Protein AF-A0A2E5XKM9-F1 (afdb_monomer_lite)

pLDDT: mean 78.21, std 16.38, range [24.0, 98.25]

Sequence (917 aa):
MASPNDFTLRRAIRTSLSDHKDFSDSQKKIYRDTFFAYIFGNPYEMTYRTTQLDEQLFEDVGYNKFFKTNFATSWQSQGSAPAPNNTTLYSVSWLNLKEQEQVLSVPEIDYPNYYIMQFMDSATNAVASIGPRTSPSYGKSQEFLIVGPDSSYYDQDIWSADIETVDGTTTLPIIRSGTNITWVVMRQFVNGLDVGSIEEVYNLNSGNEQDGGGFQLASLSTYQEEGKVPWEAPNSDLDTEGLRILLFGSAPNQSAYRYFKQMGRGLRKNPIPIYQNLGESETGVSVPSYTLWQGSRNPDQTLKQTADDWYEATAMDELNKKRIFRRLSSIGLSEKGFNPAFDVSKKSQLSSAYAFRAAYRDALKWLQGYAQDAITGRKKYNYWGPNNDGLGSYNNSDKGFVTRAIAVIEGGSANAPVDATYPTANYDSDKNKLISTYNYSLTIPVNNRITKPSEDNPSAQVLGPASGVTSMSIYQVNDGYAYSPNIIANSINNKTYTPVETIGTFVQEVIGGQSHLAIEVDKPFNFLGDSSAGMAMIFSEEDAGDYDLQSDEIYYLKEYIYQDSEDKISFIFSDNYDFNFNRLGINGTAGIPKPGTGSVGDVVVPDAKVGDTIELGFINPVATLGNYQLSVNEPKTGSLIESDNNIVIDLNATDASVENPENWLPSPQALTKAAAGFQLMARYYYPNQSGDLIQHPRWHEGSVLPKDPSYLPPAVERGSLARLNTWGSLDQDLLDAKNDLVWPEDSYAPFPEKEKYSENVIGTIFDFSYLDSSIGDLNVTFEIVSESSRASRNVEFRFAEIDSFLGVIDDGLIQRLPGDAGYKQALKQNYIDSSFKVSTDTVKHQVTLEAGKIYTPVVKAGERLYLPFDDFNPSHRTDRRFAFESSDATSFLFESSRVASLNPDDGLFRLISVEIS

Foldseek 3Di:
DPDLVPDFLVVLLVVLCVVVPVADPLLNLLLSLLLVCCLQLLLLLLLLLVLLVCCAQQDPQRAFGKAWALAFFALQDQADFFPGDLFWTKIKHKHQQVVFKKKKKAAQDDPPFWKKKFKAASLQFTFFIDTQAFPPDHRHIAMAIEHEPVDPPAPALDQWDFAAAPVGTDIHGYGYHDWRIMMIIMTTGFQSLDSVRSNVSSCQQQPDQPVDHHIAMDGSVVCRHVVHGHHDGHGNATDPDDPSCVLRVAQCLPDLPSNQQSSQVSCLRTPQAAWDWSFCVVSVDDDGRGGDAAQPDQLLRPPPDDNRGGTHLRHDHPVLLVVSQVSNVSQQRDSNGRDGPFDLPDPDCNGSNVSSSSSSNSSVVSLLVSLVVQQFADLLQLRWRQNQPCASRFHPGSVRSSNSSSCCQQGNHDHHVQFKTKTKHQAFSVRHGQFQLFKWKFKAFQDDDADDTDSVRSQRADDDAQPHKKKKFKFFDKSQRNTDPSPFPLLLQLQLSWDQAWKWFFAFDQWPNRTARWTKTQARSNDNPPSQFFQKKFFDPVCQVVFVGDRQQIKGWATWDQDVVRNMIITWIASDWAFDFQCPQPSIFHGATNRSDTHGDDTDHTNDDGGDMTTMTGGSGAGMDIVSNQDDDDPRSDHFDDDPSIGMAMEHAQHQQPVGSVRYHYQHFDLDSRRRRMMMIMMHGHRRDDDPDPVDPDDDPPDRDPSDSRDRGGGTGTWGGQEQPQVVQADPVQVVQFDCVQANPPHSDRTPDHDLADPLPGYHKDDQLRGPQVLWKKKWKKKKAFLDPVLQQAKKKWKFFPCVQCHDDDPNDRRDAQVDDCPVVNRVVRTQPDIDHHYNDIDMDIDMDTHSTMMFMWIDDPPDIDGCNHDDPPVQRGAHAKGHDSNHSQKIAGADDPRHDSHRRRMMMGTNHMYRD

Secondary structure (DSSP, 8-state):
---GGG--HHHHHHHHHTT-TT--HHHHHHHHHHHHHHHHHHHHHHHHHHHHHHHHHSTTT-SSS-EE-SS---TT-SSPPSS--TTEEEEEEEEETTT--EEEEE----TT--EEEEEE-TT--EEEEESTTT-TTTTS-EEEEEE-TTSTTTTSS-SEEEEEETTEEEEEEEEE-SSSEEEEEEEEE--TT-HHHHHHHHHHHH-BTTTB-SSEEEEHHHHHHHSSPPP---B------STTHHHHSS--TT-HHHHHHHHHHHHHHSPPPBP----HHHHSSPPPTTB--TT-S-TTTTTSS-TT----TT-B-HHHHHHHHHHHGGGTEETTEE--SS-TT---TTSHHHHHHHHHHHHHHHHHHHHHHHS---GGGTT-B---SS-SS--SSHHHHHHHHHHHHHHS----TTTEE--EESB-TTSPBPBTTEEEEEEEETTPPP----SS-TT-------SSEEEEEEEEEETTEEEE-S--GGGGG--TT----EEEEEEEEEETTEEEEEEEEEPPTT--GGGGTT-EEEE-HHHHGGGT--TTS-EEEEEEEEETTTTEEEEEEES-EEEEE-TT-TTS-TTPEEEEEEEE-SPP--S--TT-EEEEEE-----EEEHHHHSSS-TTT-PPPEETTEEEEEEESS---SS-GGGEEEPP--SSTTTTBEEEEEEEE---SS------S--STT----SS-S-PPPP-EEEEE-----GGGB-HHHHHTB-TTTS-TT-SSS--SPP-S-TTS-S--EE-TTB-GGG-EEEEEEEEE-S-TTTTSSEEEEEEE-HHHH---SSS-----TTSTTHHHHHHHTB-S--EE--SS-EEEEEEEETT-EEEEEEEETTEEE-TT----TTSS----EEEETTEEEEEEE--SSS--SS--SEEEEEEEEEE-

Structure (mmCIF, N/CA/C/O backbone):
data_AF-A0A2E5XKM9-F1
#
_entry.id   AF-A0A2E5XKM9-F1
#
loop_
_atom_site.group_PDB
_atom_site.id
_atom_site.type_symbol
_atom_site.label_atom_id
_atom_site.label_alt_id
_atom_site.label_comp_id
_atom_site.label_asym_id
_atom_site.label_entity_id
_atom_site.label_seq_id
_atom_site.pdbx_PDB_ins_code
_atom_site.Cartn_x
_atom_site.Cartn_y
_atom_site.Cartn_z
_atom_site.occupancy
_atom_site.B_iso_or_equiv
_atom_site.auth_seq_id
_atom_site.auth_comp_id
_atom_site.auth_asym_id
_atom_site.auth_atom_id
_atom_site.pdbx_PDB_model_num
ATOM 1 N N . MET A 1 1 ? 15.824 22.488 12.772 1.00 28.38 1 MET A N 1
ATOM 2 C CA . MET A 1 1 ? 14.356 22.469 12.967 1.00 28.38 1 MET A CA 1
ATOM 3 C C . MET A 1 1 ? 14.076 21.928 14.361 1.00 28.38 1 MET A C 1
ATOM 5 O O . MET A 1 1 ? 14.883 21.141 14.839 1.00 28.38 1 MET A O 1
ATOM 9 N N . ALA A 1 2 ? 13.032 22.395 15.055 1.00 24.72 2 ALA A N 1
ATOM 10 C CA . ALA A 1 2 ? 12.688 21.828 16.363 1.00 24.72 2 ALA A CA 1
ATOM 11 C C . ALA A 1 2 ? 12.332 20.341 16.194 1.00 24.72 2 ALA A C 1
ATOM 13 O O . ALA A 1 2 ? 11.717 19.983 15.193 1.00 24.72 2 ALA A O 1
ATOM 14 N N . SER A 1 3 ? 12.749 19.501 17.143 1.00 35.22 3 SER A N 1
ATOM 15 C CA . SER A 1 3 ? 12.435 18.068 17.161 1.00 35.22 3 SER A CA 1
ATOM 16 C C . SER A 1 3 ? 10.923 17.851 16.970 1.00 35.22 3 SER A C 1
ATOM 18 O O . SER A 1 3 ? 10.148 18.603 17.571 1.00 35.22 3 SER A O 1
ATOM 20 N N . PRO A 1 4 ? 10.473 16.829 16.213 1.00 45.91 4 PRO A N 1
ATOM 21 C CA . PRO A 1 4 ? 9.056 16.458 16.115 1.00 45.91 4 PRO A CA 1
ATOM 22 C C . PRO A 1 4 ? 8.366 16.321 17.485 1.00 45.91 4 PRO A C 1
ATOM 24 O O . PRO A 1 4 ? 7.166 16.567 17.597 1.00 45.91 4 PRO A O 1
ATOM 27 N N . ASN A 1 5 ? 9.145 16.044 18.542 1.00 44.72 5 ASN A N 1
ATOM 28 C CA . ASN A 1 5 ? 8.693 15.934 19.932 1.00 44.72 5 ASN A CA 1
ATOM 29 C C . ASN A 1 5 ? 8.287 17.272 20.600 1.00 44.72 5 ASN A C 1
ATOM 31 O O . ASN A 1 5 ? 7.658 17.231 21.653 1.00 44.72 5 ASN A O 1
ATOM 35 N N . ASP A 1 6 ? 8.599 18.438 20.013 1.00 48.69 6 ASP A N 1
ATOM 36 C CA . ASP A 1 6 ? 8.293 19.779 20.565 1.00 48.69 6 ASP A CA 1
ATOM 37 C C . ASP A 1 6 ? 7.109 20.493 19.874 1.00 48.69 6 ASP A C 1
ATOM 39 O O . ASP A 1 6 ? 6.770 21.646 20.193 1.00 48.69 6 ASP A O 1
ATOM 43 N N . PHE A 1 7 ? 6.467 19.848 18.896 1.00 60.25 7 PHE A N 1
ATOM 44 C CA . PHE A 1 7 ? 5.342 20.425 18.161 1.00 60.25 7 PHE A CA 1
ATOM 45 C C . PHE A 1 7 ? 3.994 19.974 18.735 1.00 60.25 7 PHE A C 1
ATOM 47 O O . PHE A 1 7 ? 3.698 18.794 18.858 1.00 60.25 7 PHE A O 1
ATOM 54 N N . THR A 1 8 ? 3.139 20.946 19.070 1.00 76.81 8 THR A N 1
ATOM 55 C CA . THR A 1 8 ? 1.739 20.707 19.460 1.00 76.81 8 THR A CA 1
ATOM 56 C C . THR A 1 8 ? 0.809 21.212 18.363 1.00 76.81 8 THR A C 1
ATOM 58 O O . THR A 1 8 ? 1.094 22.242 17.745 1.00 76.81 8 THR A O 1
ATOM 61 N N . LEU A 1 9 ? -0.347 20.568 18.170 1.00 88.75 9 LEU A N 1
ATOM 62 C CA . LEU A 1 9 ? -1.395 21.031 17.245 1.00 88.75 9 LEU A CA 1
ATOM 63 C C . LEU A 1 9 ? -1.747 22.515 17.467 1.00 88.75 9 LEU A C 1
ATOM 65 O O . LEU A 1 9 ? -1.945 23.284 16.530 1.00 88.75 9 LEU A O 1
ATOM 69 N N . ARG A 1 10 ? -1.730 22.974 18.725 1.00 89.31 10 ARG A N 1
ATOM 70 C CA . ARG A 1 10 ? -1.917 24.394 19.073 1.00 89.31 10 ARG A CA 1
ATOM 71 C C . ARG A 1 10 ? -0.851 25.311 18.476 1.00 89.31 10 ARG A C 1
ATOM 73 O O . ARG A 1 10 ? -1.177 26.436 18.095 1.00 89.31 10 ARG A O 1
ATOM 80 N N . ARG A 1 11 ? 0.413 24.878 18.448 1.00 89.94 11 ARG A N 1
ATOM 81 C CA . ARG A 1 11 ? 1.518 25.628 17.838 1.00 89.94 11 ARG A CA 1
ATOM 82 C C . ARG A 1 11 ? 1.353 25.671 16.324 1.00 89.94 11 ARG A C 1
ATOM 84 O O . ARG A 1 11 ? 1.450 26.761 15.778 1.00 89.94 11 ARG A O 1
ATOM 91 N N . ALA A 1 12 ? 1.023 24.543 15.693 1.00 91.88 12 ALA A N 1
ATOM 92 C CA . ALA A 1 12 ? 0.741 24.474 14.258 1.00 91.88 12 ALA A CA 1
ATOM 93 C C . ALA A 1 12 ? -0.355 25.470 13.851 1.00 91.88 12 ALA A C 1
ATOM 95 O O . ALA A 1 12 ? -0.106 26.373 13.059 1.00 91.88 12 ALA A O 1
ATOM 96 N N . ILE A 1 13 ? -1.513 25.412 14.521 1.00 95.75 13 ILE A N 1
ATOM 97 C CA . ILE A 1 13 ? -2.631 26.339 14.293 1.00 95.75 13 ILE A CA 1
ATOM 98 C C . ILE A 1 13 ? -2.192 27.799 14.457 1.00 95.75 13 ILE A C 1
ATOM 100 O O . ILE A 1 13 ? -2.589 28.660 13.676 1.00 95.75 13 ILE A O 1
ATOM 104 N N . ARG A 1 14 ? -1.395 28.109 15.488 1.00 94.62 14 ARG A N 1
ATOM 105 C CA . ARG A 1 14 ? -0.925 29.478 15.748 1.00 94.62 14 ARG A CA 1
ATOM 106 C C . ARG A 1 14 ? 0.022 29.974 14.658 1.00 94.62 14 ARG A C 1
ATOM 108 O O . ARG A 1 14 ? -0.105 31.127 14.257 1.00 94.62 14 ARG A O 1
ATOM 115 N N . THR A 1 15 ? 0.952 29.130 14.220 1.00 94.44 15 THR A N 1
ATOM 116 C CA . THR A 1 15 ? 1.918 29.457 13.170 1.00 94.44 15 THR A CA 1
ATOM 117 C C . THR A 1 15 ? 1.203 29.677 11.842 1.00 94.44 15 THR A C 1
ATOM 119 O O . THR A 1 15 ? 1.348 30.752 11.274 1.00 94.44 15 THR A O 1
ATOM 122 N N . SER A 1 16 ? 0.348 28.751 11.402 1.00 95.38 16 SER A N 1
ATOM 123 C CA . SER A 1 16 ? -0.397 28.910 10.144 1.00 95.38 16 SER A CA 1
ATOM 124 C C . SER A 1 16 ? -1.359 30.104 10.185 1.00 95.38 16 SER A C 1
ATOM 126 O O . SER A 1 16 ? -1.463 30.862 9.227 1.00 95.38 16 SER A O 1
ATOM 128 N N . LEU A 1 17 ? -2.005 30.366 11.329 1.00 96.50 17 LEU A N 1
ATOM 129 C CA . LEU A 1 17 ? -2.863 31.546 11.483 1.00 96.50 17 LEU A CA 1
ATOM 130 C C . LEU A 1 17 ? -2.081 32.871 11.419 1.00 96.50 17 LEU A C 1
ATOM 132 O O . LEU A 1 17 ? -2.677 33.914 11.149 1.00 96.50 17 LEU A O 1
ATOM 136 N N . SER A 1 18 ? -0.770 32.864 11.678 1.00 95.69 18 SER A N 1
ATOM 137 C CA . SER A 1 18 ? 0.048 34.082 11.643 1.00 95.69 18 SER A CA 1
ATOM 138 C C . SER A 1 18 ? 0.196 34.677 10.238 1.00 95.69 18 SER A C 1
ATOM 140 O O . SER A 1 18 ? 0.472 35.872 10.130 1.00 95.69 18 SER A O 1
ATOM 142 N N . ASP A 1 19 ? -0.102 33.893 9.198 1.00 94.88 19 ASP A N 1
ATOM 143 C CA . ASP A 1 19 ? -0.179 34.341 7.803 1.00 94.88 19 ASP A CA 1
ATOM 144 C C . ASP A 1 19 ? -1.498 35.079 7.492 1.00 94.88 19 ASP A C 1
ATOM 146 O O . ASP A 1 19 ? -1.624 35.737 6.464 1.00 94.88 19 ASP A O 1
ATOM 150 N N . HIS A 1 20 ? -2.476 35.037 8.408 1.00 95.56 20 HIS A N 1
ATOM 151 C CA . HIS A 1 20 ? -3.813 35.628 8.254 1.00 95.56 20 HIS A CA 1
ATOM 152 C C . HIS A 1 20 ? -4.097 36.699 9.322 1.00 95.56 20 HIS A C 1
ATOM 154 O O . HIS A 1 20 ? -5.128 36.680 10.005 1.00 95.56 20 HIS A O 1
ATOM 160 N N . LYS A 1 21 ? -3.165 37.643 9.510 1.00 93.19 21 LYS A N 1
ATOM 161 C CA . LYS A 1 21 ? -3.233 38.671 10.576 1.00 93.19 21 LYS A CA 1
ATOM 162 C C . LYS A 1 21 ? -4.498 39.532 10.506 1.00 93.19 21 LYS A C 1
ATOM 164 O O . LYS A 1 21 ? -5.056 39.867 11.558 1.00 93.19 21 LYS A O 1
ATOM 169 N N . ASP A 1 22 ? -4.966 39.790 9.288 1.00 94.94 22 ASP A N 1
ATOM 170 C CA . ASP A 1 22 ? -6.105 40.659 8.967 1.00 94.94 22 ASP A CA 1
ATOM 171 C C . ASP A 1 22 ? -7.471 40.024 9.257 1.00 94.94 22 ASP A C 1
ATOM 173 O O . ASP A 1 22 ? -8.503 40.688 9.170 1.00 94.94 22 ASP A O 1
ATOM 177 N N . PHE A 1 23 ? -7.514 38.742 9.630 1.00 97.75 23 PHE A N 1
ATOM 178 C CA . PHE A 1 23 ? -8.767 38.103 10.016 1.00 97.75 23 PHE A CA 1
ATOM 179 C C . PHE A 1 23 ? -9.369 38.765 11.258 1.00 97.75 23 PHE A C 1
ATOM 181 O O . PHE A 1 23 ? -8.696 38.976 12.273 1.00 97.75 23 PHE A O 1
ATOM 188 N N . SER A 1 24 ? -10.677 39.017 11.204 1.00 97.00 24 SER A N 1
ATOM 189 C CA . SER A 1 24 ? -11.475 39.381 12.379 1.00 97.00 24 SER A CA 1
ATOM 190 C C . SER A 1 24 ? -11.438 38.279 13.445 1.00 97.00 24 SER A C 1
ATOM 192 O O . SER A 1 24 ? -11.098 37.128 13.161 1.00 97.00 24 SER A O 1
ATOM 194 N N . ASP A 1 25 ? -11.850 38.582 14.676 1.00 96.44 25 ASP A N 1
ATOM 195 C CA . ASP A 1 25 ? -11.882 37.580 15.753 1.00 96.44 25 ASP A CA 1
ATOM 196 C C . ASP A 1 25 ? -12.794 36.389 15.434 1.00 96.44 25 ASP A C 1
ATOM 198 O O . ASP A 1 25 ? -12.450 35.242 15.730 1.00 96.44 25 ASP A O 1
ATOM 202 N N . SER A 1 26 ? -13.918 36.641 14.755 1.00 94.81 26 SER A N 1
ATOM 203 C CA . SER A 1 26 ? -14.824 35.588 14.286 1.00 94.81 26 SER A CA 1
ATOM 204 C C . SER A 1 26 ? -14.144 34.689 13.246 1.00 94.81 26 SER A C 1
ATOM 206 O O . SER A 1 26 ? -14.152 33.466 13.381 1.00 94.81 26 SER A O 1
ATOM 208 N N . GLN A 1 27 ? -13.448 35.273 12.263 1.00 97.31 27 GLN A N 1
ATOM 209 C CA . GLN A 1 27 ? -12.676 34.512 11.273 1.00 97.31 27 GLN A CA 1
ATOM 210 C C . GLN A 1 27 ? -11.522 33.733 11.910 1.00 97.31 27 GLN A C 1
ATOM 212 O O . GLN A 1 27 ? -11.332 32.562 11.593 1.00 97.31 27 GLN A O 1
ATOM 217 N N . LYS A 1 28 ? -10.792 34.333 12.858 1.00 97.81 28 LYS A N 1
ATOM 218 C CA . LYS A 1 28 ? -9.735 33.658 13.627 1.00 97.81 28 LYS A CA 1
ATOM 219 C C . LYS A 1 28 ? -10.290 32.478 14.424 1.00 97.81 28 LYS A C 1
ATOM 221 O O . LYS A 1 28 ? -9.620 31.453 14.527 1.00 97.81 28 LYS A O 1
ATOM 226 N N . LYS A 1 29 ? -11.499 32.589 14.987 1.00 96.44 29 LYS A N 1
ATOM 227 C CA . LYS A 1 29 ? -12.169 31.475 15.673 1.00 96.44 29 LYS A CA 1
ATOM 228 C C . LYS A 1 29 ? -12.513 30.347 14.699 1.00 96.44 29 LYS A C 1
ATOM 230 O O . LYS A 1 29 ? -12.112 29.214 14.945 1.00 96.44 29 LYS A O 1
ATOM 235 N N . ILE A 1 30 ? -13.175 30.669 13.585 1.00 97.44 30 ILE A N 1
ATOM 236 C CA . ILE A 1 30 ? -13.510 29.698 12.532 1.00 97.44 30 ILE A CA 1
ATOM 237 C C . ILE A 1 30 ? -12.252 29.006 12.018 1.00 97.44 30 ILE A C 1
ATOM 239 O O . ILE A 1 30 ? -12.243 27.787 11.903 1.00 97.44 30 ILE A O 1
ATOM 243 N N . TYR A 1 31 ? -11.172 29.749 11.778 1.00 98.12 31 TYR A N 1
ATOM 244 C CA . TYR A 1 31 ? -9.915 29.184 11.301 1.00 98.12 31 TYR A CA 1
ATOM 245 C C . TYR A 1 31 ? -9.348 28.142 12.273 1.00 98.12 31 TYR A C 1
ATOM 247 O O . TYR A 1 31 ? -9.090 27.006 11.884 1.00 98.12 31 TYR A O 1
ATOM 255 N N . ARG A 1 32 ? -9.195 28.507 13.556 1.00 97.88 32 ARG A N 1
ATOM 256 C CA . ARG A 1 32 ? -8.637 27.611 14.586 1.00 97.88 32 ARG A CA 1
ATOM 257 C C . ARG A 1 32 ? -9.468 26.342 14.745 1.00 97.88 32 ARG A C 1
ATOM 259 O O . ARG A 1 32 ? -8.907 25.253 14.826 1.00 97.88 32 ARG A O 1
ATOM 266 N N . ASP A 1 33 ? -10.788 26.498 14.789 1.00 97.38 33 ASP A N 1
ATOM 267 C CA . ASP A 1 33 ? -11.708 25.384 14.994 1.00 97.38 33 ASP A CA 1
ATOM 268 C C . ASP A 1 33 ? -11.802 24.496 13.739 1.00 97.38 33 ASP A C 1
ATOM 270 O O . ASP A 1 33 ? -11.879 23.281 13.876 1.00 97.38 33 ASP A O 1
ATOM 274 N N . THR A 1 34 ? -11.698 25.065 12.529 1.00 97.88 34 THR A N 1
ATOM 275 C CA . THR A 1 34 ? -11.641 24.300 11.267 1.00 97.88 34 THR A CA 1
ATOM 276 C C . THR A 1 34 ? -10.354 23.493 11.152 1.00 97.88 34 THR A C 1
ATOM 278 O O . THR A 1 34 ? -10.408 22.316 10.814 1.00 97.88 34 THR A O 1
ATOM 281 N N . PHE A 1 35 ? -9.202 24.096 11.461 1.00 97.88 35 PHE A N 1
ATOM 282 C CA . PHE A 1 35 ? -7.916 23.394 11.443 1.00 97.88 35 PHE A CA 1
ATOM 283 C C . PHE A 1 35 ? -7.943 22.223 12.433 1.00 97.88 35 PHE A C 1
ATOM 285 O O . PHE A 1 35 ? -7.601 21.097 12.081 1.00 97.88 35 PHE A O 1
ATOM 292 N N . PHE A 1 36 ? -8.411 22.464 13.663 1.00 97.06 36 PHE A N 1
ATOM 293 C CA . PHE A 1 36 ? -8.587 21.402 14.653 1.00 97.06 36 PHE A CA 1
ATOM 294 C C . PHE A 1 36 ? -9.543 20.307 14.156 1.00 97.06 36 PHE A C 1
ATOM 296 O O . PHE A 1 36 ? -9.226 19.129 14.279 1.00 97.06 36 PHE A O 1
ATOM 303 N N . ALA A 1 37 ? -10.689 20.688 13.584 1.00 96.75 37 ALA A N 1
ATOM 304 C CA . ALA A 1 37 ? -11.682 19.747 13.078 1.00 96.75 37 ALA A CA 1
ATOM 305 C C . ALA A 1 37 ? -11.149 18.888 11.927 1.00 96.75 37 ALA A C 1
ATOM 307 O O . ALA A 1 37 ? -11.497 17.715 11.858 1.00 96.75 37 ALA A O 1
ATOM 308 N N . TYR A 1 38 ? -10.298 19.447 11.060 1.00 95.69 38 TYR A N 1
ATOM 309 C CA . TYR A 1 38 ? -9.641 18.695 9.994 1.00 95.69 38 TYR A CA 1
ATOM 310 C C . TYR A 1 38 ? -8.786 17.560 10.566 1.00 95.69 38 TYR A C 1
ATOM 312 O O . TYR A 1 38 ? -9.005 16.411 10.200 1.00 95.69 38 TYR A O 1
ATOM 320 N N . ILE A 1 39 ? -7.894 17.872 11.515 1.00 94.62 39 ILE A N 1
ATOM 321 C CA . ILE A 1 39 ? -6.997 16.889 12.145 1.00 94.62 39 ILE A CA 1
ATOM 322 C C . ILE A 1 39 ? -7.780 15.855 12.964 1.00 94.62 39 ILE A C 1
ATOM 324 O O . ILE A 1 39 ? -7.570 14.660 12.814 1.00 94.62 39 ILE A O 1
ATOM 328 N N . PHE A 1 40 ? -8.720 16.300 13.801 1.00 94.12 40 PHE A N 1
ATOM 329 C CA . PHE A 1 40 ? -9.540 15.407 14.627 1.00 94.12 40 PHE A CA 1
ATOM 330 C C . PHE A 1 40 ? -10.442 14.483 13.792 1.00 94.12 40 PHE A C 1
ATOM 332 O O . PHE A 1 40 ? -10.644 13.322 14.135 1.00 94.12 40 PHE A O 1
ATOM 339 N N . GLY A 1 41 ? -11.031 15.022 12.726 1.00 92.81 41 GLY A N 1
ATOM 340 C CA . GLY A 1 41 ? -12.079 14.371 11.949 1.00 92.81 41 GLY A CA 1
ATOM 341 C C . GLY A 1 41 ? -11.620 13.485 10.809 1.00 92.81 41 GLY A C 1
ATOM 342 O O . GLY A 1 41 ? -12.453 12.795 10.227 1.00 92.81 41 GLY A O 1
ATOM 343 N N . ASN A 1 42 ? -10.332 13.529 10.481 1.00 91.25 42 ASN A N 1
ATOM 344 C CA . ASN A 1 42 ? -9.744 12.819 9.352 1.00 91.25 42 ASN A CA 1
ATOM 345 C C . ASN A 1 42 ? -10.071 11.310 9.309 1.00 91.25 42 ASN A C 1
ATOM 347 O O . ASN A 1 42 ? -10.524 10.852 8.265 1.00 91.25 42 ASN A O 1
ATOM 351 N N . PRO A 1 43 ? -10.022 10.568 10.428 1.00 90.94 43 PRO A N 1
ATOM 352 C CA . PRO A 1 43 ? -10.378 9.145 10.455 1.00 90.94 43 PRO A CA 1
ATOM 353 C C . PRO A 1 43 ? -11.864 8.874 10.190 1.00 90.94 43 PRO A C 1
ATOM 355 O O . PRO A 1 43 ? -12.215 7.951 9.466 1.00 90.94 43 PRO A O 1
ATOM 358 N N . TYR A 1 44 ? -12.758 9.711 10.726 1.00 93.56 44 TYR A N 1
ATOM 359 C CA . TYR A 1 44 ? -14.202 9.561 10.517 1.00 93.56 44 TYR A CA 1
ATOM 360 C C . TYR A 1 44 ? -14.614 9.893 9.082 1.00 93.56 44 TYR A C 1
ATOM 362 O O . TYR A 1 44 ? -15.574 9.323 8.561 1.00 93.56 44 TYR A O 1
ATOM 370 N N . GLU A 1 45 ? -13.925 10.855 8.463 1.00 92.94 45 GLU A N 1
ATOM 371 C CA . GLU A 1 45 ? -14.081 11.137 7.040 1.00 92.94 45 GLU A CA 1
ATOM 372 C C . GLU A 1 45 ? -13.587 9.965 6.201 1.00 92.94 45 GLU A C 1
ATOM 374 O O . GLU A 1 45 ? -14.351 9.513 5.353 1.00 92.94 45 GLU A O 1
ATOM 379 N N . MET A 1 46 ? -12.391 9.438 6.495 1.00 89.38 46 MET A N 1
ATOM 380 C CA . MET A 1 46 ? -11.831 8.285 5.798 1.00 89.38 46 MET A CA 1
ATOM 381 C C . MET A 1 46 ? -12.784 7.099 5.882 1.00 89.38 46 MET A C 1
ATOM 383 O O . MET A 1 46 ? -13.245 6.662 4.839 1.00 89.38 46 MET A O 1
ATOM 387 N N . THR A 1 47 ? -13.156 6.655 7.085 1.00 90.69 47 THR A N 1
ATOM 388 C CA . THR A 1 47 ? -14.072 5.524 7.285 1.00 90.69 47 THR A CA 1
ATOM 389 C C . THR A 1 47 ? -15.383 5.714 6.527 1.00 90.69 47 THR A C 1
ATOM 391 O O . THR A 1 47 ? -15.853 4.814 5.834 1.00 90.69 47 THR A O 1
ATOM 394 N N . TYR A 1 48 ? -16.002 6.899 6.611 1.00 92.62 48 TYR A N 1
ATOM 395 C CA . TYR A 1 48 ? -17.227 7.157 5.851 1.00 92.62 48 TYR A CA 1
ATOM 396 C C . TYR A 1 48 ? -16.983 7.125 4.342 1.00 92.62 48 TYR A C 1
ATOM 398 O O . TYR A 1 48 ? -17.844 6.689 3.599 1.00 92.62 48 TYR A O 1
ATOM 406 N N . ARG A 1 49 ? -15.853 7.629 3.864 1.00 89.31 49 ARG A N 1
ATOM 407 C CA . ARG A 1 49 ? -15.555 7.685 2.439 1.00 89.31 49 ARG A CA 1
ATOM 408 C C . ARG A 1 49 ? -15.225 6.300 1.879 1.00 89.31 49 ARG A C 1
ATOM 410 O O . ARG A 1 49 ? -15.788 5.945 0.853 1.00 89.31 49 ARG A O 1
ATOM 417 N N . THR A 1 50 ? -14.368 5.534 2.549 1.00 85.62 50 THR A N 1
ATOM 418 C CA . THR A 1 50 ? -13.934 4.195 2.124 1.00 85.62 50 THR A CA 1
ATOM 419 C C . THR A 1 50 ? -15.069 3.189 2.212 1.00 85.62 50 THR A C 1
ATOM 421 O O . THR A 1 50 ? -15.287 2.478 1.250 1.00 85.62 50 THR A O 1
ATOM 424 N N . THR A 1 51 ? -15.909 3.228 3.255 1.00 88.19 51 THR A N 1
ATOM 425 C CA . THR A 1 51 ? -17.127 2.388 3.286 1.00 88.19 51 THR A CA 1
ATOM 426 C C . THR A 1 51 ? -18.037 2.611 2.079 1.00 88.19 51 THR A C 1
ATOM 428 O O . THR A 1 51 ? -18.661 1.678 1.610 1.00 88.19 51 THR A O 1
ATOM 431 N N . GLN A 1 52 ? -18.145 3.844 1.572 1.00 86.69 52 GLN A N 1
ATOM 432 C CA . GLN A 1 52 ? -18.989 4.164 0.410 1.00 86.69 52 GLN A CA 1
ATOM 433 C C . GLN A 1 52 ? -18.308 3.859 -0.927 1.00 86.69 52 GLN A C 1
ATOM 435 O O . GLN A 1 52 ? -18.990 3.812 -1.948 1.00 86.69 52 GLN A O 1
ATOM 440 N N . LEU A 1 53 ? -16.979 3.742 -0.925 1.00 82.62 53 LEU A N 1
ATOM 441 C CA . LEU A 1 53 ? -16.196 3.301 -2.071 1.00 82.62 53 LEU A CA 1
ATOM 442 C C . LEU A 1 53 ? -16.280 1.777 -2.187 1.00 82.62 53 LEU A C 1
ATOM 444 O O . LEU A 1 53 ? -16.708 1.278 -3.217 1.00 82.62 53 LEU A O 1
ATOM 448 N N . ASP A 1 54 ? -15.955 1.073 -1.107 1.00 81.19 54 ASP A N 1
ATOM 449 C CA . ASP A 1 54 ? -15.875 -0.387 -1.044 1.00 81.19 54 ASP A CA 1
ATOM 450 C C . ASP A 1 54 ? -17.251 -1.048 -1.229 1.00 81.19 54 ASP A C 1
ATOM 452 O O . ASP A 1 54 ? -17.349 -2.048 -1.922 1.00 81.19 54 ASP A O 1
ATOM 456 N N . GLU A 1 55 ? -18.340 -0.440 -0.729 1.00 79.19 55 GLU A N 1
ATOM 457 C CA . GLU A 1 55 ? -19.733 -0.862 -1.011 1.00 79.19 55 GLU A CA 1
ATOM 458 C C . GLU A 1 55 ? -20.075 -0.863 -2.518 1.00 79.19 55 GLU A C 1
ATOM 460 O O . GLU A 1 55 ? -21.130 -1.346 -2.917 1.00 79.19 55 GLU A O 1
ATOM 465 N N . GLN A 1 56 ? -19.251 -0.245 -3.364 1.00 74.81 56 GLN A N 1
ATOM 466 C CA . GLN A 1 56 ? -19.449 -0.206 -4.814 1.00 74.81 56 GLN A CA 1
ATOM 467 C C . GLN A 1 56 ? -18.376 -0.993 -5.557 1.00 74.81 56 GLN A C 1
ATOM 469 O O . GLN A 1 56 ? -18.716 -1.665 -6.513 1.00 74.81 56 GLN A O 1
ATOM 474 N N . LEU A 1 57 ? -17.113 -0.910 -5.118 1.00 73.56 57 LEU A N 1
ATOM 475 C CA . LEU A 1 57 ? -16.028 -1.690 -5.718 1.00 73.56 57 LEU A CA 1
ATOM 476 C C . LEU A 1 57 ? -16.239 -3.193 -5.525 1.00 73.56 57 LEU A C 1
ATOM 478 O O . LEU A 1 57 ? -15.875 -3.969 -6.396 1.00 73.56 57 LEU A O 1
ATOM 482 N N . PHE A 1 58 ? -16.800 -3.589 -4.382 1.00 75.12 58 PHE A N 1
ATOM 483 C CA . PHE A 1 58 ? -17.093 -4.978 -4.051 1.00 75.12 58 PHE A CA 1
ATOM 484 C C . PHE A 1 58 ? -18.585 -5.222 -4.292 1.00 75.12 58 PHE A C 1
ATOM 486 O O . PHE A 1 58 ? -19.378 -5.260 -3.341 1.00 75.12 58 PHE A O 1
ATOM 493 N N . GLU A 1 59 ? -18.979 -5.280 -5.569 1.00 68.56 59 GLU A N 1
ATOM 494 C CA . GLU A 1 59 ? -20.367 -5.541 -5.965 1.00 68.56 59 GLU A CA 1
ATOM 495 C C . GLU A 1 59 ? -20.898 -6.766 -5.204 1.00 68.56 59 GLU A C 1
ATOM 497 O O . GLU A 1 59 ? -20.176 -7.730 -4.974 1.00 68.56 59 GLU A O 1
ATOM 502 N N . ASP A 1 60 ? -22.134 -6.693 -4.709 1.00 72.44 60 ASP A N 1
ATOM 503 C CA . ASP A 1 60 ? -22.790 -7.741 -3.913 1.00 72.44 60 ASP A CA 1
ATOM 504 C C . ASP A 1 60 ? -22.144 -8.140 -2.563 1.00 72.44 60 ASP A C 1
ATOM 506 O O . ASP A 1 60 ? -22.727 -8.946 -1.830 1.00 72.44 60 ASP A O 1
ATOM 510 N N . VAL A 1 61 ? -21.022 -7.535 -2.143 1.00 80.19 61 VAL A N 1
ATOM 511 C CA . VAL A 1 61 ? -20.436 -7.776 -0.805 1.00 80.19 61 VAL A CA 1
ATOM 512 C C . VAL A 1 61 ? -21.149 -6.954 0.273 1.00 80.19 61 VAL A C 1
ATOM 514 O O . VAL A 1 61 ? -21.642 -7.500 1.259 1.00 80.19 61 VAL A O 1
ATOM 517 N N . GLY A 1 62 ? -21.240 -5.629 0.103 1.00 83.69 62 GLY A N 1
ATOM 518 C CA . GLY A 1 62 ? -21.903 -4.738 1.066 1.00 83.69 62 GLY A CA 1
ATOM 519 C C . GLY A 1 62 ? -21.290 -4.748 2.483 1.00 83.69 62 GLY A C 1
ATOM 520 O O . GLY A 1 62 ? -20.074 -4.813 2.656 1.00 83.69 62 GLY A O 1
ATOM 521 N N . TYR A 1 63 ? -22.134 -4.615 3.515 1.00 91.19 63 TYR A N 1
ATOM 522 C CA . TYR A 1 63 ? -21.725 -4.737 4.925 1.00 91.19 63 TYR A CA 1
ATOM 523 C C . TYR A 1 63 ? -21.830 -6.191 5.407 1.00 91.19 63 TYR A C 1
ATOM 525 O O . TYR A 1 63 ? -22.688 -6.935 4.944 1.00 91.19 63 TYR A O 1
ATOM 533 N N . ASN A 1 64 ? -21.036 -6.544 6.424 1.00 93.62 64 ASN A N 1
ATOM 534 C CA . ASN A 1 64 ? -21.058 -7.836 7.123 1.00 93.62 64 ASN A CA 1
ATOM 535 C C . ASN A 1 64 ? -20.661 -9.051 6.263 1.00 93.62 64 ASN A C 1
ATOM 537 O O . ASN A 1 64 ? -20.959 -10.181 6.633 1.00 93.62 64 ASN A O 1
ATOM 541 N N . LYS A 1 65 ? -19.952 -8.830 5.152 1.00 91.31 65 LYS A N 1
ATOM 542 C CA . LYS A 1 65 ? -19.375 -9.885 4.308 1.00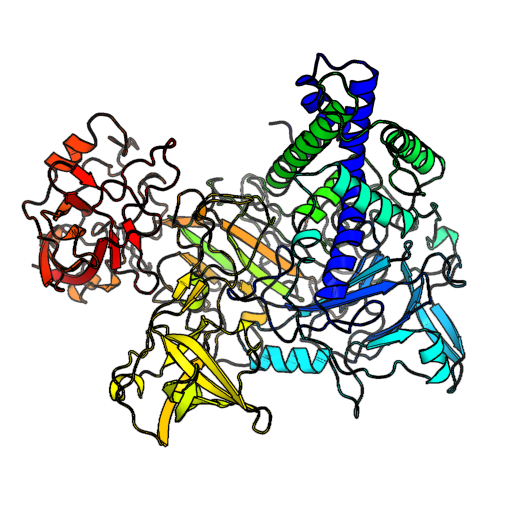 91.31 65 LYS A CA 1
ATOM 543 C C . LYS A 1 65 ? -17.909 -9.607 4.016 1.00 91.31 65 LYS A C 1
ATOM 545 O O . LYS A 1 65 ? -17.471 -8.457 4.102 1.00 91.31 65 LYS A O 1
ATOM 550 N N . PHE A 1 66 ? -17.148 -10.649 3.704 1.00 90.56 66 PHE A N 1
ATOM 551 C CA . PHE A 1 66 ? -15.766 -10.503 3.262 1.00 90.56 66 PHE A CA 1
ATOM 552 C C . PHE A 1 66 ? -15.696 -10.317 1.748 1.00 90.56 66 PHE A C 1
ATOM 554 O O . PHE A 1 66 ? -16.212 -11.137 0.997 1.00 90.56 66 PHE A O 1
ATOM 561 N N . PHE A 1 67 ? -14.970 -9.290 1.321 1.00 89.38 67 PHE A N 1
ATOM 562 C CA . PHE A 1 67 ? -14.308 -9.284 0.023 1.00 89.38 67 PHE A CA 1
ATOM 563 C C . PHE A 1 67 ? -12.952 -9.979 0.181 1.00 89.38 67 PHE A C 1
ATOM 565 O O . PHE A 1 67 ? -12.192 -9.625 1.092 1.00 89.38 67 PHE A O 1
ATOM 572 N N . LYS A 1 68 ? -12.653 -10.975 -0.657 1.00 89.19 68 LYS A N 1
ATOM 573 C CA . LYS A 1 68 ? -11.429 -11.787 -0.569 1.00 89.19 68 LYS A CA 1
ATOM 574 C C . LYS A 1 68 ? -10.664 -11.682 -1.882 1.00 89.19 68 LYS A C 1
ATOM 576 O O . LYS A 1 68 ? -11.079 -12.265 -2.874 1.00 89.19 68 LYS A O 1
ATOM 581 N N . THR A 1 69 ? -9.543 -10.964 -1.900 1.00 82.75 69 THR A N 1
ATOM 582 C CA . THR A 1 69 ? -8.728 -10.853 -3.118 1.00 82.75 69 THR A CA 1
ATOM 583 C C . THR A 1 69 ? -8.081 -12.195 -3.453 1.00 82.75 69 THR A C 1
ATOM 585 O O . THR A 1 69 ? -7.403 -12.764 -2.594 1.00 82.75 69 THR A O 1
ATOM 588 N N . ASN A 1 70 ? -8.216 -12.650 -4.698 1.00 83.88 70 ASN A N 1
ATOM 589 C CA . ASN A 1 70 ? -7.478 -13.790 -5.260 1.00 83.88 70 ASN A CA 1
ATOM 590 C C . ASN A 1 70 ? -6.171 -13.375 -5.960 1.00 83.88 70 ASN A C 1
ATOM 592 O O . ASN A 1 70 ? -5.513 -14.202 -6.574 1.00 83.88 70 ASN A O 1
ATOM 596 N N . PHE A 1 71 ? -5.770 -12.106 -5.862 1.00 78.69 71 PHE A N 1
ATOM 597 C CA . PHE A 1 71 ? -4.554 -11.588 -6.481 1.00 78.69 71 PHE A CA 1
ATOM 598 C C . PHE A 1 71 ? -3.702 -10.800 -5.482 1.00 78.69 71 PHE A C 1
ATOM 600 O O . PHE A 1 71 ? -4.217 -10.106 -4.599 1.00 78.69 71 PHE A O 1
ATOM 607 N N . ALA A 1 72 ? -2.382 -10.886 -5.647 1.00 75.94 72 ALA A N 1
ATOM 608 C CA . ALA A 1 72 ? -1.433 -10.004 -4.981 1.00 75.94 72 ALA A CA 1
ATOM 609 C C . ALA A 1 72 ? -1.310 -8.672 -5.750 1.00 75.94 72 ALA A C 1
ATOM 611 O O . ALA A 1 72 ? -1.673 -8.568 -6.921 1.00 75.94 72 ALA A O 1
ATOM 612 N N . THR A 1 73 ? -0.838 -7.614 -5.088 1.00 72.81 73 THR A N 1
ATOM 613 C CA . THR A 1 73 ? -0.728 -6.292 -5.732 1.00 72.81 73 THR A CA 1
ATOM 614 C C . THR A 1 73 ? 0.325 -6.312 -6.838 1.00 72.81 73 THR A C 1
ATOM 616 O O . THR A 1 73 ? 1.478 -6.595 -6.552 1.00 72.81 73 THR A O 1
ATOM 619 N N . SER A 1 74 ? -0.027 -5.908 -8.062 1.00 72.81 74 SER A N 1
ATOM 620 C CA . SER A 1 74 ? 0.900 -5.840 -9.206 1.00 72.81 74 SER A CA 1
ATOM 621 C C . SER A 1 74 ? 0.965 -4.437 -9.842 1.00 72.81 74 SER A C 1
ATOM 623 O O . SER A 1 74 ? 0.213 -3.533 -9.464 1.00 72.81 74 SER A O 1
ATOM 625 N N . TRP A 1 75 ? 1.842 -4.218 -10.835 1.00 71.75 75 TRP A N 1
ATOM 626 C CA . TRP A 1 75 ? 1.927 -2.935 -11.566 1.00 71.75 75 TRP A CA 1
ATOM 627 C C . TRP A 1 75 ? 0.649 -2.591 -12.356 1.00 71.75 75 TRP A C 1
ATOM 629 O O . TRP A 1 75 ? 0.369 -1.413 -12.607 1.00 71.75 75 TRP A O 1
ATOM 639 N N . GLN A 1 76 ? -0.164 -3.599 -12.688 1.00 72.00 76 GLN A N 1
ATOM 640 C CA . GLN A 1 76 ? -1.434 -3.436 -13.402 1.00 72.00 76 GLN A CA 1
ATOM 641 C C . GLN A 1 76 ? -2.600 -3.020 -12.488 1.00 72.00 76 GLN A C 1
ATOM 643 O O . GLN A 1 76 ? -3.678 -2.667 -12.960 1.00 72.00 76 GLN A O 1
ATOM 648 N N . SER A 1 77 ? -2.408 -3.012 -11.167 1.00 69.00 77 SER A N 1
ATOM 649 C CA . SER A 1 77 ? -3.476 -2.704 -10.211 1.00 69.00 77 SER A CA 1
ATOM 650 C C . SER A 1 77 ? -3.832 -1.204 -10.214 1.00 69.00 77 SER A C 1
ATOM 652 O O . SER A 1 77 ? -3.099 -0.376 -9.675 1.00 69.00 77 SER A O 1
ATOM 654 N N . GLN A 1 78 ? -4.987 -0.825 -10.778 1.00 58.22 78 GLN A N 1
ATOM 655 C CA . GLN A 1 78 ? -5.445 0.581 -10.835 1.00 58.22 78 GLN A CA 1
ATOM 656 C C . GLN A 1 78 ? -5.991 1.131 -9.497 1.00 58.22 78 GLN A C 1
ATOM 658 O O . GLN A 1 78 ? -6.182 2.343 -9.361 1.00 58.22 78 GLN A O 1
ATOM 663 N N . GLY A 1 79 ? -6.251 0.272 -8.503 1.00 52.97 79 GLY A N 1
ATOM 664 C CA . GLY A 1 79 ? -7.126 0.600 -7.367 1.00 52.97 79 GLY A CA 1
ATOM 665 C C . GLY A 1 79 ? -6.730 0.012 -6.015 1.00 52.97 79 GLY A C 1
ATOM 666 O O . GLY A 1 79 ? -7.605 -0.329 -5.226 1.00 52.97 79 GLY A O 1
ATOM 667 N N . SER A 1 80 ? -5.439 -0.119 -5.716 1.00 46.47 80 SER A N 1
ATOM 668 C CA . SER A 1 80 ? -5.026 -0.658 -4.421 1.00 46.47 80 SER A CA 1
ATOM 669 C C . SER A 1 80 ? -5.213 0.337 -3.264 1.00 46.47 80 SER A C 1
ATOM 671 O O . SER A 1 80 ? -5.227 1.558 -3.455 1.00 46.47 80 SER A O 1
ATOM 673 N N . ALA A 1 81 ? -5.262 -0.173 -2.029 1.00 53.19 81 ALA A N 1
ATOM 674 C CA . ALA A 1 81 ? -5.094 0.644 -0.825 1.00 53.19 81 ALA A CA 1
ATOM 675 C C . ALA A 1 81 ? -3.801 1.503 -0.901 1.00 53.19 81 ALA A C 1
ATOM 677 O O . ALA A 1 81 ? -2.932 1.247 -1.737 1.00 53.19 81 ALA A O 1
ATOM 678 N N . PRO A 1 82 ? -3.620 2.536 -0.061 1.00 52.44 82 PRO A N 1
ATOM 679 C CA . PRO A 1 82 ? -2.309 3.156 0.118 1.00 52.44 82 PRO A CA 1
ATOM 680 C C . PRO A 1 82 ? -1.323 2.141 0.716 1.00 52.44 82 PRO A C 1
ATOM 682 O O . PRO A 1 82 ? -1.648 1.468 1.691 1.00 52.44 82 PRO A O 1
ATOM 685 N N . ALA A 1 83 ? -0.122 2.043 0.149 1.00 55.78 83 ALA A N 1
ATOM 686 C CA . ALA A 1 83 ? 0.960 1.176 0.615 1.00 55.78 83 ALA A CA 1
ATOM 687 C C . ALA A 1 83 ? 0.653 -0.342 0.774 1.00 55.78 83 ALA A C 1
ATOM 689 O O . ALA A 1 83 ? 1.150 -0.927 1.747 1.00 55.78 83 ALA A O 1
ATOM 690 N N . PRO A 1 84 ? -0.111 -1.036 -0.106 1.00 66.38 84 PRO A N 1
ATOM 691 C CA . PRO A 1 84 ? -0.285 -2.477 -0.013 1.00 66.38 84 PRO A CA 1
ATOM 692 C C . PRO A 1 84 ? 1.043 -3.217 -0.121 1.00 66.38 84 PRO A C 1
ATOM 694 O O . PRO A 1 84 ? 2.087 -2.709 -0.552 1.00 66.38 84 PRO A O 1
ATOM 697 N N . ASN A 1 85 ? 0.956 -4.445 0.348 1.00 71.94 85 ASN A N 1
ATOM 698 C CA . ASN A 1 85 ? 2.048 -5.369 0.465 1.00 71.94 85 ASN A CA 1
ATOM 699 C C . ASN A 1 85 ? 1.879 -6.471 -0.587 1.00 71.94 85 ASN A C 1
ATOM 701 O O . ASN A 1 85 ? 0.859 -7.157 -0.583 1.00 71.94 85 ASN A O 1
ATOM 705 N N . ASN A 1 86 ? 2.883 -6.661 -1.449 1.00 75.88 86 ASN A N 1
ATOM 706 C CA . ASN A 1 86 ? 2.877 -7.727 -2.457 1.00 75.88 86 ASN A CA 1
ATOM 707 C C . ASN A 1 86 ? 3.168 -9.124 -1.859 1.00 75.88 86 ASN A C 1
ATOM 709 O O . ASN A 1 86 ? 3.342 -10.095 -2.577 1.00 75.88 86 ASN A O 1
ATOM 713 N N . THR A 1 87 ? 3.232 -9.244 -0.529 1.00 77.88 87 THR A N 1
ATOM 714 C CA . THR A 1 87 ? 3.382 -10.531 0.175 1.00 77.88 87 THR A CA 1
ATOM 715 C C . THR A 1 87 ? 2.135 -10.930 0.951 1.00 77.88 87 THR A C 1
ATOM 717 O O . THR A 1 87 ? 2.202 -11.785 1.832 1.00 77.88 87 THR A O 1
ATOM 720 N N . THR A 1 88 ? 0.995 -10.284 0.681 1.00 82.94 88 THR A N 1
ATOM 721 C CA . THR A 1 88 ? -0.264 -10.576 1.373 1.00 82.94 88 THR A CA 1
ATOM 722 C C . THR A 1 88 ? -1.461 -10.577 0.442 1.00 82.94 88 THR A C 1
ATOM 724 O O . THR A 1 88 ? -1.650 -9.618 -0.306 1.00 82.94 88 THR A O 1
ATOM 727 N N . LEU A 1 89 ? -2.333 -11.569 0.610 1.00 87.56 89 LEU A N 1
ATOM 728 C CA . LEU A 1 89 ? -3.722 -11.488 0.176 1.00 87.56 89 LEU A CA 1
ATOM 729 C C . LEU A 1 89 ? -4.540 -10.768 1.243 1.00 87.56 89 LEU A C 1
ATOM 731 O O . LEU A 1 89 ? -4.452 -11.070 2.441 1.00 87.56 89 LEU A O 1
ATOM 735 N N . TYR A 1 90 ? -5.319 -9.784 0.804 1.00 86.75 90 TYR A N 1
ATOM 736 C CA . TYR A 1 90 ? -6.168 -9.004 1.685 1.00 86.75 90 TYR A CA 1
ATOM 737 C C . TYR A 1 90 ? -7.580 -9.585 1.687 1.00 86.75 90 TYR A C 1
ATOM 739 O O . TYR A 1 90 ? -8.190 -9.817 0.646 1.00 86.75 90 TYR A O 1
ATOM 747 N N . SER A 1 91 ? -8.142 -9.769 2.878 1.00 89.56 91 SER A N 1
ATOM 748 C CA . SER A 1 91 ? -9.590 -9.913 3.024 1.00 89.56 91 SER A CA 1
ATOM 749 C C . SER A 1 91 ? -10.124 -8.767 3.858 1.00 89.56 91 SER A C 1
ATOM 751 O O . SER A 1 91 ? -9.608 -8.462 4.937 1.00 89.56 91 SER A O 1
ATOM 753 N N . VAL A 1 92 ? -11.136 -8.093 3.330 1.00 89.56 92 VAL A N 1
ATOM 754 C CA . VAL A 1 92 ? -11.671 -6.862 3.903 1.00 89.56 92 VAL A CA 1
ATOM 755 C C . VAL A 1 92 ? -13.150 -7.046 4.192 1.00 89.56 92 VAL A C 1
ATOM 757 O O . VAL A 1 92 ? -13.884 -7.595 3.378 1.00 89.56 92 VAL A O 1
ATOM 760 N N . SER A 1 93 ? -13.597 -6.564 5.348 1.00 92.25 93 SER A N 1
ATOM 761 C CA . SER A 1 93 ? -15.020 -6.424 5.644 1.00 92.25 93 SER A CA 1
ATOM 762 C C . SER A 1 93 ? -15.296 -5.105 6.350 1.00 92.25 93 SER A C 1
ATOM 764 O O . SER A 1 93 ? -14.526 -4.659 7.206 1.00 92.25 93 SER A O 1
ATOM 766 N N . TRP A 1 94 ? -16.428 -4.493 6.022 1.00 93.62 94 TRP A N 1
ATOM 767 C CA . TRP A 1 94 ? -17.032 -3.453 6.840 1.00 93.62 94 TRP A CA 1
ATOM 768 C C . TRP A 1 94 ? -18.183 -4.071 7.619 1.00 93.62 94 TRP A C 1
ATOM 770 O O . TRP A 1 94 ? -19.163 -4.513 7.026 1.00 93.62 94 TRP A O 1
ATOM 780 N N . LEU A 1 95 ? -18.102 -4.068 8.945 1.00 95.88 95 LEU A N 1
ATOM 781 C CA . LEU A 1 95 ? -19.199 -4.519 9.794 1.00 95.88 95 LEU A CA 1
ATOM 782 C C . LEU A 1 95 ? -20.126 -3.348 10.113 1.00 95.88 95 LEU A C 1
ATOM 784 O O . LEU A 1 95 ? -19.657 -2.245 10.404 1.00 95.88 95 LEU A O 1
ATOM 788 N N . ASN A 1 96 ? -21.434 -3.594 10.093 1.00 95.25 96 ASN A N 1
ATOM 789 C CA . ASN A 1 96 ? -22.464 -2.687 10.588 1.00 95.25 96 ASN A CA 1
ATOM 790 C C . ASN A 1 96 ? -23.112 -3.284 11.843 1.00 95.25 96 ASN A C 1
ATOM 792 O O . ASN A 1 96 ? -24.173 -3.903 11.795 1.00 95.25 96 ASN A O 1
ATOM 796 N N . LEU A 1 97 ? -22.474 -3.041 12.983 1.00 96.31 97 LEU A N 1
ATOM 797 C CA . LEU A 1 97 ? -22.862 -3.560 14.296 1.00 96.31 97 LEU A CA 1
ATOM 798 C C . LEU A 1 97 ? -24.029 -2.795 14.935 1.00 96.31 97 LEU A C 1
ATOM 800 O O . LEU A 1 97 ? -24.407 -3.080 16.067 1.00 96.31 97 LEU A O 1
ATOM 804 N N . LYS A 1 98 ? -24.586 -1.797 14.235 1.00 94.25 98 LYS A N 1
ATOM 805 C CA . LYS A 1 98 ? -25.817 -1.124 14.666 1.00 94.25 98 LYS A CA 1
ATOM 806 C C . LYS A 1 98 ? -27.054 -1.973 14.404 1.00 94.25 98 LYS A C 1
ATOM 808 O O . LYS A 1 98 ? -28.050 -1.842 15.108 1.00 94.25 98 LYS A O 1
ATOM 813 N N . GLU A 1 99 ? -27.027 -2.741 13.321 1.00 88.00 99 GLU A N 1
ATOM 814 C CA . GLU A 1 99 ? -28.170 -3.553 12.917 1.00 88.00 99 GLU A CA 1
ATOM 815 C C . GLU A 1 99 ? -28.219 -4.838 13.729 1.00 88.00 99 GLU A C 1
ATOM 817 O O . GLU A 1 99 ? -29.273 -5.161 14.273 1.00 88.00 99 GLU A O 1
ATOM 822 N N . GLN A 1 100 ? -27.080 -5.528 13.842 1.00 93.50 100 GLN A N 1
ATOM 823 C CA . GLN A 1 100 ? -26.974 -6.770 14.593 1.00 93.50 100 GLN A CA 1
ATOM 824 C C . GLN A 1 100 ? -25.515 -7.141 14.894 1.00 93.50 100 GLN A C 1
ATOM 826 O O . GLN A 1 100 ? -24.612 -6.818 14.115 1.00 93.50 100 GLN A O 1
ATOM 831 N N . GLU A 1 101 ? -25.295 -7.873 15.986 1.00 97.56 101 GLU A N 1
ATOM 832 C CA . GLU A 1 101 ? -24.041 -8.570 16.275 1.00 97.56 101 GLU A CA 1
ATOM 833 C C . GLU A 1 101 ? -23.675 -9.561 15.162 1.00 97.56 101 GLU A C 1
ATOM 835 O O . GLU A 1 101 ? -24.549 -10.151 14.518 1.00 97.56 101 GLU A O 1
ATOM 840 N N . GLN A 1 102 ? -22.374 -9.760 14.959 1.00 98.19 102 GLN A N 1
ATOM 841 C CA . GLN A 1 102 ? -21.838 -10.688 13.960 1.00 98.19 102 GLN A CA 1
ATOM 842 C C . GLN A 1 102 ? -21.044 -11.796 14.646 1.00 98.19 102 GLN A C 1
ATOM 844 O O . GLN A 1 102 ? -20.392 -11.550 15.658 1.00 98.19 102 GLN A O 1
ATOM 849 N N . VAL A 1 103 ? -21.066 -12.999 14.085 1.00 98.25 103 VAL A N 1
ATOM 850 C CA . VAL A 1 103 ? -20.206 -14.113 14.477 1.00 98.25 103 VAL A CA 1
ATOM 851 C C . VAL A 1 103 ? -19.185 -14.334 13.370 1.00 98.25 103 VAL A C 1
ATOM 853 O O . VAL A 1 103 ? -19.540 -14.543 12.212 1.00 98.25 103 VAL A O 1
ATOM 856 N N . LEU A 1 104 ? -17.910 -14.242 13.734 1.00 97.69 104 LEU A N 1
ATOM 857 C CA . LEU A 1 104 ? -16.780 -14.556 12.870 1.00 97.69 104 LEU A CA 1
ATOM 858 C C . LEU A 1 104 ? -16.378 -16.005 13.087 1.00 97.69 104 LEU A C 1
ATOM 860 O O . LEU A 1 104 ? -16.104 -16.372 14.225 1.00 97.69 104 LEU A O 1
ATOM 864 N N . SER A 1 105 ? -16.234 -16.762 12.005 1.00 95.94 105 SER A N 1
ATOM 865 C CA . SER A 1 105 ? -15.557 -18.056 12.006 1.00 95.94 105 SER A CA 1
ATOM 866 C C . SER A 1 105 ? -14.151 -17.910 11.426 1.00 95.94 105 SER A C 1
ATOM 868 O O . SER A 1 105 ? -13.960 -17.379 10.329 1.00 95.94 105 SER A O 1
ATOM 870 N N . VAL A 1 106 ? -13.161 -18.332 12.207 1.00 94.62 106 VAL A N 1
ATOM 871 C CA . VAL A 1 106 ? -11.747 -18.432 11.841 1.00 94.62 106 VAL A CA 1
ATOM 872 C C . VAL A 1 106 ? -11.448 -19.914 11.620 1.00 94.62 106 VAL A C 1
ATOM 874 O O . VAL A 1 106 ? -11.656 -20.690 12.557 1.00 94.62 106 VAL A O 1
ATOM 877 N N . PRO A 1 107 ? -10.959 -20.324 10.438 1.00 92.81 107 PRO A N 1
ATOM 878 C CA . PRO A 1 107 ? -10.747 -21.732 10.142 1.00 92.81 107 PRO A CA 1
ATOM 879 C C . PRO A 1 107 ? -9.502 -22.276 10.854 1.00 92.81 107 PRO A C 1
ATOM 881 O O . PRO A 1 107 ? -8.710 -21.544 11.456 1.00 92.81 107 PRO A O 1
ATOM 884 N N . GLU A 1 108 ? -9.323 -23.591 10.774 1.00 89.88 108 GLU A N 1
ATOM 885 C CA . GLU A 1 108 ? -8.065 -24.240 11.129 1.00 89.88 108 GLU A CA 1
ATOM 886 C C . GLU A 1 108 ? -6.963 -23.810 10.148 1.00 89.88 108 GLU A C 1
ATOM 888 O O . GLU A 1 108 ? -7.118 -23.938 8.936 1.00 89.88 108 GLU A O 1
ATOM 893 N N . ILE A 1 109 ? -5.878 -23.233 10.677 1.00 82.62 109 ILE A N 1
ATOM 894 C CA . ILE A 1 109 ? -4.756 -22.701 9.892 1.00 82.62 109 ILE A CA 1
ATOM 895 C C . ILE A 1 109 ? -3.445 -23.085 10.571 1.00 82.62 109 ILE A C 1
ATOM 897 O O . ILE A 1 109 ? -3.112 -22.560 11.639 1.00 82.62 109 ILE A O 1
ATOM 901 N N . ASP A 1 110 ? -2.685 -23.956 9.915 1.00 72.19 110 ASP A N 1
ATOM 902 C CA . ASP A 1 110 ? -1.370 -24.392 10.374 1.00 72.19 110 ASP A CA 1
ATOM 903 C C . ASP A 1 110 ? -0.251 -23.425 9.969 1.00 72.19 110 ASP A C 1
ATOM 905 O O . ASP A 1 110 ? -0.322 -22.711 8.970 1.00 72.19 110 ASP A O 1
ATOM 909 N N . TYR A 1 111 ? 0.835 -23.414 10.742 1.00 60.44 111 TYR A N 1
ATOM 910 C CA . TYR A 1 111 ? 2.084 -22.776 10.317 1.00 60.44 111 TYR A CA 1
ATOM 911 C C . TYR A 1 111 ? 2.656 -23.531 9.096 1.00 60.44 111 TYR A C 1
ATOM 913 O O . TYR A 1 111 ? 2.664 -24.761 9.135 1.00 60.44 111 TYR A O 1
ATOM 921 N N . PRO A 1 112 ? 3.147 -22.857 8.033 1.00 62.75 112 PRO A N 1
ATOM 922 C CA . PRO A 1 112 ? 3.588 -21.459 7.957 1.00 62.75 112 PRO A CA 1
ATOM 923 C C . PRO A 1 112 ? 2.541 -20.446 7.458 1.00 62.75 112 PRO A C 1
ATOM 925 O O . PRO A 1 112 ? 2.913 -19.320 7.136 1.00 62.75 112 PRO A O 1
ATOM 928 N N . ASN A 1 113 ? 1.246 -20.774 7.411 1.00 74.50 113 ASN A N 1
ATOM 929 C CA . ASN A 1 113 ? 0.198 -19.857 6.939 1.00 74.50 113 ASN A CA 1
ATOM 930 C C . ASN A 1 113 ? -0.092 -18.747 7.967 1.00 74.50 113 ASN A C 1
ATOM 932 O O . ASN A 1 113 ? -1.081 -18.764 8.698 1.00 74.50 113 ASN A O 1
ATOM 936 N N . TYR A 1 114 ? 0.803 -17.763 8.049 1.00 79.69 114 TYR A N 1
ATOM 937 C CA . TYR A 1 114 ? 0.690 -16.636 8.966 1.00 79.69 114 TYR A CA 1
ATOM 938 C C . TYR A 1 114 ? -0.402 -15.676 8.500 1.00 79.69 114 TYR A C 1
ATOM 940 O O . TYR A 1 114 ? -0.453 -15.272 7.336 1.00 79.69 114 TYR A O 1
ATOM 948 N N . TYR A 1 115 ? -1.219 -15.225 9.449 1.00 87.56 115 TYR A N 1
ATOM 949 C CA . TYR A 1 115 ? -2.199 -14.179 9.211 1.00 87.56 115 TYR A CA 1
ATOM 950 C C . TYR A 1 115 ? -2.285 -13.200 10.364 1.00 87.56 115 TYR A C 1
ATOM 952 O O . TYR A 1 115 ? -1.955 -13.495 11.514 1.00 87.56 115 TYR A O 1
ATOM 960 N N . ILE A 1 116 ? -2.795 -12.020 10.043 1.00 88.62 116 ILE A N 1
ATOM 961 C CA . ILE A 1 116 ? -3.241 -11.067 11.042 1.00 88.62 116 ILE A CA 1
ATOM 962 C C . ILE A 1 116 ? -4.557 -10.439 10.612 1.00 88.62 116 ILE A C 1
ATOM 964 O O . ILE A 1 116 ? -4.650 -9.818 9.555 1.00 88.62 116 ILE A O 1
ATOM 968 N N . MET A 1 117 ? -5.566 -10.572 11.463 1.00 93.00 117 MET A N 1
ATOM 969 C CA . MET A 1 117 ? -6.878 -9.972 11.290 1.00 93.00 117 MET A CA 1
ATOM 970 C C . MET A 1 117 ? -7.060 -8.839 12.292 1.00 93.00 117 MET A C 1
ATOM 972 O O . MET A 1 117 ? -7.252 -9.056 13.487 1.00 93.00 117 MET A O 1
ATOM 976 N N . GLN A 1 118 ? -6.978 -7.613 11.789 1.00 92.50 118 GLN A N 1
ATOM 977 C CA . GLN A 1 118 ? -7.115 -6.396 12.573 1.00 92.50 118 GLN A CA 1
ATOM 978 C C . GLN A 1 118 ? -8.557 -5.884 12.524 1.00 92.50 118 GLN A C 1
ATOM 980 O O . GLN A 1 118 ? -9.117 -5.716 11.443 1.00 92.50 118 GLN A O 1
ATOM 985 N N . PHE A 1 119 ? -9.109 -5.546 13.688 1.00 94.38 119 PHE A N 1
ATOM 986 C CA . PHE A 1 119 ? -10.405 -4.888 13.843 1.00 94.38 119 PHE A CA 1
ATOM 987 C C . PHE A 1 119 ? -10.177 -3.438 14.229 1.00 94.38 119 PHE A C 1
ATOM 989 O O . PHE A 1 119 ? -9.477 -3.168 15.208 1.00 94.38 119 PHE A O 1
ATOM 996 N N . MET A 1 120 ? -10.777 -2.506 13.497 1.00 93.06 120 MET A N 1
ATOM 997 C CA . MET A 1 120 ? -10.653 -1.078 13.760 1.00 93.06 120 MET A CA 1
ATOM 998 C C . MET A 1 120 ? -12.007 -0.412 13.940 1.00 93.06 120 MET A C 1
ATOM 1000 O O . MET A 1 120 ? -12.936 -0.639 13.169 1.00 93.06 120 MET A O 1
ATOM 1004 N N . ASP A 1 121 ? -12.100 0.459 14.939 1.00 93.06 121 ASP A N 1
ATOM 1005 C CA . ASP A 1 121 ? -13.238 1.360 15.066 1.00 93.06 121 ASP A CA 1
ATOM 1006 C C . ASP A 1 121 ? -13.240 2.426 13.954 1.00 93.06 121 ASP A C 1
ATOM 1008 O O . ASP A 1 121 ? -12.276 2.611 13.209 1.00 93.06 121 ASP A O 1
ATOM 1012 N N . SER A 1 122 ? -14.334 3.174 13.837 1.00 92.00 122 SER A N 1
ATOM 1013 C CA . SER A 1 122 ? -14.483 4.202 12.798 1.00 92.00 122 SER A CA 1
ATOM 1014 C C . SER A 1 122 ? -13.547 5.407 12.942 1.00 92.00 122 SER A C 1
ATOM 1016 O O . SER A 1 122 ? -13.472 6.238 12.031 1.00 92.00 122 SER A O 1
ATOM 1018 N N . ALA A 1 123 ? -12.833 5.513 14.067 1.00 90.75 123 ALA A N 1
ATOM 1019 C CA . ALA A 1 123 ? -11.743 6.459 14.235 1.00 90.75 123 ALA A CA 1
ATOM 1020 C C . ALA A 1 123 ? -10.375 5.811 13.961 1.00 90.75 123 ALA A C 1
ATOM 1022 O O . ALA A 1 123 ? -9.358 6.352 14.395 1.00 90.75 123 ALA A O 1
ATOM 1023 N N . THR A 1 124 ? -10.364 4.678 13.252 1.00 89.81 124 THR A N 1
ATOM 1024 C CA . THR A 1 124 ? -9.197 3.909 12.811 1.00 89.81 124 THR A CA 1
ATOM 1025 C C . THR A 1 124 ? -8.275 3.468 13.949 1.00 89.81 124 THR A C 1
ATOM 1027 O O . THR A 1 124 ? -7.077 3.297 13.727 1.00 89.81 124 THR A O 1
ATOM 1030 N N . ASN A 1 125 ? -8.785 3.312 15.178 1.00 88.94 125 ASN A N 1
ATOM 1031 C CA . ASN A 1 125 ? -8.023 2.645 16.234 1.00 88.94 125 ASN A CA 1
ATOM 1032 C C . ASN A 1 125 ? -8.256 1.143 16.148 1.00 88.94 125 ASN A C 1
ATOM 1034 O O . ASN A 1 125 ? -9.397 0.703 16.043 1.00 88.94 125 ASN A O 1
ATOM 1038 N N . ALA A 1 126 ? -7.186 0.370 16.276 1.00 87.56 126 ALA A N 1
ATOM 1039 C CA . ALA A 1 126 ? -7.248 -1.063 16.466 1.00 87.56 126 ALA A CA 1
ATOM 1040 C C . ALA A 1 126 ? -7.910 -1.375 17.819 1.00 87.56 126 ALA A C 1
ATOM 1042 O O . ALA A 1 126 ? -7.443 -0.902 18.855 1.00 87.56 126 ALA A O 1
ATOM 1043 N N . VAL A 1 127 ? -8.987 -2.158 17.794 1.00 88.69 127 VAL A N 1
ATOM 1044 C CA . VAL A 1 127 ? -9.720 -2.618 18.988 1.00 88.69 127 VAL A CA 1
ATOM 1045 C C . VAL A 1 127 ? -9.458 -4.093 19.284 1.00 88.69 127 VAL A C 1
ATOM 1047 O O . VAL A 1 127 ? -9.477 -4.517 20.438 1.00 88.69 127 VAL A O 1
ATOM 1050 N N . ALA A 1 128 ? -9.143 -4.870 18.249 1.00 90.00 128 ALA A N 1
ATOM 1051 C CA . ALA A 1 128 ? -8.701 -6.247 18.377 1.00 90.00 128 ALA A CA 1
ATOM 1052 C C . ALA A 1 128 ? -7.755 -6.626 17.235 1.00 90.00 128 ALA A C 1
ATOM 1054 O O . ALA A 1 128 ? -7.732 -5.992 16.177 1.00 90.00 128 ALA A O 1
ATOM 1055 N N . SER A 1 129 ? -6.970 -7.666 17.473 1.00 88.50 129 SER A N 1
ATOM 1056 C CA . SER A 1 129 ? -6.073 -8.267 16.497 1.00 88.50 129 SER A CA 1
ATOM 1057 C C . SER A 1 129 ? -6.022 -9.764 16.751 1.00 88.50 129 SER A C 1
ATOM 1059 O O . SER A 1 129 ? -5.641 -10.177 17.849 1.00 88.50 129 SER A O 1
ATOM 1061 N N . ILE A 1 130 ? -6.442 -10.567 15.775 1.00 89.38 130 ILE A N 1
ATOM 1062 C CA . ILE A 1 130 ? -6.437 -12.033 15.825 1.00 89.38 130 ILE A CA 1
ATOM 1063 C C . ILE A 1 130 ? -5.320 -12.541 14.916 1.00 89.38 130 ILE A C 1
ATOM 1065 O O . ILE A 1 130 ? -5.154 -12.064 13.797 1.00 89.38 130 ILE A O 1
ATOM 1069 N N . GLY A 1 131 ? -4.561 -13.515 15.397 1.00 84.81 131 GLY A N 1
ATOM 1070 C CA . GLY A 1 131 ? -3.495 -14.168 14.648 1.00 84.81 131 GLY A CA 1
ATOM 1071 C C . GLY A 1 131 ? -2.663 -15.064 15.563 1.00 84.81 131 GLY A C 1
ATOM 1072 O O . GLY A 1 131 ? -3.032 -15.258 16.726 1.00 84.81 131 GLY A O 1
ATOM 1073 N N . PRO A 1 132 ? -1.510 -15.569 15.102 1.00 75.62 132 PRO A N 1
ATOM 1074 C CA . PRO A 1 132 ? -0.653 -16.472 15.876 1.00 75.62 132 PRO A CA 1
ATOM 1075 C C . PRO A 1 132 ? -0.250 -15.957 17.267 1.00 75.62 132 PRO A C 1
ATOM 1077 O O . PRO A 1 132 ? -0.012 -16.742 18.184 1.00 75.62 132 PRO A O 1
ATOM 1080 N N . ARG A 1 133 ? -0.181 -14.633 17.450 1.00 76.81 133 ARG A N 1
ATOM 1081 C CA . ARG A 1 133 ? 0.157 -13.987 18.729 1.00 76.81 133 ARG A CA 1
ATOM 1082 C C . ARG A 1 133 ? -0.989 -14.026 19.751 1.00 76.81 133 ARG A C 1
ATOM 1084 O O . ARG A 1 133 ? -0.747 -14.068 20.958 1.00 76.81 133 ARG A O 1
ATOM 1091 N N . THR A 1 134 ? -2.232 -13.944 19.290 1.00 79.75 134 THR A N 1
ATOM 1092 C CA . THR A 1 134 ? -3.389 -13.545 20.112 1.00 79.75 134 THR A CA 1
ATOM 1093 C C . THR A 1 134 ? -4.579 -14.480 20.048 1.00 79.75 134 THR A C 1
ATOM 1095 O O . THR A 1 134 ? -5.471 -14.380 20.889 1.00 79.75 134 THR A O 1
ATOM 1098 N N . SER A 1 135 ? -4.615 -15.361 19.056 1.00 79.25 135 SER A N 1
ATOM 1099 C CA . SER A 1 135 ? -5.685 -16.331 18.906 1.00 79.25 135 SER A CA 1
ATOM 1100 C C . SER A 1 135 ? -5.671 -17.288 20.111 1.00 79.25 135 SER A C 1
ATOM 1102 O O . SER A 1 135 ? -4.619 -17.871 20.389 1.00 79.25 135 SER A O 1
ATOM 1104 N N . PRO A 1 136 ? -6.787 -17.441 20.854 1.00 77.88 136 PRO A N 1
ATOM 1105 C CA . PRO A 1 136 ? -6.850 -18.291 22.047 1.00 77.88 136 PRO A CA 1
ATOM 1106 C C . PRO A 1 136 ? -6.433 -19.746 21.805 1.00 77.88 136 PRO A C 1
ATOM 1108 O O . PRO A 1 136 ? -5.913 -20.405 22.702 1.00 77.88 136 PRO A O 1
ATOM 1111 N N . SER A 1 137 ? -6.672 -20.264 20.603 1.00 79.12 137 SER A N 1
ATOM 1112 C CA . SER A 1 137 ? -6.294 -21.609 20.170 1.00 79.12 137 SER A CA 1
ATOM 1113 C C . SER A 1 137 ? -5.783 -21.588 18.730 1.00 79.12 137 SER A C 1
ATOM 1115 O O . SER A 1 137 ? -6.371 -22.209 17.850 1.00 79.12 137 SER A O 1
ATOM 1117 N N . TYR A 1 138 ? -4.700 -20.843 18.477 1.00 78.75 138 TYR A N 1
ATOM 1118 C CA . TYR A 1 138 ? -4.064 -20.820 17.154 1.00 78.75 138 TYR A CA 1
ATOM 1119 C C . TYR A 1 138 ? -3.816 -22.239 16.610 1.00 78.75 138 TYR A C 1
ATOM 1121 O O . TYR A 1 138 ? -3.442 -23.134 17.370 1.00 78.75 138 TYR A O 1
ATOM 1129 N N . GLY A 1 139 ? -4.024 -22.431 15.304 1.00 80.50 139 GLY A N 1
ATOM 1130 C CA . GLY A 1 139 ? -3.994 -23.753 14.673 1.00 80.50 139 GLY A CA 1
ATOM 1131 C C . GLY A 1 139 ? -5.285 -24.553 14.836 1.00 80.50 139 GLY A C 1
ATOM 1132 O O . GLY A 1 139 ? -5.310 -25.721 14.496 1.00 80.50 139 GLY A O 1
ATOM 1133 N N . LYS A 1 140 ? -6.356 -23.969 15.386 1.00 86.69 140 LYS A N 1
ATOM 1134 C CA . LYS A 1 140 ? -7.680 -24.600 15.461 1.00 86.69 140 LYS A CA 1
ATOM 1135 C C . LYS A 1 140 ? -8.765 -23.635 15.021 1.00 86.69 140 LYS A C 1
ATOM 1137 O O . LYS A 1 140 ? -8.665 -22.430 15.281 1.00 86.69 140 LYS A O 1
ATOM 1142 N N . SER A 1 141 ? -9.825 -24.204 14.451 1.00 91.06 141 SER A N 1
ATOM 1143 C CA . SER A 1 141 ? -11.059 -23.480 14.156 1.00 91.06 141 SER A CA 1
ATOM 1144 C C . SER A 1 141 ? -11.625 -22.831 15.420 1.00 91.06 141 SER A C 1
ATOM 1146 O O . SER A 1 141 ? -11.691 -23.470 16.475 1.00 91.06 141 SER A O 1
ATOM 1148 N N . GLN A 1 142 ? -12.019 -21.563 15.321 1.00 92.50 142 GLN A N 1
ATOM 1149 C CA . GLN A 1 142 ? -12.533 -20.760 16.431 1.00 92.50 142 GLN A CA 1
ATOM 1150 C C . GLN A 1 142 ? -13.571 -19.756 15.945 1.00 92.50 142 GLN A C 1
ATOM 1152 O O . GLN A 1 142 ? -13.439 -19.191 14.864 1.00 92.50 142 GLN A O 1
ATOM 1157 N N . GLU A 1 143 ? -14.552 -19.468 16.792 1.00 96.00 143 GLU A N 1
ATOM 1158 C CA . GLU A 1 143 ? -15.600 -18.496 16.500 1.00 96.00 143 GLU A CA 1
ATOM 1159 C C . GLU A 1 143 ? -15.581 -17.353 17.516 1.00 96.00 143 GLU A C 1
ATOM 1161 O O . GLU A 1 143 ? -15.247 -17.561 18.681 1.00 96.00 143 GLU A O 1
ATOM 1166 N N . PHE A 1 144 ? -15.916 -16.139 17.079 1.00 97.56 144 PHE A N 1
ATOM 1167 C CA . PHE A 1 144 ? -15.911 -14.934 17.911 1.00 97.56 144 PHE A CA 1
ATOM 1168 C C . PHE A 1 144 ? -17.204 -14.149 17.724 1.00 97.56 144 PHE A C 1
ATOM 1170 O O . PHE A 1 144 ? -17.606 -13.871 16.595 1.00 97.56 144 PHE A O 1
ATOM 1177 N N . LEU A 1 145 ? -17.811 -13.715 18.828 1.00 98.19 145 LEU A N 1
ATOM 1178 C CA . LEU A 1 145 ? -18.936 -12.788 18.813 1.00 98.19 145 LEU A CA 1
ATOM 1179 C C . LEU A 1 145 ? -18.425 -11.345 18.742 1.00 98.19 145 LEU A C 1
ATOM 1181 O O . LEU A 1 145 ? -17.727 -10.876 19.641 1.00 98.19 145 LEU A O 1
ATOM 1185 N N . ILE A 1 146 ? -18.809 -10.613 17.704 1.00 97.94 146 ILE A N 1
ATOM 1186 C CA . ILE A 1 146 ? -18.442 -9.215 17.488 1.00 97.94 146 ILE A CA 1
ATOM 1187 C C . ILE A 1 146 ? -19.632 -8.323 17.830 1.00 97.94 146 ILE A C 1
ATOM 1189 O O . ILE A 1 146 ? -20.709 -8.442 17.240 1.00 97.94 146 ILE A O 1
ATOM 1193 N N . VAL A 1 147 ? -19.423 -7.399 18.768 1.00 96.56 147 VAL A N 1
ATOM 1194 C CA . VAL A 1 147 ? -20.495 -6.587 19.356 1.00 96.56 147 VAL A CA 1
ATOM 1195 C C . VAL A 1 147 ? -20.229 -5.091 19.205 1.00 96.56 147 VAL A C 1
ATOM 1197 O O . VAL A 1 147 ? -19.108 -4.610 19.403 1.00 96.56 147 VAL A O 1
ATOM 1200 N N . GLY A 1 148 ? -21.282 -4.359 18.837 1.00 94.44 148 GLY A N 1
ATOM 1201 C CA . GLY A 1 148 ? -21.301 -2.898 18.758 1.00 94.44 148 GLY A CA 1
ATOM 1202 C C . GLY A 1 148 ? -21.878 -2.249 20.020 1.00 94.44 148 GLY A C 1
ATOM 1203 O O . GLY A 1 148 ? -22.367 -2.956 20.900 1.00 94.44 148 GLY A O 1
ATOM 1204 N N . PRO A 1 149 ? -21.886 -0.907 20.099 1.00 91.88 149 PRO A N 1
ATOM 1205 C CA . PRO A 1 149 ? -22.248 -0.166 21.312 1.00 91.88 149 PRO A CA 1
ATOM 1206 C C . PRO A 1 149 ? -23.715 -0.323 21.744 1.00 91.88 149 PRO A C 1
ATOM 1208 O O . PRO A 1 149 ? -24.031 -0.094 22.905 1.00 91.88 149 PRO A O 1
ATOM 1211 N N . ASP A 1 150 ? -24.611 -0.700 20.827 1.00 92.19 150 ASP A N 1
ATOM 1212 C CA . ASP A 1 150 ? -26.034 -0.910 21.126 1.00 92.19 150 ASP A CA 1
ATOM 1213 C C . ASP A 1 150 ? -26.341 -2.371 21.549 1.00 92.19 150 ASP A C 1
ATOM 1215 O O . ASP A 1 150 ? -27.482 -2.687 21.890 1.00 92.19 150 ASP A O 1
ATOM 1219 N N . SER A 1 151 ? -25.343 -3.269 21.531 1.00 94.56 151 SER A N 1
ATOM 1220 C CA . SER A 1 151 ? -25.507 -4.686 21.886 1.00 94.56 151 SER A CA 1
ATOM 1221 C C . SER A 1 151 ? -25.732 -4.880 23.384 1.00 94.56 151 SER A C 1
ATOM 1223 O O . SER A 1 151 ? -25.072 -4.254 24.216 1.00 94.56 151 SER A O 1
ATOM 1225 N N . SER A 1 152 ? -26.578 -5.848 23.753 1.00 92.94 152 SER A N 1
ATOM 1226 C CA . SER A 1 152 ? -26.752 -6.227 25.159 1.00 92.94 152 SER A CA 1
ATOM 1227 C C . SER A 1 152 ? -25.478 -6.775 25.798 1.00 92.94 152 SER A C 1
ATOM 1229 O O . SER A 1 152 ? -25.363 -6.718 27.016 1.00 92.94 152 SER A O 1
ATOM 1231 N N . TYR A 1 153 ? -24.530 -7.295 25.013 1.00 93.25 153 TYR A N 1
ATOM 1232 C CA . TYR A 1 153 ? -23.268 -7.868 25.497 1.00 93.25 153 TYR A CA 1
ATOM 1233 C C . TYR A 1 153 ? -22.132 -6.833 25.622 1.00 93.25 153 TYR A C 1
ATOM 1235 O O . TYR A 1 153 ? -21.038 -7.163 26.092 1.00 93.25 153 TYR A O 1
ATOM 1243 N N . TYR A 1 154 ? -22.368 -5.588 25.190 1.00 89.62 154 TYR A N 1
ATOM 1244 C CA . TYR A 1 154 ? -21.339 -4.552 25.112 1.00 89.62 154 TYR A CA 1
ATOM 1245 C C . TYR A 1 154 ? -20.919 -4.046 26.501 1.00 89.62 154 TYR A C 1
ATOM 1247 O O . TYR A 1 154 ? -19.780 -4.280 26.904 1.00 89.62 154 TYR A O 1
ATOM 1255 N N . ASP A 1 155 ? -21.848 -3.456 27.261 1.00 83.25 155 ASP A N 1
ATOM 1256 C CA . ASP A 1 155 ? -21.610 -2.846 28.584 1.00 83.25 155 ASP A CA 1
ATOM 1257 C C . ASP A 1 155 ? -21.683 -3.869 29.739 1.00 83.25 155 ASP A C 1
ATOM 1259 O O . ASP A 1 155 ? -22.344 -3.648 30.756 1.00 83.25 155 ASP A O 1
ATOM 1263 N N . GLN A 1 156 ? -21.045 -5.029 29.573 1.00 85.19 156 GLN A N 1
ATOM 1264 C CA . GLN A 1 156 ? -21.017 -6.093 30.580 1.00 85.19 156 GLN A CA 1
ATOM 1265 C C . GLN A 1 156 ? -19.584 -6.463 30.975 1.00 85.19 156 GLN A C 1
ATOM 1267 O O . GLN A 1 156 ? -18.689 -6.504 30.129 1.00 85.19 156 GLN A O 1
ATOM 1272 N N . ASP A 1 157 ? -19.401 -6.848 32.240 1.00 89.19 157 ASP A N 1
ATOM 1273 C CA . ASP A 1 157 ? -18.145 -7.372 32.793 1.00 89.19 157 ASP A CA 1
ATOM 1274 C C . ASP A 1 157 ? -17.919 -8.835 32.356 1.00 89.19 157 ASP A C 1
ATOM 1276 O O . ASP A 1 157 ? -17.816 -9.744 33.173 1.00 89.19 157 ASP A O 1
ATOM 1280 N N . ILE A 1 158 ? -17.918 -9.094 31.045 1.00 90.94 158 ILE A N 1
ATOM 1281 C CA . ILE A 1 158 ? -17.729 -10.425 30.443 1.00 90.94 158 ILE A CA 1
ATOM 1282 C C . ILE A 1 158 ? -16.808 -10.337 29.226 1.00 90.94 158 ILE A C 1
ATOM 1284 O O . ILE A 1 158 ? -16.750 -9.313 28.554 1.00 90.94 158 ILE A O 1
ATOM 1288 N N . TRP A 1 159 ? -16.129 -11.425 28.878 1.00 89.62 159 TRP A N 1
ATOM 1289 C CA . TRP A 1 159 ? -15.340 -11.527 27.637 1.00 89.62 159 TRP A CA 1
ATOM 1290 C C . TRP A 1 159 ? -15.679 -12.763 26.806 1.00 89.62 159 TRP A C 1
ATOM 1292 O O . TRP A 1 159 ? -15.034 -13.049 25.802 1.00 89.62 159 TRP A O 1
ATOM 1302 N N . SER A 1 160 ? -16.729 -13.466 27.211 1.00 93.75 160 SER A N 1
ATOM 1303 C CA . SER A 1 160 ? -17.389 -14.510 26.444 1.00 93.75 160 SER A CA 1
ATOM 1304 C C . SER A 1 160 ? -18.884 -14.475 26.749 1.00 93.75 160 SER A C 1
ATOM 1306 O O . SER A 1 160 ? -19.280 -13.975 27.805 1.00 93.75 160 SER A O 1
ATOM 1308 N N . ALA A 1 161 ? -19.704 -14.955 25.822 1.00 95.69 161 ALA A N 1
ATOM 1309 C CA . ALA A 1 161 ? -21.147 -15.061 25.984 1.00 95.69 161 ALA A CA 1
ATOM 1310 C C . ALA A 1 161 ? -21.616 -16.471 25.637 1.00 95.69 161 ALA A C 1
ATOM 1312 O O . ALA A 1 161 ? -21.179 -17.043 24.640 1.00 95.69 161 ALA A O 1
ATOM 1313 N N . ASP A 1 162 ? -22.539 -16.993 26.440 1.00 96.75 162 ASP A N 1
ATOM 1314 C CA . ASP A 1 162 ? -23.275 -18.213 26.128 1.00 96.75 162 ASP A CA 1
ATOM 1315 C C . ASP A 1 162 ? -24.381 -17.886 25.120 1.00 96.75 162 ASP A C 1
ATOM 1317 O O . ASP A 1 162 ? -25.275 -17.077 25.386 1.00 96.75 162 ASP A O 1
ATOM 1321 N N . ILE A 1 163 ? -24.287 -18.498 23.943 1.00 97.50 163 ILE A N 1
ATOM 1322 C CA . ILE A 1 163 ? -25.196 -18.319 22.817 1.00 97.50 163 ILE A CA 1
ATOM 1323 C C . ILE A 1 163 ? -26.006 -19.595 22.637 1.00 97.50 163 ILE A C 1
ATOM 1325 O O . ILE A 1 163 ? -25.466 -20.660 22.352 1.00 97.50 163 ILE A O 1
ATOM 1329 N N . GLU A 1 164 ? -27.319 -19.479 22.799 1.00 97.50 164 GLU A N 1
ATOM 1330 C CA . GLU A 1 164 ? -28.258 -20.563 22.516 1.00 97.50 164 GLU A CA 1
ATOM 1331 C C . GLU A 1 164 ? -28.402 -20.754 21.006 1.00 97.50 164 GLU A C 1
ATOM 1333 O O . GLU A 1 164 ? -28.784 -19.817 20.304 1.00 97.50 164 GLU A O 1
ATOM 1338 N N . THR A 1 165 ? -28.129 -21.962 20.524 1.00 96.62 165 THR A N 1
ATOM 1339 C CA . THR A 1 165 ? -28.281 -22.349 19.117 1.00 96.62 165 THR A CA 1
ATOM 1340 C C . THR A 1 165 ? -29.219 -23.549 18.971 1.00 96.62 165 THR A C 1
ATOM 1342 O O . THR A 1 165 ? -29.589 -24.182 19.965 1.00 96.62 165 THR A O 1
ATOM 1345 N N . VAL A 1 166 ? -29.580 -23.906 17.736 1.00 95.81 166 VAL A N 1
ATOM 1346 C CA . VAL A 1 166 ? -30.333 -25.140 17.442 1.00 95.81 166 VAL A CA 1
ATOM 1347 C C . VAL A 1 166 ? -29.638 -26.421 17.917 1.00 95.81 166 VAL A C 1
ATOM 1349 O O . VAL A 1 166 ? -30.328 -27.381 18.265 1.00 95.81 166 VAL A O 1
ATOM 1352 N N . ASP A 1 167 ? -28.306 -26.412 18.013 1.00 94.19 167 ASP A N 1
ATOM 1353 C CA . ASP A 1 167 ? -27.489 -27.545 18.467 1.00 94.19 167 ASP A CA 1
ATOM 1354 C C . ASP A 1 167 ? -27.162 -27.489 19.974 1.00 94.19 167 ASP A C 1
ATOM 1356 O O . ASP A 1 167 ? -26.515 -28.386 20.520 1.00 94.19 167 ASP A O 1
ATOM 1360 N N . GLY A 1 168 ? -27.655 -26.460 20.673 1.00 96.00 168 GLY A N 1
ATOM 1361 C CA . GLY A 1 168 ? -27.446 -26.219 22.101 1.00 96.00 168 GLY A CA 1
ATOM 1362 C C . GLY A 1 168 ? -26.654 -24.944 22.393 1.00 96.00 168 GLY A C 1
ATOM 1363 O O . GLY A 1 168 ? -26.411 -24.111 21.518 1.00 96.00 168 GLY A O 1
ATOM 1364 N N . THR A 1 169 ? -26.268 -24.764 23.654 1.00 97.31 169 THR A N 1
ATOM 1365 C CA . THR A 1 169 ? -25.518 -23.587 24.106 1.00 97.31 169 THR A CA 1
ATOM 1366 C C . THR A 1 169 ? -24.046 -23.679 23.698 1.00 97.31 169 THR A C 1
ATOM 1368 O O . THR A 1 169 ? -23.366 -24.645 24.045 1.00 97.31 169 THR A O 1
ATOM 1371 N N . THR A 1 170 ? -23.538 -22.641 23.033 1.00 95.88 170 THR A N 1
ATOM 1372 C CA . THR A 1 170 ? -22.119 -22.483 22.684 1.00 95.88 170 THR A CA 1
ATOM 1373 C C . THR A 1 170 ? -21.564 -21.204 23.302 1.00 95.88 170 THR A C 1
ATOM 1375 O O . THR A 1 170 ? -22.169 -20.143 23.179 1.00 95.88 170 THR A O 1
ATOM 1378 N N . THR A 1 171 ? -20.402 -21.277 23.947 1.00 96.19 171 THR A N 1
ATOM 1379 C CA . THR A 1 171 ? -19.738 -20.105 24.533 1.00 96.19 171 THR A CA 1
ATOM 1380 C C . THR A 1 171 ? -18.792 -19.466 23.516 1.00 96.19 171 THR A C 1
ATOM 1382 O O . THR A 1 171 ? -17.804 -20.083 23.121 1.00 96.19 171 THR A O 1
ATOM 1385 N N . LEU A 1 172 ? -19.054 -18.216 23.130 1.00 96.56 172 LEU A N 1
ATOM 1386 C CA . LEU A 1 172 ? -18.235 -17.470 22.170 1.00 96.56 172 LEU A CA 1
ATOM 1387 C C . LEU A 1 172 ? -17.413 -16.372 22.864 1.00 96.56 172 LEU A C 1
ATOM 1389 O O . LEU A 1 172 ? -17.994 -15.564 23.594 1.00 96.56 172 LEU A O 1
ATOM 1393 N N . PRO A 1 173 ? -16.089 -16.274 22.635 1.00 95.38 173 PRO A N 1
ATOM 1394 C CA . PRO A 1 173 ? -15.290 -15.104 22.996 1.00 95.38 173 PRO A CA 1
ATOM 1395 C C . PRO A 1 173 ? -15.819 -13.824 22.336 1.00 95.38 173 PRO A C 1
ATOM 1397 O O . PRO A 1 173 ? -16.239 -13.839 21.181 1.00 95.38 173 PRO A O 1
ATOM 1400 N N . ILE A 1 174 ? -15.769 -12.701 23.055 1.00 95.06 174 ILE A N 1
ATOM 1401 C CA . ILE A 1 174 ? -16.310 -11.414 22.596 1.00 95.06 174 ILE A CA 1
ATOM 1402 C C . ILE A 1 174 ? -15.198 -10.507 22.061 1.00 95.06 174 ILE A C 1
ATOM 1404 O O . ILE A 1 174 ? -14.159 -10.334 22.705 1.00 95.06 174 ILE A O 1
ATOM 1408 N N . ILE A 1 175 ? -15.466 -9.852 20.931 1.00 94.44 175 ILE A N 1
ATOM 1409 C CA . ILE A 1 175 ? -14.727 -8.710 20.386 1.00 94.44 175 ILE A CA 1
ATOM 1410 C C . ILE A 1 175 ? -15.641 -7.483 20.421 1.00 94.44 175 ILE A C 1
ATOM 1412 O O . ILE A 1 175 ? -16.714 -7.475 19.822 1.00 94.44 175 ILE A O 1
ATOM 1416 N N . ARG A 1 176 ? -15.210 -6.421 21.106 1.00 91.50 176 ARG A N 1
ATOM 1417 C CA . ARG A 1 176 ? -15.976 -5.172 21.237 1.00 91.50 176 ARG A CA 1
ATOM 1418 C C . ARG A 1 176 ? -15.483 -4.110 20.267 1.00 91.50 176 ARG A C 1
ATOM 1420 O O . ARG A 1 176 ? -14.282 -3.852 20.190 1.00 91.50 176 ARG A O 1
ATOM 1427 N N . SER A 1 177 ? -16.409 -3.424 19.601 1.00 92.31 177 SER A N 1
ATOM 1428 C CA . SER A 1 177 ? -16.124 -2.175 18.895 1.00 92.31 177 SER A CA 1
ATOM 1429 C C . SER A 1 177 ? -16.994 -1.053 19.439 1.00 92.31 177 SER A C 1
ATOM 1431 O O . SER A 1 177 ? -18.217 -1.131 19.396 1.00 92.31 177 SER A O 1
ATOM 1433 N N . GLY A 1 178 ? -16.372 0.029 19.912 1.00 89.25 178 GLY A N 1
ATOM 1434 C CA . GLY A 1 178 ? -17.116 1.173 20.450 1.00 89.25 178 GLY A CA 1
ATOM 1435 C C . GLY A 1 178 ? -17.890 1.970 19.402 1.00 89.25 178 GLY A C 1
ATOM 1436 O O . GLY A 1 178 ? -18.638 2.882 19.739 1.00 89.25 178 GLY A O 1
ATOM 1437 N N . THR A 1 179 ? -17.741 1.659 18.117 1.00 93.25 179 THR A N 1
ATOM 1438 C CA . THR A 1 179 ? -18.471 2.342 17.049 1.00 93.25 179 THR A CA 1
ATOM 1439 C C . THR A 1 179 ? -19.242 1.352 16.198 1.00 93.25 179 THR A C 1
ATOM 1441 O O . THR A 1 179 ? -18.805 0.228 16.004 1.00 93.25 179 THR A O 1
ATOM 1444 N N . ASN A 1 180 ? -20.363 1.806 15.640 1.00 95.12 180 ASN A N 1
ATOM 1445 C CA . ASN A 1 180 ? -21.260 0.981 14.829 1.00 95.12 180 ASN A CA 1
ATOM 1446 C C . ASN A 1 180 ? -20.598 0.381 13.589 1.00 95.12 180 ASN A C 1
ATOM 1448 O O . ASN A 1 180 ? -20.931 -0.727 13.193 1.00 95.12 180 ASN A O 1
ATOM 1452 N N . ILE A 1 181 ? -19.711 1.141 12.949 1.00 95.31 181 ILE A N 1
ATOM 1453 C CA . ILE A 1 181 ? -18.957 0.679 11.794 1.00 95.31 181 ILE A CA 1
ATOM 1454 C C . ILE A 1 181 ? -17.573 0.239 12.251 1.00 95.31 181 ILE A C 1
ATOM 1456 O O . ILE A 1 181 ? -16.825 1.047 12.813 1.00 95.31 181 ILE A O 1
ATOM 1460 N N . THR A 1 182 ? -17.239 -1.013 11.959 1.00 94.69 182 THR A N 1
ATOM 1461 C CA . THR A 1 182 ? -15.934 -1.612 12.250 1.00 94.69 182 THR A CA 1
ATOM 1462 C C . THR A 1 182 ? -15.290 -2.055 10.949 1.00 94.69 182 THR A C 1
ATOM 1464 O O . THR A 1 182 ? -15.926 -2.715 10.133 1.00 94.69 182 THR A O 1
ATOM 1467 N N . TRP A 1 183 ? -14.030 -1.690 10.750 1.00 93.50 183 TRP A N 1
ATOM 1468 C CA . TRP A 1 183 ? -13.240 -2.169 9.625 1.00 93.50 183 TRP A CA 1
ATOM 1469 C C . TRP A 1 183 ? -12.472 -3.420 10.036 1.00 93.50 183 TRP A C 1
ATOM 1471 O O . TRP A 1 183 ? -11.723 -3.385 11.013 1.00 93.50 183 TRP A O 1
ATOM 1481 N N . VAL A 1 184 ? -12.645 -4.505 9.293 1.00 94.12 184 VAL A N 1
ATOM 1482 C CA . VAL A 1 184 ? -11.864 -5.732 9.435 1.00 94.12 184 VAL A CA 1
ATOM 1483 C C . VAL A 1 184 ? -10.895 -5.809 8.268 1.00 94.12 184 VAL A C 1
ATOM 1485 O O . VAL A 1 184 ? -11.312 -5.771 7.111 1.00 94.12 184 VAL A O 1
ATOM 1488 N N . VAL A 1 185 ? -9.604 -5.907 8.578 1.00 91.38 185 VAL A N 1
ATOM 1489 C CA . VAL A 1 185 ? -8.545 -6.119 7.588 1.00 91.38 185 VAL A CA 1
ATOM 1490 C C . VAL A 1 185 ? -7.761 -7.352 7.981 1.00 91.38 185 VAL A C 1
ATOM 1492 O O . VAL A 1 185 ? -6.994 -7.331 8.948 1.00 91.38 185 VAL A O 1
ATOM 1495 N N . MET A 1 186 ? -7.936 -8.409 7.206 1.00 91.19 186 MET A N 1
ATOM 1496 C CA . MET A 1 186 ? -7.118 -9.602 7.269 1.00 91.19 186 MET A CA 1
ATOM 1497 C C . MET A 1 186 ? -6.001 -9.515 6.241 1.00 91.19 186 MET A C 1
ATOM 1499 O O . MET A 1 186 ? -6.235 -9.199 5.077 1.00 91.19 186 MET A O 1
ATOM 1503 N N . ARG A 1 187 ? -4.783 -9.784 6.699 1.00 89.38 187 ARG A N 1
ATOM 1504 C CA . ARG A 1 187 ? -3.592 -9.937 5.870 1.00 89.38 187 ARG A CA 1
ATOM 1505 C C . ARG A 1 187 ? -3.147 -11.380 6.015 1.00 89.38 187 ARG A C 1
ATOM 1507 O O . ARG A 1 187 ? -2.680 -11.748 7.094 1.00 89.38 187 ARG A O 1
ATOM 1514 N N . GLN A 1 188 ? -3.329 -12.170 4.968 1.00 88.38 188 GLN A N 1
ATOM 1515 C CA . GLN A 1 188 ? -2.823 -13.535 4.891 1.00 88.38 188 GLN A CA 1
ATOM 1516 C C . GLN A 1 188 ? -1.542 -13.512 4.067 1.00 88.38 188 GLN A C 1
ATOM 1518 O O . GLN A 1 188 ? -1.553 -12.991 2.954 1.00 88.38 188 GLN A O 1
ATOM 1523 N N . PHE A 1 189 ? -0.439 -14.012 4.615 1.00 84.44 189 PHE A N 1
ATOM 1524 C CA . PHE A 1 189 ? 0.854 -13.928 3.940 1.00 84.44 189 PHE A CA 1
ATOM 1525 C C . PHE A 1 189 ? 1.045 -15.055 2.949 1.00 84.44 189 PHE A C 1
ATOM 1527 O O . PHE A 1 189 ? 0.610 -16.179 3.189 1.00 84.44 189 PHE A O 1
ATOM 1534 N N . VAL A 1 190 ? 1.697 -14.716 1.844 1.00 82.38 190 VAL A N 1
ATOM 1535 C CA . VAL A 1 190 ? 1.867 -15.591 0.692 1.00 82.38 190 VAL A CA 1
ATOM 1536 C C . VAL A 1 190 ? 3.194 -15.312 -0.001 1.00 82.38 190 VAL A C 1
ATOM 1538 O O . VAL A 1 190 ? 3.744 -14.205 0.115 1.00 82.38 190 VAL A O 1
ATOM 1541 N N . ASN A 1 191 ? 3.706 -16.296 -0.740 1.00 81.75 191 ASN A N 1
ATOM 1542 C CA . ASN A 1 191 ? 4.760 -16.020 -1.696 1.00 81.75 191 ASN A CA 1
ATOM 1543 C C . ASN A 1 191 ? 4.158 -15.328 -2.933 1.00 81.75 191 ASN A C 1
ATOM 1545 O O . ASN A 1 191 ? 3.640 -15.981 -3.825 1.00 81.75 191 ASN A O 1
ATOM 1549 N N . GLY A 1 192 ? 4.222 -13.994 -2.993 1.00 80.25 192 GLY A N 1
ATOM 1550 C CA . GLY A 1 192 ? 3.694 -13.222 -4.128 1.00 80.25 192 GLY A CA 1
ATOM 1551 C C . GLY A 1 192 ? 4.462 -13.390 -5.447 1.00 80.25 192 GLY A C 1
ATOM 1552 O O . GLY A 1 192 ? 4.060 -12.803 -6.446 1.00 80.25 192 GLY A O 1
ATOM 1553 N N . LEU A 1 193 ? 5.562 -14.150 -5.444 1.00 80.69 193 LEU A N 1
ATOM 1554 C CA . LEU A 1 193 ? 6.350 -14.507 -6.628 1.00 80.69 193 LEU A CA 1
ATOM 1555 C C . LEU A 1 193 ? 6.022 -15.921 -7.143 1.00 80.69 193 LEU A C 1
ATOM 1557 O O . LEU A 1 193 ? 6.661 -16.392 -8.076 1.00 80.69 193 LEU A O 1
ATOM 1561 N N . ASP A 1 194 ? 5.041 -16.594 -6.535 1.00 80.38 194 ASP A N 1
ATOM 1562 C CA . ASP A 1 194 ? 4.583 -17.933 -6.899 1.00 80.38 194 ASP A CA 1
ATOM 1563 C C . ASP A 1 194 ? 3.050 -17.943 -6.998 1.00 80.38 194 ASP A C 1
ATOM 1565 O O . ASP A 1 194 ? 2.333 -17.820 -6.002 1.00 80.38 194 ASP A O 1
ATOM 1569 N N . VAL A 1 195 ? 2.541 -18.089 -8.222 1.00 80.69 195 VAL A N 1
ATOM 1570 C CA . VAL A 1 195 ? 1.100 -18.103 -8.504 1.00 80.69 195 VAL A CA 1
ATOM 1571 C C . VAL A 1 195 ? 0.404 -19.295 -7.837 1.00 80.69 195 VAL A C 1
ATOM 1573 O O . VAL A 1 195 ? -0.710 -19.130 -7.341 1.00 80.69 195 VAL A O 1
ATOM 1576 N N . GLY A 1 196 ? 1.066 -20.452 -7.740 1.00 83.19 196 GLY A N 1
ATOM 1577 C CA . GLY A 1 196 ? 0.532 -21.620 -7.036 1.00 83.19 196 GLY A CA 1
ATOM 1578 C C . GLY A 1 196 ? 0.387 -21.362 -5.535 1.00 83.19 196 GLY A C 1
ATOM 1579 O O . GLY A 1 196 ? -0.637 -21.700 -4.941 1.00 83.19 196 GLY A O 1
ATOM 1580 N N . SER A 1 197 ? 1.354 -20.664 -4.928 1.00 84.31 197 SER A N 1
ATOM 1581 C CA . SER A 1 197 ? 1.249 -20.209 -3.533 1.00 84.31 197 SER A CA 1
ATOM 1582 C C . SER A 1 197 ? 0.074 -19.243 -3.330 1.00 84.31 197 SER A C 1
ATOM 1584 O O . SER A 1 197 ? -0.650 -19.344 -2.337 1.00 84.31 197 SER A O 1
ATOM 1586 N N . ILE A 1 198 ? -0.152 -18.321 -4.275 1.00 85.38 198 ILE A N 1
ATOM 1587 C CA . ILE A 1 198 ? -1.303 -17.405 -4.259 1.00 85.38 198 ILE A CA 1
ATOM 1588 C C . ILE A 1 198 ? -2.624 -18.179 -4.288 1.00 85.38 198 ILE A C 1
ATOM 1590 O O . ILE A 1 198 ? -3.504 -17.904 -3.466 1.00 85.38 198 ILE A O 1
ATOM 1594 N N . GLU A 1 199 ? -2.748 -19.158 -5.182 1.00 88.38 199 GLU A N 1
ATOM 1595 C CA . GLU A 1 199 ? -3.928 -20.014 -5.290 1.00 88.38 199 GLU A CA 1
ATOM 1596 C C . GLU A 1 199 ? -4.181 -20.823 -4.010 1.00 88.38 199 GLU A C 1
ATOM 1598 O O . GLU A 1 199 ? -5.292 -20.796 -3.472 1.00 88.38 199 GLU A O 1
ATOM 1603 N N . GLU A 1 200 ? -3.157 -21.488 -3.469 1.00 88.31 200 GLU A N 1
ATOM 1604 C CA . GLU A 1 200 ? -3.262 -22.283 -2.239 1.00 88.31 200 GLU A CA 1
ATOM 1605 C C . GLU A 1 200 ? -3.769 -21.434 -1.065 1.00 88.31 200 GLU A C 1
ATOM 1607 O O . GLU A 1 200 ? -4.730 -21.794 -0.375 1.00 88.31 200 GLU A O 1
ATOM 1612 N N . VAL A 1 201 ? -3.162 -20.261 -0.866 1.00 88.88 201 VAL A N 1
ATOM 1613 C CA . VAL A 1 201 ? -3.523 -19.352 0.224 1.00 88.88 201 VAL A CA 1
ATOM 1614 C C . VAL A 1 201 ? -4.919 -18.754 0.020 1.00 88.88 201 VAL A C 1
ATOM 1616 O O . VAL A 1 201 ? -5.665 -18.585 0.990 1.00 88.88 201 VAL A O 1
ATOM 1619 N N . TYR A 1 202 ? -5.313 -18.446 -1.219 1.00 91.50 202 TYR A N 1
ATOM 1620 C CA . TYR A 1 202 ? -6.673 -17.997 -1.514 1.00 91.50 202 TYR A CA 1
ATOM 1621 C C . TYR A 1 202 ? -7.710 -19.080 -1.193 1.00 91.50 202 TYR A C 1
ATOM 1623 O O . TYR A 1 202 ? -8.708 -18.793 -0.526 1.00 91.50 202 TYR A O 1
ATOM 1631 N N . ASN A 1 203 ? -7.454 -20.324 -1.595 1.00 91.31 203 ASN A N 1
ATOM 1632 C CA . ASN A 1 203 ? -8.335 -21.457 -1.321 1.00 91.31 203 ASN A CA 1
ATOM 1633 C C . ASN A 1 203 ? -8.472 -21.709 0.188 1.00 91.31 203 ASN A C 1
ATOM 1635 O O . ASN A 1 203 ? -9.588 -21.900 0.678 1.00 91.31 203 ASN A O 1
ATOM 1639 N N . LEU A 1 204 ? -7.379 -21.594 0.952 1.00 90.81 204 LEU A N 1
ATOM 1640 C CA . LEU A 1 204 ? -7.408 -21.650 2.418 1.00 90.81 204 LEU A CA 1
ATOM 1641 C C . LEU A 1 204 ? -8.271 -20.532 3.029 1.00 90.81 204 LEU A C 1
ATOM 1643 O O . LEU A 1 204 ? -9.065 -20.783 3.935 1.00 90.81 204 LEU A O 1
ATOM 1647 N N . ASN A 1 205 ? -8.146 -19.298 2.531 1.00 92.06 205 ASN A N 1
ATOM 1648 C CA . ASN A 1 205 ? -8.935 -18.156 3.007 1.00 92.06 205 ASN A CA 1
ATOM 1649 C C . ASN A 1 205 ? -10.430 -18.299 2.695 1.00 92.06 205 ASN A C 1
ATOM 1651 O O . ASN A 1 205 ? -11.284 -17.809 3.448 1.00 92.06 205 ASN A O 1
ATOM 1655 N N . SER A 1 206 ? -10.749 -18.919 1.564 1.00 92.75 206 SER A N 1
ATOM 1656 C CA . SER A 1 206 ? -12.102 -19.011 1.023 1.00 92.75 206 SER A CA 1
ATOM 1657 C C . SER A 1 206 ? -12.878 -20.220 1.542 1.00 92.75 206 SER A C 1
ATOM 1659 O O . SER A 1 206 ? -14.073 -20.083 1.812 1.00 92.75 206 SER A O 1
ATOM 1661 N N . GLY A 1 207 ? -12.210 -21.356 1.761 1.00 92.38 207 GLY A N 1
ATOM 1662 C CA . GLY A 1 207 ? -12.871 -22.625 2.075 1.00 92.38 207 GLY A CA 1
ATOM 1663 C C . GLY A 1 207 ? -13.778 -23.101 0.936 1.00 92.38 207 GLY A C 1
ATOM 1664 O O . GLY A 1 207 ? -13.764 -22.534 -0.157 1.00 92.38 207 GLY A O 1
ATOM 1665 N N . ASN A 1 208 ? -14.604 -24.117 1.190 1.00 91.62 208 ASN A N 1
ATOM 1666 C CA . ASN A 1 208 ? -15.586 -24.600 0.214 1.00 91.62 208 ASN A CA 1
ATOM 1667 C C . ASN A 1 208 ? -16.914 -25.024 0.875 1.00 91.62 208 ASN A C 1
ATOM 1669 O O . ASN A 1 208 ? -16.987 -25.204 2.088 1.00 91.62 208 ASN A O 1
ATOM 1673 N N . GLU A 1 209 ? -17.972 -25.196 0.077 1.00 89.75 209 GLU A N 1
ATOM 1674 C CA . GLU A 1 209 ? -19.317 -25.535 0.576 1.00 89.75 209 GLU A CA 1
ATOM 1675 C C . GLU A 1 209 ? -19.398 -26.914 1.258 1.00 89.75 209 GLU A C 1
ATOM 1677 O O . GLU A 1 209 ? -20.155 -27.088 2.214 1.00 89.75 209 GLU A O 1
ATOM 1682 N N . GLN A 1 210 ? -18.642 -27.903 0.767 1.00 85.88 210 GLN A N 1
ATOM 1683 C CA . GLN A 1 210 ? -18.726 -29.297 1.222 1.00 85.88 210 GLN A CA 1
ATOM 1684 C C . GLN A 1 210 ? -18.028 -29.505 2.566 1.00 85.88 210 GLN A C 1
ATOM 1686 O O . GLN A 1 210 ? -18.603 -30.100 3.478 1.00 85.88 210 GLN A O 1
ATOM 1691 N N . ASP A 1 211 ? -16.801 -29.005 2.676 1.00 77.25 211 ASP A N 1
ATOM 1692 C CA . ASP A 1 211 ? -15.934 -29.189 3.837 1.00 77.25 211 ASP A CA 1
ATOM 1693 C C . ASP A 1 211 ? -16.063 -28.032 4.842 1.00 77.25 211 ASP A C 1
ATOM 1695 O O . ASP A 1 211 ? -15.635 -28.145 5.992 1.00 77.25 211 ASP A O 1
ATOM 1699 N N . GLY A 1 212 ? -16.672 -26.917 4.427 1.00 78.19 212 GLY A N 1
ATOM 1700 C CA . GLY A 1 212 ? -16.630 -25.660 5.159 1.00 78.19 212 GLY A CA 1
ATOM 1701 C C . GLY A 1 212 ? -15.233 -25.035 5.118 1.00 78.19 212 GLY A C 1
ATOM 1702 O O . GLY A 1 212 ? -14.493 -25.144 4.138 1.00 78.19 212 GLY A O 1
ATOM 1703 N N . GLY A 1 213 ? -14.872 -24.343 6.197 1.00 81.50 213 GLY A N 1
ATOM 1704 C CA . GLY A 1 213 ? -13.583 -23.665 6.315 1.00 81.50 213 GLY A CA 1
ATOM 1705 C C . GLY A 1 213 ? -13.554 -22.277 5.673 1.00 81.50 213 GLY A C 1
ATOM 1706 O O . GLY A 1 213 ? -14.586 -21.691 5.333 1.00 81.50 213 GLY A O 1
ATOM 1707 N N . GLY A 1 214 ? -12.344 -21.728 5.554 1.00 92.00 214 GLY A N 1
ATOM 1708 C CA . GLY A 1 214 ? -12.142 -20.320 5.235 1.00 92.00 214 GLY A CA 1
ATOM 1709 C C . GLY A 1 214 ? -12.631 -19.376 6.336 1.00 92.00 214 GLY A C 1
ATOM 1710 O O . GLY A 1 214 ? -13.267 -19.768 7.312 1.00 92.00 214 GLY A O 1
ATOM 1711 N N . PHE A 1 215 ? -12.319 -18.094 6.185 1.00 94.69 215 PHE A N 1
ATOM 1712 C CA . PHE A 1 215 ? -12.834 -17.062 7.081 1.00 94.69 215 PHE A CA 1
ATOM 1713 C C . PHE A 1 215 ? -14.257 -16.689 6.674 1.00 94.69 215 PHE A C 1
ATOM 1715 O O . PHE A 1 215 ? -14.477 -16.256 5.542 1.00 94.69 215 PHE A O 1
ATOM 1722 N N . GLN A 1 216 ? -15.217 -16.842 7.582 1.00 95.44 216 GLN A N 1
ATOM 1723 C CA . GLN A 1 216 ? -16.640 -16.627 7.298 1.00 95.44 216 GLN A CA 1
ATOM 1724 C C . GLN A 1 216 ? -17.280 -15.701 8.337 1.00 95.44 216 GLN A C 1
ATOM 1726 O O . GLN A 1 216 ? -16.795 -15.576 9.464 1.00 95.44 216 GLN A O 1
ATOM 1731 N N . LEU A 1 217 ? -18.363 -15.029 7.951 1.00 95.81 217 LEU A N 1
ATOM 1732 C CA . LEU A 1 217 ? -19.133 -14.121 8.804 1.00 95.81 217 LEU A CA 1
ATOM 1733 C C . LEU A 1 217 ? -20.622 -14.429 8.670 1.00 95.81 217 LEU A C 1
ATOM 1735 O O . LEU A 1 217 ? -21.107 -14.676 7.571 1.00 95.81 217 LEU A O 1
ATOM 1739 N N . ALA A 1 218 ? -21.350 -14.349 9.778 1.00 96.06 218 ALA A N 1
ATOM 1740 C CA . ALA A 1 218 ? -22.808 -14.375 9.776 1.00 96.06 218 ALA A CA 1
ATOM 1741 C C . ALA A 1 218 ? -23.373 -13.488 10.884 1.00 96.06 218 ALA A C 1
ATOM 1743 O O . ALA A 1 218 ? -22.690 -13.181 11.862 1.00 96.06 218 ALA A O 1
ATOM 1744 N N . SER A 1 219 ? -24.643 -13.103 10.768 1.00 97.50 219 SER A N 1
ATOM 1745 C CA . SER A 1 219 ? -25.325 -12.442 11.878 1.00 97.50 219 SER A CA 1
ATOM 1746 C C . SER A 1 219 ? -25.505 -13.411 13.049 1.00 97.50 219 SER A C 1
ATOM 1748 O O . SER A 1 219 ? -25.598 -14.628 12.864 1.00 97.50 219 SER A O 1
ATOM 1750 N N . LEU A 1 220 ? -25.613 -12.876 14.267 1.00 97.81 220 LEU A N 1
ATOM 1751 C CA . LEU A 1 220 ? -25.874 -13.702 15.446 1.00 97.81 220 LEU A CA 1
ATOM 1752 C C . LEU A 1 220 ? -27.158 -14.537 15.301 1.00 97.81 220 LEU A C 1
ATOM 1754 O O . LEU A 1 220 ? -27.173 -15.685 15.716 1.00 97.81 220 LEU A O 1
ATOM 1758 N N . SER A 1 221 ? -28.213 -14.013 14.672 1.00 97.44 221 SER A N 1
ATOM 1759 C CA . SER A 1 221 ? -29.468 -14.761 14.493 1.00 97.44 221 SER A CA 1
ATOM 1760 C C . SER A 1 221 ? -29.290 -15.932 13.542 1.00 97.44 221 SER A C 1
ATOM 1762 O O . SER A 1 221 ? -29.772 -17.015 13.842 1.00 97.44 221 SER A O 1
ATOM 1764 N N . THR A 1 222 ? -28.565 -15.741 12.435 1.00 97.62 222 THR A N 1
ATOM 1765 C CA . THR A 1 222 ? -28.240 -16.841 11.521 1.00 97.62 222 THR A CA 1
ATOM 1766 C C . THR A 1 222 ? -27.427 -17.906 12.246 1.00 97.62 222 THR A C 1
ATOM 1768 O O . THR A 1 222 ? -27.758 -19.080 12.165 1.00 97.62 222 THR A O 1
ATOM 1771 N N . TYR A 1 223 ? -26.426 -17.510 13.036 1.00 97.56 223 TYR A N 1
ATOM 1772 C CA . TYR A 1 223 ? -25.649 -18.451 13.843 1.00 97.56 223 TYR A CA 1
ATOM 1773 C C . TYR A 1 223 ? -26.515 -19.225 14.858 1.00 97.56 223 TYR A C 1
ATOM 1775 O O . TYR A 1 223 ? -26.358 -20.432 15.024 1.00 97.56 223 TYR A O 1
ATOM 1783 N N . GLN A 1 224 ? -27.466 -18.559 15.520 1.00 97.75 224 GLN A N 1
ATOM 1784 C CA . GLN A 1 224 ? -28.397 -19.207 16.453 1.00 97.75 224 GLN A CA 1
ATOM 1785 C C . GLN A 1 224 ? -29.337 -20.199 15.751 1.00 97.75 224 GLN A C 1
ATOM 1787 O O . GLN A 1 224 ? -29.624 -21.262 16.302 1.00 97.75 224 GLN A O 1
ATOM 1792 N N . GLU A 1 225 ? -29.810 -19.858 14.550 1.00 97.94 225 GLU A N 1
ATOM 1793 C CA . GLU A 1 225 ? -30.710 -20.685 13.737 1.00 97.94 225 GLU A CA 1
ATOM 1794 C C . GLU A 1 225 ? -30.002 -21.882 13.088 1.00 97.94 225 GLU A C 1
ATOM 1796 O O . GLU A 1 225 ? -30.606 -22.944 12.972 1.00 97.94 225 GLU A O 1
ATOM 1801 N N . GLU A 1 226 ? -28.738 -21.730 12.695 1.00 95.56 226 GLU A N 1
ATOM 1802 C CA . GLU A 1 226 ? -27.980 -22.743 11.945 1.00 95.56 226 GLU A CA 1
ATOM 1803 C C . GLU A 1 226 ? -27.008 -23.555 12.818 1.00 95.56 226 GLU A C 1
ATOM 1805 O O . GLU A 1 226 ? -26.491 -24.576 12.370 1.00 95.56 226 GLU A O 1
ATOM 1810 N N . GLY A 1 227 ? -26.713 -23.109 14.045 1.00 95.25 227 GLY A N 1
ATOM 1811 C CA . GLY A 1 227 ? -25.754 -23.768 14.948 1.00 95.25 227 GLY A CA 1
ATOM 1812 C C . GLY A 1 227 ? -24.282 -23.524 14.607 1.00 95.25 227 GLY A C 1
ATOM 1813 O O . GLY A 1 227 ? -23.400 -23.952 15.346 1.00 95.25 227 GLY A O 1
ATOM 1814 N N . LYS A 1 228 ? -24.013 -22.830 13.498 1.00 94.00 228 LYS A N 1
ATOM 1815 C CA . LYS A 1 228 ? -22.681 -22.535 12.962 1.00 94.00 228 LYS A CA 1
ATOM 1816 C C . LYS A 1 228 ? -22.728 -21.315 12.050 1.00 94.00 228 LYS A C 1
ATOM 1818 O O . LYS A 1 228 ? -23.800 -20.896 11.611 1.00 94.00 228 LYS A O 1
ATOM 1823 N N . VAL A 1 229 ? -21.564 -20.775 11.699 1.00 95.31 229 VAL A N 1
ATOM 1824 C CA . VAL A 1 229 ? -21.461 -19.805 10.599 1.00 95.31 229 VAL A CA 1
ATOM 1825 C C . VAL A 1 229 ? -21.583 -20.553 9.256 1.00 95.31 229 VAL A C 1
ATOM 1827 O O . VAL A 1 229 ? -20.753 -21.425 8.985 1.00 95.31 229 VAL A O 1
ATOM 1830 N N . PRO A 1 230 ? -22.598 -20.276 8.414 1.00 93.62 230 PRO A N 1
ATOM 1831 C CA . PRO A 1 230 ? -22.705 -20.886 7.092 1.00 93.62 230 PRO A CA 1
ATOM 1832 C C . PRO A 1 230 ? -21.561 -20.438 6.178 1.00 93.62 230 PRO A C 1
ATOM 1834 O O . PRO A 1 230 ? -21.065 -19.317 6.277 1.00 93.62 230 PRO A O 1
ATOM 1837 N N . TRP A 1 231 ? -21.157 -21.323 5.268 1.00 94.62 231 TRP A N 1
ATOM 1838 C CA . TRP A 1 231 ? -20.218 -20.967 4.212 1.00 94.62 231 TRP A CA 1
ATOM 1839 C C . TRP A 1 231 ? -20.938 -20.143 3.145 1.00 94.62 231 TRP A C 1
ATOM 1841 O O . TRP A 1 231 ? -21.992 -20.546 2.651 1.00 94.62 231 TRP A O 1
ATOM 1851 N N . GLU A 1 232 ? -20.353 -19.009 2.775 1.00 90.88 232 GLU A N 1
ATOM 1852 C CA . GLU A 1 232 ? -20.719 -18.268 1.574 1.00 90.88 232 GLU A CA 1
ATOM 1853 C C . GLU A 1 232 ? -19.561 -18.316 0.571 1.00 90.88 232 GLU A C 1
ATOM 1855 O O . GLU A 1 232 ? -18.384 -18.258 0.955 1.00 90.88 232 GLU A O 1
ATOM 1860 N N . ALA A 1 233 ? -19.907 -18.400 -0.718 1.00 89.31 233 ALA A N 1
ATOM 1861 C CA . ALA A 1 233 ? -18.937 -18.323 -1.802 1.00 89.31 233 ALA A CA 1
ATOM 1862 C C . ALA A 1 233 ? -18.157 -16.999 -1.724 1.00 89.31 233 ALA A C 1
ATOM 1864 O O . ALA A 1 233 ? -18.763 -15.948 -1.484 1.00 89.31 233 ALA A O 1
ATOM 1865 N N . PRO A 1 234 ? -16.823 -17.027 -1.899 1.00 87.81 234 PRO A N 1
ATOM 1866 C CA . PRO A 1 234 ? -16.026 -15.815 -1.853 1.00 87.81 234 PRO A CA 1
ATOM 1867 C C . PRO A 1 234 ? -16.396 -14.897 -3.018 1.00 87.81 234 PRO A C 1
ATOM 1869 O O . PRO A 1 234 ? -16.643 -15.352 -4.131 1.00 87.81 234 PRO A O 1
ATOM 1872 N N . ASN A 1 235 ? -16.374 -13.594 -2.760 1.00 84.44 235 ASN A N 1
ATOM 1873 C CA . ASN A 1 235 ? -16.414 -12.587 -3.806 1.00 84.44 235 ASN A CA 1
ATOM 1874 C C . ASN A 1 235 ? -15.037 -11.915 -3.887 1.00 84.44 235 ASN A C 1
ATOM 1876 O O . ASN A 1 235 ? -14.532 -11.384 -2.888 1.00 84.44 235 ASN A O 1
ATOM 1880 N N . SER A 1 236 ? -14.439 -11.993 -5.071 1.00 79.06 236 SER A N 1
ATOM 1881 C CA . SER A 1 236 ? -13.146 -11.407 -5.435 1.00 79.06 236 SER A CA 1
ATOM 1882 C C . SER A 1 236 ? -13.259 -10.393 -6.575 1.00 79.06 236 SER A C 1
ATOM 1884 O O . SER A 1 236 ? -12.245 -9.822 -6.979 1.00 79.06 236 SER A O 1
ATOM 1886 N N . ASP A 1 237 ? -14.470 -10.156 -7.076 1.00 75.12 237 ASP A N 1
ATOM 1887 C CA . ASP A 1 237 ? -14.703 -9.360 -8.272 1.00 75.12 237 ASP A CA 1
ATOM 1888 C C . ASP A 1 237 ? -14.673 -7.867 -7.934 1.00 75.12 237 ASP A C 1
ATOM 1890 O O . ASP A 1 237 ? -15.236 -7.408 -6.936 1.00 75.12 237 ASP A O 1
ATOM 1894 N N . LEU A 1 238 ? -13.972 -7.098 -8.768 1.00 71.69 238 LEU A N 1
ATOM 1895 C CA . LEU A 1 238 ? -13.866 -5.650 -8.640 1.00 71.69 238 LEU A CA 1
ATOM 1896 C C . LEU A 1 238 ? -14.679 -4.959 -9.730 1.00 71.69 238 LEU A C 1
ATOM 1898 O O . LEU A 1 238 ? -14.297 -4.996 -10.900 1.00 71.69 238 LEU A O 1
ATOM 1902 N N . ASP A 1 239 ? -15.721 -4.228 -9.337 1.00 69.19 239 ASP A N 1
ATOM 1903 C CA . ASP A 1 239 ? -16.379 -3.279 -10.234 1.00 69.19 239 ASP A CA 1
ATOM 1904 C C . ASP A 1 239 ? -15.626 -1.942 -10.207 1.00 69.19 239 ASP A C 1
ATOM 1906 O O . ASP A 1 239 ? -15.687 -1.158 -9.252 1.00 69.19 239 ASP A O 1
ATOM 1910 N N . THR A 1 240 ? -14.869 -1.682 -11.271 1.00 62.84 240 THR A N 1
ATOM 1911 C CA . THR A 1 240 ? -14.098 -0.442 -11.426 1.00 62.84 240 THR A CA 1
ATOM 1912 C C . THR A 1 240 ? -14.828 0.628 -12.244 1.00 62.84 240 THR A C 1
ATOM 1914 O O . THR A 1 240 ? -14.318 1.747 -12.384 1.00 62.84 240 THR A O 1
ATOM 1917 N N . GLU A 1 241 ? -16.042 0.367 -12.742 1.00 56.34 241 GLU A N 1
ATOM 1918 C CA . GLU A 1 241 ? -16.803 1.360 -13.494 1.00 56.34 241 GLU A CA 1
ATOM 1919 C C . GLU A 1 241 ? -17.570 2.312 -12.559 1.00 56.34 241 GLU A C 1
ATOM 1921 O O . GLU A 1 241 ? -18.535 1.962 -11.886 1.00 56.34 241 GLU A O 1
ATOM 1926 N N . GLY A 1 242 ? -17.230 3.612 -12.565 1.00 56.84 242 GLY A N 1
ATOM 1927 C CA . GLY A 1 242 ? -18.234 4.597 -12.153 1.00 56.84 242 GLY A CA 1
ATOM 1928 C C . GLY A 1 242 ? -17.801 5.987 -11.702 1.00 56.84 242 GLY A C 1
ATOM 1929 O O . GLY A 1 242 ? -16.757 6.246 -11.104 1.00 56.84 242 GLY A O 1
ATOM 1930 N N . LEU A 1 243 ? -18.764 6.903 -11.846 1.00 56.12 243 LEU A N 1
ATOM 1931 C CA . LEU A 1 243 ? -18.820 8.259 -11.275 1.00 56.12 243 LEU A CA 1
ATOM 1932 C C . LEU A 1 243 ? -18.540 8.337 -9.759 1.00 56.12 243 LEU A C 1
ATOM 1934 O O . LEU A 1 243 ? -18.351 9.435 -9.230 1.00 56.12 243 LEU A O 1
ATOM 1938 N N . ARG A 1 244 ? -18.564 7.211 -9.036 1.00 64.19 244 ARG A N 1
ATOM 1939 C CA . ARG A 1 244 ? -18.411 7.154 -7.577 1.00 64.19 244 ARG A CA 1
ATOM 1940 C C . ARG A 1 244 ? -16.960 7.002 -7.121 1.00 64.19 244 ARG A C 1
ATOM 1942 O O . ARG A 1 244 ? -16.625 7.612 -6.104 1.00 64.19 244 ARG A O 1
ATOM 1949 N N . ILE A 1 245 ? -16.083 6.371 -7.906 1.00 67.06 245 ILE A N 1
ATOM 1950 C CA . ILE A 1 245 ? -14.623 6.424 -7.691 1.00 67.06 245 ILE A CA 1
ATOM 1951 C C . ILE A 1 245 ? -14.153 7.888 -7.705 1.00 67.06 245 ILE A C 1
ATOM 1953 O O . ILE A 1 245 ? -13.438 8.333 -6.811 1.00 67.06 245 ILE A O 1
ATOM 1957 N N . LEU A 1 246 ? -14.689 8.703 -8.621 1.00 66.19 246 LEU A N 1
ATOM 1958 C CA . LEU A 1 246 ? -14.467 10.158 -8.665 1.00 66.19 246 LEU A CA 1
ATOM 1959 C C . LEU A 1 246 ? -14.917 10.911 -7.397 1.00 66.19 246 LEU A C 1
ATOM 1961 O O . LEU A 1 246 ? -14.438 12.015 -7.130 1.00 66.19 246 LEU A O 1
ATOM 1965 N N . LEU A 1 247 ? -15.872 10.370 -6.634 1.00 70.88 247 LEU A N 1
ATOM 1966 C CA . LEU A 1 247 ? -16.448 11.019 -5.452 1.00 70.88 247 LEU A CA 1
ATOM 1967 C C . LEU A 1 247 ? -15.830 10.546 -4.131 1.00 70.88 247 LEU A C 1
ATOM 1969 O O . LEU A 1 247 ? -15.784 11.343 -3.187 1.00 70.88 247 LEU A O 1
ATOM 1973 N N . PHE A 1 248 ? -15.398 9.284 -4.057 1.00 77.69 248 PHE A N 1
ATOM 1974 C CA . PHE A 1 248 ? -14.946 8.638 -2.820 1.00 77.69 248 PHE A CA 1
ATOM 1975 C C . PHE A 1 248 ? -13.530 8.040 -2.896 1.00 77.69 248 PHE A C 1
ATOM 1977 O O . PHE A 1 248 ? -12.921 7.807 -1.852 1.00 77.69 248 PHE A O 1
ATOM 1984 N N . GLY A 1 249 ? -12.948 7.890 -4.088 1.00 69.25 249 GLY A N 1
ATOM 1985 C CA . GLY A 1 249 ? -11.590 7.363 -4.281 1.00 69.25 249 GLY A CA 1
ATOM 1986 C C . GLY A 1 249 ? -10.490 8.214 -3.638 1.00 69.25 249 GLY A C 1
ATOM 1987 O O . GLY A 1 249 ? -9.404 7.725 -3.345 1.00 69.25 249 GLY A O 1
ATOM 1988 N N . SER A 1 250 ? -10.755 9.490 -3.346 1.00 73.25 250 SER A N 1
ATOM 1989 C CA . SER A 1 250 ? -9.815 10.360 -2.631 1.00 73.25 250 SER A CA 1
ATOM 1990 C C . SER A 1 250 ? -10.532 11.322 -1.691 1.00 73.25 250 SER A C 1
ATOM 1992 O O . SER A 1 250 ? -11.658 11.754 -1.957 1.00 73.25 250 SER A O 1
ATOM 1994 N N . ALA A 1 251 ? -9.864 11.697 -0.597 1.00 78.94 251 ALA A N 1
ATOM 1995 C CA . ALA A 1 251 ? -10.372 12.719 0.314 1.00 78.94 251 ALA A CA 1
ATOM 1996 C C . ALA A 1 251 ? -10.591 14.051 -0.447 1.00 78.94 251 ALA A C 1
ATOM 1998 O O . ALA A 1 251 ? -9.727 14.430 -1.244 1.00 78.94 251 ALA A O 1
ATOM 1999 N N . PRO A 1 252 ? -11.696 14.801 -0.225 1.00 79.75 252 PRO A N 1
ATOM 2000 C CA . PRO A 1 252 ? -12.004 16.036 -0.960 1.00 79.75 252 PRO A CA 1
ATOM 2001 C C . PRO A 1 252 ? -11.044 17.225 -0.730 1.00 79.75 252 PRO A C 1
ATOM 2003 O O . PRO A 1 252 ? -11.440 18.260 -0.195 1.00 79.75 252 PRO A O 1
ATOM 2006 N N . ASN A 1 253 ? -9.811 17.141 -1.224 1.00 77.06 253 ASN A N 1
ATOM 2007 C CA . ASN A 1 253 ? -8.730 18.119 -1.040 1.00 77.06 253 ASN A CA 1
ATOM 2008 C C . ASN A 1 253 ? -9.008 19.523 -1.628 1.00 77.06 253 ASN A C 1
ATOM 2010 O O . ASN A 1 253 ? -8.434 20.515 -1.180 1.00 77.06 253 ASN A O 1
ATOM 2014 N N . GLN A 1 254 ? -9.926 19.642 -2.591 1.00 78.56 254 GLN A N 1
ATOM 2015 C CA . GLN A 1 254 ? -10.320 20.921 -3.199 1.00 78.56 254 GLN A CA 1
ATOM 2016 C C . GLN A 1 254 ? -11.601 21.520 -2.594 1.00 78.56 254 GLN A C 1
ATOM 2018 O O . GLN A 1 254 ? -11.967 22.657 -2.907 1.00 78.56 254 GLN A O 1
ATOM 2023 N N . SER A 1 255 ? -12.315 20.788 -1.730 1.00 87.62 255 SER A N 1
ATOM 2024 C CA . SER A 1 255 ? -13.612 21.224 -1.207 1.00 87.62 255 SER A CA 1
ATOM 2025 C C . SER A 1 255 ? -13.785 20.920 0.276 1.00 87.62 255 SER A C 1
ATOM 2027 O O . SER A 1 255 ? -14.345 19.894 0.663 1.00 87.62 255 SER A O 1
ATOM 2029 N N . ALA A 1 256 ? -13.442 21.908 1.108 1.00 91.75 256 ALA A N 1
ATOM 2030 C CA . ALA A 1 256 ? -13.686 21.870 2.550 1.00 91.75 256 ALA A CA 1
ATOM 2031 C C . ALA A 1 256 ? -15.147 21.510 2.890 1.00 91.75 256 ALA A C 1
ATOM 2033 O O . ALA A 1 256 ? -15.402 20.717 3.788 1.00 91.75 256 ALA A O 1
ATOM 2034 N N . TYR A 1 257 ? -16.131 22.040 2.151 1.00 93.75 257 TYR A N 1
ATOM 2035 C CA . TYR A 1 257 ? -17.542 21.708 2.387 1.00 93.75 257 TYR A CA 1
ATOM 2036 C C . TYR A 1 257 ? -17.839 20.219 2.164 1.00 93.75 257 TYR A C 1
ATOM 2038 O O . TYR A 1 257 ? -18.517 19.614 2.991 1.00 93.75 257 TYR A O 1
ATOM 2046 N N . ARG A 1 258 ? -17.343 19.625 1.066 1.00 91.25 258 ARG A N 1
ATOM 2047 C CA . ARG A 1 258 ? -17.550 18.195 0.790 1.00 91.25 258 ARG A CA 1
ATOM 2048 C C . ARG A 1 258 ? -16.871 17.333 1.850 1.00 91.25 258 ARG A C 1
ATOM 2050 O O . ARG A 1 258 ? -17.537 16.457 2.390 1.00 91.25 258 ARG A O 1
ATOM 2057 N N . TYR A 1 259 ? -15.625 17.656 2.202 1.00 93.50 259 TYR A N 1
ATOM 2058 C CA . TYR A 1 259 ? -14.882 16.974 3.263 1.00 93.50 259 TYR A CA 1
ATOM 2059 C C . TYR A 1 259 ? -15.656 16.986 4.588 1.00 93.50 259 TYR A C 1
ATOM 2061 O O . TYR A 1 259 ? -15.999 15.941 5.132 1.00 93.50 259 TYR A O 1
ATOM 2069 N N . PHE A 1 260 ? -16.045 18.167 5.081 1.00 96.25 260 PHE A N 1
ATOM 2070 C CA . PHE A 1 260 ? -16.753 18.267 6.359 1.00 96.25 260 PHE A CA 1
ATOM 2071 C C . PHE A 1 260 ? -18.174 17.688 6.314 1.00 96.25 260 PHE A C 1
ATOM 2073 O O . PHE A 1 260 ? -18.682 17.231 7.337 1.00 96.25 260 PHE A O 1
ATOM 2080 N N . LYS A 1 261 ? -18.810 17.629 5.137 1.00 95.75 261 LYS A N 1
ATOM 2081 C CA . LYS A 1 261 ? -20.075 16.906 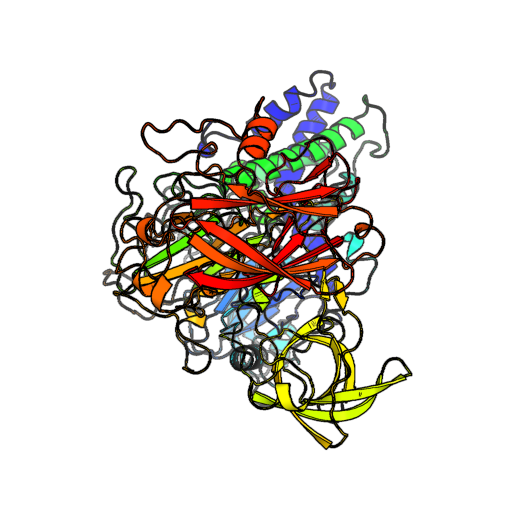4.946 1.00 95.75 261 LYS A CA 1
ATOM 2082 C C . LYS A 1 261 ? -19.889 15.391 5.072 1.00 95.75 261 LYS A C 1
ATOM 2084 O O . LYS A 1 261 ? -20.726 14.758 5.712 1.00 95.75 261 LYS A O 1
ATOM 2089 N N . GLN A 1 262 ? -18.828 14.826 4.493 1.00 94.38 262 GLN A N 1
ATOM 2090 C CA . GLN A 1 262 ? -18.470 13.409 4.636 1.00 94.38 262 GLN A CA 1
ATOM 2091 C C . GLN A 1 262 ? -18.094 13.090 6.093 1.00 94.38 262 GLN A C 1
ATOM 2093 O O . GLN A 1 262 ? -18.746 12.252 6.711 1.00 94.38 262 GLN A O 1
ATOM 2098 N N . MET A 1 263 ? -17.191 13.868 6.701 1.00 94.81 263 MET A N 1
ATOM 2099 C CA . MET A 1 263 ? -16.844 13.774 8.129 1.00 94.81 263 MET A CA 1
ATOM 2100 C C . MET A 1 263 ? -18.082 13.813 9.039 1.00 94.81 263 MET A C 1
ATOM 2102 O O . MET A 1 263 ? -18.234 12.994 9.943 1.00 94.81 263 MET A O 1
ATOM 2106 N N . GLY A 1 264 ? -18.995 14.764 8.808 1.00 96.62 264 GLY A N 1
ATOM 2107 C CA . GLY A 1 264 ? -20.217 14.894 9.598 1.00 96.62 264 GLY A CA 1
ATOM 2108 C C . GLY A 1 264 ? -21.158 13.693 9.459 1.00 96.62 264 GLY A C 1
ATOM 2109 O O . GLY A 1 264 ? -21.877 13.375 10.404 1.00 96.62 264 GLY A O 1
ATOM 2110 N N . ARG A 1 265 ? -21.165 13.007 8.308 1.00 96.38 265 ARG A N 1
ATOM 2111 C CA . ARG A 1 265 ? -21.899 11.743 8.141 1.00 96.38 265 ARG A CA 1
ATOM 2112 C C . ARG A 1 265 ? -21.220 10.606 8.903 1.00 96.38 265 ARG A C 1
ATOM 2114 O O . ARG A 1 265 ? -21.936 9.866 9.572 1.00 96.38 265 ARG A O 1
ATOM 2121 N N . GLY A 1 266 ? -19.889 10.524 8.856 1.00 94.88 266 GLY A N 1
ATOM 2122 C CA . GLY A 1 266 ? -19.096 9.559 9.623 1.00 94.88 266 GLY A CA 1
ATOM 2123 C C . GLY A 1 266 ? -19.355 9.650 11.127 1.00 94.88 266 GLY A C 1
ATOM 2124 O O . GLY A 1 266 ? -19.775 8.668 11.728 1.00 94.88 266 GLY A O 1
ATOM 2125 N N . LEU A 1 267 ? -19.240 10.850 11.709 1.00 93.50 267 LEU A N 1
ATOM 2126 C CA . LEU A 1 267 ? -19.518 11.092 13.135 1.00 93.50 267 LEU A CA 1
ATOM 2127 C C . LEU A 1 267 ? -20.963 10.781 13.544 1.00 93.50 267 LEU A C 1
ATOM 2129 O O . LEU A 1 267 ? -21.219 10.367 14.668 1.00 93.50 267 LEU A O 1
ATOM 2133 N N . ARG A 1 268 ? -21.931 11.008 12.651 1.00 94.50 268 ARG A N 1
ATOM 2134 C CA . ARG A 1 268 ? -23.338 10.704 12.938 1.00 94.50 268 ARG A CA 1
ATOM 2135 C C . ARG A 1 268 ? -23.616 9.201 12.900 1.00 94.50 268 ARG A C 1
ATOM 2137 O O . ARG A 1 268 ? -24.433 8.726 13.681 1.00 94.50 268 ARG A O 1
ATOM 2144 N N . LYS A 1 269 ? -22.991 8.471 11.967 1.00 93.75 269 LYS A N 1
ATOM 2145 C CA . LYS A 1 269 ? -23.072 7.001 11.916 1.00 93.75 269 LYS A CA 1
ATOM 2146 C C . LYS A 1 269 ? -22.371 6.374 13.128 1.00 93.75 269 LYS A C 1
ATOM 2148 O O . LYS A 1 269 ? -22.842 5.357 13.622 1.00 93.75 269 LYS A O 1
ATOM 2153 N N . ASN A 1 270 ? -21.312 7.018 13.619 1.00 93.75 270 ASN A N 1
ATOM 2154 C CA . ASN A 1 270 ? -20.444 6.514 14.676 1.00 93.75 270 ASN A CA 1
ATOM 2155 C C . ASN A 1 270 ? -20.248 7.545 15.802 1.00 93.75 270 ASN A C 1
ATOM 2157 O O . ASN A 1 270 ? -19.271 8.302 15.782 1.00 93.75 270 ASN A O 1
ATOM 2161 N N . PRO A 1 271 ? -21.179 7.617 16.770 1.00 90.06 271 PRO A N 1
ATOM 2162 C CA . PRO A 1 271 ? -21.033 8.482 17.935 1.00 90.06 271 PRO A CA 1
ATOM 2163 C C . PRO A 1 271 ? -19.755 8.174 18.730 1.00 90.06 271 PRO A C 1
ATOM 2165 O O . PRO A 1 271 ? -19.320 7.030 18.801 1.00 90.06 271 PRO A O 1
ATOM 2168 N N . ILE A 1 272 ? -19.170 9.198 19.363 1.00 90.38 272 ILE A N 1
ATOM 2169 C CA . ILE A 1 272 ? -17.993 9.020 20.230 1.00 90.38 272 ILE A CA 1
ATOM 2170 C C . ILE A 1 272 ? -18.424 8.268 21.505 1.00 90.38 272 ILE A C 1
ATOM 2172 O O . ILE A 1 272 ? -19.306 8.802 22.202 1.00 90.38 272 ILE A O 1
ATOM 2176 N N . PRO A 1 273 ? -17.798 7.122 21.840 1.00 88.25 273 PRO A N 1
ATOM 2177 C CA . PRO A 1 273 ? -18.121 6.340 23.033 1.00 88.25 273 PRO A CA 1
ATOM 2178 C C . PRO A 1 273 ? -17.848 7.115 24.320 1.00 88.25 273 PRO A C 1
ATOM 2180 O O . PRO A 1 273 ? -17.003 8.021 24.360 1.00 88.25 273 PRO A O 1
ATOM 2183 N N . ILE A 1 274 ? -18.572 6.757 25.376 1.00 82.81 274 ILE A N 1
ATOM 2184 C CA . ILE A 1 274 ? -18.312 7.260 26.726 1.00 82.81 274 ILE A CA 1
ATOM 2185 C C . ILE A 1 274 ? -17.142 6.468 27.310 1.00 82.81 274 ILE A C 1
ATOM 2187 O O . ILE A 1 274 ? -16.976 5.293 27.029 1.00 82.81 274 ILE A O 1
ATOM 2191 N N . TYR A 1 275 ? -16.315 7.135 28.104 1.00 83.12 275 TYR A N 1
ATOM 2192 C CA . TYR A 1 275 ? -15.224 6.499 28.836 1.00 83.12 275 TYR A CA 1
ATOM 2193 C C . TYR A 1 275 ? -15.739 5.525 29.904 1.00 83.12 275 TYR A C 1
ATOM 2195 O O . TYR A 1 275 ? -16.368 5.969 30.869 1.00 83.12 275 TYR A O 1
ATOM 2203 N N . GLN A 1 276 ? -15.413 4.239 29.757 1.00 80.75 276 GLN A N 1
ATOM 2204 C CA . GLN A 1 276 ? -15.683 3.182 30.733 1.00 80.75 276 GLN A CA 1
ATOM 2205 C C . GLN A 1 276 ? -14.423 2.345 30.973 1.00 80.75 276 GLN A C 1
ATOM 2207 O O . GLN A 1 276 ? -13.763 1.946 30.017 1.00 80.75 276 GLN A O 1
ATOM 2212 N N . ASN A 1 277 ? -14.078 2.106 32.245 1.00 79.50 277 ASN A N 1
ATOM 2213 C CA . ASN A 1 277 ? -12.964 1.225 32.594 1.00 79.50 277 ASN A CA 1
ATOM 2214 C C . ASN A 1 277 ? -13.441 -0.231 32.573 1.00 79.50 277 ASN A C 1
ATOM 2216 O O . ASN A 1 277 ? -14.269 -0.580 33.408 1.00 79.50 277 ASN A O 1
ATOM 2220 N N . LEU A 1 278 ? -12.929 -1.067 31.665 1.00 77.75 278 LEU A N 1
ATOM 2221 C CA . LEU A 1 278 ? -13.178 -2.524 31.687 1.00 77.75 278 LEU A CA 1
ATOM 2222 C C . LEU A 1 278 ? -11.937 -3.321 32.108 1.00 77.75 278 LEU A C 1
ATOM 2224 O O . LEU A 1 278 ? -11.765 -4.478 31.724 1.00 77.75 278 LEU A O 1
ATOM 2228 N N . GLY A 1 279 ? -11.017 -2.687 32.835 1.00 76.56 279 GLY A N 1
ATOM 2229 C CA . GLY A 1 279 ? -9.802 -3.343 33.292 1.00 76.56 279 GLY A CA 1
ATOM 2230 C C . GLY A 1 279 ? -10.081 -4.432 34.328 1.00 76.56 279 GLY A C 1
ATOM 2231 O O . GLY A 1 279 ? -11.104 -4.412 35.016 1.00 76.56 279 GLY A O 1
ATOM 2232 N N . GLU A 1 280 ? -9.157 -5.384 34.466 1.00 80.69 280 GLU A N 1
ATOM 2233 C CA . GLU A 1 280 ? -9.326 -6.535 35.367 1.00 80.69 280 GLU A CA 1
ATOM 2234 C C . GLU A 1 280 ? -9.493 -6.108 36.831 1.00 80.69 280 GLU A C 1
ATOM 2236 O O . GLU A 1 280 ? -10.248 -6.726 37.577 1.00 80.69 280 GLU A O 1
ATOM 2241 N N . SER A 1 281 ? -8.829 -5.020 37.245 1.00 81.44 281 SER A N 1
ATOM 2242 C CA . SER A 1 281 ? -8.955 -4.492 38.610 1.00 81.44 281 SER A CA 1
ATOM 2243 C C . SER A 1 281 ? -10.342 -3.923 38.922 1.00 81.44 281 SER A C 1
ATOM 2245 O O . SER A 1 281 ? -10.772 -3.982 40.073 1.00 81.44 281 SER A O 1
ATOM 2247 N N . GLU A 1 282 ? -11.033 -3.397 37.907 1.00 83.69 282 GLU A N 1
ATOM 2248 C CA . GLU A 1 282 ? -12.371 -2.814 38.034 1.00 83.69 282 GLU A CA 1
ATOM 2249 C C . GLU A 1 282 ? -13.453 -3.893 37.915 1.00 83.69 282 GLU A C 1
ATOM 2251 O O . GLU A 1 282 ? -14.384 -3.937 38.715 1.00 83.69 282 GLU A O 1
ATOM 2256 N N . THR A 1 283 ? -13.311 -4.787 36.934 1.00 84.94 283 THR A N 1
ATOM 2257 C CA . THR A 1 283 ? -14.346 -5.763 36.555 1.00 84.94 283 THR A CA 1
ATOM 2258 C C . THR A 1 283 ? -14.191 -7.116 37.252 1.00 84.94 283 THR A C 1
ATOM 2260 O O . THR A 1 283 ? -15.147 -7.879 37.362 1.00 84.94 283 THR A O 1
ATOM 2263 N N . GLY A 1 284 ? -12.985 -7.451 37.722 1.00 85.06 284 GLY A N 1
ATOM 2264 C CA . GLY A 1 284 ? -12.654 -8.779 38.241 1.00 85.06 284 GLY A CA 1
ATOM 2265 C C . GLY A 1 284 ? -12.590 -9.877 37.172 1.00 85.06 284 GLY A C 1
ATOM 2266 O O . GLY A 1 284 ? -12.533 -11.054 37.531 1.00 85.06 284 GLY A O 1
ATOM 2267 N N . VAL A 1 285 ? -12.607 -9.524 35.880 1.00 84.06 285 VAL A N 1
ATOM 2268 C CA . VAL A 1 285 ? -12.609 -10.475 34.757 1.00 84.06 285 VAL A CA 1
ATOM 2269 C C . VAL A 1 285 ? -11.374 -10.277 33.892 1.00 84.06 285 VAL A C 1
ATOM 2271 O O . VAL A 1 285 ? -11.049 -9.151 33.526 1.00 84.06 285 VAL A O 1
ATOM 2274 N N . SER A 1 286 ? -10.700 -11.379 33.548 1.00 82.38 286 SER A N 1
ATOM 2275 C CA . SER A 1 286 ? -9.479 -11.322 32.743 1.00 82.38 286 SER A CA 1
ATOM 2276 C C . SER A 1 286 ? -9.749 -10.841 31.318 1.00 82.38 286 SER A C 1
ATOM 2278 O O . SER A 1 286 ? -10.706 -11.278 30.671 1.00 82.38 286 SER A O 1
ATOM 2280 N N . VAL A 1 287 ? -8.893 -9.941 30.831 1.00 79.56 287 VAL A N 1
ATOM 2281 C CA . VAL A 1 287 ? -9.006 -9.340 29.502 1.00 79.56 287 VAL A CA 1
ATOM 2282 C C . VAL A 1 287 ? -8.287 -10.221 28.469 1.00 79.56 287 VAL A C 1
ATOM 2284 O O . VAL A 1 287 ? -7.093 -10.494 28.611 1.00 79.56 287 VAL A O 1
ATOM 2287 N N . PRO A 1 288 ? -8.950 -10.614 27.366 1.00 82.25 288 PRO A N 1
ATOM 2288 C CA . PRO A 1 288 ? -8.343 -11.457 26.346 1.00 82.25 288 PRO A CA 1
ATOM 2289 C C . PRO A 1 288 ? -7.083 -10.871 25.693 1.00 82.25 288 PRO A C 1
ATOM 2291 O O . PRO A 1 288 ? -6.914 -9.661 25.506 1.00 82.25 288 PRO A O 1
ATOM 2294 N N . SER A 1 289 ? -6.189 -11.757 25.249 1.00 78.75 289 SER A N 1
ATOM 2295 C CA . SER A 1 289 ? -4.927 -11.381 24.604 1.00 78.75 289 SER A CA 1
ATOM 2296 C C . SER A 1 289 ? -5.102 -10.781 23.198 1.00 78.75 289 SER A C 1
ATOM 2298 O O . SER A 1 289 ? -4.186 -10.114 22.719 1.00 78.75 289 SER A O 1
ATOM 2300 N N . TYR A 1 290 ? -6.250 -10.947 22.544 1.00 83.44 290 TYR A N 1
ATOM 2301 C CA . TYR A 1 290 ? -6.542 -10.334 21.241 1.00 83.44 290 TYR A CA 1
ATOM 2302 C C . TYR A 1 290 ? -7.045 -8.890 21.326 1.00 83.44 290 TYR A C 1
ATOM 2304 O O . TYR A 1 290 ? -7.057 -8.199 20.310 1.00 83.44 290 TYR A O 1
ATOM 2312 N N . THR A 1 291 ? -7.417 -8.403 22.511 1.00 82.94 291 THR A N 1
ATOM 2313 C CA . THR A 1 291 ? -7.933 -7.041 22.693 1.00 82.94 291 THR A CA 1
ATOM 2314 C C . THR A 1 291 ? -6.805 -6.002 22.686 1.00 82.94 291 THR A C 1
ATOM 2316 O O . THR A 1 291 ? -5.765 -6.182 23.328 1.00 82.94 291 THR A O 1
ATOM 2319 N N . LEU A 1 292 ? -7.032 -4.884 21.990 1.00 80.00 292 LEU A N 1
ATOM 2320 C CA . LEU A 1 292 ? -6.157 -3.710 21.942 1.00 80.00 292 LEU A CA 1
ATOM 2321 C C . LEU A 1 292 ? -6.904 -2.498 22.533 1.00 80.00 292 LEU A C 1
ATOM 2323 O O . LEU A 1 292 ? -8.020 -2.192 22.129 1.00 80.00 292 LEU A O 1
ATOM 2327 N N . TRP A 1 293 ? -6.304 -1.809 23.505 1.00 74.38 293 TRP A N 1
ATOM 2328 C CA . TRP A 1 293 ? -6.862 -0.625 24.182 1.00 74.38 293 TRP A CA 1
ATOM 2329 C C . TRP A 1 293 ? -5.998 0.631 24.030 1.00 74.38 293 TRP A C 1
ATOM 2331 O O . TRP A 1 293 ? -4.869 0.576 23.528 1.00 74.38 293 TRP A O 1
ATOM 2341 N N . GLN A 1 294 ? -6.523 1.776 24.481 1.00 65.69 294 GLN A N 1
ATOM 2342 C CA . GLN A 1 294 ? -5.807 3.052 24.435 1.00 65.69 294 GLN A CA 1
ATOM 2343 C C . GLN A 1 294 ? -4.446 2.956 25.133 1.00 65.69 294 GLN A C 1
ATOM 2345 O O . GLN A 1 294 ? -4.358 2.542 26.282 1.00 65.69 294 GLN A O 1
ATOM 2350 N N . GLY A 1 295 ? -3.372 3.342 24.441 1.00 53.00 295 GLY A N 1
ATOM 2351 C CA . GLY A 1 295 ? -2.012 3.257 24.987 1.00 53.00 295 GLY A CA 1
ATOM 2352 C C . GLY A 1 295 ? -1.514 1.828 25.250 1.00 53.00 295 GLY A C 1
ATOM 2353 O O . GLY A 1 295 ? -0.442 1.656 25.830 1.00 53.00 295 GLY A O 1
ATOM 2354 N N . SER A 1 296 ? -2.265 0.806 24.836 1.00 51.94 296 SER A N 1
ATOM 2355 C CA . SER A 1 296 ? -1.942 -0.576 25.141 1.00 51.94 296 SER A CA 1
ATOM 2356 C C . SER A 1 296 ? -0.865 -1.165 24.256 1.00 51.94 296 SER A C 1
ATOM 2358 O O . SER A 1 296 ? -0.803 -0.966 23.043 1.00 51.94 296 SER A O 1
ATOM 2360 N N . ARG A 1 297 ? -0.067 -1.981 24.933 1.00 53.53 297 ARG A N 1
ATOM 2361 C CA . ARG A 1 297 ? 0.767 -3.056 24.420 1.00 53.53 297 ARG A CA 1
ATOM 2362 C C . ARG A 1 297 ? 2.013 -2.704 23.644 1.00 53.53 297 ARG A C 1
ATOM 2364 O O . ARG A 1 297 ? 2.843 -3.588 23.610 1.00 53.53 297 ARG A O 1
ATOM 2371 N N . ASN A 1 298 ? 2.286 -1.483 23.190 1.00 49.03 298 ASN A N 1
ATOM 2372 C CA . ASN A 1 298 ? 3.690 -1.160 22.901 1.00 49.03 298 ASN A CA 1
ATOM 2373 C C . ASN A 1 298 ? 4.447 -1.027 24.250 1.00 49.03 298 ASN A C 1
ATOM 2375 O O . ASN A 1 298 ? 4.195 -0.074 24.990 1.00 49.03 298 ASN A O 1
ATOM 2379 N N . PRO A 1 299 ? 5.341 -1.959 24.621 1.00 46.34 299 PRO A N 1
ATOM 2380 C CA . PRO A 1 299 ? 6.018 -1.958 25.917 1.00 46.34 299 PRO A CA 1
ATOM 2381 C C . PRO A 1 299 ? 6.999 -0.798 26.080 1.00 46.34 299 PRO A C 1
ATOM 2383 O O . PRO A 1 299 ? 7.412 -0.502 27.201 1.00 46.34 299 PRO A O 1
ATOM 2386 N N . ASP A 1 300 ? 7.294 -0.083 24.996 1.00 43.31 300 ASP A N 1
ATOM 2387 C CA . ASP A 1 300 ? 8.077 1.151 25.014 1.00 43.31 300 ASP A CA 1
ATOM 2388 C C . ASP A 1 300 ? 7.231 2.352 25.471 1.00 43.31 300 ASP A C 1
ATOM 2390 O O . ASP A 1 300 ? 7.765 3.402 25.837 1.00 43.31 300 ASP A O 1
ATOM 2394 N N . GLN A 1 301 ? 5.898 2.211 25.479 1.00 48.47 301 GLN A N 1
ATOM 2395 C CA . GLN A 1 301 ? 4.936 3.272 25.801 1.00 48.47 301 GLN A CA 1
ATOM 2396 C C . GLN A 1 301 ? 4.306 3.136 27.201 1.00 48.47 301 GLN A C 1
ATOM 2398 O O . GLN A 1 301 ? 3.733 4.108 27.701 1.00 48.47 301 GLN A O 1
ATOM 2403 N N . THR A 1 302 ? 4.451 1.989 27.880 1.00 48.94 302 THR A N 1
ATOM 2404 C CA . THR A 1 302 ? 3.750 1.635 29.141 1.00 48.94 302 THR A CA 1
ATOM 2405 C C . THR A 1 302 ? 4.232 2.364 30.406 1.00 48.94 302 THR A C 1
ATOM 2407 O O . THR A 1 302 ? 3.935 1.957 31.524 1.00 48.94 302 THR A O 1
ATOM 2410 N N . LEU A 1 303 ? 4.919 3.504 30.296 1.00 44.34 303 LEU A N 1
ATOM 2411 C CA . LEU A 1 303 ? 5.404 4.239 31.474 1.00 44.34 303 LEU A CA 1
ATOM 2412 C C . LEU A 1 303 ? 4.346 5.129 32.162 1.00 44.34 303 LEU A C 1
ATOM 2414 O O . LEU A 1 303 ? 4.685 5.790 33.144 1.00 44.34 303 LEU A O 1
ATOM 2418 N N . LYS A 1 304 ? 3.099 5.213 31.664 1.00 46.12 304 LYS A N 1
ATOM 2419 C CA . LYS A 1 304 ? 2.095 6.174 32.182 1.00 46.12 304 LYS A CA 1
ATOM 2420 C C . LYS A 1 304 ? 0.726 5.623 32.591 1.00 46.12 304 LYS A C 1
ATOM 2422 O O . LYS A 1 304 ? 0.054 6.320 33.346 1.00 46.12 304 LYS A O 1
ATOM 2427 N N . GLN A 1 305 ? 0.308 4.453 32.120 1.00 49.69 305 GLN A N 1
ATOM 2428 C CA . GLN A 1 305 ? -0.970 3.829 32.489 1.00 49.69 305 GLN A CA 1
ATOM 2429 C C . GLN A 1 305 ? -0.690 2.422 33.020 1.00 49.69 305 GLN A C 1
ATOM 2431 O O . GLN A 1 305 ? 0.178 1.729 32.487 1.00 49.69 305 GLN A O 1
ATOM 2436 N N . THR A 1 306 ? -1.353 2.041 34.111 1.00 52.12 306 THR A N 1
ATOM 2437 C CA . THR A 1 306 ? -1.255 0.693 34.682 1.00 52.12 306 THR A CA 1
ATOM 2438 C C . THR A 1 306 ? -1.911 -0.315 33.744 1.00 52.12 306 THR A C 1
ATOM 2440 O O . THR A 1 306 ? -2.839 0.031 33.019 1.00 52.12 306 THR A O 1
ATOM 2443 N N . ALA A 1 307 ? -1.429 -1.561 33.745 1.00 55.16 307 ALA A N 1
ATOM 2444 C CA . ALA A 1 307 ? -1.978 -2.634 32.909 1.00 55.16 307 ALA A CA 1
ATOM 2445 C C . ALA A 1 307 ? -3.473 -2.913 33.179 1.00 55.16 307 ALA A C 1
ATOM 2447 O O . ALA A 1 307 ? -4.140 -3.488 32.326 1.00 55.16 307 ALA A O 1
ATOM 2448 N N . ASP A 1 308 ? -3.988 -2.440 34.317 1.00 61.50 308 ASP A N 1
ATOM 2449 C CA . ASP A 1 308 ? -5.336 -2.717 34.815 1.00 61.50 308 ASP A CA 1
ATOM 2450 C C . ASP A 1 308 ? -6.384 -1.652 34.452 1.00 61.50 308 ASP A C 1
ATOM 2452 O O . ASP A 1 308 ? -7.478 -1.673 35.009 1.00 61.50 308 ASP A O 1
ATOM 2456 N N . ASP A 1 309 ? -6.056 -0.713 33.561 1.00 66.69 309 ASP A N 1
ATOM 2457 C CA . ASP A 1 309 ? -6.955 0.339 33.080 1.00 66.69 309 ASP A CA 1
ATOM 2458 C C . ASP A 1 309 ? -7.265 0.127 31.585 1.00 66.69 309 ASP A C 1
ATOM 2460 O O . ASP A 1 309 ? -6.455 0.470 30.717 1.00 66.69 309 ASP A O 1
ATOM 2464 N N . TRP A 1 310 ? -8.434 -0.438 31.270 1.00 75.19 310 TRP A N 1
ATOM 2465 C CA . TRP A 1 310 ? -8.885 -0.647 29.889 1.00 75.19 310 TRP A CA 1
ATOM 2466 C C . TRP A 1 310 ? -9.887 0.427 29.489 1.00 75.19 310 TRP A C 1
ATOM 2468 O O . TRP A 1 310 ? -10.874 0.622 30.185 1.00 75.19 310 TRP A O 1
ATOM 2478 N N . TYR A 1 311 ? -9.681 1.055 28.332 1.00 77.56 311 TYR A N 1
ATOM 2479 C CA . TYR A 1 311 ? -10.633 1.989 27.724 1.00 77.56 311 TYR A CA 1
ATOM 2480 C C . TYR A 1 311 ? -10.651 1.785 26.214 1.00 77.56 311 TYR A C 1
ATOM 2482 O O . TYR A 1 311 ? -9.585 1.582 25.610 1.00 77.56 311 TYR A O 1
ATOM 2490 N N . GLU A 1 312 ? -11.813 1.929 25.572 1.00 79.69 312 GLU A N 1
ATOM 2491 C CA . GLU A 1 312 ? -11.839 1.967 24.114 1.00 79.69 312 GLU A CA 1
ATOM 2492 C C . GLU A 1 312 ? -10.999 3.146 23.618 1.00 79.69 312 GLU A C 1
ATOM 2494 O O . GLU A 1 312 ? -11.085 4.273 24.114 1.00 79.69 312 GLU A O 1
ATOM 2499 N N . ALA A 1 313 ? -10.193 2.917 22.583 1.00 77.25 313 ALA A N 1
ATOM 2500 C CA . ALA A 1 313 ? -9.249 3.921 22.100 1.00 77.25 313 ALA A CA 1
ATOM 2501 C C . ALA A 1 313 ? -9.923 5.232 21.639 1.00 77.25 313 ALA A C 1
ATOM 2503 O O . ALA A 1 313 ? -9.341 6.317 21.757 1.00 77.25 313 ALA A O 1
ATOM 2504 N N . THR A 1 314 ? -11.176 5.163 21.181 1.00 86.25 314 THR A N 1
ATOM 2505 C CA . THR A 1 314 ? -11.990 6.331 20.805 1.00 86.25 314 THR A CA 1
ATOM 2506 C C . THR A 1 314 ? -12.793 6.933 21.959 1.00 86.25 314 THR A C 1
ATOM 2508 O O . THR A 1 314 ? -13.242 8.077 21.837 1.00 86.25 314 THR A O 1
ATOM 2511 N N . ALA A 1 315 ? -12.939 6.236 23.087 1.00 86.75 315 ALA A N 1
ATOM 2512 C CA . ALA A 1 315 ? -13.761 6.695 24.197 1.00 86.75 315 ALA A CA 1
ATOM 2513 C C . ALA A 1 315 ? -13.239 7.993 24.823 1.00 86.75 315 ALA A C 1
ATOM 2515 O O . ALA A 1 315 ? -12.034 8.252 24.929 1.00 86.75 315 ALA A O 1
ATOM 2516 N N . MET A 1 316 ? -14.170 8.850 25.240 1.00 87.06 316 MET A N 1
ATOM 2517 C CA . MET A 1 316 ? -13.850 10.125 25.873 1.00 87.06 316 MET A CA 1
ATOM 2518 C C . MET A 1 316 ? -14.721 10.365 27.092 1.00 87.06 316 MET A C 1
ATOM 2520 O O . MET A 1 316 ? -15.926 10.118 27.071 1.00 87.06 316 MET A O 1
ATOM 2524 N N . ASP A 1 317 ? -14.125 10.942 28.135 1.00 85.50 317 ASP A N 1
ATOM 2525 C CA . ASP A 1 317 ? -14.913 11.453 29.247 1.00 85.50 317 ASP A CA 1
ATOM 2526 C C . ASP A 1 317 ? -15.843 12.588 28.782 1.00 85.50 317 ASP A C 1
ATOM 2528 O O . ASP A 1 317 ? -15.596 13.308 27.802 1.00 85.50 317 ASP A O 1
ATOM 2532 N N . GLU A 1 318 ? -16.925 12.775 29.531 1.00 88.25 318 GLU A N 1
ATOM 2533 C CA . GLU A 1 318 ? -17.973 13.748 29.234 1.00 88.25 318 GLU A CA 1
ATOM 2534 C C . GLU A 1 318 ? -17.458 15.192 29.089 1.00 88.25 318 GLU A C 1
ATOM 2536 O O . GLU A 1 318 ? -17.969 15.970 28.274 1.00 88.25 318 GLU A O 1
ATOM 2541 N N . LEU A 1 319 ? -16.444 15.588 29.863 1.00 89.00 319 LEU A N 1
ATOM 2542 C CA . LEU A 1 319 ? -15.897 16.946 29.824 1.00 89.00 319 LEU A CA 1
ATOM 2543 C C . LEU A 1 319 ? -15.082 17.173 28.548 1.00 89.00 319 LEU A C 1
ATOM 2545 O O . LEU A 1 319 ? -15.232 18.210 27.889 1.00 89.00 319 LEU A O 1
ATOM 2549 N N . ASN A 1 320 ? -14.246 16.208 28.177 1.00 87.12 320 ASN A N 1
ATOM 2550 C CA . ASN A 1 320 ? -13.445 16.220 26.964 1.00 87.12 320 ASN A CA 1
ATOM 2551 C C . ASN A 1 320 ? -14.328 16.143 25.714 1.00 87.12 320 ASN A C 1
ATOM 2553 O O . ASN A 1 320 ? -14.139 16.962 24.804 1.00 87.12 320 ASN A O 1
ATOM 2557 N N . LYS A 1 321 ? -15.352 15.279 25.707 1.00 90.69 321 LYS A N 1
ATOM 2558 C CA . LYS A 1 321 ? -16.357 15.198 24.635 1.00 90.69 321 LYS A CA 1
ATOM 2559 C C . LYS A 1 321 ? -17.074 16.540 24.445 1.00 90.69 321 LYS A C 1
ATOM 2561 O O . LYS A 1 321 ? -17.067 17.105 23.346 1.00 90.69 321 LYS A O 1
ATOM 2566 N N . LYS A 1 322 ? -17.580 17.149 25.528 1.00 91.12 322 LYS A N 1
ATOM 2567 C CA . LYS A 1 322 ? -18.202 18.493 25.495 1.00 91.12 322 LYS A CA 1
ATOM 2568 C C . LYS A 1 322 ? -17.241 19.576 25.010 1.00 91.12 322 LYS A C 1
ATOM 2570 O O . LYS A 1 322 ? -17.645 20.471 24.263 1.00 91.12 322 LYS A O 1
ATOM 2575 N N . ARG A 1 323 ? -15.969 19.528 25.417 1.00 90.81 323 ARG A N 1
ATOM 2576 C CA . ARG A 1 323 ? -14.936 20.479 24.972 1.00 90.81 323 ARG A CA 1
ATOM 2577 C C . ARG A 1 323 ? -14.704 20.388 23.464 1.00 90.81 323 ARG A C 1
ATOM 2579 O O . ARG A 1 323 ? -14.595 21.431 22.818 1.00 90.81 323 ARG A O 1
ATOM 2586 N N . ILE A 1 324 ? -14.629 19.176 22.917 1.00 91.81 324 ILE A N 1
ATOM 2587 C CA . ILE A 1 324 ? -14.440 18.941 21.481 1.00 91.81 324 ILE A CA 1
ATOM 2588 C C . ILE A 1 324 ? -15.659 19.434 20.707 1.00 91.81 324 ILE A C 1
ATOM 2590 O O . ILE A 1 324 ? -15.506 20.310 19.856 1.00 91.81 324 ILE A O 1
ATOM 2594 N N . PHE A 1 325 ? -16.873 19.005 21.059 1.00 93.12 325 PHE A N 1
ATOM 2595 C CA . PHE A 1 325 ? -18.073 19.447 20.341 1.00 93.12 325 PHE A CA 1
ATOM 2596 C C . PHE A 1 325 ? -18.331 20.954 20.448 1.00 93.12 325 PHE A C 1
ATOM 2598 O O . PHE A 1 325 ? -18.836 21.553 19.503 1.00 93.12 325 PHE A O 1
ATOM 2605 N N . ARG A 1 326 ? -17.906 21.619 21.532 1.00 93.25 326 ARG A N 1
ATOM 2606 C CA . ARG A 1 326 ? -17.941 23.090 21.625 1.00 93.25 326 ARG A CA 1
ATOM 2607 C C . ARG A 1 326 ? -17.019 23.779 20.612 1.00 93.25 326 ARG A C 1
ATOM 2609 O O . ARG A 1 326 ? -17.331 24.878 20.158 1.00 93.25 326 ARG A O 1
ATOM 2616 N N . ARG A 1 327 ? -15.869 23.179 20.286 1.00 92.38 327 ARG A N 1
ATOM 2617 C CA . ARG A 1 327 ? -14.995 23.678 19.212 1.00 92.38 327 ARG A CA 1
ATOM 2618 C C . ARG A 1 327 ? -15.626 23.422 17.849 1.00 92.38 327 ARG A C 1
ATOM 2620 O O . ARG A 1 327 ? -15.764 24.355 17.068 1.00 92.38 327 ARG A O 1
ATOM 2627 N N . LEU A 1 328 ? -16.061 22.187 17.606 1.00 95.44 328 LEU A N 1
ATOM 2628 C CA . LEU A 1 328 ? -16.647 21.750 16.335 1.00 95.44 328 LEU A CA 1
ATOM 2629 C C . LEU A 1 328 ? -17.935 22.515 15.973 1.00 95.44 328 LEU A C 1
ATOM 2631 O O . LEU A 1 328 ? -18.161 22.839 14.805 1.00 95.44 328 LEU A O 1
ATOM 2635 N N . SER A 1 329 ? -18.748 22.887 16.964 1.00 95.38 329 SER A N 1
ATOM 2636 C CA . SER A 1 329 ? -20.022 23.575 16.730 1.00 95.38 329 SER A CA 1
ATOM 2637 C C . SER A 1 329 ? -19.869 24.950 16.084 1.00 95.38 329 SER A C 1
ATOM 2639 O O . SER A 1 329 ? -20.786 25.408 15.405 1.00 95.38 329 SER A O 1
ATOM 2641 N N . SER A 1 330 ? -18.710 25.602 16.219 1.00 93.94 330 SER A N 1
ATOM 2642 C CA . SER A 1 330 ? -18.472 26.912 15.607 1.00 93.94 330 SER A CA 1
ATOM 2643 C C . SER A 1 330 ? -18.446 26.869 14.084 1.00 93.94 330 SER A C 1
ATOM 2645 O O . SER A 1 330 ? -18.798 27.853 13.436 1.00 93.94 330 SER A O 1
ATOM 2647 N N . ILE A 1 331 ? -18.073 25.718 13.526 1.00 96.00 331 ILE A N 1
ATOM 2648 C CA . ILE A 1 331 ? -18.100 25.466 12.089 1.00 96.00 331 ILE A CA 1
ATOM 2649 C C . ILE A 1 331 ? -19.367 24.720 11.662 1.00 96.00 331 ILE A C 1
ATOM 2651 O O . ILE A 1 331 ? -19.560 24.478 10.478 1.00 96.00 331 ILE A O 1
ATOM 2655 N N . GLY A 1 332 ? -20.257 24.399 12.607 1.00 95.31 332 GLY A N 1
ATOM 2656 C CA . GLY A 1 332 ? -21.497 23.667 12.364 1.00 95.31 332 GLY A CA 1
ATOM 2657 C C . GLY A 1 332 ? -21.373 22.148 12.451 1.00 95.31 332 GLY A C 1
ATOM 2658 O O . GLY A 1 332 ? -22.276 21.456 11.996 1.00 95.31 332 GLY A O 1
ATOM 2659 N N . LEU A 1 333 ? -20.287 21.606 13.008 1.00 95.38 333 LEU A N 1
ATOM 2660 C CA . LEU A 1 333 ? -20.163 20.169 13.267 1.00 95.38 333 LEU A CA 1
ATOM 2661 C C . LEU A 1 333 ? -20.720 19.806 14.646 1.00 95.38 333 LEU A C 1
ATOM 2663 O O . LEU A 1 333 ? -20.411 20.443 15.653 1.00 95.38 333 LEU A O 1
ATOM 2667 N N . SER A 1 334 ? -21.524 18.750 14.686 1.00 92.44 334 SER A N 1
ATOM 2668 C CA . SER A 1 334 ? -22.115 18.174 15.897 1.00 92.44 334 SER A CA 1
ATOM 2669 C C . SER A 1 334 ? -22.354 16.676 15.697 1.00 92.44 334 SER A C 1
ATOM 2671 O O . SER A 1 334 ? -22.145 16.163 14.599 1.00 92.44 334 SER A O 1
ATOM 2673 N N . GLU A 1 335 ? -22.882 15.989 16.709 1.00 88.00 335 GLU A N 1
ATOM 2674 C CA . GLU A 1 335 ? -23.350 14.597 16.586 1.00 88.00 335 GLU A CA 1
ATOM 2675 C C . GLU A 1 335 ? -24.437 14.426 15.507 1.00 88.00 335 GLU A C 1
ATOM 2677 O O . GLU A 1 335 ? -24.587 13.361 14.920 1.00 88.00 335 GLU A O 1
ATOM 2682 N N . LYS A 1 336 ? -25.164 15.499 15.158 1.00 90.69 336 LYS A N 1
ATOM 2683 C CA . LYS A 1 336 ? -26.158 15.494 14.067 1.00 90.69 336 LYS A CA 1
ATOM 2684 C C . LYS A 1 336 ? -25.531 15.655 12.673 1.00 90.69 336 LYS A C 1
ATOM 2686 O O . LYS A 1 336 ? -26.248 15.659 11.669 1.00 90.69 336 LYS A O 1
ATOM 2691 N N . GLY A 1 337 ? -24.211 15.806 12.600 1.00 93.75 337 GLY A N 1
ATOM 2692 C CA . GLY A 1 337 ? -23.440 16.032 11.382 1.00 93.75 337 GLY A CA 1
ATOM 2693 C C . GLY A 1 337 ? -23.086 17.501 11.140 1.00 93.75 337 GLY A C 1
ATOM 2694 O O . GLY A 1 337 ? -22.984 18.293 12.080 1.00 93.75 337 GLY A O 1
ATOM 2695 N N . PHE A 1 338 ? -22.863 17.848 9.868 1.00 96.62 338 PHE A N 1
ATOM 2696 C CA . PHE A 1 338 ? -22.339 19.147 9.434 1.00 96.62 338 PHE A CA 1
ATOM 2697 C C . PHE A 1 338 ? -23.429 20.082 8.897 1.00 96.62 338 PHE A C 1
ATOM 2699 O O . PHE A 1 338 ? -23.962 19.865 7.810 1.00 96.62 338 PHE A O 1
ATOM 2706 N N . ASN A 1 339 ? -23.719 21.144 9.648 1.00 95.44 339 ASN A N 1
ATOM 2707 C CA . ASN A 1 339 ? -24.704 22.180 9.345 1.00 95.44 339 ASN A CA 1
ATOM 2708 C C . ASN A 1 339 ? -24.123 23.571 9.686 1.00 95.44 339 ASN A C 1
ATOM 2710 O O . ASN A 1 339 ? -24.355 24.083 10.785 1.00 95.44 339 ASN A O 1
ATOM 2714 N N . PRO A 1 340 ? -23.320 24.181 8.794 1.00 94.75 340 PRO A N 1
ATOM 2715 C CA . PRO A 1 340 ? -22.673 25.464 9.061 1.00 94.75 340 PRO A CA 1
ATOM 2716 C C . PRO A 1 340 ? -23.698 26.597 9.192 1.00 94.75 340 PRO A C 1
ATOM 2718 O O . PRO A 1 340 ? -24.570 26.766 8.344 1.00 94.75 340 PRO A O 1
ATOM 2721 N N . ALA A 1 341 ? -23.548 27.432 10.225 1.00 91.88 341 ALA A N 1
ATOM 2722 C CA . ALA A 1 341 ? -24.384 28.622 10.437 1.00 91.88 341 ALA A CA 1
ATOM 2723 C C . ALA A 1 341 ? -24.011 29.810 9.522 1.00 91.88 341 ALA A C 1
ATOM 2725 O O . ALA A 1 341 ? -24.600 30.886 9.612 1.00 91.88 341 ALA A O 1
ATOM 2726 N N . PHE A 1 342 ? -23.007 29.642 8.657 1.00 91.31 342 PHE A N 1
ATOM 2727 C CA . PHE A 1 342 ? -22.580 30.625 7.669 1.00 91.31 342 PHE A CA 1
ATOM 2728 C C . PHE A 1 342 ? -22.687 30.045 6.259 1.00 91.31 342 PHE A C 1
ATOM 2730 O O . PHE A 1 342 ? -22.477 28.856 6.035 1.00 91.31 342 PHE A O 1
ATOM 2737 N N . ASP A 1 343 ? -22.966 30.914 5.290 1.00 90.25 343 ASP A N 1
ATOM 2738 C CA . ASP A 1 343 ? -23.022 30.538 3.880 1.00 90.25 343 ASP A CA 1
ATOM 2739 C C . ASP A 1 343 ? -21.616 30.213 3.349 1.00 90.25 343 ASP A C 1
ATOM 2741 O O . ASP A 1 343 ? -20.813 31.103 3.050 1.00 90.25 343 ASP A O 1
ATOM 2745 N N . VAL A 1 344 ? -21.335 28.914 3.234 1.00 89.81 344 VAL A N 1
ATOM 2746 C CA . VAL A 1 344 ? -20.070 28.344 2.749 1.00 89.81 344 VAL A CA 1
ATOM 2747 C C . VAL A 1 344 ? -19.748 28.708 1.296 1.00 89.81 344 VAL A C 1
ATOM 2749 O O . VAL A 1 344 ? -18.589 28.597 0.894 1.00 89.81 344 VAL A O 1
ATOM 2752 N N . SER A 1 345 ? -20.730 29.163 0.508 1.00 87.25 345 SER A N 1
ATOM 2753 C CA . SER A 1 345 ? -20.534 29.540 -0.897 1.00 87.25 345 SER A CA 1
ATOM 2754 C C . SER A 1 345 ? -19.943 30.946 -1.061 1.00 87.25 345 SER A C 1
ATOM 2756 O O . SER A 1 345 ? -19.362 31.258 -2.105 1.00 87.25 345 SER A O 1
ATOM 2758 N N . LYS A 1 346 ? -20.012 31.794 -0.020 1.00 91.56 346 LYS A N 1
ATOM 2759 C CA . LYS A 1 346 ? -19.504 33.173 -0.079 1.00 91.56 346 LYS A CA 1
ATOM 2760 C C . LYS A 1 346 ? -18.018 33.200 -0.416 1.00 91.56 346 LYS A C 1
ATOM 2762 O O . LYS A 1 346 ? -17.196 32.601 0.279 1.00 91.56 346 LYS A O 1
ATOM 2767 N N . LYS A 1 347 ? -17.668 33.952 -1.464 1.00 89.62 347 LYS A N 1
ATOM 2768 C CA . LYS A 1 347 ? -16.284 34.131 -1.942 1.00 89.62 347 LYS A CA 1
ATOM 2769 C C . LYS A 1 347 ? -15.543 35.305 -1.289 1.00 89.62 347 LYS A C 1
ATOM 2771 O O . LYS A 1 347 ? -14.320 35.334 -1.339 1.00 89.62 347 LYS A O 1
ATOM 2776 N N . SER A 1 348 ? -16.260 36.244 -0.663 1.00 92.88 348 SER A N 1
ATOM 2777 C CA . SER A 1 348 ? -15.668 37.437 -0.034 1.00 92.88 348 SER A CA 1
ATOM 2778 C C . SER A 1 348 ? -14.621 37.074 1.024 1.00 92.88 348 SER A C 1
ATOM 2780 O O . SER A 1 348 ? -14.891 36.246 1.898 1.00 92.88 348 SER A O 1
ATOM 2782 N N . GLN A 1 349 ? -13.467 37.746 0.989 1.00 90.00 349 GLN A N 1
ATOM 2783 C CA . GLN A 1 349 ? -12.380 37.575 1.962 1.00 90.00 349 GLN A CA 1
ATOM 2784 C C . GLN A 1 349 ? -12.788 37.953 3.393 1.00 90.00 349 GLN A C 1
ATOM 2786 O O . GLN A 1 349 ? -12.215 37.442 4.349 1.00 90.00 349 GLN A O 1
ATOM 2791 N N . LEU A 1 350 ? -13.821 38.786 3.554 1.00 90.56 350 LEU A N 1
ATOM 2792 C CA . LEU A 1 350 ? -14.362 39.180 4.861 1.00 90.56 350 LEU A CA 1
ATOM 2793 C C . LEU A 1 350 ? -15.300 38.124 5.471 1.00 90.56 350 LEU A C 1
ATOM 2795 O O . LEU A 1 350 ? -15.761 38.273 6.600 1.00 90.56 350 LEU A O 1
ATOM 2799 N N . SER A 1 351 ? -15.634 37.065 4.729 1.00 94.25 351 SER A N 1
ATOM 2800 C CA . SER A 1 351 ? -16.575 36.042 5.188 1.00 94.25 351 SER A CA 1
ATOM 2801 C C . SER A 1 351 ? -15.907 34.969 6.056 1.00 94.25 351 SER A C 1
ATOM 2803 O O . SER A 1 351 ? -14.742 34.617 5.861 1.00 94.25 351 SER A O 1
ATOM 2805 N N . SER A 1 352 ? -16.682 34.361 6.959 1.00 95.62 352 SER A N 1
ATOM 2806 C CA . SER A 1 352 ? -16.273 33.144 7.677 1.00 95.62 352 SER A CA 1
ATOM 2807 C C . SER A 1 352 ? -15.978 31.977 6.729 1.00 95.62 352 SER A C 1
ATOM 2809 O O . SER A 1 352 ? -15.092 31.175 7.005 1.00 95.62 352 SER A O 1
ATOM 2811 N N . ALA A 1 353 ? -16.656 31.916 5.577 1.00 94.75 353 ALA A N 1
ATOM 2812 C CA . ALA A 1 353 ? -16.416 30.901 4.553 1.00 94.75 353 ALA A CA 1
ATOM 2813 C C . ALA A 1 353 ? -15.002 30.984 3.954 1.00 94.75 353 ALA A C 1
ATOM 2815 O O . ALA A 1 353 ? -14.418 29.956 3.612 1.00 94.75 353 ALA A O 1
ATOM 2816 N N . TYR A 1 354 ? -14.427 32.189 3.858 1.00 94.94 354 TYR A N 1
ATOM 2817 C CA . TYR A 1 354 ? -13.037 32.361 3.438 1.00 94.94 354 TYR A CA 1
ATOM 2818 C C . TYR A 1 354 ? -12.060 31.791 4.472 1.00 94.94 354 TYR A C 1
ATOM 2820 O O . TYR A 1 354 ? -11.205 30.985 4.113 1.00 94.94 354 TYR A O 1
ATOM 2828 N N . ALA A 1 355 ? -12.237 32.130 5.754 1.00 97.12 355 ALA A N 1
ATOM 2829 C CA . ALA A 1 355 ? -11.402 31.609 6.840 1.00 97.12 355 ALA A CA 1
ATOM 2830 C C . ALA A 1 355 ? -11.504 30.080 6.982 1.00 97.12 355 ALA A C 1
ATOM 2832 O O . ALA A 1 355 ? -10.494 29.416 7.197 1.00 97.12 355 ALA A O 1
ATOM 2833 N N . PHE A 1 356 ? -12.703 29.522 6.796 1.00 97.25 356 PHE A N 1
ATOM 2834 C CA . PHE A 1 356 ? -12.960 28.081 6.761 1.00 97.25 356 PHE A CA 1
ATOM 2835 C C . PHE A 1 356 ? -12.162 27.375 5.650 1.00 97.25 356 PHE A C 1
ATOM 2837 O O . PHE A 1 356 ? -11.434 26.422 5.917 1.00 97.25 356 PHE A O 1
ATOM 2844 N N . ARG A 1 357 ? -12.222 27.870 4.404 1.00 95.75 357 ARG A N 1
ATOM 2845 C CA . ARG A 1 357 ? -11.453 27.286 3.286 1.00 95.75 357 ARG A CA 1
ATOM 2846 C C . ARG A 1 357 ? -9.942 27.462 3.452 1.00 95.75 357 ARG A C 1
ATOM 2848 O O . ARG A 1 357 ? -9.196 26.544 3.127 1.00 95.75 357 ARG A O 1
ATOM 2855 N N . ALA A 1 358 ? -9.500 28.616 3.957 1.00 95.56 358 ALA A N 1
ATOM 2856 C CA . ALA A 1 358 ? -8.087 28.873 4.228 1.00 95.56 358 ALA A CA 1
ATOM 2857 C C . ALA A 1 358 ? -7.537 27.890 5.271 1.00 95.56 358 ALA A C 1
ATOM 2859 O O . ALA A 1 358 ? -6.531 27.240 5.016 1.00 95.56 358 ALA A O 1
ATOM 2860 N N . ALA A 1 359 ? -8.244 27.710 6.390 1.00 97.44 359 ALA A N 1
ATOM 2861 C CA . ALA A 1 359 ? -7.847 26.771 7.434 1.00 97.44 359 ALA A CA 1
ATOM 2862 C C . ALA A 1 359 ? -7.780 25.326 6.946 1.00 97.44 359 ALA A C 1
ATOM 2864 O O . ALA A 1 359 ? -6.836 24.628 7.285 1.00 97.44 359 ALA A O 1
ATOM 2865 N N . TYR A 1 360 ? -8.755 24.885 6.144 1.00 95.69 360 TYR A N 1
ATOM 2866 C CA . TYR A 1 360 ? -8.748 23.541 5.567 1.00 95.69 360 TYR A CA 1
ATOM 2867 C C . TYR A 1 360 ? -7.497 23.293 4.711 1.00 95.69 360 TYR A C 1
ATOM 2869 O O . TYR A 1 360 ? -6.778 22.324 4.936 1.00 95.69 360 TYR A O 1
ATOM 2877 N N . ARG A 1 361 ? -7.193 24.208 3.779 1.00 93.31 361 ARG A N 1
ATOM 2878 C CA . ARG A 1 361 ? -6.003 24.113 2.919 1.00 93.31 361 ARG A CA 1
ATOM 2879 C C . ARG A 1 361 ? -4.709 24.134 3.733 1.00 93.31 361 ARG A C 1
ATOM 2881 O O . ARG A 1 361 ? -3.801 23.355 3.462 1.00 93.31 361 ARG A O 1
ATOM 2888 N N . ASP A 1 362 ? -4.616 25.035 4.704 1.00 95.31 362 ASP A N 1
ATOM 2889 C CA . ASP A 1 362 ? -3.406 25.187 5.508 1.00 95.31 362 ASP A CA 1
ATOM 2890 C C . ASP A 1 362 ? -3.204 23.977 6.443 1.00 95.31 362 ASP A C 1
ATOM 2892 O O . ASP A 1 362 ? -2.067 23.561 6.652 1.00 95.31 362 ASP A O 1
ATOM 2896 N N . ALA A 1 363 ? -4.287 23.377 6.956 1.00 93.94 363 ALA A N 1
ATOM 2897 C CA . ALA A 1 363 ? -4.242 22.158 7.763 1.00 93.94 363 ALA A CA 1
ATOM 2898 C C . ALA A 1 363 ? -3.833 20.928 6.944 1.00 93.94 363 ALA A C 1
ATOM 2900 O O . ALA A 1 363 ? -2.987 20.165 7.402 1.00 93.94 363 ALA A O 1
ATOM 2901 N N . LEU A 1 364 ? -4.376 20.773 5.730 1.00 89.12 364 LEU A N 1
ATOM 2902 C CA . LEU A 1 364 ? -3.961 19.740 4.775 1.00 89.12 364 LEU A CA 1
ATOM 2903 C C . LEU A 1 364 ? -2.461 19.851 4.474 1.00 89.12 364 LEU A C 1
ATOM 2905 O O . LEU A 1 364 ? -1.719 18.900 4.705 1.00 89.12 364 LEU A O 1
ATOM 2909 N N . LYS A 1 365 ? -2.003 21.039 4.053 1.00 86.25 365 LYS A N 1
ATOM 2910 C CA . LYS A 1 365 ? -0.589 21.292 3.739 1.00 86.25 365 LYS A CA 1
ATOM 2911 C C . LYS A 1 365 ? 0.321 21.034 4.940 1.00 86.25 365 LYS A C 1
ATOM 2913 O O . LYS A 1 365 ? 1.410 20.488 4.787 1.00 86.25 365 LYS A O 1
ATOM 2918 N N . TRP A 1 366 ? -0.104 21.458 6.130 1.00 90.56 366 TRP A N 1
ATOM 2919 C CA . TRP A 1 366 ? 0.662 21.240 7.352 1.00 90.56 366 TRP A CA 1
ATOM 2920 C C . TRP A 1 366 ? 0.775 19.753 7.696 1.00 90.56 366 TRP A C 1
ATOM 2922 O O . TRP A 1 366 ? 1.873 19.304 8.008 1.00 90.56 366 TRP A O 1
ATOM 2932 N N . LEU A 1 367 ? -0.329 19.001 7.624 1.00 86.75 367 LEU A N 1
ATOM 2933 C CA . LEU A 1 367 ? -0.338 17.576 7.947 1.00 86.75 367 LEU A CA 1
ATOM 2934 C C . LEU A 1 367 ? 0.556 16.781 6.986 1.00 86.75 367 LEU A C 1
ATOM 2936 O O . LEU A 1 367 ? 1.358 15.987 7.458 1.00 86.75 367 LEU A O 1
ATOM 2940 N N . GLN A 1 368 ? 0.478 17.053 5.677 1.00 80.25 368 GLN A N 1
ATOM 2941 C CA . GLN A 1 368 ? 1.335 16.416 4.666 1.00 80.25 368 GLN A CA 1
ATOM 2942 C C . GLN A 1 368 ? 2.824 16.678 4.931 1.00 80.25 368 GLN A C 1
ATOM 2944 O O . GLN A 1 368 ? 3.619 15.747 4.970 1.00 80.25 368 GLN A O 1
ATOM 2949 N N . GLY A 1 369 ? 3.206 17.937 5.182 1.00 79.44 369 GLY A N 1
ATOM 2950 C CA . GLY A 1 369 ? 4.601 18.266 5.495 1.00 79.44 369 GLY A CA 1
ATOM 2951 C C . GLY A 1 369 ? 5.082 17.636 6.805 1.00 79.44 369 GLY A C 1
ATOM 2952 O O . GLY A 1 369 ? 6.196 17.130 6.877 1.00 79.44 369 GLY A O 1
ATOM 2953 N N . TYR A 1 370 ? 4.232 17.629 7.836 1.00 83.19 370 TYR A N 1
ATOM 2954 C CA . TYR A 1 370 ? 4.580 17.045 9.130 1.00 83.19 370 TYR A CA 1
ATOM 2955 C C . TYR A 1 370 ? 4.687 15.515 9.080 1.00 83.19 370 TYR A C 1
ATOM 2957 O O . TYR A 1 370 ? 5.535 14.961 9.772 1.00 83.19 370 TYR A O 1
ATOM 2965 N N . ALA A 1 371 ? 3.869 14.833 8.273 1.00 78.75 371 ALA A N 1
ATOM 2966 C CA . ALA A 1 371 ? 3.968 13.388 8.083 1.00 78.75 371 ALA A CA 1
ATOM 2967 C C . ALA A 1 371 ? 5.318 12.988 7.473 1.00 78.75 371 ALA A C 1
ATOM 2969 O O . ALA A 1 371 ? 6.006 12.149 8.046 1.00 78.75 371 ALA A O 1
ATOM 2970 N N . GLN A 1 372 ? 5.763 13.687 6.422 1.00 75.75 372 GLN A N 1
ATOM 2971 C CA . GLN A 1 372 ? 7.074 13.459 5.799 1.00 75.75 372 GLN A CA 1
ATOM 2972 C C . GLN A 1 372 ? 8.246 13.674 6.774 1.00 75.75 372 GLN A C 1
ATOM 2974 O O . GLN A 1 372 ? 9.198 12.890 6.811 1.00 75.75 372 GLN A O 1
ATOM 2979 N N . ASP A 1 373 ? 8.163 14.701 7.625 1.00 77.00 373 ASP A N 1
ATOM 2980 C CA . ASP A 1 373 ? 9.147 14.917 8.691 1.00 77.00 373 ASP A CA 1
ATOM 2981 C C . ASP A 1 373 ? 9.098 13.804 9.759 1.00 77.00 373 ASP A C 1
ATOM 2983 O O . ASP A 1 373 ? 10.133 13.433 10.313 1.00 77.00 373 ASP A O 1
ATOM 2987 N N . ALA A 1 374 ? 7.906 13.284 10.076 1.00 73.06 374 ALA A N 1
ATOM 2988 C CA . ALA A 1 374 ? 7.695 12.285 11.125 1.00 73.06 374 ALA A CA 1
ATOM 2989 C C . ALA A 1 374 ? 8.194 10.884 10.740 1.00 73.06 374 ALA A C 1
ATOM 2991 O O . ALA A 1 374 ? 8.670 10.156 11.612 1.00 73.06 374 ALA A O 1
ATOM 2992 N N . ILE A 1 375 ? 8.116 10.522 9.458 1.00 72.25 375 ILE A N 1
ATOM 2993 C CA . ILE A 1 375 ? 8.631 9.249 8.925 1.00 72.25 375 ILE A CA 1
ATOM 2994 C C . ILE A 1 375 ? 10.126 9.304 8.577 1.00 72.25 375 ILE A C 1
ATOM 2996 O O . ILE A 1 375 ? 10.716 8.295 8.203 1.00 72.25 375 ILE A O 1
ATOM 3000 N N . THR A 1 376 ? 10.763 10.473 8.670 1.00 78.38 376 THR A N 1
ATOM 3001 C CA . THR A 1 376 ? 12.204 10.594 8.433 1.00 78.38 376 THR A CA 1
ATOM 3002 C C . THR A 1 376 ? 12.970 10.223 9.702 1.00 78.38 376 THR A C 1
ATOM 3004 O O . THR A 1 376 ? 12.823 10.852 10.755 1.00 78.38 376 THR A O 1
ATOM 3007 N N . GLY A 1 377 ? 13.823 9.205 9.603 1.00 78.25 377 GLY A N 1
ATOM 3008 C CA . GLY A 1 377 ? 14.628 8.714 10.712 1.00 78.25 377 GLY A CA 1
ATOM 3009 C C . GLY A 1 377 ? 15.723 9.653 11.209 1.00 78.25 377 GLY A C 1
ATOM 3010 O O . GLY A 1 377 ? 15.952 10.754 10.706 1.00 78.25 377 GLY A O 1
ATOM 3011 N N . ARG A 1 378 ? 16.464 9.183 12.216 1.00 80.62 378 ARG A N 1
ATOM 3012 C CA . ARG A 1 378 ? 17.678 9.843 12.732 1.00 80.62 378 ARG A CA 1
ATOM 3013 C C . ARG A 1 378 ? 18.919 9.037 12.354 1.00 80.62 378 ARG A C 1
ATOM 3015 O O . ARG A 1 378 ? 18.808 7.850 12.071 1.00 80.62 378 ARG A O 1
ATOM 3022 N N . LYS A 1 379 ? 20.100 9.659 12.450 1.00 83.12 379 LYS A N 1
ATOM 3023 C CA . LYS A 1 379 ? 21.387 9.022 12.122 1.00 83.12 379 LYS A CA 1
ATOM 3024 C C . LYS A 1 379 ? 21.617 7.701 12.869 1.00 83.12 379 LYS A C 1
ATOM 3026 O O . LYS A 1 379 ? 21.934 6.713 12.229 1.00 83.12 379 LYS A O 1
ATOM 3031 N N . LYS A 1 380 ? 21.352 7.645 14.183 1.00 76.56 380 LYS A N 1
ATOM 3032 C CA . LYS A 1 380 ? 21.421 6.402 14.987 1.00 76.56 380 LYS A CA 1
ATOM 3033 C C . LYS A 1 380 ? 20.550 5.229 14.501 1.00 76.56 380 LYS A C 1
ATOM 3035 O O . LYS A 1 380 ? 20.652 4.144 15.056 1.00 76.56 380 LYS A O 1
ATOM 3040 N N . TYR A 1 381 ? 19.648 5.473 13.552 1.00 76.25 381 TYR A N 1
ATOM 3041 C CA . TYR A 1 381 ? 18.747 4.494 12.947 1.00 76.25 381 TYR A CA 1
ATOM 3042 C C . TYR A 1 381 ? 18.955 4.403 11.426 1.00 76.25 381 TYR A C 1
ATOM 3044 O O . TYR A 1 381 ? 18.030 4.045 10.710 1.00 76.25 381 TYR A O 1
ATOM 3052 N N . ASN A 1 382 ? 20.122 4.821 10.915 1.00 83.31 382 ASN A N 1
ATOM 3053 C CA . ASN A 1 382 ? 20.426 4.909 9.480 1.00 83.31 382 ASN A CA 1
ATOM 3054 C C . ASN A 1 382 ? 19.354 5.668 8.675 1.00 83.31 382 ASN A C 1
ATOM 3056 O O . ASN A 1 382 ? 19.075 5.340 7.532 1.00 83.31 382 ASN A O 1
ATOM 3060 N N . TYR A 1 383 ? 18.718 6.665 9.301 1.00 86.19 383 TYR A N 1
ATOM 3061 C CA . TYR A 1 383 ? 17.609 7.444 8.739 1.00 86.19 383 TYR A CA 1
ATOM 3062 C C . TYR A 1 383 ? 16.337 6.663 8.367 1.00 86.19 383 TYR A C 1
ATOM 3064 O O . TYR A 1 383 ? 15.401 7.271 7.840 1.00 86.19 383 TYR A O 1
ATOM 3072 N N . TRP A 1 384 ? 16.215 5.402 8.789 1.00 84.12 384 TRP A N 1
ATOM 3073 C CA . TRP A 1 384 ? 14.923 4.725 8.874 1.00 84.12 384 TRP A CA 1
ATOM 3074 C C . TRP A 1 384 ? 14.028 5.412 9.905 1.00 84.12 384 TRP A C 1
ATOM 3076 O O . TRP A 1 384 ? 14.468 5.733 11.016 1.00 84.12 384 TRP A O 1
ATOM 3086 N N . GLY A 1 385 ? 12.767 5.643 9.546 1.00 79.81 385 GLY A N 1
ATOM 3087 C CA . GLY A 1 385 ? 11.717 6.131 10.433 1.00 79.81 385 GLY A CA 1
ATOM 3088 C C . GLY A 1 385 ? 10.875 4.986 10.985 1.00 79.81 385 GLY A C 1
ATOM 3089 O O . GLY A 1 385 ? 9.834 4.682 10.412 1.00 79.81 385 GLY A O 1
ATOM 3090 N N . PRO A 1 386 ? 11.262 4.357 12.108 1.00 63.47 386 PRO A N 1
ATOM 3091 C CA . PRO A 1 386 ? 10.529 3.245 12.707 1.00 63.47 386 PRO A CA 1
ATOM 3092 C C . PRO A 1 386 ? 9.323 3.759 13.507 1.00 63.47 386 PRO A C 1
ATOM 3094 O O . PRO A 1 386 ? 9.220 3.450 14.686 1.00 63.47 386 PRO A O 1
ATOM 3097 N N . ASN A 1 387 ? 8.500 4.667 12.968 1.00 65.81 387 ASN A N 1
ATOM 3098 C CA . ASN A 1 387 ? 7.529 5.452 13.744 1.00 65.81 387 ASN A CA 1
ATOM 3099 C C . ASN A 1 387 ? 6.477 4.577 14.462 1.00 65.81 387 ASN A C 1
ATOM 3101 O O . ASN A 1 387 ? 5.368 4.382 13.982 1.00 65.81 387 ASN A O 1
ATOM 3105 N N . ASN A 1 388 ? 6.826 4.098 15.655 1.00 67.19 388 ASN A N 1
ATOM 3106 C CA . ASN A 1 388 ? 6.061 3.118 16.420 1.00 67.19 388 ASN A CA 1
ATOM 3107 C C . ASN A 1 388 ? 5.343 3.751 17.623 1.00 67.19 388 ASN A C 1
ATOM 3109 O O . ASN A 1 388 ? 4.708 3.046 18.403 1.00 67.19 388 ASN A O 1
ATOM 3113 N N . ASP A 1 389 ? 5.457 5.068 17.829 1.00 66.88 389 ASP A N 1
ATOM 3114 C CA . ASP A 1 389 ? 4.894 5.737 19.007 1.00 66.88 389 ASP A CA 1
ATOM 3115 C C . ASP A 1 389 ? 3.415 6.118 18.802 1.00 66.88 389 ASP A C 1
ATOM 3117 O O . ASP A 1 389 ? 3.077 6.969 17.979 1.00 66.88 389 ASP A O 1
ATOM 3121 N N . GLY A 1 390 ? 2.525 5.498 19.579 1.00 67.38 390 GLY A N 1
ATOM 3122 C CA . GLY A 1 390 ? 1.072 5.650 19.520 1.00 67.38 390 GLY A CA 1
ATOM 3123 C C . GLY A 1 390 ? 0.404 5.163 18.229 1.00 67.38 390 GLY A C 1
ATOM 3124 O O . GLY A 1 390 ? -0.746 5.528 18.001 1.00 67.38 390 GLY A O 1
ATOM 3125 N N . LEU A 1 391 ? 1.103 4.409 17.370 1.00 78.44 391 LEU A N 1
ATOM 3126 C CA . LEU A 1 391 ? 0.560 3.894 16.108 1.00 78.44 391 LEU A CA 1
ATOM 3127 C C . LEU A 1 391 ? -0.423 2.733 16.359 1.00 78.44 391 LEU A C 1
ATOM 3129 O O . LEU A 1 391 ? -0.233 1.942 17.281 1.00 78.44 391 LEU A O 1
ATOM 3133 N N . GLY A 1 392 ? -1.500 2.650 15.575 1.00 79.88 392 GLY A N 1
ATOM 3134 C CA . GLY A 1 392 ? -2.535 1.613 15.693 1.00 79.88 392 GLY A CA 1
ATOM 3135 C C . GLY A 1 392 ? -3.513 1.806 16.860 1.00 79.88 392 GLY A C 1
ATOM 3136 O O . GLY A 1 392 ? -4.684 1.480 16.719 1.00 79.88 392 GLY A O 1
ATOM 3137 N N . SER A 1 393 ? -3.098 2.413 17.973 1.00 79.31 393 SER A N 1
ATOM 3138 C CA . SER A 1 393 ? -3.986 2.834 19.066 1.00 79.31 393 SER A CA 1
ATOM 3139 C C . SER A 1 393 ? -3.601 4.231 19.558 1.00 79.31 393 SER A C 1
ATOM 3141 O O . SER A 1 393 ? -2.577 4.432 20.218 1.00 79.31 393 SER A O 1
ATOM 3143 N N . TYR A 1 394 ? -4.454 5.210 19.261 1.00 82.69 394 TYR A N 1
ATOM 3144 C CA . TYR A 1 394 ? -4.106 6.620 19.372 1.00 82.69 394 TYR A CA 1
ATOM 3145 C C . TYR A 1 394 ? -4.753 7.276 20.594 1.00 82.69 394 TYR A C 1
ATOM 3147 O O . TYR A 1 394 ? -5.973 7.269 20.764 1.00 82.69 394 TYR A O 1
ATOM 3155 N N . ASN A 1 395 ? -3.940 7.951 21.407 1.00 79.62 395 ASN A N 1
ATOM 3156 C CA . ASN A 1 395 ? -4.424 8.707 22.564 1.00 79.62 395 ASN A CA 1
ATOM 3157 C C . ASN A 1 395 ? -5.365 9.857 22.161 1.00 79.62 395 ASN A C 1
ATOM 3159 O O . ASN A 1 395 ? -5.054 10.627 21.251 1.00 79.62 395 ASN A O 1
ATOM 3163 N N . ASN A 1 396 ? -6.436 10.089 22.927 1.00 83.25 396 ASN A N 1
ATOM 3164 C CA . ASN A 1 396 ? -7.369 11.212 22.730 1.00 83.25 396 ASN A CA 1
ATOM 3165 C C . ASN A 1 396 ? -6.788 12.561 23.213 1.00 83.25 396 ASN A C 1
ATOM 3167 O O . ASN A 1 396 ? -7.301 13.239 24.104 1.00 83.25 396 ASN A O 1
ATOM 3171 N N . SER A 1 397 ? -5.675 12.959 22.596 1.00 82.94 397 SER A N 1
ATOM 3172 C CA . SER A 1 397 ? -4.879 14.155 22.882 1.00 82.94 397 SER A CA 1
ATOM 3173 C C . SER A 1 397 ? -4.469 14.860 21.586 1.00 82.94 397 SER A C 1
ATOM 3175 O O . SER A 1 397 ? -4.499 14.259 20.519 1.00 82.94 397 SER A O 1
ATOM 3177 N N . ASP A 1 398 ? -4.007 16.115 21.669 1.00 85.56 398 ASP A N 1
ATOM 3178 C CA . ASP A 1 398 ? -3.511 16.853 20.492 1.00 85.56 398 ASP A CA 1
ATOM 3179 C C . ASP A 1 398 ? -2.407 16.074 19.737 1.00 85.56 398 ASP A C 1
ATOM 3181 O O . ASP A 1 398 ? -2.362 16.150 18.514 1.00 85.56 398 ASP A O 1
ATOM 3185 N N . LYS A 1 399 ? -1.541 15.318 20.439 1.00 82.12 399 LYS A N 1
ATOM 3186 C CA . LYS A 1 399 ? -0.511 14.467 19.813 1.00 82.12 399 LYS A CA 1
ATOM 3187 C C . LYS A 1 399 ? -1.142 13.260 19.119 1.00 82.12 399 LYS A C 1
ATOM 3189 O O . LYS A 1 399 ? -0.879 13.046 17.946 1.00 82.12 399 LYS A O 1
ATOM 3194 N N . GLY A 1 400 ? -2.001 12.511 19.811 1.00 83.44 400 GLY A N 1
ATOM 3195 C CA . GLY A 1 400 ? -2.607 11.310 19.232 1.00 83.44 400 GLY A CA 1
ATOM 3196 C C . GLY A 1 400 ? -3.575 11.607 18.084 1.00 83.44 400 GLY A C 1
ATOM 3197 O O . GLY A 1 400 ? -3.585 10.858 17.118 1.00 83.44 400 GLY A O 1
ATOM 3198 N N . PHE A 1 401 ? -4.293 12.739 18.097 1.00 88.88 401 PHE A N 1
ATOM 3199 C CA . PHE A 1 401 ? -5.081 13.179 16.935 1.00 88.88 401 PHE A CA 1
ATOM 3200 C C . PHE A 1 401 ? -4.202 13.452 15.710 1.00 88.88 401 PHE A C 1
ATOM 3202 O O . PHE A 1 401 ? -4.599 13.135 14.594 1.00 88.88 401 PHE A O 1
ATOM 3209 N N . VAL A 1 402 ? -3.009 14.019 15.913 1.00 88.19 402 VAL A N 1
ATOM 3210 C CA . VAL A 1 402 ? -2.039 14.227 14.832 1.00 88.19 402 VAL A CA 1
ATOM 3211 C C . VAL A 1 402 ? -1.479 12.888 14.353 1.00 88.19 402 VAL A C 1
ATOM 3213 O O . VAL A 1 402 ? -1.535 12.637 13.158 1.00 88.19 402 VAL A O 1
ATOM 3216 N N . THR A 1 403 ? -1.019 12.006 15.249 1.00 83.56 403 THR A N 1
ATOM 3217 C CA . THR A 1 403 ? -0.504 10.672 14.880 1.00 83.56 403 THR A CA 1
ATOM 3218 C C . THR A 1 403 ? -1.542 9.855 14.106 1.00 83.56 403 THR A C 1
ATOM 3220 O O . THR A 1 403 ? -1.218 9.256 13.088 1.00 83.56 403 THR A O 1
ATOM 3223 N N . ARG A 1 404 ? -2.806 9.890 14.540 1.00 86.50 404 ARG A N 1
ATOM 3224 C CA . ARG A 1 404 ? -3.927 9.223 13.870 1.00 86.50 404 ARG A CA 1
ATOM 3225 C C . ARG A 1 404 ? -4.166 9.778 12.465 1.00 86.50 404 ARG A C 1
ATOM 3227 O O . ARG A 1 404 ? -4.312 9.012 11.524 1.00 86.50 404 ARG A O 1
ATOM 3234 N N . ALA A 1 405 ? -4.169 11.104 12.315 1.00 87.94 405 ALA A N 1
ATOM 3235 C CA . ALA A 1 405 ? -4.325 11.745 11.012 1.00 87.94 405 ALA A CA 1
ATOM 3236 C C . ALA A 1 405 ? -3.136 11.465 10.076 1.00 87.94 405 ALA A C 1
ATOM 3238 O O . ALA A 1 405 ? -3.347 11.307 8.880 1.00 87.94 405 ALA A O 1
ATOM 3239 N N . ILE A 1 406 ? -1.909 11.368 10.608 1.00 82.62 406 ILE A N 1
ATOM 3240 C CA . ILE A 1 406 ? -0.730 10.925 9.847 1.00 82.62 406 ILE A CA 1
ATOM 3241 C C . ILE A 1 406 ? -0.946 9.499 9.347 1.00 82.62 406 ILE A C 1
ATOM 3243 O O . ILE A 1 406 ? -0.835 9.271 8.155 1.00 82.62 406 ILE A O 1
ATOM 3247 N N . ALA A 1 407 ? -1.323 8.560 10.217 1.00 80.81 407 ALA A N 1
ATOM 3248 C CA . ALA A 1 407 ? -1.545 7.173 9.811 1.00 80.81 407 ALA A CA 1
ATOM 3249 C C . ALA A 1 407 ? -2.607 7.040 8.703 1.00 80.81 407 ALA A C 1
ATOM 3251 O O . ALA A 1 407 ? -2.413 6.285 7.753 1.00 80.81 407 ALA A O 1
ATOM 3252 N N . VAL A 1 408 ? -3.694 7.817 8.786 1.00 81.69 408 VAL A N 1
ATOM 3253 C CA . VAL A 1 408 ? -4.728 7.862 7.741 1.00 81.69 408 VAL A CA 1
ATOM 3254 C C . VAL A 1 408 ? -4.164 8.349 6.409 1.00 81.69 408 VAL A C 1
ATOM 3256 O O . VAL A 1 408 ? -4.466 7.744 5.382 1.00 81.69 408 VAL A O 1
ATOM 3259 N N . ILE A 1 409 ? -3.361 9.421 6.402 1.00 75.19 409 ILE A N 1
ATOM 3260 C CA . ILE A 1 409 ? -2.802 9.919 5.141 1.00 75.19 409 ILE A CA 1
ATOM 3261 C C . ILE A 1 409 ? -1.688 9.020 4.607 1.00 75.19 409 ILE A C 1
ATOM 3263 O O . ILE A 1 409 ? -1.641 8.876 3.396 1.00 75.19 409 ILE A O 1
ATOM 3267 N N . GLU A 1 410 ? -0.873 8.403 5.473 1.00 70.25 410 GLU A N 1
ATOM 3268 C CA . GLU A 1 410 ? 0.320 7.614 5.119 1.00 70.25 410 GLU A CA 1
ATOM 3269 C C . GLU A 1 410 ? 0.011 6.174 4.674 1.00 70.25 410 GLU A C 1
ATOM 3271 O O . GLU A 1 410 ? 0.739 5.609 3.864 1.00 70.25 410 GLU A O 1
ATOM 3276 N N . GLY A 1 411 ? -1.061 5.565 5.187 1.00 64.44 411 GLY A N 1
ATOM 3277 C CA . GLY A 1 411 ? -1.324 4.140 4.947 1.00 64.44 411 GLY A CA 1
ATOM 3278 C C . GLY A 1 411 ? -2.744 3.667 5.242 1.00 64.44 411 GLY A C 1
ATOM 3279 O O . GLY A 1 411 ? -3.000 2.469 5.188 1.00 64.44 411 GLY A O 1
ATOM 3280 N N . GLY A 1 412 ? -3.673 4.570 5.582 1.00 67.56 412 GLY A N 1
ATOM 3281 C CA . GLY A 1 412 ? -5.087 4.282 5.859 1.00 67.56 412 GLY A CA 1
ATOM 3282 C C . GLY A 1 412 ? -5.366 3.483 7.145 1.00 67.56 412 GLY A C 1
ATOM 3283 O O . GLY A 1 412 ? -6.255 3.835 7.915 1.00 67.56 412 GLY A O 1
ATOM 3284 N N . SER A 1 413 ? -4.589 2.436 7.411 1.00 74.56 413 SER A N 1
ATOM 3285 C CA . SER A 1 413 ? -4.651 1.580 8.594 1.00 74.56 413 SER A CA 1
ATOM 3286 C C . SER A 1 413 ? -3.257 1.110 8.968 1.00 74.56 413 SER A C 1
ATOM 3288 O O . SER A 1 413 ? -2.546 0.558 8.130 1.00 74.56 413 SER A O 1
ATOM 3290 N N . ALA A 1 414 ? -2.892 1.265 10.235 1.00 79.06 414 ALA A N 1
ATOM 3291 C CA . ALA A 1 414 ? -1.660 0.707 10.768 1.00 79.06 414 ALA A CA 1
ATOM 3292 C C . ALA A 1 414 ? -1.986 -0.312 11.857 1.00 79.06 414 ALA A C 1
ATOM 3294 O O . ALA A 1 414 ? -2.835 -0.058 12.718 1.00 79.06 414 ALA A O 1
ATOM 3295 N N . ASN A 1 415 ? -1.291 -1.447 11.840 1.00 81.69 415 ASN A N 1
ATOM 3296 C CA . ASN A 1 415 ? -1.271 -2.359 12.977 1.00 81.69 415 ASN A CA 1
ATOM 3297 C C . ASN A 1 415 ? -0.685 -1.660 14.207 1.00 81.69 415 ASN A C 1
ATOM 3299 O O . ASN A 1 415 ? 0.094 -0.709 14.102 1.00 81.69 415 ASN A O 1
ATOM 3303 N N . ALA A 1 416 ? -1.058 -2.142 15.391 1.00 77.94 416 ALA A N 1
ATOM 3304 C CA . ALA A 1 416 ? -0.321 -1.775 16.586 1.00 77.94 416 ALA A CA 1
ATOM 3305 C C . ALA A 1 416 ? 1.126 -2.311 16.463 1.00 77.94 416 ALA A C 1
ATOM 3307 O O . ALA A 1 416 ? 1.310 -3.417 15.959 1.00 77.94 416 ALA A O 1
ATOM 3308 N N . PRO A 1 417 ? 2.150 -1.597 16.959 1.00 76.38 417 PRO A N 1
ATOM 3309 C CA . PRO A 1 417 ? 3.552 -2.025 16.889 1.00 76.38 417 PRO A CA 1
ATOM 3310 C C . PRO A 1 417 ? 3.854 -3.420 17.451 1.00 76.38 417 PRO A C 1
ATOM 3312 O O . PRO A 1 417 ? 4.874 -4.007 17.120 1.00 76.38 417 PRO A O 1
ATOM 3315 N N . VAL A 1 418 ? 2.980 -3.950 18.310 1.00 73.06 418 VAL A N 1
ATOM 3316 C CA . VAL A 1 418 ? 3.071 -5.325 18.833 1.00 73.06 418 VAL A CA 1
ATOM 3317 C C . VAL A 1 418 ? 2.761 -6.413 17.826 1.00 73.06 418 VAL A C 1
ATOM 3319 O O . VAL A 1 418 ? 3.066 -7.576 18.063 1.00 73.06 418 VAL A O 1
ATOM 3322 N N . ASP A 1 419 ? 2.079 -6.033 16.760 1.00 77.06 419 ASP A N 1
ATOM 3323 C CA . ASP A 1 419 ? 1.655 -6.908 15.687 1.00 77.06 419 ASP A CA 1
ATOM 3324 C C . ASP A 1 419 ? 2.565 -6.740 14.486 1.00 77.06 419 ASP A C 1
ATOM 3326 O O . ASP A 1 419 ? 3.030 -7.727 13.918 1.00 77.06 419 ASP A O 1
ATOM 3330 N N . ALA A 1 420 ? 2.821 -5.484 14.113 1.00 79.12 420 ALA A N 1
ATOM 3331 C CA . ALA A 1 420 ? 3.693 -5.172 13.003 1.00 79.12 420 ALA A CA 1
ATOM 3332 C C . ALA A 1 420 ? 4.319 -3.785 13.119 1.00 79.12 420 ALA A C 1
ATOM 3334 O O . ALA A 1 420 ? 3.711 -2.856 13.655 1.00 79.12 420 ALA A O 1
ATOM 3335 N N . THR A 1 421 ? 5.509 -3.633 12.549 1.00 78.31 421 THR A N 1
ATOM 3336 C CA . THR A 1 421 ? 6.164 -2.336 12.358 1.00 78.31 421 THR A CA 1
ATOM 3337 C C . THR A 1 421 ? 6.569 -2.156 10.902 1.00 78.31 421 THR A C 1
ATOM 3339 O O . THR A 1 421 ? 6.836 -3.126 10.192 1.00 78.31 421 THR A O 1
ATOM 3342 N N . TYR A 1 422 ? 6.599 -0.893 10.472 1.00 80.06 422 TYR A N 1
ATOM 3343 C CA . TYR A 1 422 ? 6.797 -0.510 9.075 1.00 80.06 422 TYR A CA 1
ATOM 3344 C C . TYR A 1 422 ? 7.874 0.578 8.933 1.00 80.06 422 TYR A C 1
ATOM 3346 O O . TYR A 1 422 ? 7.538 1.710 8.579 1.00 80.06 422 TYR A O 1
ATOM 3354 N N . PRO A 1 423 ? 9.150 0.333 9.294 1.00 81.56 423 PRO A N 1
ATOM 3355 C CA . PRO A 1 423 ? 10.181 1.345 9.112 1.00 81.56 423 PRO A CA 1
ATOM 3356 C C . PRO A 1 423 ? 10.293 1.750 7.642 1.00 81.56 423 PRO A C 1
ATOM 3358 O O . PRO A 1 423 ? 10.401 0.896 6.765 1.00 81.56 423 PRO A O 1
ATOM 3361 N N . THR A 1 424 ? 10.321 3.055 7.382 1.00 84.12 424 THR A N 1
ATOM 3362 C CA . THR A 1 424 ? 10.502 3.608 6.032 1.00 84.12 424 THR A CA 1
ATOM 3363 C C . THR A 1 424 ? 11.804 4.386 5.911 1.00 84.12 424 THR A C 1
ATOM 3365 O O . THR A 1 424 ? 12.188 5.085 6.851 1.00 84.12 424 THR A O 1
ATOM 3368 N N . ALA A 1 425 ? 12.448 4.345 4.748 1.00 87.06 425 ALA A N 1
ATOM 3369 C CA . ALA A 1 425 ? 13.607 5.167 4.422 1.00 87.06 425 ALA A CA 1
ATOM 3370 C C . ALA A 1 425 ? 13.372 5.940 3.119 1.00 87.06 425 ALA A C 1
ATOM 3372 O O . ALA A 1 425 ? 13.128 5.356 2.070 1.00 87.06 425 ALA A O 1
ATOM 3373 N N . ASN A 1 426 ? 13.480 7.268 3.202 1.00 86.38 426 ASN A N 1
ATOM 3374 C CA . ASN A 1 426 ? 13.548 8.185 2.050 1.00 86.38 426 ASN A CA 1
ATOM 3375 C C . ASN A 1 426 ? 14.984 8.671 1.790 1.00 86.38 426 ASN A C 1
ATOM 3377 O O . ASN A 1 426 ? 15.231 9.476 0.888 1.00 86.38 426 ASN A O 1
ATOM 3381 N N . TYR A 1 427 ? 15.915 8.251 2.645 1.00 87.88 427 TYR A N 1
ATOM 3382 C CA . TYR A 1 427 ? 17.302 8.678 2.660 1.00 87.88 427 TYR A CA 1
ATOM 3383 C C . TYR A 1 427 ? 18.209 7.466 2.843 1.00 87.88 427 TYR A C 1
ATOM 3385 O O . TYR A 1 427 ? 17.826 6.512 3.516 1.00 87.88 427 TYR A O 1
ATOM 3393 N N . ASP A 1 428 ? 19.412 7.543 2.286 1.00 89.88 428 ASP A N 1
ATOM 3394 C CA . ASP A 1 428 ? 20.487 6.609 2.601 1.00 89.88 428 ASP A CA 1
ATOM 3395 C C . ASP A 1 428 ? 21.097 6.878 3.988 1.00 89.88 428 ASP A C 1
ATOM 3397 O O . ASP A 1 428 ? 20.751 7.840 4.687 1.00 89.88 428 ASP A O 1
ATOM 3401 N N . SER A 1 429 ? 22.044 6.026 4.381 1.00 87.44 429 SER A N 1
ATOM 3402 C CA . SER A 1 429 ? 22.768 6.118 5.655 1.00 87.44 429 SER A CA 1
ATOM 3403 C C . SER A 1 429 ? 23.573 7.417 5.851 1.00 87.44 429 SER A C 1
ATOM 3405 O O . SER A 1 429 ? 23.846 7.794 6.996 1.00 87.44 429 SER A O 1
ATOM 3407 N N . ASP A 1 430 ? 23.859 8.163 4.779 1.00 85.44 430 ASP A N 1
ATOM 3408 C CA . ASP A 1 430 ? 24.539 9.466 4.804 1.00 85.44 430 ASP A CA 1
ATOM 3409 C C . ASP A 1 430 ? 23.572 10.661 4.769 1.00 85.44 430 ASP A C 1
ATOM 3411 O O . ASP A 1 430 ? 24.007 11.814 4.836 1.00 85.44 430 ASP A O 1
ATOM 3415 N N . LYS A 1 431 ? 22.256 10.405 4.757 1.00 88.44 431 LYS A N 1
ATOM 3416 C CA . LYS A 1 431 ? 21.174 11.399 4.674 1.00 88.44 431 LYS A CA 1
ATOM 3417 C C . LYS A 1 431 ? 20.988 12.039 3.294 1.00 88.44 431 LYS A C 1
ATOM 3419 O O . LYS A 1 431 ? 20.409 13.129 3.204 1.00 88.44 431 LYS A O 1
ATOM 3424 N N . ASN A 1 432 ? 21.418 11.392 2.219 1.00 86.12 432 ASN A N 1
ATOM 3425 C CA . ASN A 1 432 ? 21.069 11.829 0.867 1.00 86.12 432 ASN A CA 1
ATOM 3426 C C . ASN A 1 432 ? 19.775 11.142 0.423 1.00 86.12 432 ASN A C 1
ATOM 3428 O O . ASN A 1 432 ? 19.512 10.003 0.798 1.00 86.12 432 ASN A O 1
ATOM 3432 N N . LYS A 1 433 ? 18.928 11.841 -0.342 1.00 85.06 433 LYS A N 1
ATOM 3433 C CA . LYS A 1 433 ? 17.629 11.300 -0.776 1.00 85.06 433 LYS A CA 1
ATOM 3434 C C . LYS A 1 433 ? 17.822 10.062 -1.646 1.00 85.06 433 LYS A C 1
ATOM 3436 O O . LYS A 1 433 ? 18.688 10.075 -2.520 1.00 85.06 433 LYS A O 1
ATOM 3441 N N . LEU A 1 434 ? 16.996 9.042 -1.449 1.00 86.06 434 LEU A N 1
ATOM 3442 C CA . LEU A 1 434 ? 16.959 7.887 -2.342 1.00 86.06 434 LEU A CA 1
ATOM 3443 C C . LEU A 1 434 ? 16.405 8.318 -3.704 1.00 86.06 434 LEU A C 1
ATOM 3445 O O . LEU A 1 434 ? 15.282 8.823 -3.797 1.00 86.06 434 LEU A O 1
ATOM 3449 N N . ILE A 1 435 ? 17.230 8.186 -4.740 1.00 81.50 435 ILE A N 1
ATOM 3450 C CA . ILE A 1 435 ? 16.901 8.530 -6.122 1.00 81.50 435 ILE A CA 1
ATOM 3451 C C . ILE A 1 435 ? 17.495 7.475 -7.050 1.00 81.50 435 ILE A C 1
ATOM 3453 O O . ILE A 1 435 ? 18.648 7.095 -6.889 1.00 81.50 435 ILE A O 1
ATOM 3457 N N . SER A 1 436 ? 16.743 7.019 -8.042 1.00 78.44 436 SER A N 1
ATOM 3458 C CA . SER A 1 436 ? 17.151 5.927 -8.937 1.00 78.44 436 SER A CA 1
ATOM 3459 C C . SER A 1 436 ? 18.230 6.289 -9.966 1.00 78.44 436 SER A C 1
ATOM 3461 O O . SER A 1 436 ? 18.537 5.508 -10.859 1.00 78.44 436 SER A O 1
ATOM 3463 N N . THR A 1 437 ? 18.832 7.477 -9.855 1.00 72.44 437 THR A N 1
ATOM 3464 C CA . THR A 1 437 ? 20.062 7.826 -10.584 1.00 72.44 437 THR A CA 1
ATOM 3465 C C . THR A 1 437 ? 21.312 7.233 -9.933 1.00 72.44 437 THR A C 1
ATOM 3467 O O . THR A 1 437 ? 22.401 7.409 -10.467 1.00 72.44 437 THR A O 1
ATOM 3470 N N . TYR A 1 438 ? 21.175 6.584 -8.777 1.00 76.50 438 TYR A N 1
ATOM 3471 C CA . TYR A 1 438 ? 22.231 5.844 -8.095 1.00 76.50 438 TYR A CA 1
ATOM 3472 C C . TYR A 1 438 ? 21.804 4.397 -7.886 1.00 76.50 438 TYR A C 1
ATOM 3474 O O . TYR A 1 438 ? 20.615 4.115 -7.727 1.00 76.50 438 TYR A O 1
ATOM 3482 N N . ASN A 1 439 ? 22.801 3.527 -7.812 1.00 79.19 439 ASN A N 1
ATOM 3483 C CA . ASN A 1 439 ? 22.660 2.166 -7.328 1.00 79.19 439 ASN A CA 1
ATOM 3484 C C . ASN A 1 439 ? 22.760 2.155 -5.803 1.00 79.19 439 ASN A C 1
ATOM 3486 O O . ASN A 1 439 ? 23.426 3.007 -5.203 1.00 79.19 439 ASN A O 1
ATOM 3490 N N . TYR A 1 440 ? 22.102 1.192 -5.170 1.00 85.19 440 TYR A N 1
ATOM 3491 C CA . TYR A 1 440 ? 22.160 1.008 -3.725 1.00 85.19 440 TYR A CA 1
ATOM 3492 C C . TYR A 1 440 ? 22.264 -0.465 -3.373 1.00 85.19 440 TYR A C 1
ATOM 3494 O O . TYR A 1 440 ? 21.786 -1.307 -4.124 1.00 85.19 440 TYR A O 1
ATOM 3502 N N . SER A 1 441 ? 22.798 -0.752 -2.195 1.00 84.50 441 SER A N 1
ATOM 3503 C CA . SER A 1 441 ? 22.779 -2.088 -1.614 1.00 84.50 441 SER A CA 1
ATOM 3504 C C . SER A 1 441 ? 22.249 -2.060 -0.181 1.00 84.50 441 SER A C 1
ATOM 3506 O O . SER A 1 441 ? 22.292 -1.042 0.526 1.00 84.50 441 SER A O 1
ATOM 3508 N N . LEU A 1 442 ? 21.693 -3.194 0.239 1.00 82.56 442 LEU A N 1
ATOM 3509 C CA . LEU A 1 442 ? 21.317 -3.481 1.616 1.00 82.56 442 LEU A CA 1
ATOM 3510 C C . LEU A 1 442 ? 21.876 -4.845 2.004 1.00 82.56 442 LEU A C 1
ATOM 3512 O O . LEU A 1 442 ? 21.422 -5.872 1.504 1.00 82.56 442 LEU A O 1
ATOM 3516 N N . THR A 1 443 ? 22.813 -4.859 2.945 1.00 78.94 443 THR A N 1
ATOM 3517 C CA . THR A 1 443 ? 23.427 -6.102 3.424 1.00 78.94 443 THR A CA 1
ATOM 3518 C C . THR A 1 443 ? 22.684 -6.635 4.643 1.00 78.94 443 THR A C 1
ATOM 3520 O O . THR A 1 443 ? 22.624 -5.982 5.690 1.00 78.94 443 THR A O 1
ATOM 3523 N N . ILE A 1 444 ? 22.134 -7.840 4.513 1.00 75.19 444 ILE A N 1
ATOM 3524 C CA . ILE A 1 444 ? 21.380 -8.553 5.540 1.00 75.19 444 ILE A CA 1
ATOM 3525 C C . ILE A 1 444 ? 22.164 -9.786 6.012 1.00 75.19 444 ILE A C 1
ATOM 3527 O O . ILE A 1 444 ? 22.156 -10.813 5.344 1.00 75.19 444 ILE A O 1
ATOM 3531 N N . PRO A 1 445 ? 22.815 -9.740 7.181 1.00 65.50 445 PRO A N 1
ATOM 3532 C CA . PRO A 1 445 ? 23.401 -10.923 7.798 1.00 65.50 445 PRO A CA 1
ATOM 3533 C C . PRO A 1 445 ? 22.404 -12.055 8.062 1.00 65.50 445 PRO A C 1
ATOM 3535 O O . PRO A 1 445 ? 21.369 -11.849 8.696 1.00 65.50 445 PRO A O 1
ATOM 3538 N N . VAL A 1 446 ? 22.779 -13.269 7.663 1.00 59.56 446 VAL A N 1
ATOM 3539 C CA . VAL A 1 446 ? 21.986 -14.504 7.790 1.00 59.56 446 VAL A CA 1
ATOM 3540 C C . VAL A 1 446 ? 21.887 -14.978 9.253 1.00 59.56 446 VAL A C 1
ATOM 3542 O O . VAL A 1 446 ? 20.908 -15.603 9.646 1.00 59.56 446 VAL A O 1
ATOM 3545 N N . ASN A 1 447 ? 22.871 -14.645 10.105 1.00 53.16 447 ASN A N 1
ATOM 3546 C CA . ASN A 1 447 ? 23.047 -15.235 11.447 1.00 53.16 447 ASN A CA 1
ATOM 3547 C C . ASN A 1 447 ? 23.102 -14.222 12.616 1.00 53.16 447 ASN A C 1
ATOM 3549 O O . ASN A 1 447 ? 23.868 -14.407 13.572 1.00 53.16 447 ASN A O 1
ATOM 3553 N N . ASN A 1 448 ? 22.335 -13.126 12.585 1.00 50.75 448 ASN A N 1
ATOM 3554 C CA . ASN A 1 448 ? 22.585 -12.026 13.523 1.00 50.75 448 ASN A CA 1
ATOM 3555 C C . ASN A 1 448 ? 21.927 -12.115 14.915 1.00 50.75 448 ASN A C 1
ATOM 3557 O O . ASN A 1 448 ? 20.752 -12.423 15.104 1.00 50.75 448 ASN A O 1
ATOM 3561 N N . ARG A 1 449 ? 22.750 -11.750 15.914 1.00 45.56 449 ARG A N 1
ATOM 3562 C CA . ARG A 1 449 ? 22.440 -11.568 17.343 1.00 45.56 449 ARG A CA 1
ATOM 3563 C C . ARG A 1 449 ? 22.135 -10.102 17.674 1.00 45.56 449 ARG A C 1
ATOM 3565 O O . ARG A 1 449 ? 22.577 -9.184 16.995 1.00 45.56 449 ARG A O 1
ATOM 3572 N N . ILE A 1 450 ? 21.443 -9.894 18.795 1.00 47.66 450 ILE A N 1
ATOM 3573 C CA . ILE A 1 450 ? 20.983 -8.589 19.290 1.00 47.66 450 ILE A CA 1
ATOM 3574 C C . ILE A 1 450 ? 22.123 -7.734 19.870 1.00 47.66 450 ILE A C 1
ATOM 3576 O O . ILE A 1 450 ? 22.733 -8.107 20.873 1.00 47.66 450 ILE A O 1
ATOM 3580 N N . THR A 1 451 ? 22.338 -6.537 19.308 1.00 47.03 451 THR A N 1
ATOM 3581 C CA . THR A 1 451 ? 23.161 -5.457 19.892 1.00 47.03 451 THR A CA 1
ATOM 3582 C C . THR A 1 451 ? 22.410 -4.122 19.891 1.00 47.03 451 THR A C 1
ATOM 3584 O O . THR A 1 451 ? 21.536 -3.906 19.059 1.00 47.03 451 THR A O 1
ATOM 3587 N N . LYS A 1 452 ? 22.727 -3.219 20.831 1.00 52.72 452 LYS A N 1
ATOM 3588 C CA . LYS A 1 452 ? 22.047 -1.920 20.984 1.00 52.72 452 LYS A CA 1
ATOM 3589 C C . LYS A 1 452 ? 22.658 -0.846 20.058 1.00 52.72 452 LYS A C 1
ATOM 3591 O O . LYS A 1 452 ? 23.876 -0.675 20.119 1.00 52.72 452 LYS A O 1
ATOM 3596 N N . PRO A 1 453 ? 21.855 -0.062 19.307 1.00 56.28 453 PRO A N 1
ATOM 3597 C CA . PRO A 1 453 ? 22.362 1.012 18.445 1.00 56.28 453 PRO A CA 1
ATOM 3598 C C . PRO A 1 453 ? 22.921 2.198 19.251 1.00 56.28 453 PRO A C 1
ATOM 3600 O O . PRO A 1 453 ? 22.430 2.513 20.344 1.00 56.28 453 PRO A O 1
ATOM 3603 N N . SER A 1 454 ? 23.901 2.913 18.689 1.00 59.97 454 SER A N 1
ATOM 3604 C CA . SER A 1 454 ? 24.431 4.178 19.227 1.00 59.97 454 SER A CA 1
ATOM 3605 C C . SER A 1 454 ? 24.700 5.200 18.113 1.00 59.97 454 SER A C 1
ATOM 3607 O O . SER A 1 454 ? 24.668 4.864 16.935 1.00 59.97 454 SER A O 1
ATOM 3609 N N . GLU A 1 455 ? 24.946 6.468 18.463 1.00 71.56 455 GLU A N 1
ATOM 3610 C CA . GLU A 1 455 ? 25.343 7.485 17.467 1.00 71.56 455 GLU A CA 1
ATOM 3611 C C . GLU A 1 455 ? 26.724 7.187 16.848 1.00 71.56 455 GLU A C 1
ATOM 3613 O O . GLU A 1 455 ? 26.961 7.534 15.693 1.00 71.56 455 GLU A O 1
ATOM 3618 N N . ASP A 1 456 ? 27.610 6.525 17.602 1.00 63.62 456 ASP A N 1
ATOM 3619 C CA . ASP A 1 456 ? 28.973 6.177 17.173 1.00 63.62 456 ASP A CA 1
ATOM 3620 C C . ASP A 1 456 ? 29.025 4.856 16.385 1.00 63.62 456 ASP A C 1
ATOM 3622 O O . ASP A 1 456 ? 29.965 4.615 15.635 1.00 63.62 456 ASP A O 1
ATOM 3626 N N . ASN A 1 457 ? 28.018 3.997 16.557 1.00 59.47 457 ASN A N 1
ATOM 3627 C CA . ASN A 1 457 ? 27.848 2.745 15.827 1.00 59.47 457 ASN A CA 1
ATOM 3628 C C . ASN A 1 457 ? 26.352 2.539 15.504 1.00 59.47 457 ASN A C 1
ATOM 3630 O O . ASN A 1 457 ? 25.661 1.780 16.197 1.00 59.47 457 ASN A O 1
ATOM 3634 N N . PRO A 1 458 ? 25.824 3.252 14.490 1.00 55.78 458 PRO A N 1
ATOM 3635 C CA . PRO A 1 458 ? 24.411 3.179 14.119 1.00 55.78 458 PRO A CA 1
ATOM 3636 C C . PRO A 1 458 ? 24.046 1.836 13.462 1.00 55.78 458 PRO A C 1
ATOM 3638 O O . PRO A 1 458 ? 22.882 1.445 13.474 1.00 55.78 458 PRO A O 1
ATOM 3641 N N . SER A 1 459 ? 25.046 1.110 12.948 1.00 51.22 459 SER A N 1
ATOM 3642 C CA . SER A 1 459 ? 24.955 -0.206 12.299 1.00 51.22 459 SER A CA 1
ATOM 3643 C C . SER A 1 459 ? 24.803 -1.393 13.261 1.00 51.22 459 SER A C 1
ATOM 3645 O O . SER A 1 459 ? 24.591 -2.514 12.813 1.00 51.22 459 SER A O 1
ATOM 3647 N N . ALA A 1 460 ? 24.901 -1.186 14.580 1.00 48.97 460 ALA A N 1
ATOM 3648 C CA . ALA A 1 460 ? 24.727 -2.246 15.574 1.00 48.97 460 ALA A CA 1
ATOM 3649 C C . ALA A 1 460 ? 23.239 -2.623 15.723 1.00 48.97 460 ALA A C 1
ATOM 3651 O O . ALA A 1 460 ? 22.565 -2.129 16.629 1.00 48.97 460 ALA A O 1
ATOM 3652 N N . GLN A 1 461 ? 22.712 -3.463 14.828 1.00 52.47 461 GLN A N 1
ATOM 3653 C CA . GLN A 1 461 ? 21.289 -3.817 14.768 1.00 52.47 461 GLN A CA 1
ATOM 3654 C C . GLN A 1 461 ? 21.022 -5.274 14.360 1.00 52.47 461 GLN A C 1
ATOM 3656 O O . GLN A 1 461 ? 21.792 -5.915 13.649 1.00 52.47 461 GLN A O 1
ATOM 3661 N N . VAL A 1 462 ? 19.889 -5.754 14.876 1.00 49.88 462 VAL A N 1
ATOM 3662 C CA . VAL A 1 462 ? 19.294 -7.085 14.737 1.00 49.88 462 VAL A CA 1
ATOM 3663 C C . VAL A 1 462 ? 18.787 -7.285 13.321 1.00 49.88 462 VAL A C 1
ATOM 3665 O O . VAL A 1 462 ? 17.882 -6.585 12.877 1.00 49.88 462 VAL A O 1
ATOM 3668 N N . LEU A 1 463 ? 19.298 -8.317 12.668 1.00 50.09 463 LEU A N 1
ATOM 3669 C CA . LEU A 1 463 ? 18.651 -8.929 11.523 1.00 50.09 463 LEU A CA 1
ATOM 3670 C C . LEU A 1 463 ? 18.470 -10.390 11.875 1.00 50.09 463 LEU A C 1
ATOM 3672 O O . LEU A 1 463 ? 19.376 -11.204 11.782 1.00 50.09 463 LEU A O 1
ATOM 3676 N N . GLY A 1 464 ? 17.305 -10.685 12.415 1.00 40.97 464 GLY A N 1
ATOM 3677 C CA . GLY A 1 464 ? 16.762 -12.022 12.320 1.00 40.97 464 GLY A CA 1
ATOM 3678 C C . GLY A 1 464 ? 15.428 -11.868 11.617 1.00 40.97 464 GLY A C 1
ATOM 3679 O O . GLY A 1 464 ? 14.792 -10.820 11.796 1.00 40.97 464 GLY A O 1
ATOM 3680 N N . PRO A 1 465 ? 14.964 -12.858 10.844 1.00 42.25 465 PRO A N 1
ATOM 3681 C CA . PRO A 1 465 ? 13.539 -12.921 10.581 1.00 42.25 465 PRO A CA 1
ATOM 3682 C C . PRO A 1 465 ? 12.845 -12.756 11.939 1.00 42.25 465 PRO A C 1
ATOM 3684 O O . PRO A 1 465 ? 13.211 -13.412 12.922 1.00 42.25 465 PRO A O 1
ATOM 3687 N N . ALA A 1 466 ? 11.885 -11.833 12.050 1.00 46.78 466 ALA A N 1
ATOM 3688 C CA . ALA A 1 466 ? 10.888 -12.042 13.086 1.00 46.78 466 ALA A CA 1
ATOM 3689 C C . ALA A 1 466 ? 10.400 -13.475 12.841 1.00 46.78 466 ALA A C 1
ATOM 3691 O O . ALA A 1 466 ? 10.178 -13.814 11.680 1.00 46.78 466 ALA A O 1
ATOM 3692 N N . SER A 1 467 ? 10.237 -14.335 13.848 1.00 50.75 467 SER A N 1
ATOM 3693 C CA . SER A 1 467 ? 9.723 -15.696 13.588 1.00 50.75 467 SER A CA 1
ATOM 3694 C C . SER A 1 467 ? 8.322 -15.697 12.907 1.00 50.75 467 SER A C 1
ATOM 3696 O O . SER A 1 467 ? 7.713 -16.748 12.747 1.00 50.75 467 SER A O 1
ATOM 3698 N N . GLY A 1 468 ? 7.761 -14.511 12.609 1.00 64.88 468 GLY A N 1
ATOM 3699 C CA . GLY A 1 468 ? 6.619 -14.229 11.747 1.00 64.88 468 GLY A CA 1
ATOM 3700 C C . GLY A 1 468 ? 7.086 -13.834 10.340 1.00 64.88 468 GLY A C 1
ATOM 3701 O O . GLY A 1 468 ? 7.669 -14.656 9.642 1.00 64.88 468 GLY A O 1
ATOM 3702 N N . VAL A 1 469 ? 6.818 -12.601 9.899 1.00 73.25 469 VAL A N 1
ATOM 3703 C CA . VAL A 1 469 ? 7.046 -12.175 8.501 1.00 73.25 469 VAL A CA 1
ATOM 3704 C C . VAL A 1 469 ? 7.966 -10.963 8.433 1.00 73.25 469 VAL A C 1
ATOM 3706 O O . VAL A 1 469 ? 7.730 -9.970 9.116 1.00 73.25 469 VAL A O 1
ATOM 3709 N N . THR A 1 470 ? 8.971 -11.008 7.566 1.00 77.06 470 THR A N 1
ATOM 3710 C CA . THR A 1 470 ? 9.855 -9.887 7.243 1.00 77.06 470 THR A CA 1
ATOM 3711 C C . THR A 1 470 ? 9.855 -9.661 5.738 1.00 77.06 470 THR A C 1
ATOM 3713 O O . THR A 1 470 ? 10.097 -10.605 4.998 1.00 77.06 470 THR A O 1
ATOM 3716 N N . SER A 1 471 ? 9.657 -8.428 5.271 1.00 80.00 471 SER A N 1
ATOM 3717 C CA . SER A 1 471 ? 9.844 -8.076 3.857 1.00 80.00 471 SER A CA 1
ATOM 3718 C C . SER A 1 471 ? 10.398 -6.667 3.658 1.00 80.00 471 SER A C 1
ATOM 3720 O O . SER A 1 471 ? 10.309 -5.820 4.544 1.00 80.00 471 SER A O 1
ATOM 3722 N N . MET A 1 472 ? 10.981 -6.424 2.490 1.00 84.06 472 MET A N 1
ATOM 3723 C CA . MET A 1 472 ? 11.520 -5.154 2.024 1.00 84.06 472 MET A CA 1
ATOM 3724 C C . MET A 1 472 ? 10.846 -4.809 0.701 1.00 84.06 472 MET A C 1
ATOM 3726 O O . MET A 1 472 ? 10.910 -5.596 -0.238 1.00 84.06 472 MET A O 1
ATOM 3730 N N . SER A 1 473 ? 10.210 -3.647 0.624 1.00 85.12 473 SER A N 1
ATOM 3731 C CA . SER A 1 473 ? 9.439 -3.210 -0.541 1.00 85.12 473 SER A CA 1
ATOM 3732 C C . SER A 1 473 ? 9.904 -1.837 -1.026 1.00 85.12 473 SER A C 1
ATOM 3734 O O . SER A 1 473 ? 10.201 -0.961 -0.207 1.00 85.12 473 SER A O 1
ATOM 3736 N N . ILE A 1 474 ? 9.901 -1.625 -2.344 1.00 84.19 474 ILE A N 1
ATOM 3737 C CA . ILE A 1 474 ? 10.151 -0.315 -2.965 1.00 84.19 474 ILE A CA 1
ATOM 3738 C C . ILE A 1 474 ? 8.827 0.385 -3.292 1.00 84.19 474 ILE A C 1
ATOM 3740 O O . ILE A 1 474 ? 7.887 -0.226 -3.793 1.00 84.19 474 ILE A O 1
ATOM 3744 N N . TYR A 1 475 ? 8.781 1.697 -3.053 1.00 79.94 475 TYR A N 1
ATOM 3745 C CA . TYR A 1 475 ? 7.677 2.587 -3.410 1.00 79.94 475 TYR A CA 1
ATOM 3746 C C . TYR A 1 475 ? 8.185 3.778 -4.209 1.00 79.94 475 TYR A C 1
ATOM 3748 O O . TYR A 1 475 ? 9.162 4.418 -3.821 1.00 79.94 475 TYR A O 1
ATOM 3756 N N . GLN A 1 476 ? 7.474 4.161 -5.267 1.00 76.44 476 GLN A N 1
ATOM 3757 C CA . GLN A 1 476 ? 7.708 5.445 -5.924 1.00 76.44 476 GLN A CA 1
ATOM 3758 C C . GLN A 1 476 ? 6.898 6.544 -5.216 1.00 76.44 476 GLN A C 1
ATOM 3760 O O . GLN A 1 476 ? 5.696 6.401 -4.983 1.00 76.44 476 GLN A O 1
ATOM 3765 N N . VAL A 1 477 ? 7.553 7.643 -4.826 1.00 66.75 477 VAL A N 1
ATOM 3766 C CA . VAL A 1 477 ? 6.949 8.650 -3.931 1.00 66.75 477 VAL A CA 1
ATOM 3767 C C . VAL A 1 477 ? 5.997 9.581 -4.692 1.00 66.75 477 VAL A C 1
ATOM 3769 O O . VAL A 1 477 ? 6.394 10.249 -5.649 1.00 66.75 477 VAL A O 1
ATOM 3772 N N . ASN A 1 478 ? 4.746 9.695 -4.231 1.00 60.47 478 ASN A N 1
ATOM 3773 C CA . ASN A 1 478 ? 3.712 10.529 -4.851 1.00 60.47 478 ASN A CA 1
ATOM 3774 C C . ASN A 1 478 ? 3.016 11.453 -3.826 1.00 60.47 478 ASN A C 1
ATOM 3776 O O . ASN A 1 478 ? 2.463 10.989 -2.838 1.00 60.47 478 ASN A O 1
ATOM 3780 N N . ASP A 1 479 ? 2.950 12.762 -4.102 1.00 52.59 479 ASP A N 1
ATOM 3781 C CA . ASP A 1 479 ? 2.353 13.782 -3.214 1.00 52.59 479 ASP A CA 1
ATOM 3782 C C . ASP A 1 479 ? 0.840 13.598 -2.902 1.00 52.59 479 ASP A C 1
ATOM 3784 O O . ASP A 1 479 ? 0.296 14.284 -2.028 1.00 52.59 479 ASP A O 1
ATOM 3788 N N . GLY A 1 480 ? 0.126 12.730 -3.635 1.00 46.50 480 GLY A N 1
ATOM 3789 C CA . GLY A 1 480 ? -1.335 12.548 -3.536 1.00 46.50 480 GLY A CA 1
ATOM 3790 C C . GLY A 1 480 ? -1.824 11.197 -2.998 1.00 46.50 480 GLY A C 1
ATOM 3791 O O . GLY A 1 480 ? -2.972 11.102 -2.564 1.00 46.50 480 GLY A O 1
ATOM 3792 N N . TYR A 1 481 ? -0.965 10.182 -3.002 1.00 48.84 481 TYR A N 1
ATOM 3793 C CA . TYR A 1 481 ? -1.233 8.822 -2.537 1.00 48.84 481 TYR A CA 1
ATOM 3794 C C . TYR A 1 481 ? -0.010 8.471 -1.722 1.00 48.84 481 TYR A C 1
ATOM 3796 O O . TYR A 1 481 ? 1.040 8.306 -2.335 1.00 48.84 481 TYR A O 1
ATOM 3804 N N . ALA A 1 482 ? -0.111 8.480 -0.389 1.00 47.56 482 ALA A N 1
ATOM 3805 C CA . ALA A 1 482 ? 1.077 8.555 0.458 1.00 47.56 482 ALA A CA 1
ATOM 3806 C C . ALA A 1 482 ? 2.196 7.636 0.010 1.00 47.56 482 ALA A C 1
ATOM 3808 O O . ALA A 1 482 ? 3.305 8.122 -0.135 1.00 47.56 482 ALA A O 1
ATOM 3809 N N . TYR A 1 483 ? 1.881 6.399 -0.360 1.00 51.78 483 TYR A N 1
ATOM 3810 C CA . TYR A 1 483 ? 2.756 5.566 -1.165 1.00 51.78 483 TYR A CA 1
ATOM 3811 C C . TYR A 1 483 ? 1.861 4.710 -2.053 1.00 51.78 483 TYR A C 1
ATOM 3813 O O . TYR A 1 483 ? 0.991 4.001 -1.548 1.00 51.78 483 TYR A O 1
ATOM 3821 N N . SER A 1 484 ? 2.008 4.805 -3.374 1.00 47.25 484 SER A N 1
ATOM 3822 C CA . SER A 1 484 ? 1.371 3.861 -4.294 1.00 47.25 484 SER A CA 1
ATOM 3823 C C . SER A 1 484 ? 2.439 2.815 -4.624 1.00 47.25 484 SER A C 1
ATOM 3825 O O . SER A 1 484 ? 3.331 3.119 -5.405 1.00 47.25 484 SER A O 1
ATOM 3827 N N . PRO A 1 485 ? 2.419 1.613 -4.029 1.00 46.31 485 PRO A N 1
ATOM 3828 C CA . PRO A 1 485 ? 3.271 0.486 -4.440 1.00 46.31 485 PRO A CA 1
ATOM 3829 C C . PRO A 1 485 ? 2.902 -0.045 -5.801 1.00 46.31 485 PRO A C 1
ATOM 3831 O O . PRO A 1 485 ? 3.483 -1.038 -6.202 1.00 46.31 485 PRO A O 1
ATOM 3834 N N . ASN A 1 486 ? 1.908 0.539 -6.464 1.00 52.31 486 ASN A N 1
ATOM 3835 C CA . ASN A 1 486 ? 1.554 0.149 -7.802 1.00 52.31 486 ASN A CA 1
ATOM 3836 C C . ASN A 1 486 ? 2.810 0.235 -8.646 1.00 52.31 486 ASN A C 1
ATOM 3838 O O . ASN A 1 486 ? 3.405 1.301 -8.826 1.00 52.31 486 ASN A O 1
ATOM 3842 N N . ILE A 1 487 ? 3.248 -0.965 -8.963 1.00 62.41 487 ILE A N 1
ATOM 3843 C CA . ILE A 1 487 ? 4.643 -1.293 -8.999 1.00 62.41 487 ILE A CA 1
ATOM 3844 C C . ILE A 1 487 ? 5.291 -0.533 -10.154 1.00 62.41 487 ILE A C 1
ATOM 3846 O O . ILE A 1 487 ? 4.670 -0.309 -11.193 1.00 62.41 487 ILE A O 1
ATOM 3850 N N . ILE A 1 488 ? 6.526 -0.079 -9.940 1.00 66.75 488 ILE A N 1
ATOM 3851 C CA . ILE A 1 488 ? 7.337 0.531 -10.991 1.00 66.75 488 ILE A CA 1
ATOM 3852 C C . ILE A 1 488 ? 7.271 -0.393 -12.211 1.00 66.75 488 ILE A C 1
ATOM 3854 O O . ILE A 1 488 ? 7.452 -1.600 -12.055 1.00 66.75 488 ILE A O 1
ATOM 3858 N N . ALA A 1 489 ? 7.046 0.164 -13.402 1.00 70.75 489 ALA A N 1
ATOM 3859 C CA . ALA A 1 489 ? 7.090 -0.586 -14.659 1.00 70.75 489 ALA A CA 1
ATOM 3860 C C . ALA A 1 489 ? 8.256 -1.596 -14.684 1.00 70.75 489 ALA A C 1
ATOM 3862 O O . ALA A 1 489 ? 8.040 -2.761 -14.959 1.00 70.75 489 ALA A O 1
ATOM 3863 N N . ASN A 1 490 ? 9.438 -1.186 -14.216 1.00 78.88 490 ASN A N 1
ATOM 3864 C CA . ASN A 1 490 ? 10.664 -1.983 -14.097 1.00 78.88 490 ASN A CA 1
ATOM 3865 C C . ASN A 1 490 ? 10.562 -3.297 -13.306 1.00 78.88 490 ASN A C 1
ATOM 3867 O O . ASN A 1 490 ? 11.462 -4.118 -13.399 1.00 78.88 490 ASN A O 1
ATOM 3871 N N . SER A 1 491 ? 9.531 -3.511 -12.494 1.00 80.81 491 SER A N 1
ATOM 3872 C CA . SER A 1 491 ? 9.386 -4.762 -11.734 1.00 80.81 491 SER A CA 1
ATOM 3873 C C . SER A 1 491 ? 9.239 -6.013 -12.584 1.00 80.81 491 SER A C 1
ATOM 3875 O O . SER A 1 491 ? 9.575 -7.095 -12.114 1.00 80.81 491 SER A O 1
ATOM 3877 N N . ILE A 1 492 ? 8.744 -5.870 -13.814 1.00 82.38 492 ILE A N 1
ATOM 3878 C CA . ILE A 1 492 ? 8.627 -6.981 -14.763 1.00 82.38 492 ILE A CA 1
ATOM 3879 C C . ILE A 1 492 ? 9.975 -7.366 -15.376 1.00 82.38 492 ILE A C 1
ATOM 3881 O O . ILE A 1 492 ? 10.081 -8.410 -16.004 1.00 82.38 492 ILE A O 1
ATOM 3885 N N . ASN A 1 493 ? 11.007 -6.537 -15.196 1.00 80.50 493 ASN A N 1
ATOM 3886 C CA . ASN A 1 493 ? 12.328 -6.815 -15.746 1.00 80.50 493 ASN A CA 1
ATOM 3887 C C . ASN A 1 493 ? 13.064 -7.889 -14.940 1.00 80.50 493 ASN A C 1
ATOM 3889 O O . ASN A 1 493 ? 13.957 -8.535 -15.475 1.00 80.50 493 ASN A O 1
ATOM 3893 N N . ASN A 1 494 ? 12.692 -8.114 -13.672 1.00 81.88 494 ASN A N 1
ATOM 3894 C CA . ASN A 1 494 ? 13.222 -9.245 -12.918 1.00 81.88 494 ASN A CA 1
ATOM 3895 C C . ASN A 1 494 ? 12.452 -10.516 -13.304 1.00 81.88 494 ASN A C 1
ATOM 3897 O O . ASN A 1 494 ? 11.415 -10.838 -12.723 1.00 81.88 494 ASN A O 1
ATOM 3901 N N . LYS A 1 495 ? 12.966 -11.214 -14.317 1.00 81.81 495 LYS A N 1
ATOM 3902 C CA . LYS A 1 495 ? 12.347 -12.411 -14.903 1.00 81.81 495 LYS A CA 1
ATOM 3903 C C . LYS A 1 495 ? 12.675 -13.698 -14.144 1.00 81.81 495 LYS A C 1
ATOM 3905 O O . LYS A 1 495 ? 12.009 -14.699 -14.368 1.00 81.81 495 LYS A O 1
ATOM 3910 N N . THR A 1 496 ? 13.629 -13.676 -13.211 1.00 80.94 496 THR A N 1
ATOM 3911 C CA . THR A 1 496 ? 14.130 -14.862 -12.488 1.00 80.94 496 THR A CA 1
ATOM 3912 C C . THR A 1 496 ? 13.038 -15.661 -11.783 1.00 80.94 496 THR A C 1
ATOM 3914 O O . THR A 1 496 ? 13.107 -16.881 -11.703 1.00 80.94 496 THR A O 1
ATOM 3917 N N . TYR A 1 497 ? 12.002 -14.974 -11.306 1.00 80.75 497 TYR A N 1
ATOM 3918 C CA . TYR A 1 497 ? 10.881 -15.570 -10.580 1.00 80.75 497 TYR A CA 1
ATOM 3919 C C . TYR A 1 497 ? 9.708 -15.978 -11.487 1.00 80.75 497 TYR A C 1
ATOM 3921 O O . TYR A 1 497 ? 8.624 -16.301 -10.997 1.00 80.75 497 TYR A O 1
ATOM 3929 N N . THR A 1 498 ? 9.881 -15.905 -12.809 1.00 84.25 498 THR A N 1
ATOM 3930 C CA . THR A 1 498 ? 8.838 -16.216 -13.791 1.00 84.25 498 THR A CA 1
ATOM 3931 C C . THR A 1 498 ? 9.019 -17.643 -14.305 1.00 84.25 498 THR A C 1
ATOM 3933 O O . THR A 1 498 ? 9.979 -17.899 -15.031 1.00 84.25 498 THR A O 1
ATOM 3936 N N . PRO A 1 499 ? 8.120 -18.585 -13.969 1.00 85.00 499 PRO A N 1
ATOM 3937 C CA . PRO A 1 499 ? 8.170 -19.921 -14.544 1.00 85.00 499 PRO A CA 1
ATOM 3938 C C . PRO A 1 499 ? 7.741 -19.880 -16.019 1.00 85.00 499 PRO A C 1
ATOM 3940 O O . PRO A 1 499 ? 6.670 -19.371 -16.355 1.00 85.00 499 PRO A O 1
ATOM 3943 N N . VAL A 1 500 ? 8.578 -20.430 -16.900 1.00 88.25 500 VAL A N 1
ATOM 3944 C CA . VAL A 1 500 ? 8.286 -20.627 -18.328 1.00 88.25 500 VAL A CA 1
ATOM 3945 C C . VAL A 1 500 ? 7.875 -22.082 -18.514 1.00 88.25 500 VAL A C 1
ATOM 3947 O O . VAL A 1 500 ? 8.710 -22.937 -18.767 1.00 88.25 500 VAL A O 1
ATOM 3950 N N . GLU A 1 501 ? 6.601 -22.370 -18.252 1.00 88.69 501 GLU A N 1
ATOM 3951 C CA . GLU A 1 501 ? 6.052 -23.739 -18.246 1.00 88.69 501 GLU A CA 1
ATOM 3952 C C . GLU A 1 501 ? 4.629 -23.827 -18.828 1.00 88.69 501 GLU A C 1
ATOM 3954 O O . GLU A 1 501 ? 4.020 -24.899 -18.870 1.00 88.69 501 GLU A O 1
ATOM 3959 N N . THR A 1 502 ? 4.062 -22.696 -19.270 1.00 92.00 502 THR A N 1
ATOM 3960 C CA . THR A 1 502 ? 2.732 -22.665 -19.887 1.00 92.00 502 THR A CA 1
ATOM 3961 C C . THR A 1 502 ? 2.853 -23.045 -21.354 1.00 92.00 502 THR A C 1
ATOM 3963 O O . THR A 1 502 ? 3.523 -22.360 -22.123 1.00 92.00 502 THR A O 1
ATOM 3966 N N . ILE A 1 503 ? 2.161 -24.104 -21.769 1.00 95.06 503 ILE A N 1
ATOM 3967 C CA . ILE A 1 503 ? 2.144 -24.538 -23.168 1.00 95.06 503 ILE A CA 1
ATOM 3968 C C . ILE A 1 503 ? 0.962 -23.883 -23.880 1.00 95.06 503 ILE A C 1
ATOM 3970 O O . ILE A 1 503 ? -0.198 -24.206 -23.618 1.00 95.06 503 ILE A O 1
ATOM 3974 N N . GLY A 1 504 ? 1.266 -22.980 -24.806 1.00 96.31 504 GLY A N 1
ATOM 3975 C CA . GLY A 1 504 ? 0.304 -22.357 -25.702 1.00 96.31 504 GLY A CA 1
ATOM 3976 C C . GLY A 1 504 ? 0.172 -23.097 -27.026 1.00 96.31 504 GLY A C 1
ATOM 3977 O O . GLY A 1 504 ? 1.134 -23.661 -27.545 1.00 96.31 504 GLY A O 1
ATOM 3978 N N . THR A 1 505 ? -1.030 -23.077 -27.601 1.00 97.38 505 THR A N 1
ATOM 3979 C CA . THR A 1 505 ? -1.287 -23.560 -28.966 1.00 97.38 505 THR A CA 1
ATOM 3980 C C . THR A 1 505 ? -1.696 -22.400 -29.860 1.00 97.38 505 THR A C 1
ATOM 3982 O O . THR A 1 505 ? -2.595 -21.632 -29.516 1.00 97.38 505 THR A O 1
ATOM 3985 N N . PHE A 1 506 ? -1.084 -22.283 -31.036 1.00 97.50 506 PHE A N 1
ATOM 3986 C CA . PHE A 1 506 ? -1.489 -21.288 -32.019 1.00 97.50 506 PHE A CA 1
ATOM 3987 C C . PHE A 1 506 ? -2.839 -21.657 -32.643 1.00 97.50 506 PHE A C 1
ATOM 3989 O O . PHE A 1 506 ? -3.006 -22.722 -33.244 1.00 97.50 506 PHE A O 1
ATOM 3996 N N . VAL A 1 507 ? -3.811 -20.753 -32.539 1.00 96.69 507 VAL A N 1
ATOM 3997 C CA . VAL A 1 507 ? -5.187 -20.925 -33.022 1.00 96.69 507 VAL A CA 1
ATOM 3998 C C . VAL A 1 507 ? -5.610 -19.758 -33.910 1.00 96.69 507 VAL A C 1
ATOM 4000 O O . VAL A 1 507 ? -5.072 -18.655 -33.833 1.00 96.69 507 VAL A O 1
ATOM 4003 N N . GLN A 1 508 ? -6.584 -19.995 -34.788 1.00 96.69 508 GLN A N 1
ATOM 4004 C CA . GLN A 1 508 ? -7.192 -18.928 -35.577 1.00 96.69 508 GLN A CA 1
ATOM 4005 C C . GLN A 1 508 ? -8.425 -18.404 -34.844 1.00 96.69 508 GLN A C 1
ATOM 4007 O O . GLN A 1 508 ? -9.436 -19.098 -34.798 1.00 96.69 508 GLN A O 1
ATOM 4012 N N . GLU A 1 509 ? -8.366 -17.163 -34.367 1.00 95.06 509 GLU A N 1
ATOM 4013 C CA . GLU A 1 509 ? -9.458 -16.546 -33.608 1.00 95.06 509 GLU A CA 1
ATOM 4014 C C . GLU A 1 509 ? -9.914 -15.211 -34.191 1.00 95.06 509 GLU A C 1
ATOM 4016 O O . GLU A 1 509 ? -9.165 -14.533 -34.900 1.00 95.06 509 GLU A O 1
ATOM 4021 N N . VAL A 1 510 ? -11.164 -14.832 -33.904 1.00 94.31 510 VAL A N 1
ATOM 4022 C CA . VAL A 1 510 ? -11.721 -13.528 -34.299 1.00 94.31 510 VAL A CA 1
ATOM 4023 C C . VAL A 1 510 ? -11.762 -12.596 -33.092 1.00 94.31 510 VAL A C 1
ATOM 4025 O O . VAL A 1 510 ? -12.758 -12.534 -32.375 1.00 94.31 510 VAL A O 1
ATOM 4028 N N . ILE A 1 511 ? -10.689 -11.833 -32.903 1.00 90.94 511 ILE A N 1
ATOM 4029 C CA . ILE A 1 511 ? -10.505 -10.885 -31.795 1.00 90.94 511 ILE A CA 1
ATOM 4030 C C . ILE A 1 511 ? -10.670 -9.462 -32.343 1.00 90.94 511 ILE A C 1
ATOM 4032 O O . ILE A 1 511 ? -10.245 -9.168 -33.460 1.00 90.94 511 ILE A O 1
ATOM 4036 N N . GLY A 1 512 ? -11.402 -8.595 -31.638 1.00 84.75 512 GLY A N 1
ATOM 4037 C CA . GLY A 1 512 ? -11.664 -7.226 -32.112 1.00 84.75 512 GLY A CA 1
ATOM 4038 C C . GLY A 1 512 ? -12.411 -7.141 -33.459 1.00 84.75 512 GLY A C 1
ATOM 4039 O O . GLY A 1 512 ? -12.392 -6.108 -34.130 1.00 84.75 512 GLY A O 1
ATOM 4040 N N . GLY A 1 513 ? -13.066 -8.226 -33.893 1.00 87.62 513 GLY A N 1
ATOM 4041 C CA . GLY A 1 513 ? -13.729 -8.326 -35.201 1.00 87.62 513 GLY A CA 1
ATOM 4042 C C . GLY A 1 513 ? -12.789 -8.596 -36.385 1.00 87.62 513 GLY A C 1
ATOM 4043 O O . GLY A 1 513 ? -13.229 -8.514 -37.535 1.00 87.62 513 GLY A O 1
ATOM 4044 N N . GLN A 1 514 ? -11.520 -8.922 -36.130 1.00 91.31 514 GLN A N 1
ATOM 4045 C CA . GLN A 1 514 ? -10.524 -9.296 -37.133 1.00 91.31 514 GLN A CA 1
ATOM 4046 C C . GLN A 1 514 ? -9.987 -10.705 -36.863 1.00 91.31 514 GLN A C 1
ATOM 4048 O O . GLN A 1 514 ? -9.971 -11.171 -35.732 1.00 91.31 514 GLN A O 1
ATOM 4053 N N . SER A 1 515 ? -9.590 -11.412 -37.923 1.00 93.56 515 SER A N 1
ATOM 4054 C CA . SER A 1 515 ? -9.029 -12.762 -37.811 1.00 93.56 515 SER A CA 1
ATOM 4055 C C . SER A 1 515 ? -7.543 -12.660 -37.470 1.00 93.56 515 SER A C 1
ATOM 4057 O O . SER A 1 515 ? -6.786 -12.090 -38.255 1.00 93.56 515 SER A O 1
ATOM 4059 N N . HIS A 1 516 ? -7.132 -13.236 -36.344 1.00 95.75 516 HIS A N 1
ATOM 4060 C CA . HIS A 1 516 ? -5.755 -13.241 -35.855 1.00 95.75 516 HIS A CA 1
ATOM 4061 C C . HIS A 1 516 ? -5.248 -14.664 -35.624 1.00 95.75 516 HIS A C 1
ATOM 4063 O O . HIS A 1 516 ? -6.031 -15.567 -35.320 1.00 95.75 516 HIS A O 1
ATOM 4069 N N . LEU A 1 517 ? -3.937 -14.851 -35.779 1.00 96.12 517 LEU A N 1
ATOM 4070 C CA . LEU A 1 517 ? -3.245 -15.990 -35.190 1.00 96.12 517 LEU A CA 1
ATOM 4071 C C . LEU A 1 517 ? -3.017 -15.646 -33.714 1.00 96.12 517 LEU A C 1
ATOM 4073 O O . LEU A 1 517 ? -2.281 -14.710 -33.411 1.00 96.12 517 LEU A O 1
ATOM 4077 N N . ALA A 1 518 ? -3.736 -16.327 -32.832 1.00 96.75 518 ALA A N 1
ATOM 4078 C CA . ALA A 1 518 ? -3.720 -16.113 -31.390 1.00 96.75 518 ALA A CA 1
ATOM 4079 C C . ALA A 1 518 ? -3.041 -17.296 -30.693 1.00 96.75 518 ALA A C 1
ATOM 4081 O O . ALA A 1 518 ? -2.908 -18.367 -31.285 1.00 96.75 518 ALA A O 1
ATOM 4082 N N . ILE A 1 519 ? -2.648 -17.109 -29.438 1.00 97.44 519 ILE A N 1
ATOM 4083 C CA . ILE A 1 519 ? -2.186 -18.194 -28.570 1.00 97.44 519 ILE A CA 1
ATOM 4084 C C . ILE A 1 519 ? -3.334 -18.558 -27.631 1.00 97.44 519 ILE A C 1
ATOM 4086 O O . ILE A 1 519 ? -3.883 -17.683 -26.963 1.00 97.44 519 ILE A O 1
ATOM 4090 N N . GLU A 1 520 ? -3.710 -19.834 -27.599 1.00 97.38 520 GLU A N 1
ATOM 4091 C CA . GLU A 1 520 ? -4.636 -20.396 -26.615 1.00 97.38 520 GLU A CA 1
ATOM 4092 C C . GLU A 1 520 ? -3.861 -21.083 -25.489 1.00 97.38 520 GLU A C 1
ATOM 4094 O O . GLU A 1 520 ? -2.989 -21.911 -25.759 1.00 97.38 520 GLU A O 1
ATOM 4099 N N . VAL A 1 521 ? -4.207 -20.753 -24.244 1.00 96.56 521 VAL A N 1
ATOM 4100 C CA . VAL A 1 521 ? -3.671 -21.350 -23.009 1.00 96.56 521 VAL A CA 1
ATOM 4101 C C . VAL A 1 521 ? -4.802 -21.598 -22.010 1.00 96.56 521 VAL A C 1
ATOM 4103 O O . VAL A 1 521 ? -5.871 -20.983 -22.100 1.00 96.56 521 VAL A O 1
ATOM 4106 N N . ASP A 1 522 ? -4.545 -22.452 -21.020 1.00 94.12 522 ASP A N 1
ATOM 4107 C CA . ASP A 1 522 ? -5.365 -22.502 -19.806 1.00 94.12 522 ASP A CA 1
ATOM 4108 C C . ASP A 1 522 ? -5.312 -21.138 -19.098 1.00 94.12 522 ASP A C 1
ATOM 4110 O O . ASP A 1 522 ? -4.272 -20.471 -19.080 1.00 94.12 522 ASP A O 1
ATOM 4114 N N . LYS A 1 523 ? -6.442 -20.680 -18.549 1.00 90.50 523 LYS A N 1
ATOM 4115 C CA . LYS A 1 523 ? -6.534 -19.353 -17.933 1.00 90.50 523 LYS A CA 1
ATOM 4116 C C . LYS A 1 523 ? -5.587 -19.266 -16.721 1.00 90.50 523 LYS A C 1
ATOM 4118 O O . LYS A 1 523 ? -5.770 -20.019 -15.764 1.00 90.50 523 LYS A O 1
ATOM 4123 N N . PRO A 1 524 ? -4.642 -18.306 -16.687 1.00 87.12 524 PRO A N 1
ATOM 4124 C CA . PRO A 1 524 ? -3.786 -18.099 -15.521 1.00 87.12 524 PRO A CA 1
ATOM 4125 C C . PRO A 1 524 ? -4.606 -17.752 -14.275 1.00 87.12 524 PRO A C 1
ATOM 4127 O O . PRO A 1 524 ? -5.559 -16.977 -14.353 1.00 87.12 524 PRO A O 1
ATOM 4130 N N . PHE A 1 525 ? -4.214 -18.256 -13.102 1.00 83.56 525 PHE A N 1
ATOM 4131 C CA . PHE A 1 525 ? -4.941 -17.988 -11.853 1.00 83.56 525 PHE A CA 1
ATOM 4132 C C . PHE A 1 525 ? -5.021 -16.486 -11.516 1.00 83.56 525 PHE A C 1
ATOM 4134 O O . PHE A 1 525 ? -6.037 -15.997 -11.027 1.00 83.56 525 PHE A O 1
ATOM 4141 N N . ASN A 1 526 ? -3.964 -15.730 -11.822 1.00 77.88 526 ASN A N 1
ATOM 4142 C CA . ASN A 1 526 ? -3.877 -14.281 -11.623 1.00 77.88 526 ASN A CA 1
ATOM 4143 C C . ASN A 1 526 ? -4.491 -13.454 -12.775 1.00 77.88 526 ASN A C 1
ATOM 4145 O O . ASN A 1 526 ? -4.302 -12.236 -12.821 1.00 77.88 526 ASN A O 1
ATOM 4149 N N . PHE A 1 527 ? -5.217 -14.086 -13.699 1.00 83.38 527 PHE A N 1
ATOM 4150 C CA . PHE A 1 527 ? -5.952 -13.405 -14.758 1.00 83.38 527 PHE A CA 1
ATOM 4151 C C . PHE A 1 527 ? -7.254 -12.789 -14.213 1.00 83.38 527 PHE A C 1
ATOM 4153 O O . PHE A 1 527 ? -8.118 -13.488 -13.690 1.00 83.38 527 PHE A O 1
ATOM 4160 N N . LEU A 1 528 ? -7.418 -11.471 -14.360 1.00 75.19 528 LEU A N 1
ATOM 4161 C CA . LEU A 1 528 ? -8.498 -10.659 -13.779 1.00 75.19 528 LEU A CA 1
ATOM 4162 C C . LEU A 1 528 ? -9.359 -9.980 -14.860 1.00 75.19 528 LEU A C 1
ATOM 4164 O O . LEU A 1 528 ? -9.796 -8.835 -14.702 1.00 75.19 528 LEU A O 1
ATOM 4168 N N . GLY A 1 529 ? -9.564 -10.660 -15.990 1.00 78.69 529 GLY A N 1
ATOM 4169 C CA . GLY A 1 529 ? -10.370 -10.151 -17.101 1.00 78.69 529 GLY A CA 1
ATOM 4170 C C . GLY A 1 529 ? -9.769 -8.890 -17.724 1.00 78.69 529 GLY A C 1
ATOM 4171 O O . GLY A 1 529 ? -8.578 -8.838 -18.024 1.00 78.69 529 GLY A O 1
ATOM 4172 N N . ASP A 1 530 ? -10.576 -7.841 -17.900 1.00 74.75 530 ASP A N 1
ATOM 4173 C CA . ASP A 1 530 ? -10.153 -6.598 -18.567 1.00 74.75 530 ASP A CA 1
ATOM 4174 C C . ASP A 1 530 ? -8.990 -5.888 -17.856 1.00 74.75 530 ASP A C 1
ATOM 4176 O O . ASP A 1 530 ? -8.229 -5.148 -18.483 1.00 74.75 530 ASP A O 1
ATOM 4180 N N . SER A 1 531 ? -8.800 -6.156 -16.560 1.00 72.94 531 SER A N 1
ATOM 4181 C CA . SER A 1 531 ? -7.655 -5.643 -15.797 1.00 72.94 531 SER A CA 1
ATOM 4182 C C . SER A 1 531 ? -6.329 -6.330 -16.154 1.00 72.94 531 SER A C 1
ATOM 4184 O O . SER A 1 531 ? -5.272 -5.819 -15.788 1.00 72.94 531 SER A O 1
ATOM 4186 N N . SER A 1 532 ? -6.365 -7.456 -16.875 1.00 80.00 532 SER A N 1
ATOM 4187 C CA . SER A 1 532 ? -5.186 -8.188 -17.356 1.00 80.00 532 SER A CA 1
ATOM 4188 C C . SER A 1 532 ? -4.686 -7.719 -18.724 1.00 80.00 532 SER A C 1
ATOM 4190 O O . SER A 1 532 ? -3.665 -8.214 -19.197 1.00 80.00 532 SER A O 1
ATOM 4192 N N . ALA A 1 533 ? -5.325 -6.732 -19.361 1.00 83.88 533 ALA A N 1
ATOM 4193 C CA . ALA A 1 533 ? -4.732 -6.080 -20.527 1.00 83.88 533 ALA A CA 1
ATOM 4194 C C . ALA A 1 533 ? -3.352 -5.490 -20.166 1.00 83.88 533 ALA A C 1
ATOM 4196 O O . ALA A 1 533 ? -3.190 -4.781 -19.169 1.00 83.88 533 ALA A O 1
ATOM 4197 N N . GLY A 1 534 ? -2.340 -5.801 -20.973 1.00 87.56 534 GLY A N 1
ATOM 4198 C CA . GLY A 1 534 ? -0.940 -5.483 -20.704 1.00 87.56 534 GLY A CA 1
ATOM 4199 C C . GLY A 1 534 ? -0.210 -6.495 -19.825 1.00 87.56 534 GLY A C 1
ATOM 4200 O O . GLY A 1 534 ? 0.897 -6.189 -19.397 1.00 87.56 534 GLY A O 1
ATOM 4201 N N . MET A 1 535 ? -0.802 -7.656 -19.514 1.00 89.25 535 MET A N 1
ATOM 4202 C CA . MET A 1 535 ? -0.135 -8.668 -18.689 1.00 89.25 535 MET A CA 1
ATOM 4203 C C . MET A 1 535 ? 1.132 -9.116 -19.413 1.00 89.25 535 MET A C 1
ATOM 4205 O O . MET A 1 535 ? 1.073 -9.483 -20.588 1.00 89.25 535 MET A O 1
ATOM 4209 N N . ALA A 1 536 ? 2.269 -8.984 -18.734 1.00 90.75 536 ALA A N 1
ATOM 4210 C CA . ALA A 1 536 ? 3.578 -9.210 -19.325 1.00 90.75 536 ALA A CA 1
ATOM 4211 C C . ALA A 1 536 ? 3.909 -10.708 -19.351 1.00 90.75 536 ALA A C 1
ATOM 4213 O O . ALA A 1 536 ? 3.526 -11.444 -18.440 1.00 90.75 536 ALA A O 1
ATOM 4214 N N . MET A 1 537 ? 4.619 -11.151 -20.382 1.00 93.56 537 MET A N 1
ATOM 4215 C CA . MET A 1 537 ? 5.027 -12.540 -20.580 1.00 93.56 537 MET A CA 1
ATOM 4216 C C . MET A 1 537 ? 6.368 -12.624 -21.317 1.00 93.56 537 MET A C 1
ATOM 4218 O O . MET A 1 537 ? 6.768 -11.672 -21.988 1.00 93.56 537 MET A O 1
ATOM 4222 N N . ILE A 1 538 ? 7.025 -13.774 -21.207 1.00 92.69 538 ILE A N 1
ATOM 4223 C CA . ILE A 1 538 ? 8.235 -14.150 -21.954 1.00 92.69 538 ILE A CA 1
ATOM 4224 C C . ILE A 1 538 ? 8.032 -15.519 -22.616 1.00 92.69 538 ILE A C 1
ATOM 4226 O O . ILE A 1 538 ? 7.179 -16.295 -22.175 1.00 92.69 538 ILE A O 1
ATOM 4230 N N . PHE A 1 539 ? 8.807 -15.808 -23.661 1.00 92.88 539 PHE A N 1
ATOM 4231 C CA . PHE A 1 539 ? 8.795 -17.092 -24.371 1.00 92.88 539 PHE A CA 1
ATOM 4232 C C . PHE A 1 539 ? 10.056 -17.901 -24.055 1.00 92.88 539 PHE A C 1
ATOM 4234 O O . PHE A 1 539 ? 11.081 -17.331 -23.696 1.00 92.88 539 PHE A O 1
ATOM 4241 N N . SER A 1 540 ? 10.007 -19.226 -24.189 1.00 89.00 540 SER A N 1
ATOM 4242 C CA . SER A 1 540 ? 11.197 -20.057 -23.962 1.00 89.00 540 SER A CA 1
ATOM 4243 C C . SER A 1 540 ? 12.301 -19.794 -25.000 1.00 89.00 540 SER A C 1
ATOM 4245 O O . SER A 1 540 ? 12.027 -19.480 -26.161 1.00 89.00 540 SER A O 1
ATOM 4247 N N . GLU A 1 541 ? 13.568 -19.955 -24.593 1.00 77.56 541 GLU A N 1
ATOM 4248 C CA . GLU A 1 541 ? 14.733 -19.914 -25.501 1.00 77.56 541 GLU A CA 1
ATOM 4249 C C . GLU A 1 541 ? 14.648 -20.939 -26.631 1.00 77.56 541 GLU A C 1
ATOM 4251 O O . GLU A 1 541 ? 15.070 -20.652 -27.752 1.00 77.56 541 GLU A O 1
ATOM 4256 N N . GLU A 1 542 ? 14.099 -22.122 -26.349 1.00 79.25 542 GLU A N 1
ATOM 4257 C CA . GLU A 1 542 ? 14.046 -23.222 -27.311 1.00 79.25 542 GLU A CA 1
ATOM 4258 C C . GLU A 1 542 ? 13.057 -22.953 -28.456 1.00 79.25 542 GLU A C 1
ATOM 4260 O O . GLU A 1 542 ? 13.375 -23.277 -29.599 1.00 79.25 542 GLU A O 1
ATOM 4265 N N . ASP A 1 543 ? 11.911 -22.319 -28.175 1.00 77.69 543 ASP A N 1
ATOM 4266 C CA . ASP A 1 543 ? 10.823 -22.175 -29.153 1.00 77.69 543 ASP A CA 1
ATOM 4267 C C . ASP A 1 543 ? 10.747 -20.784 -29.799 1.00 77.69 543 ASP A C 1
ATOM 4269 O O . ASP A 1 543 ? 10.281 -20.655 -30.932 1.00 77.69 543 ASP A O 1
ATOM 4273 N N . ALA A 1 544 ? 11.165 -19.713 -29.111 1.00 84.69 544 ALA A N 1
ATOM 4274 C CA . ALA A 1 544 ? 10.916 -18.347 -29.585 1.00 84.69 544 ALA A CA 1
ATOM 4275 C C . ALA A 1 544 ? 11.530 -18.081 -30.973 1.00 84.69 544 ALA A C 1
ATOM 4277 O O . ALA A 1 544 ? 10.870 -17.537 -31.866 1.00 84.69 544 ALA A O 1
ATOM 4278 N N . GLY A 1 545 ? 12.772 -18.529 -31.178 1.00 85.06 545 GLY A N 1
ATOM 4279 C CA . GLY A 1 545 ? 13.502 -18.327 -32.430 1.00 85.06 545 GLY A CA 1
ATOM 4280 C C . GLY A 1 545 ? 12.874 -19.025 -33.641 1.00 85.06 545 GLY A C 1
ATOM 4281 O O . GLY A 1 545 ? 13.047 -18.552 -34.766 1.00 85.06 545 GLY A O 1
ATOM 4282 N N . ASP A 1 546 ? 12.107 -20.099 -33.428 1.00 88.44 546 ASP A N 1
ATOM 4283 C CA . ASP A 1 546 ? 11.431 -20.834 -34.503 1.00 88.44 546 ASP A CA 1
ATOM 4284 C C . ASP A 1 546 ? 10.258 -20.046 -35.109 1.00 88.44 546 ASP A C 1
ATOM 4286 O O . ASP A 1 546 ? 9.853 -20.322 -36.241 1.00 88.44 546 ASP A O 1
ATOM 4290 N N . TYR A 1 547 ? 9.750 -19.034 -34.395 1.00 91.94 547 TYR A N 1
ATOM 4291 C CA . TYR A 1 547 ? 8.563 -18.263 -34.775 1.00 91.94 547 TYR A CA 1
ATOM 4292 C C . TYR A 1 547 ? 8.822 -16.759 -34.974 1.00 91.94 547 TYR A C 1
ATOM 4294 O O . TYR A 1 547 ? 7.870 -15.976 -34.973 1.00 91.94 547 TYR A O 1
ATOM 4302 N N . ASP A 1 548 ? 10.082 -16.348 -35.170 1.00 89.12 548 ASP A N 1
ATOM 4303 C CA . ASP A 1 548 ? 10.510 -14.934 -35.266 1.00 89.12 548 ASP A CA 1
ATOM 4304 C C . ASP A 1 548 ? 10.205 -14.122 -33.988 1.00 89.12 548 ASP A C 1
ATOM 4306 O O . ASP A 1 548 ? 9.878 -12.935 -34.024 1.00 89.12 548 ASP A O 1
ATOM 4310 N N . LEU A 1 549 ? 10.297 -14.786 -32.833 1.00 90.88 549 LEU A N 1
ATOM 4311 C CA . LEU A 1 549 ? 10.183 -14.187 -31.505 1.00 90.88 549 LEU A CA 1
ATOM 4312 C C . LEU A 1 549 ? 11.550 -14.210 -30.803 1.00 90.88 549 LEU A C 1
ATOM 4314 O O . LEU A 1 549 ? 12.455 -14.954 -31.180 1.00 90.88 549 LEU A O 1
ATOM 4318 N N . GLN A 1 550 ? 11.712 -13.375 -29.779 1.00 86.00 550 GLN A N 1
ATOM 4319 C CA . GLN A 1 550 ? 12.913 -13.328 -28.941 1.00 86.00 550 GLN A CA 1
ATOM 4320 C C . GLN A 1 550 ? 12.565 -13.875 -27.552 1.00 86.00 550 GLN A C 1
ATOM 4322 O O . GLN A 1 550 ? 11.591 -13.439 -26.946 1.00 86.00 550 GLN A O 1
ATOM 4327 N N . SER A 1 551 ? 13.339 -14.829 -27.044 1.00 75.06 551 SER A N 1
ATOM 4328 C CA . SER A 1 551 ? 13.048 -15.536 -25.788 1.00 75.06 551 SER A CA 1
ATOM 4329 C C . SER A 1 551 ? 13.158 -14.668 -24.538 1.00 75.06 551 SER A C 1
ATOM 4331 O O . SER A 1 551 ? 12.363 -14.795 -23.613 1.00 75.06 551 SER A O 1
ATOM 4333 N N . ASP A 1 552 ? 14.079 -13.709 -24.549 1.00 71.00 552 ASP A N 1
ATOM 4334 C CA . ASP A 1 552 ? 14.286 -12.793 -23.429 1.00 71.00 552 ASP A CA 1
ATOM 4335 C C . ASP A 1 552 ? 13.571 -11.450 -23.598 1.00 71.00 552 ASP A C 1
ATOM 4337 O O . ASP A 1 552 ? 13.731 -10.569 -22.757 1.00 71.00 552 ASP A O 1
ATOM 4341 N N . GLU A 1 553 ? 12.759 -11.251 -24.636 1.00 85.44 553 GLU A N 1
ATOM 4342 C CA . GLU A 1 553 ? 11.973 -10.020 -24.769 1.00 85.44 553 GLU A CA 1
ATOM 4343 C C . GLU A 1 553 ? 10.644 -10.113 -24.020 1.00 85.44 553 GLU A C 1
ATOM 4345 O O . GLU A 1 553 ? 10.019 -11.170 -23.919 1.00 85.44 553 GLU A O 1
ATOM 4350 N N . ILE A 1 554 ? 10.204 -8.976 -23.478 1.00 89.38 554 ILE A N 1
ATOM 4351 C CA . ILE A 1 554 ? 8.921 -8.895 -22.780 1.00 89.38 554 ILE A CA 1
ATOM 4352 C C . ILE A 1 554 ? 7.823 -8.599 -23.793 1.00 89.38 554 ILE A C 1
ATOM 4354 O O . ILE A 1 554 ? 7.810 -7.545 -24.427 1.00 89.38 554 ILE A O 1
ATOM 4358 N N . TYR A 1 555 ? 6.846 -9.495 -23.859 1.00 94.00 555 TYR A N 1
ATOM 4359 C CA . TYR A 1 555 ? 5.621 -9.308 -24.621 1.00 94.00 555 TYR A CA 1
ATOM 4360 C C . TYR A 1 555 ? 4.447 -9.004 -23.691 1.00 94.00 555 TYR A C 1
ATOM 4362 O O . TYR A 1 555 ? 4.460 -9.322 -22.504 1.00 94.00 555 TYR A O 1
ATOM 4370 N N . TYR A 1 556 ? 3.403 -8.389 -24.235 1.00 93.88 556 TYR A N 1
ATOM 4371 C CA . TYR A 1 556 ? 2.253 -7.897 -23.488 1.00 93.88 556 TYR A CA 1
ATOM 4372 C C . TYR A 1 556 ? 0.955 -8.394 -24.116 1.00 93.88 556 TYR A C 1
ATOM 4374 O O . TYR A 1 556 ? 0.712 -8.184 -25.308 1.00 93.88 556 TYR A O 1
ATOM 4382 N N . LEU A 1 557 ? 0.088 -8.997 -23.301 1.00 94.25 557 LEU A N 1
ATOM 4383 C CA . LEU A 1 557 ? -1.267 -9.382 -23.695 1.00 94.25 557 LEU A CA 1
ATOM 4384 C C . LEU A 1 557 ? -2.054 -8.138 -24.132 1.00 94.25 557 LEU A C 1
ATOM 4386 O O . LEU A 1 557 ? -2.231 -7.210 -23.345 1.00 94.25 557 LEU A O 1
ATOM 4390 N N . LYS A 1 558 ? -2.546 -8.109 -25.374 1.00 93.38 558 LYS A N 1
ATOM 4391 C CA . LYS A 1 558 ? -3.262 -6.957 -25.949 1.00 93.38 558 LYS A CA 1
ATOM 4392 C C . LYS A 1 558 ? -4.775 -7.076 -25.829 1.00 93.38 558 LYS A C 1
ATOM 4394 O O . LYS A 1 558 ? -5.419 -6.224 -25.228 1.00 93.38 558 LYS A O 1
ATOM 4399 N N . GLU A 1 559 ? -5.325 -8.119 -26.431 1.00 93.19 559 GLU A N 1
ATOM 4400 C CA . GLU A 1 559 ? -6.751 -8.438 -26.437 1.00 93.19 559 GLU A CA 1
ATOM 4401 C C . GLU A 1 559 ? -6.897 -9.953 -26.315 1.00 93.19 559 GLU A C 1
ATOM 4403 O O . GLU A 1 559 ? -6.013 -10.704 -26.738 1.00 93.19 559 GLU A O 1
ATOM 4408 N N . TYR A 1 560 ? -8.010 -10.395 -25.736 1.00 93.56 560 TYR A N 1
ATOM 4409 C CA . TYR A 1 560 ? -8.266 -11.800 -25.458 1.00 93.56 560 TYR A CA 1
ATOM 4410 C C . TYR A 1 560 ? -9.741 -12.154 -25.666 1.00 93.56 560 TYR A C 1
ATOM 4412 O O . TYR A 1 560 ? -10.620 -11.290 -25.667 1.00 93.56 560 TYR A O 1
ATOM 4420 N N . ILE A 1 561 ? -10.001 -13.447 -25.816 1.00 92.75 561 ILE A N 1
ATOM 4421 C CA . ILE A 1 561 ? -11.312 -14.074 -25.669 1.00 92.75 561 ILE A CA 1
ATOM 4422 C C . ILE A 1 561 ? -11.202 -15.031 -24.491 1.00 92.75 561 ILE A C 1
ATOM 4424 O O . ILE A 1 561 ? -10.283 -15.848 -24.446 1.00 92.75 561 ILE A O 1
ATOM 4428 N N . TYR A 1 562 ? -12.135 -14.928 -23.549 1.00 90.31 562 TYR A N 1
ATOM 4429 C CA . TYR A 1 562 ? -12.278 -15.901 -22.474 1.00 90.31 562 TYR A CA 1
ATOM 4430 C C . TYR A 1 562 ? -13.334 -16.941 -22.855 1.00 90.31 562 TYR A C 1
ATOM 4432 O O . TYR A 1 562 ? -14.429 -16.597 -23.308 1.00 90.31 562 TYR A O 1
ATOM 4440 N N . GLN A 1 563 ? -12.977 -18.215 -22.715 1.00 86.88 563 GLN A N 1
ATOM 4441 C CA . GLN A 1 563 ? -13.829 -19.355 -23.026 1.00 86.88 563 GLN A CA 1
ATOM 4442 C C . GLN A 1 563 ? -14.320 -20.003 -21.720 1.00 86.88 563 GLN A C 1
ATOM 4444 O O . GLN A 1 563 ? -13.759 -21.000 -21.266 1.00 86.88 563 GLN A O 1
ATOM 4449 N N . ASP A 1 564 ? -15.388 -19.452 -21.128 1.00 78.62 564 ASP A N 1
ATOM 4450 C CA . ASP A 1 564 ? -15.931 -19.855 -19.814 1.00 78.62 564 ASP A CA 1
ATOM 4451 C C . ASP A 1 564 ? -16.090 -21.374 -19.624 1.00 78.62 564 ASP A C 1
ATOM 4453 O O . ASP A 1 564 ? -15.870 -21.895 -18.535 1.00 78.62 564 ASP A O 1
ATOM 4457 N N . SER A 1 565 ? -16.514 -22.101 -20.665 1.00 81.62 565 SER A N 1
ATOM 4458 C CA . SER A 1 565 ? -16.799 -23.539 -20.569 1.00 81.62 565 SER A CA 1
ATOM 4459 C C . SER A 1 565 ? -15.557 -24.421 -20.474 1.00 81.62 565 SER A C 1
ATOM 4461 O O . SER A 1 565 ? -15.683 -25.583 -20.090 1.00 81.62 565 SER A O 1
ATOM 4463 N N . GLU A 1 566 ? -14.397 -23.896 -20.866 1.00 81.81 566 GLU A N 1
ATOM 4464 C CA . GLU A 1 566 ? -13.126 -24.626 -20.916 1.00 81.81 566 GLU A CA 1
ATOM 4465 C C . GLU A 1 566 ? -12.069 -24.034 -19.974 1.00 81.81 566 GLU A C 1
ATOM 4467 O O . GLU A 1 566 ? -11.011 -24.631 -19.826 1.00 81.81 566 GLU A O 1
ATOM 4472 N N . ASP A 1 567 ? -12.367 -22.902 -19.325 1.00 89.19 567 ASP A N 1
ATOM 4473 C CA . ASP A 1 567 ? -11.441 -22.120 -18.494 1.00 89.19 567 ASP A CA 1
ATOM 4474 C C . ASP A 1 567 ? -10.132 -21.766 -19.220 1.00 89.19 567 ASP A C 1
ATOM 4476 O O . ASP A 1 567 ? -9.028 -21.892 -18.694 1.00 89.19 567 ASP A O 1
ATOM 4480 N N . LYS A 1 568 ? -10.272 -21.322 -20.473 1.00 93.94 568 LYS A N 1
ATOM 4481 C CA . LYS A 1 568 ? -9.162 -20.966 -21.363 1.00 93.94 568 LYS A CA 1
ATOM 4482 C C . LYS A 1 568 ? -9.229 -19.526 -21.823 1.00 93.94 568 LYS A C 1
ATOM 4484 O O . LYS A 1 568 ? -10.312 -18.949 -21.950 1.00 93.94 568 LYS A O 1
ATOM 4489 N N . ILE A 1 569 ? -8.067 -18.978 -22.158 1.00 95.50 569 ILE A N 1
ATOM 4490 C CA . ILE A 1 569 ? -7.956 -17.697 -22.852 1.00 95.50 569 ILE A CA 1
ATOM 4491 C C . ILE A 1 569 ? -7.262 -17.883 -24.198 1.00 95.50 569 ILE A C 1
ATOM 4493 O O . ILE A 1 569 ? -6.265 -18.593 -24.307 1.00 95.50 569 ILE A O 1
ATOM 4497 N N . SER A 1 570 ? -7.771 -17.197 -25.216 1.00 95.56 570 SER A N 1
ATOM 4498 C CA . SER A 1 570 ? -7.106 -17.051 -26.512 1.00 95.56 570 SER A CA 1
ATOM 4499 C C . SER A 1 570 ? -6.754 -15.585 -26.700 1.00 95.56 570 SER A C 1
ATOM 4501 O O . SER A 1 570 ? -7.645 -14.738 -26.636 1.00 95.56 570 SER A O 1
ATOM 4503 N N . PHE A 1 571 ? -5.483 -15.257 -26.907 1.00 96.25 571 PHE A N 1
ATOM 4504 C CA . PHE A 1 571 ? -5.038 -13.865 -26.891 1.00 96.25 571 PHE A CA 1
ATOM 4505 C C . PHE A 1 571 ? -4.041 -13.523 -27.998 1.00 96.25 571 PHE A C 1
ATOM 4507 O O . PHE A 1 571 ? -3.347 -14.377 -28.551 1.00 96.25 571 PHE A O 1
ATOM 4514 N N . ILE A 1 572 ? -3.988 -12.230 -28.312 1.00 96.62 572 ILE A N 1
ATOM 4515 C CA . ILE A 1 572 ? -2.970 -11.606 -29.164 1.00 96.62 572 ILE A CA 1
ATOM 4516 C C . ILE A 1 572 ? -2.060 -10.725 -28.315 1.00 96.62 572 ILE A C 1
ATOM 4518 O O . ILE A 1 572 ? -2.467 -10.234 -27.259 1.00 96.62 572 ILE A O 1
ATOM 4522 N N . PHE A 1 573 ? -0.839 -10.496 -28.788 1.00 96.50 573 PHE A N 1
ATOM 4523 C CA . PHE A 1 573 ? 0.197 -9.822 -28.013 1.00 96.50 573 PHE A CA 1
ATOM 4524 C C . PHE A 1 573 ? 0.980 -8.786 -28.829 1.00 96.50 573 PHE A C 1
ATOM 4526 O O . PHE A 1 573 ? 0.874 -8.712 -30.055 1.00 96.50 573 PHE A O 1
ATOM 4533 N N . SER A 1 574 ? 1.729 -7.951 -28.116 1.00 95.00 574 SER A N 1
ATOM 4534 C CA . SER A 1 574 ? 2.641 -6.934 -28.646 1.00 95.00 574 SER A CA 1
ATOM 4535 C C . SER A 1 574 ? 3.976 -7.011 -27.910 1.00 95.00 574 SER A C 1
ATOM 4537 O O . SER A 1 574 ? 4.009 -7.450 -26.767 1.00 95.00 574 SER A O 1
ATOM 4539 N N . ASP A 1 575 ? 5.052 -6.557 -28.533 1.00 89.88 575 ASP A N 1
ATOM 4540 C CA . ASP A 1 575 ? 6.376 -6.338 -27.933 1.00 89.88 575 ASP A CA 1
ATOM 4541 C C . ASP A 1 575 ? 6.500 -4.956 -27.258 1.00 89.88 575 ASP A C 1
ATOM 4543 O O . ASP A 1 575 ? 7.537 -4.609 -26.700 1.00 89.88 575 ASP A O 1
ATOM 4547 N N . ASN A 1 576 ? 5.437 -4.144 -27.290 1.00 84.94 576 ASN A N 1
ATOM 4548 C CA . ASN A 1 576 ? 5.461 -2.774 -26.796 1.00 84.94 576 ASN A CA 1
ATOM 4549 C C . ASN A 1 576 ? 4.272 -2.456 -25.875 1.00 84.94 576 ASN A C 1
ATOM 4551 O O . ASN A 1 576 ? 3.118 -2.804 -26.151 1.00 84.94 576 ASN A O 1
ATOM 4555 N N . TYR A 1 577 ? 4.546 -1.698 -24.813 1.00 83.44 577 TYR A N 1
ATOM 4556 C CA . TYR A 1 577 ? 3.548 -1.147 -23.903 1.00 83.44 577 TYR A CA 1
ATOM 4557 C C . TYR A 1 577 ? 3.824 0.335 -23.616 1.00 83.44 577 TYR A C 1
ATOM 4559 O O . TYR A 1 577 ? 4.815 0.693 -22.979 1.00 83.44 577 TYR A O 1
ATOM 4567 N N . ASP A 1 578 ? 2.910 1.218 -24.028 1.00 80.00 578 ASP A N 1
ATOM 4568 C CA . ASP A 1 578 ? 2.996 2.652 -23.731 1.00 80.00 578 ASP A CA 1
ATOM 4569 C C . ASP A 1 578 ? 2.334 2.957 -22.382 1.00 80.00 578 ASP A C 1
ATOM 4571 O O . ASP A 1 578 ? 1.104 3.012 -22.250 1.00 80.00 578 ASP A O 1
ATOM 4575 N N . PHE A 1 579 ? 3.156 3.164 -21.353 1.00 77.38 579 PHE A N 1
ATOM 4576 C CA . PHE A 1 579 ? 2.684 3.539 -20.026 1.00 77.38 579 PHE A CA 1
ATOM 4577 C C . PHE A 1 579 ? 2.070 4.943 -20.024 1.00 77.38 579 PHE A C 1
ATOM 4579 O O . PHE A 1 579 ? 2.628 5.931 -20.502 1.00 77.38 579 PHE A O 1
ATOM 4586 N N . ASN A 1 580 ? 0.929 5.089 -19.356 1.00 75.25 580 ASN A N 1
ATOM 4587 C CA . ASN A 1 580 ? 0.386 6.413 -19.087 1.00 75.25 580 ASN A CA 1
ATOM 4588 C C . ASN A 1 580 ? 1.155 7.071 -17.934 1.00 75.25 580 ASN A C 1
ATOM 4590 O O . ASN A 1 580 ? 1.322 6.477 -16.881 1.00 75.25 580 ASN A O 1
ATOM 4594 N N . PHE A 1 581 ? 1.547 8.342 -18.063 1.00 73.50 581 PHE A N 1
ATOM 4595 C CA . PHE A 1 581 ? 2.292 9.063 -17.015 1.00 73.50 581 PHE A CA 1
ATOM 4596 C C . PHE A 1 581 ? 1.509 10.250 -16.437 1.00 73.50 581 PHE A C 1
ATOM 4598 O O . PHE A 1 581 ? 0.676 10.873 -17.109 1.00 73.50 581 PHE A O 1
ATOM 4605 N N . ASN A 1 582 ? 1.805 10.651 -15.194 1.00 66.56 582 ASN A N 1
ATOM 4606 C CA . ASN A 1 582 ? 1.332 11.923 -14.634 1.00 66.56 582 ASN A CA 1
ATOM 4607 C C . ASN A 1 582 ? 2.092 13.110 -15.251 1.00 66.56 582 ASN A C 1
ATOM 4609 O O . ASN A 1 582 ? 2.932 13.742 -14.613 1.00 66.56 582 ASN A O 1
ATOM 4613 N N . ARG A 1 583 ? 1.799 13.432 -16.515 1.00 63.94 583 ARG A N 1
ATOM 4614 C CA . ARG A 1 583 ? 2.547 14.438 -17.294 1.00 63.94 583 ARG A CA 1
ATOM 4615 C C . ARG A 1 583 ? 2.537 15.842 -16.678 1.00 63.94 583 ARG A C 1
ATOM 4617 O O . ARG A 1 583 ? 3.476 16.606 -16.858 1.00 63.94 583 ARG A O 1
ATOM 4624 N N . LEU A 1 584 ? 1.466 16.203 -15.971 1.00 60.56 584 LEU A N 1
ATOM 4625 C CA . LEU A 1 584 ? 1.238 17.571 -15.490 1.00 60.56 584 LEU A CA 1
ATOM 4626 C C . LEU A 1 584 ? 1.513 17.751 -13.988 1.00 60.56 584 LEU A C 1
ATOM 4628 O O . LEU A 1 584 ? 1.425 18.879 -13.494 1.00 60.56 584 LEU A O 1
ATOM 4632 N N . GLY A 1 585 ? 1.819 16.670 -13.261 1.00 57.50 585 GLY A N 1
ATOM 4633 C CA . GLY A 1 585 ? 1.879 16.686 -11.795 1.00 57.50 585 GLY A CA 1
ATOM 4634 C C . GLY A 1 585 ? 0.541 17.093 -11.166 1.00 57.50 585 GLY A C 1
ATOM 4635 O O . GLY A 1 585 ? 0.491 17.753 -10.128 1.00 57.50 585 GLY A O 1
ATOM 4636 N N . ILE A 1 586 ? -0.574 16.791 -11.840 1.00 56.88 586 ILE A N 1
ATOM 4637 C CA . ILE A 1 586 ? -1.903 17.072 -11.294 1.00 56.88 586 ILE A CA 1
ATOM 4638 C C . ILE A 1 586 ? -2.155 16.017 -10.223 1.00 56.88 586 ILE A C 1
ATOM 4640 O O . ILE A 1 586 ? -2.143 14.828 -10.525 1.00 56.88 586 ILE A O 1
ATOM 4644 N N . ASN A 1 587 ? -2.374 16.459 -8.983 1.00 53.00 587 ASN A N 1
ATOM 4645 C CA . ASN A 1 587 ? -2.581 15.586 -7.823 1.00 53.00 587 ASN A CA 1
ATOM 4646 C C . ASN A 1 587 ? -1.433 14.578 -7.587 1.00 53.00 587 ASN A C 1
ATOM 4648 O O . ASN A 1 587 ? -1.692 13.464 -7.145 1.00 53.00 587 ASN A O 1
ATOM 4652 N N . GLY A 1 588 ? -0.184 14.950 -7.893 1.00 62.69 588 GLY A N 1
ATOM 4653 C CA . GLY A 1 588 ? 0.966 14.081 -7.657 1.00 62.69 588 GLY A CA 1
ATOM 4654 C C . GLY A 1 588 ? 2.266 14.552 -8.298 1.00 62.69 588 GLY A C 1
ATOM 4655 O O . GLY A 1 588 ? 2.335 15.643 -8.865 1.00 62.69 588 GLY A O 1
ATOM 4656 N N . THR A 1 589 ? 3.286 13.702 -8.244 1.00 67.12 589 THR A N 1
ATOM 4657 C CA . THR A 1 589 ? 4.609 13.969 -8.825 1.00 67.12 589 THR A CA 1
ATOM 4658 C C . THR A 1 589 ? 4.590 13.806 -10.349 1.00 67.12 589 THR A C 1
ATOM 4660 O O . THR A 1 589 ? 4.006 12.860 -10.881 1.00 67.12 589 THR A O 1
ATOM 4663 N N . ALA A 1 590 ? 5.221 14.734 -11.074 1.00 66.25 590 ALA A N 1
ATOM 4664 C CA . ALA A 1 590 ? 5.259 14.691 -12.534 1.00 66.25 590 ALA A CA 1
ATOM 4665 C C . ALA A 1 590 ? 6.191 13.583 -13.061 1.00 66.25 590 ALA A C 1
ATOM 4667 O O . ALA A 1 590 ? 7.319 13.445 -12.591 1.00 66.25 590 ALA A O 1
ATOM 4668 N N . GLY A 1 591 ? 5.743 12.846 -14.080 1.00 67.00 591 GLY A N 1
ATOM 4669 C CA . GLY A 1 591 ? 6.539 11.802 -14.745 1.00 67.00 591 GLY A CA 1
ATOM 4670 C C . GLY A 1 591 ? 6.520 10.426 -14.073 1.00 67.00 591 GLY A C 1
ATOM 4671 O O . GLY A 1 591 ? 7.215 9.535 -14.537 1.00 67.00 591 GLY A O 1
ATOM 4672 N N . ILE A 1 592 ? 5.727 10.241 -13.016 1.00 73.56 592 ILE A N 1
ATOM 4673 C CA . ILE A 1 592 ? 5.461 8.919 -12.431 1.00 73.56 592 ILE A CA 1
ATOM 4674 C C . ILE A 1 592 ? 4.446 8.158 -13.314 1.00 73.56 592 ILE A C 1
ATOM 4676 O O . ILE A 1 592 ? 3.459 8.790 -13.731 1.00 73.56 592 ILE A O 1
ATOM 4680 N N . PRO A 1 593 ? 4.664 6.857 -13.620 1.00 72.62 593 PRO A N 1
ATOM 4681 C CA . PRO A 1 593 ? 3.675 6.005 -14.277 1.00 72.62 593 PRO A CA 1
ATOM 4682 C C . PRO A 1 593 ? 2.352 5.991 -13.515 1.00 72.62 593 PRO A C 1
ATOM 4684 O O . PRO A 1 593 ? 2.307 6.035 -12.287 1.00 72.62 593 PRO A O 1
ATOM 4687 N N . LYS A 1 594 ? 1.247 5.943 -14.244 1.00 72.81 594 LYS A N 1
ATOM 4688 C CA . LYS A 1 594 ? -0.084 5.777 -13.684 1.00 72.81 594 LYS A CA 1
ATOM 4689 C C . LYS A 1 594 ? -0.395 4.275 -13.633 1.00 72.81 594 LYS A C 1
ATOM 4691 O O . LYS A 1 594 ? -0.494 3.651 -14.689 1.00 72.81 594 LYS A O 1
ATOM 4696 N N . PRO A 1 595 ? -0.574 3.723 -12.430 1.00 69.12 595 PRO A N 1
ATOM 4697 C CA . PRO A 1 595 ? -0.867 2.311 -12.195 1.00 69.12 595 PRO A CA 1
ATOM 4698 C C . PRO A 1 595 ? -1.959 1.744 -13.081 1.00 69.12 595 PRO A C 1
ATOM 4700 O O . PRO A 1 595 ? -2.979 2.411 -13.245 1.00 69.12 595 PRO A O 1
ATOM 4703 N N . GLY A 1 596 ? -1.744 0.544 -13.626 1.00 69.81 596 GLY A N 1
ATOM 4704 C CA . GLY A 1 596 ? -2.723 -0.174 -14.444 1.00 69.81 596 GLY A CA 1
ATOM 4705 C C . GLY A 1 596 ? -3.255 0.567 -15.662 1.00 69.81 596 GLY A C 1
ATOM 4706 O O . GLY A 1 596 ? -4.264 0.165 -16.223 1.00 69.81 596 GLY A O 1
ATOM 4707 N N . THR A 1 597 ? -2.610 1.659 -16.074 1.00 72.00 597 THR A N 1
ATOM 4708 C CA . THR A 1 597 ? -3.032 2.429 -17.239 1.00 72.00 597 THR A CA 1
ATOM 4709 C C . THR A 1 597 ? -1.921 2.483 -18.273 1.00 72.00 597 THR A C 1
ATOM 4711 O O . THR A 1 597 ? -0.743 2.636 -17.955 1.00 72.00 597 THR A O 1
ATOM 4714 N N . GLY A 1 598 ? -2.313 2.432 -19.535 1.00 79.44 598 GLY A N 1
ATOM 4715 C CA . GLY A 1 598 ? -1.409 2.450 -20.675 1.00 79.44 598 GLY A CA 1
ATOM 4716 C C . GLY A 1 598 ? -2.142 1.954 -21.908 1.00 79.44 598 GLY A C 1
ATOM 4717 O O . GLY A 1 598 ? -3.368 1.818 -21.884 1.00 79.44 598 GLY A O 1
ATOM 4718 N N . SER A 1 599 ? -1.398 1.716 -22.973 1.00 86.56 599 SER A N 1
ATOM 4719 C CA . SER A 1 599 ? -1.909 1.068 -24.174 1.00 86.56 599 SER A CA 1
ATOM 4720 C C . SER A 1 599 ? -0.880 0.096 -24.712 1.00 86.56 599 SER A C 1
ATOM 4722 O O . SER A 1 599 ? 0.282 0.455 -24.889 1.00 86.56 599 SER A O 1
ATOM 4724 N N . VAL A 1 600 ? -1.335 -1.117 -24.999 1.00 89.25 600 VAL A N 1
ATOM 4725 C CA . VAL A 1 600 ? -0.534 -2.140 -25.667 1.00 89.25 600 VAL A CA 1
ATOM 4726 C C . VAL A 1 600 ? -0.356 -1.751 -27.138 1.00 89.25 600 VAL A C 1
ATOM 4728 O O . VAL A 1 600 ? -1.299 -1.245 -27.759 1.00 89.25 600 VAL A O 1
ATOM 4731 N N . GLY A 1 601 ? 0.853 -1.943 -27.668 1.00 89.62 601 GLY A N 1
ATOM 4732 C CA . GLY A 1 601 ? 1.268 -1.539 -29.010 1.00 89.62 601 GLY A CA 1
ATOM 4733 C C . GLY A 1 601 ? 0.619 -2.337 -30.141 1.00 89.62 601 GLY A C 1
ATOM 4734 O O . GLY A 1 601 ? -0.445 -2.942 -29.990 1.00 89.62 601 GLY A O 1
ATOM 4735 N N . ASP A 1 602 ? 1.233 -2.310 -31.322 1.00 91.94 602 ASP A N 1
ATOM 4736 C CA . ASP A 1 602 ? 0.744 -3.058 -32.482 1.00 91.94 602 ASP A CA 1
ATOM 4737 C C . ASP A 1 602 ? 0.915 -4.572 -32.294 1.00 91.94 602 ASP A C 1
ATOM 4739 O O . ASP A 1 602 ? 1.756 -5.035 -31.529 1.00 91.94 602 ASP A O 1
ATOM 4743 N N . VAL A 1 603 ? 0.053 -5.348 -32.957 1.00 94.69 603 VAL A N 1
ATOM 4744 C CA . VAL A 1 603 ? 0.055 -6.814 -32.832 1.00 94.69 603 VAL A CA 1
ATOM 4745 C C . VAL A 1 603 ? 1.322 -7.377 -33.469 1.00 94.69 603 VAL A C 1
ATOM 4747 O O . VAL A 1 603 ? 1.578 -7.107 -34.644 1.00 94.69 603 VAL A O 1
ATOM 4750 N N . VAL A 1 604 ? 2.058 -8.197 -32.722 1.00 94.56 604 VAL A N 1
ATOM 4751 C CA . VAL A 1 604 ? 3.150 -9.017 -33.258 1.00 94.56 604 VAL A CA 1
ATOM 4752 C C . VAL A 1 604 ? 2.545 -10.234 -33.955 1.00 94.56 604 VAL A C 1
ATOM 4754 O O . VAL A 1 604 ? 1.643 -10.881 -33.424 1.00 94.56 604 VAL A O 1
ATOM 4757 N N . VAL A 1 605 ? 3.010 -10.526 -35.171 1.00 92.19 605 VAL A N 1
ATOM 4758 C CA . VAL A 1 605 ? 2.553 -11.676 -35.962 1.00 92.19 605 VAL A CA 1
ATOM 4759 C C . VAL A 1 605 ? 3.705 -12.677 -36.070 1.00 92.19 605 VAL A C 1
ATOM 4761 O O . VAL A 1 605 ? 4.607 -12.431 -36.868 1.00 92.19 605 VAL A O 1
ATOM 4764 N N . PRO A 1 606 ? 3.689 -13.773 -35.293 1.00 92.31 606 PRO A N 1
ATOM 4765 C CA . PRO A 1 606 ? 4.747 -14.780 -35.336 1.00 92.31 606 PRO A CA 1
ATOM 4766 C C . PRO A 1 606 ? 4.702 -15.604 -36.632 1.00 92.31 606 PRO A C 1
ATOM 4768 O O . PRO A 1 606 ? 3.627 -15.789 -37.217 1.00 92.31 606 PRO A O 1
ATOM 4771 N N . ASP A 1 607 ? 5.844 -16.156 -37.055 1.00 94.31 607 ASP A N 1
ATOM 4772 C CA . ASP A 1 607 ? 5.947 -17.100 -38.186 1.00 94.31 607 ASP A CA 1
ATOM 4773 C C . ASP A 1 607 ? 5.503 -18.520 -37.783 1.00 94.31 607 ASP A C 1
ATOM 4775 O O . ASP A 1 607 ? 6.232 -19.500 -37.914 1.00 94.31 607 ASP A O 1
ATOM 4779 N N . ALA A 1 608 ? 4.283 -18.629 -37.257 1.00 94.69 608 ALA A N 1
ATOM 4780 C CA . ALA A 1 608 ? 3.687 -19.870 -36.772 1.00 94.69 608 ALA A CA 1
ATOM 4781 C C . ALA A 1 608 ? 2.472 -20.297 -37.613 1.00 94.69 608 ALA A C 1
ATOM 4783 O O . ALA A 1 608 ? 1.875 -19.518 -38.367 1.00 94.69 608 ALA A O 1
ATOM 4784 N N . LYS A 1 609 ? 2.064 -21.561 -37.481 1.00 95.56 609 LYS A N 1
ATOM 4785 C CA . LYS A 1 609 ? 0.851 -22.121 -38.093 1.00 95.56 609 LYS A CA 1
ATOM 4786 C C . LYS A 1 609 ? -0.130 -22.577 -37.025 1.00 95.56 609 LYS A C 1
ATOM 4788 O O . LYS A 1 609 ? 0.228 -22.907 -35.904 1.00 95.56 609 LYS A O 1
ATOM 4793 N N . VAL A 1 610 ? -1.403 -22.651 -37.407 1.00 96.81 610 VAL A N 1
ATOM 4794 C CA . VAL A 1 610 ? -2.446 -23.206 -36.536 1.00 96.81 610 VAL A CA 1
ATOM 4795 C C . VAL A 1 610 ? -2.093 -24.643 -36.143 1.00 96.81 610 VAL A C 1
ATOM 4797 O O . VAL A 1 610 ? -1.882 -25.486 -37.019 1.00 96.81 610 VAL A O 1
ATOM 4800 N N . GLY A 1 611 ? -2.096 -24.913 -34.839 1.00 96.12 611 GLY A N 1
ATOM 4801 C CA . GLY A 1 611 ? -1.732 -26.195 -34.239 1.00 96.12 611 GLY A CA 1
ATOM 4802 C C . GLY A 1 611 ? -0.265 -26.313 -33.820 1.00 96.12 611 GLY A C 1
ATOM 4803 O O . GLY A 1 611 ? 0.063 -27.292 -33.152 1.00 96.12 611 GLY A O 1
ATOM 4804 N N . ASP A 1 612 ? 0.588 -25.350 -34.179 1.00 96.94 612 ASP A N 1
ATOM 4805 C CA . ASP A 1 612 ? 1.934 -25.246 -33.614 1.00 96.94 612 ASP A CA 1
ATOM 4806 C C . ASP A 1 612 ? 1.837 -24.888 -32.119 1.00 96.94 612 ASP A C 1
ATOM 4808 O O . ASP A 1 612 ? 0.851 -24.289 -31.672 1.00 96.94 612 ASP A O 1
ATOM 4812 N N . THR A 1 613 ? 2.848 -25.268 -31.341 1.00 95.94 613 THR A N 1
ATOM 4813 C CA . THR A 1 613 ? 2.905 -25.031 -29.892 1.00 95.94 613 THR A CA 1
ATOM 4814 C C . THR A 1 613 ? 4.077 -24.137 -29.531 1.00 95.94 613 THR A C 1
ATOM 4816 O O . THR A 1 613 ? 5.105 -24.172 -30.206 1.00 95.94 613 THR A O 1
ATOM 4819 N N . ILE A 1 614 ? 3.920 -23.373 -28.455 1.00 94.94 614 ILE A N 1
ATOM 4820 C CA . ILE A 1 614 ? 4.954 -22.495 -27.909 1.00 94.94 614 ILE A CA 1
ATOM 4821 C C . ILE A 1 614 ? 4.904 -22.513 -26.385 1.00 94.94 614 ILE A C 1
ATOM 4823 O O . ILE A 1 614 ? 3.821 -22.433 -25.801 1.00 94.94 614 ILE A O 1
ATOM 4827 N N . GLU A 1 615 ? 6.058 -22.615 -25.739 1.00 94.88 615 GLU A N 1
ATOM 4828 C CA . GLU A 1 615 ? 6.165 -22.467 -24.289 1.00 94.88 615 GLU A CA 1
ATOM 4829 C C . GLU A 1 615 ? 6.341 -20.992 -23.879 1.00 94.88 615 GLU A C 1
ATOM 4831 O O . GLU A 1 615 ? 7.126 -20.244 -24.468 1.00 94.88 615 GLU A O 1
ATOM 4836 N N . LEU A 1 616 ? 5.582 -20.557 -22.869 1.00 94.25 616 LEU A N 1
ATOM 4837 C CA . LEU A 1 616 ? 5.585 -19.187 -22.354 1.00 94.25 616 LEU A CA 1
ATOM 4838 C C . LEU A 1 616 ? 5.444 -19.134 -20.828 1.00 94.25 616 LEU A C 1
ATOM 4840 O O . LEU A 1 616 ? 5.009 -20.087 -20.180 1.00 94.25 616 LEU A O 1
ATOM 4844 N N . GLY A 1 617 ? 5.796 -17.987 -20.252 1.00 91.25 617 GLY A N 1
ATOM 4845 C CA . GLY A 1 617 ? 5.609 -17.684 -18.835 1.00 91.25 617 GLY A CA 1
ATOM 4846 C C . GLY A 1 617 ? 5.034 -16.287 -18.633 1.00 91.25 617 GLY A C 1
ATOM 4847 O O . GLY A 1 617 ? 5.574 -15.312 -19.154 1.00 91.25 617 GLY A O 1
ATOM 4848 N N . PHE A 1 618 ? 3.948 -16.170 -17.865 1.00 89.88 618 PHE A N 1
ATOM 4849 C CA . PHE A 1 618 ? 3.415 -14.871 -17.447 1.00 89.88 618 PHE A CA 1
ATOM 4850 C C . PHE A 1 618 ? 4.271 -14.287 -16.318 1.00 89.88 618 PHE A C 1
ATOM 4852 O O . PHE A 1 618 ? 4.454 -14.930 -15.286 1.00 89.88 618 PHE A O 1
ATOM 4859 N N . ILE A 1 619 ? 4.782 -13.067 -16.502 1.00 86.94 619 ILE A N 1
ATOM 4860 C CA . ILE A 1 619 ? 5.784 -12.471 -15.612 1.00 86.94 619 ILE A CA 1
ATOM 4861 C C . ILE A 1 619 ? 5.214 -12.188 -14.222 1.00 86.94 619 ILE A C 1
ATOM 4863 O O . ILE A 1 619 ? 4.198 -11.500 -14.082 1.00 86.94 619 ILE A O 1
ATOM 4867 N N . ASN A 1 620 ? 5.953 -12.621 -13.196 1.00 82.56 620 ASN A N 1
ATOM 4868 C CA . ASN A 1 620 ? 5.719 -12.296 -11.789 1.00 82.56 620 ASN A CA 1
ATOM 4869 C C . ASN A 1 620 ? 6.472 -11.008 -11.399 1.00 82.56 620 ASN A C 1
ATOM 4871 O O . ASN A 1 620 ? 7.694 -11.038 -11.253 1.00 82.56 620 ASN A O 1
ATOM 4875 N N . PRO A 1 621 ? 5.799 -9.855 -11.207 1.00 82.19 621 PRO A N 1
ATOM 4876 C CA . PRO A 1 621 ? 6.498 -8.587 -11.013 1.00 82.19 621 PRO A CA 1
ATOM 4877 C C . PRO A 1 621 ? 7.177 -8.492 -9.640 1.00 82.19 621 PRO A C 1
ATOM 4879 O O . PRO A 1 621 ? 6.525 -8.586 -8.594 1.00 82.19 621 PRO A O 1
ATOM 4882 N N . VAL A 1 622 ? 8.479 -8.202 -9.627 1.00 83.31 622 VAL A N 1
ATOM 4883 C CA . VAL A 1 622 ? 9.273 -8.115 -8.396 1.00 83.31 622 VAL A CA 1
ATOM 4884 C C . VAL A 1 622 ? 9.314 -6.685 -7.864 1.00 83.31 622 VAL A C 1
ATOM 4886 O O . VAL A 1 622 ? 9.856 -5.767 -8.475 1.00 83.31 622 VAL A O 1
ATOM 4889 N N . ALA A 1 623 ? 8.758 -6.491 -6.670 1.00 81.44 623 ALA A N 1
ATOM 4890 C CA . ALA A 1 623 ? 8.817 -5.216 -5.942 1.00 81.44 623 ALA A CA 1
ATOM 4891 C C . ALA A 1 623 ? 8.998 -5.381 -4.437 1.00 81.44 623 ALA A C 1
ATOM 4893 O O . ALA A 1 623 ? 8.985 -4.404 -3.680 1.00 81.44 623 ALA A O 1
ATOM 4894 N N . THR A 1 624 ? 9.052 -6.627 -3.975 1.00 84.00 624 THR A N 1
ATOM 4895 C CA . THR A 1 624 ? 9.178 -6.974 -2.568 1.00 84.00 624 THR A CA 1
ATOM 4896 C C . THR A 1 624 ? 9.943 -8.279 -2.435 1.00 84.00 624 THR A C 1
ATOM 4898 O O . THR A 1 624 ? 9.600 -9.246 -3.102 1.00 84.00 624 THR A O 1
ATOM 4901 N N . LEU A 1 625 ? 10.932 -8.299 -1.544 1.00 81.94 625 LEU A N 1
ATOM 4902 C CA . LEU A 1 625 ? 11.668 -9.501 -1.150 1.00 81.94 625 LEU A CA 1
ATOM 4903 C C . LEU A 1 625 ? 11.576 -9.658 0.368 1.00 81.94 625 LEU A C 1
ATOM 4905 O O . LEU A 1 625 ? 11.678 -8.679 1.107 1.00 81.94 625 LEU A O 1
ATOM 4909 N N . GLY A 1 626 ? 11.351 -10.869 0.860 1.00 77.25 626 GLY A N 1
ATOM 4910 C CA . GLY A 1 626 ? 11.089 -11.121 2.275 1.00 77.25 626 GLY A CA 1
ATOM 4911 C C . GLY A 1 626 ? 11.057 -12.602 2.597 1.00 77.25 626 GLY A C 1
ATOM 4912 O O . GLY A 1 626 ? 11.074 -13.407 1.683 1.00 77.25 626 GLY A O 1
ATOM 4913 N N . ASN A 1 627 ? 11.013 -12.995 3.872 1.00 70.94 627 ASN A N 1
ATOM 4914 C CA . ASN A 1 627 ? 11.175 -14.394 4.300 1.00 70.94 627 ASN A CA 1
ATOM 4915 C C . ASN A 1 627 ? 10.187 -15.388 3.657 1.00 70.94 627 ASN A C 1
ATOM 4917 O O . ASN A 1 627 ? 10.540 -16.547 3.495 1.00 70.94 627 ASN A O 1
ATOM 4921 N N . TYR A 1 628 ? 8.999 -14.945 3.238 1.00 68.00 628 TYR A N 1
ATOM 4922 C CA . TYR A 1 628 ? 8.067 -15.773 2.455 1.00 68.00 628 TYR A CA 1
ATOM 4923 C C . TYR A 1 628 ? 8.545 -16.016 1.019 1.00 68.00 628 TYR A C 1
ATOM 4925 O O . TYR A 1 628 ? 8.289 -17.081 0.477 1.00 68.00 628 TYR A O 1
ATOM 4933 N N . GLN A 1 629 ? 9.266 -15.060 0.431 1.00 68.12 629 GLN A N 1
ATOM 4934 C CA . GLN A 1 629 ? 10.020 -15.246 -0.810 1.00 68.12 629 GLN A CA 1
ATOM 4935 C C . GLN A 1 629 ? 11.327 -16.018 -0.539 1.00 68.12 629 GLN A C 1
ATOM 4937 O O . GLN A 1 629 ? 11.791 -16.738 -1.405 1.00 68.12 629 GLN A O 1
ATOM 4942 N N . LEU A 1 630 ? 11.923 -15.900 0.662 1.00 60.19 630 LEU A N 1
ATOM 4943 C CA . LEU A 1 630 ? 13.210 -16.546 0.984 1.00 60.19 630 LEU A CA 1
ATOM 4944 C C . LEU A 1 630 ? 13.088 -18.037 1.291 1.00 60.19 630 LEU A C 1
ATOM 4946 O O . LEU A 1 630 ? 14.047 -18.777 1.079 1.00 60.19 630 LEU A O 1
ATOM 4950 N N . SER A 1 631 ? 11.972 -18.476 1.877 1.00 53.44 631 SER A N 1
ATOM 4951 C CA . SER A 1 631 ? 11.905 -19.804 2.482 1.00 53.44 631 SER A CA 1
ATOM 4952 C C . SER A 1 631 ? 10.480 -20.330 2.653 1.00 53.44 631 SER A C 1
ATOM 4954 O O . SER A 1 631 ? 9.988 -20.321 3.778 1.00 53.44 631 SER A O 1
ATOM 4956 N N . VAL A 1 632 ? 9.853 -20.857 1.593 1.00 41.44 632 VAL A N 1
ATOM 4957 C CA . VAL A 1 632 ? 8.871 -21.957 1.705 1.00 41.44 632 VAL A CA 1
ATOM 4958 C C . VAL A 1 632 ? 8.815 -22.775 0.388 1.00 41.44 632 VAL A C 1
ATOM 4960 O O . VAL A 1 632 ? 8.274 -22.327 -0.610 1.00 41.44 632 VAL A O 1
ATOM 4963 N N . ASN A 1 633 ? 9.351 -24.000 0.428 1.00 41.69 633 ASN A N 1
ATOM 4964 C CA . ASN A 1 633 ? 8.951 -25.205 -0.329 1.00 41.69 633 ASN A CA 1
ATOM 4965 C C . ASN A 1 633 ? 9.219 -25.449 -1.838 1.00 41.69 633 ASN A C 1
ATOM 4967 O O . ASN A 1 633 ? 9.024 -26.602 -2.213 1.00 41.69 633 ASN A O 1
ATOM 4971 N N . GLU A 1 634 ? 9.761 -24.553 -2.672 1.00 43.78 634 GLU A N 1
ATOM 4972 C CA . GLU A 1 634 ? 10.171 -24.933 -4.053 1.00 43.78 634 GLU A CA 1
ATOM 4973 C C . GLU A 1 634 ? 11.480 -24.246 -4.530 1.00 43.78 634 GLU A C 1
ATOM 4975 O O . GLU A 1 634 ? 11.526 -23.023 -4.645 1.00 43.78 634 GLU A O 1
ATOM 4980 N N . PRO A 1 635 ? 12.564 -24.996 -4.842 1.00 44.25 635 PRO A N 1
ATOM 4981 C CA . PRO A 1 635 ? 13.841 -24.466 -5.351 1.00 44.25 635 PRO A CA 1
ATOM 4982 C C . PRO A 1 635 ? 13.810 -23.881 -6.770 1.00 44.25 635 PRO A C 1
ATOM 4984 O O . PRO A 1 635 ? 14.827 -23.355 -7.213 1.00 44.25 635 PRO A O 1
ATOM 4987 N N . LYS A 1 636 ? 12.709 -24.026 -7.518 1.00 44.81 636 LYS A N 1
ATOM 4988 C CA . LYS A 1 636 ? 12.671 -23.678 -8.948 1.00 44.81 636 LYS A CA 1
ATOM 4989 C C . LYS A 1 636 ? 12.361 -22.210 -9.253 1.00 44.81 636 LYS A C 1
ATOM 4991 O O . LYS A 1 636 ? 12.678 -21.779 -10.352 1.00 44.81 636 LYS A O 1
ATOM 4996 N N . THR A 1 637 ? 11.797 -21.451 -8.310 1.00 54.59 637 THR A N 1
ATOM 4997 C CA . THR A 1 637 ? 11.518 -20.010 -8.487 1.00 54.59 637 THR A CA 1
ATOM 4998 C C . THR A 1 637 ? 12.287 -19.101 -7.519 1.00 54.59 637 THR A C 1
ATOM 5000 O O . THR A 1 637 ? 12.285 -17.899 -7.733 1.00 54.59 637 THR A O 1
ATOM 5003 N N . GLY A 1 638 ? 13.017 -19.643 -6.528 1.00 53.03 638 GLY A N 1
ATOM 5004 C CA . GLY A 1 638 ? 14.191 -18.983 -5.924 1.00 53.03 638 GLY A CA 1
ATOM 5005 C C . GLY A 1 638 ? 14.133 -18.681 -4.418 1.00 53.03 638 GLY A C 1
ATOM 5006 O O . GLY A 1 638 ? 13.233 -18.008 -3.926 1.00 53.03 638 GLY A O 1
ATOM 5007 N N . SER A 1 639 ? 15.165 -19.128 -3.693 1.00 57.62 639 SER A N 1
ATOM 5008 C CA . SER A 1 639 ? 15.631 -18.508 -2.443 1.00 57.62 639 SER A CA 1
ATOM 5009 C C . SER A 1 639 ? 16.619 -17.392 -2.793 1.00 57.62 639 SER A C 1
ATOM 5011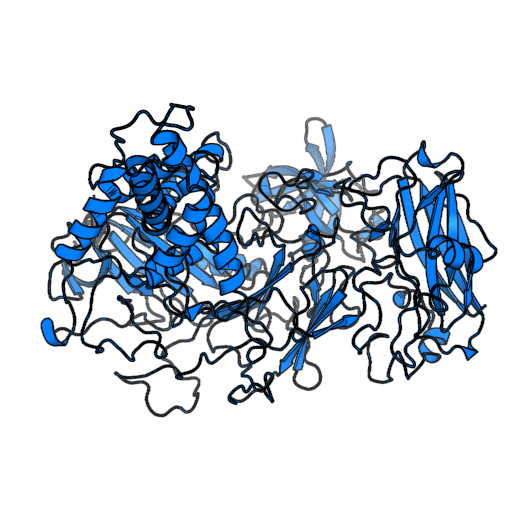 O O . SER A 1 639 ? 17.305 -17.489 -3.807 1.00 57.62 639 SER A O 1
ATOM 5013 N N . LEU A 1 640 ? 16.759 -16.366 -1.947 1.00 66.00 640 LEU A N 1
ATOM 5014 C CA . LEU A 1 640 ? 17.852 -15.404 -2.132 1.00 66.00 640 LEU A CA 1
ATOM 5015 C C . LEU A 1 640 ? 19.212 -16.089 -2.018 1.00 66.00 640 LEU A C 1
ATOM 5017 O O . LEU A 1 640 ? 19.395 -17.005 -1.212 1.00 66.00 640 LEU A O 1
ATOM 5021 N N . ILE A 1 641 ? 20.168 -15.603 -2.802 1.00 65.69 641 ILE A N 1
ATOM 5022 C CA . ILE A 1 641 ? 21.532 -16.115 -2.798 1.00 65.69 641 ILE A CA 1
ATOM 5023 C C . ILE A 1 641 ? 22.262 -15.549 -1.578 1.00 65.69 641 ILE A C 1
ATOM 5025 O O . ILE A 1 641 ? 22.357 -14.332 -1.388 1.00 65.69 641 ILE A O 1
ATOM 5029 N N . GLU A 1 642 ? 22.778 -16.450 -0.741 1.00 68.94 642 GLU A N 1
ATOM 5030 C CA . GLU A 1 642 ? 23.652 -16.112 0.379 1.00 68.94 642 GLU A CA 1
ATOM 5031 C C . GLU A 1 642 ? 25.117 -16.096 -0.078 1.00 68.94 642 GLU A C 1
ATOM 5033 O O . GLU A 1 642 ? 25.628 -17.094 -0.584 1.00 68.94 642 GLU A O 1
ATOM 5038 N N . SER A 1 643 ? 25.822 -14.994 0.186 1.00 59.28 643 SER A N 1
ATOM 5039 C CA . SER A 1 643 ? 27.279 -14.895 0.054 1.00 59.28 643 SER A CA 1
ATOM 5040 C C . SER A 1 643 ? 27.893 -14.502 1.395 1.00 59.28 643 SER A C 1
ATOM 5042 O O . SER A 1 643 ? 27.440 -13.562 2.049 1.00 59.28 643 SER A O 1
ATOM 5044 N N . ASP A 1 644 ? 28.912 -15.233 1.847 1.00 63.16 644 ASP A N 1
ATOM 5045 C CA . ASP A 1 644 ? 29.647 -14.943 3.088 1.00 63.16 644 ASP A CA 1
ATOM 5046 C C . ASP A 1 644 ? 28.768 -14.786 4.353 1.00 63.16 644 ASP A C 1
ATOM 5048 O O . ASP A 1 644 ? 29.057 -13.982 5.243 1.00 63.16 644 ASP A O 1
ATOM 5052 N N . ASN A 1 645 ? 27.698 -15.587 4.472 1.00 65.88 645 ASN A N 1
ATOM 5053 C CA . ASN A 1 645 ? 26.649 -15.479 5.506 1.00 65.88 645 ASN A CA 1
ATOM 5054 C C . ASN A 1 645 ? 25.852 -14.159 5.476 1.00 65.88 645 ASN A C 1
ATOM 5056 O O . ASN A 1 645 ? 25.321 -13.740 6.510 1.00 65.88 645 ASN A O 1
ATOM 5060 N N . ASN A 1 646 ? 25.761 -13.499 4.324 1.00 69.50 646 ASN A N 1
ATOM 5061 C CA . ASN A 1 646 ? 24.927 -12.326 4.102 1.00 69.50 646 ASN A CA 1
ATOM 5062 C C . ASN A 1 646 ? 24.050 -12.512 2.860 1.00 69.50 646 ASN A C 1
ATOM 5064 O O . ASN A 1 646 ? 24.434 -13.157 1.892 1.00 69.50 646 ASN A O 1
ATOM 5068 N N . ILE A 1 647 ? 22.894 -11.869 2.882 1.00 74.50 647 ILE A N 1
ATOM 5069 C CA . ILE A 1 647 ? 22.049 -11.610 1.723 1.00 74.50 647 ILE A CA 1
ATOM 5070 C C . ILE A 1 647 ? 22.265 -10.144 1.357 1.00 74.50 647 ILE A C 1
ATOM 5072 O O . ILE A 1 647 ? 22.005 -9.264 2.178 1.00 74.50 647 ILE A O 1
ATOM 5076 N N . VAL A 1 648 ? 22.747 -9.862 0.153 1.00 77.62 648 VAL A N 1
ATOM 5077 C CA . VAL A 1 648 ? 22.916 -8.489 -0.342 1.00 77.62 648 VAL A CA 1
ATOM 5078 C C . VAL A 1 648 ? 21.790 -8.206 -1.315 1.00 77.62 648 VAL A C 1
ATOM 5080 O O . VAL A 1 648 ? 21.731 -8.852 -2.351 1.00 77.62 648 VAL A O 1
ATOM 5083 N N . ILE A 1 649 ? 20.889 -7.286 -0.964 1.00 81.81 649 ILE A N 1
ATOM 5084 C CA . ILE A 1 649 ? 19.811 -6.845 -1.853 1.00 81.81 649 ILE A CA 1
ATOM 5085 C C . ILE A 1 649 ? 20.283 -5.616 -2.626 1.00 81.81 649 ILE A C 1
ATOM 5087 O O . ILE A 1 649 ? 20.569 -4.584 -2.012 1.00 81.81 649 ILE A O 1
ATOM 5091 N N . ASP A 1 650 ? 20.290 -5.711 -3.953 1.00 82.12 650 ASP A N 1
ATOM 5092 C CA . ASP A 1 650 ? 20.683 -4.625 -4.849 1.00 82.12 650 ASP A CA 1
ATOM 5093 C C . ASP A 1 650 ? 19.466 -3.835 -5.334 1.00 82.12 650 ASP A C 1
ATOM 5095 O O . ASP A 1 650 ? 18.452 -4.403 -5.746 1.00 82.12 650 ASP A O 1
ATOM 5099 N N . LEU A 1 651 ? 19.570 -2.504 -5.308 1.00 85.12 651 LEU A N 1
ATOM 5100 C CA . LEU A 1 651 ? 18.561 -1.587 -5.832 1.00 85.12 651 LEU A CA 1
ATOM 5101 C C . LEU A 1 651 ? 19.133 -0.814 -7.022 1.00 85.12 651 LEU A C 1
ATOM 5103 O O . LEU A 1 651 ? 19.965 0.080 -6.850 1.00 85.12 651 LEU A O 1
ATOM 5107 N N . ASN A 1 652 ? 18.655 -1.129 -8.225 1.00 77.81 652 ASN A N 1
ATOM 5108 C CA . ASN A 1 652 ? 19.088 -0.504 -9.480 1.00 77.81 652 ASN A CA 1
ATOM 5109 C C . ASN A 1 652 ? 17.889 -0.331 -10.433 1.00 77.81 652 ASN A C 1
ATOM 5111 O O . ASN A 1 652 ? 16.905 -1.059 -10.335 1.00 77.81 652 ASN A O 1
ATOM 5115 N N . ALA A 1 653 ? 17.933 0.675 -11.306 1.00 72.38 653 ALA A N 1
ATOM 5116 C CA . ALA A 1 653 ? 16.941 0.960 -12.337 1.00 72.38 653 ALA A CA 1
ATOM 5117 C C . ALA A 1 653 ? 17.191 0.277 -13.696 1.00 72.38 653 ALA A C 1
ATOM 5119 O O . ALA A 1 653 ? 16.250 0.257 -14.486 1.00 72.38 653 ALA A O 1
ATOM 5120 N N . THR A 1 654 ? 18.411 -0.190 -14.004 1.00 60.38 654 THR A N 1
ATOM 5121 C CA . THR A 1 654 ? 18.804 -0.501 -15.395 1.00 60.38 654 THR A CA 1
ATOM 5122 C C . THR A 1 654 ? 18.779 -1.978 -15.785 1.00 60.38 654 THR A C 1
ATOM 5124 O O . THR A 1 654 ? 18.462 -2.227 -16.935 1.00 60.38 654 THR A O 1
ATOM 5127 N N . ASP A 1 655 ? 19.056 -2.930 -14.885 1.00 59.94 655 ASP A N 1
ATOM 5128 C CA . ASP A 1 655 ? 18.783 -4.371 -15.079 1.00 59.94 655 ASP A CA 1
ATOM 5129 C C . ASP A 1 655 ? 19.050 -5.168 -13.787 1.00 59.94 655 ASP A C 1
ATOM 5131 O O . ASP A 1 655 ? 19.598 -4.610 -12.823 1.00 59.94 655 ASP A O 1
ATOM 5135 N N . ALA A 1 656 ? 18.687 -6.455 -13.789 1.00 53.12 656 ALA A N 1
ATOM 5136 C CA . ALA A 1 656 ? 19.090 -7.433 -12.794 1.00 53.12 656 ALA A CA 1
ATOM 5137 C C . ALA A 1 656 ? 20.608 -7.469 -12.679 1.00 53.12 656 ALA A C 1
ATOM 5139 O O . ALA A 1 656 ? 21.337 -7.368 -13.665 1.00 53.12 656 ALA A O 1
ATOM 5140 N N . SER A 1 657 ? 21.096 -7.601 -11.447 1.00 50.06 657 SER A N 1
ATOM 5141 C CA . SER A 1 657 ? 22.491 -7.972 -11.237 1.00 50.06 657 SER A CA 1
ATOM 5142 C C . SER A 1 657 ? 22.761 -9.243 -12.046 1.00 50.06 657 SER A C 1
ATOM 5144 O O . SER A 1 657 ? 22.059 -10.232 -11.851 1.00 50.06 657 SER A O 1
ATOM 5146 N N . VAL A 1 658 ? 23.751 -9.209 -12.947 1.00 47.81 658 VAL A N 1
ATOM 5147 C CA . VAL A 1 658 ? 24.146 -10.361 -13.784 1.00 47.81 658 VAL A CA 1
ATOM 5148 C C . VAL A 1 658 ? 24.494 -11.578 -12.917 1.00 47.81 658 VAL A C 1
ATOM 5150 O O . VAL A 1 658 ? 24.393 -12.712 -13.372 1.00 47.81 658 VAL A O 1
ATOM 5153 N N . GLU A 1 659 ? 24.871 -11.357 -11.657 1.00 50.94 659 GLU A N 1
ATOM 5154 C CA . GLU A 1 659 ? 25.332 -12.421 -10.773 1.00 50.94 659 GLU A CA 1
ATOM 5155 C C . GLU A 1 659 ? 24.324 -12.897 -9.726 1.00 50.94 659 GLU A C 1
ATOM 5157 O O . GLU A 1 659 ? 24.367 -14.065 -9.356 1.00 50.94 659 GLU A O 1
ATOM 5162 N N . ASN A 1 660 ? 23.436 -12.026 -9.230 1.00 63.91 660 ASN A N 1
ATOM 5163 C CA . ASN A 1 660 ? 22.412 -12.402 -8.243 1.00 63.91 660 ASN A CA 1
ATOM 5164 C C . ASN A 1 660 ? 21.049 -11.809 -8.619 1.00 63.91 660 ASN A C 1
ATOM 5166 O O . ASN A 1 660 ? 20.528 -10.948 -7.897 1.00 63.91 660 ASN A O 1
ATOM 5170 N N . PRO A 1 661 ? 20.476 -12.207 -9.763 1.00 71.88 661 PRO A N 1
ATOM 5171 C CA . PRO A 1 661 ? 19.229 -11.631 -10.245 1.00 71.88 661 PRO A CA 1
ATOM 5172 C C . PRO A 1 661 ? 18.050 -11.903 -9.282 1.00 71.88 661 PRO A C 1
ATOM 5174 O O . PRO A 1 661 ? 17.134 -11.084 -9.174 1.00 71.88 661 PRO A O 1
ATOM 5177 N N . GLU A 1 662 ? 18.131 -12.953 -8.458 1.00 78.50 662 GLU A N 1
ATOM 5178 C CA . GLU A 1 662 ? 17.227 -13.232 -7.336 1.00 78.50 662 GLU A CA 1
ATOM 5179 C C . GLU A 1 662 ? 17.246 -12.102 -6.290 1.00 78.50 662 GLU A C 1
ATOM 5181 O O . GLU A 1 662 ? 16.201 -11.716 -5.763 1.00 78.50 662 GLU A O 1
ATOM 5186 N N . ASN A 1 663 ? 18.412 -11.518 -6.004 1.00 79.94 663 ASN A N 1
ATOM 5187 C CA . ASN A 1 663 ? 18.581 -10.491 -4.973 1.00 79.94 663 ASN A CA 1
ATOM 5188 C C . ASN A 1 663 ? 18.314 -9.059 -5.456 1.00 79.94 663 ASN A C 1
ATOM 5190 O O . ASN A 1 663 ? 18.553 -8.096 -4.720 1.00 79.94 663 ASN A O 1
ATOM 5194 N N . TRP A 1 664 ? 17.789 -8.895 -6.668 1.00 83.19 664 TRP A N 1
ATOM 5195 C CA . TRP A 1 664 ? 17.541 -7.586 -7.251 1.00 83.19 664 TRP A CA 1
ATOM 5196 C C . TRP A 1 664 ? 16.123 -7.061 -6.978 1.00 83.19 664 TRP A C 1
ATOM 5198 O O . TRP A 1 664 ? 15.118 -7.674 -7.348 1.00 83.19 664 TRP A O 1
ATOM 5208 N N . LEU A 1 665 ? 16.040 -5.864 -6.387 1.00 84.88 665 LEU A N 1
ATOM 5209 C CA . LEU A 1 665 ? 14.815 -5.071 -6.259 1.00 84.88 665 LEU A CA 1
ATOM 5210 C C . LEU A 1 665 ? 14.854 -3.861 -7.220 1.00 84.88 665 LEU A C 1
ATOM 5212 O O . LEU A 1 665 ? 15.587 -2.898 -6.963 1.00 84.88 665 LEU A O 1
ATOM 5216 N N . PRO A 1 666 ? 14.031 -3.838 -8.287 1.00 82.00 666 PRO A N 1
ATOM 5217 C CA . PRO A 1 666 ? 14.051 -2.762 -9.278 1.00 82.00 666 PRO A CA 1
ATOM 5218 C C . PRO A 1 666 ? 13.655 -1.392 -8.700 1.00 82.00 666 PRO A C 1
ATOM 5220 O O . PRO A 1 666 ? 12.556 -1.202 -8.172 1.00 82.00 666 PRO A O 1
ATOM 5223 N N . SER A 1 667 ? 14.538 -0.398 -8.835 1.00 81.56 667 SER A N 1
ATOM 5224 C CA . SER A 1 667 ? 14.249 1.006 -8.496 1.00 81.56 667 SER A CA 1
ATOM 5225 C C . SER A 1 667 ? 13.611 1.753 -9.686 1.00 81.56 667 SER A C 1
ATOM 5227 O O . SER A 1 667 ? 13.699 1.273 -10.817 1.00 81.56 667 SER A O 1
ATOM 5229 N N . PRO A 1 668 ? 12.948 2.91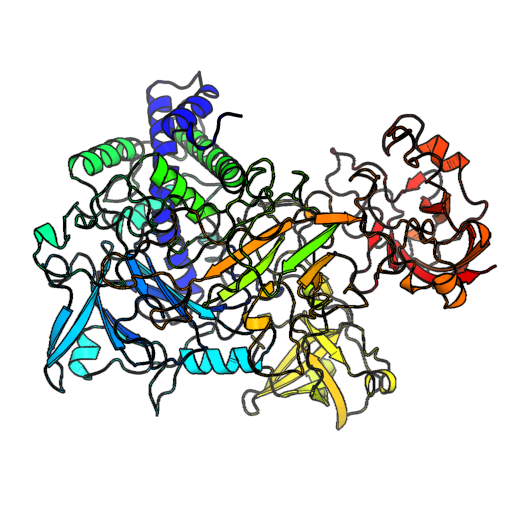5 -9.489 1.00 77.06 668 PRO A N 1
ATOM 5230 C CA . PRO A 1 668 ? 12.199 3.555 -10.567 1.00 77.06 668 PRO A CA 1
ATOM 5231 C C . PRO A 1 668 ? 13.016 3.939 -11.796 1.00 77.06 668 PRO A C 1
ATOM 5233 O O . PRO A 1 668 ? 14.022 4.629 -11.674 1.00 77.06 668 PRO A O 1
ATOM 5236 N N . GLN A 1 669 ? 12.516 3.690 -13.004 1.00 69.19 669 GLN A N 1
ATOM 5237 C CA . GLN A 1 669 ? 13.051 4.391 -14.169 1.00 69.19 669 GLN A CA 1
ATOM 5238 C C . GLN A 1 669 ? 12.654 5.872 -14.096 1.00 69.19 669 GLN A C 1
ATOM 5240 O O . GLN A 1 669 ? 11.484 6.253 -14.180 1.00 69.19 669 GLN A O 1
ATOM 5245 N N . ALA A 1 670 ? 13.639 6.743 -13.900 1.00 62.59 670 ALA A N 1
ATOM 5246 C CA . ALA A 1 670 ? 13.387 8.164 -13.721 1.00 62.59 670 ALA A CA 1
ATOM 5247 C C . ALA A 1 670 ? 13.101 8.867 -15.058 1.00 62.59 670 ALA A C 1
ATOM 5249 O O . ALA A 1 670 ? 14.033 9.237 -15.768 1.00 62.59 670 ALA A O 1
ATOM 5250 N N . LEU A 1 671 ? 11.831 9.152 -15.376 1.00 55.16 671 LEU A N 1
ATOM 5251 C CA . LEU A 1 671 ? 11.496 10.057 -16.493 1.00 55.16 671 LEU A CA 1
ATOM 5252 C C . LEU A 1 671 ? 11.750 11.541 -16.171 1.00 55.16 671 LEU A C 1
ATOM 5254 O O . LEU A 1 671 ? 11.874 12.377 -17.064 1.00 55.16 671 LEU A O 1
ATOM 5258 N N . THR A 1 672 ? 11.793 11.899 -14.888 1.00 57.66 672 THR A N 1
ATOM 5259 C CA . THR A 1 672 ? 12.087 13.256 -14.409 1.00 57.66 672 THR A CA 1
ATOM 5260 C C . THR A 1 672 ? 12.866 13.182 -13.094 1.00 57.66 672 THR A C 1
ATOM 5262 O O . THR A 1 672 ? 12.775 12.183 -12.380 1.00 57.66 672 THR A O 1
ATOM 5265 N N . LYS A 1 673 ? 13.551 14.269 -12.696 1.00 60.19 673 LYS A N 1
ATOM 5266 C CA . LYS A 1 673 ? 14.187 14.370 -11.360 1.00 60.19 673 LYS A CA 1
ATOM 5267 C C . LYS A 1 673 ? 13.197 14.094 -10.221 1.00 60.19 673 LYS A C 1
ATOM 5269 O O . LYS A 1 673 ? 13.581 13.581 -9.178 1.00 60.19 673 LYS A O 1
ATOM 5274 N N . ALA A 1 674 ? 11.925 14.442 -10.412 1.00 63.47 674 ALA A N 1
ATOM 5275 C CA . ALA A 1 674 ? 10.893 14.221 -9.410 1.00 63.47 674 ALA A CA 1
ATOM 5276 C C . ALA A 1 674 ? 10.438 12.748 -9.367 1.00 63.47 674 ALA A C 1
ATOM 5278 O O . ALA A 1 674 ? 10.206 12.224 -8.284 1.00 63.47 674 ALA A O 1
ATOM 5279 N N . ALA A 1 675 ? 10.377 12.073 -10.520 1.00 69.12 675 ALA A N 1
ATOM 5280 C CA . ALA A 1 675 ? 10.036 10.654 -10.628 1.00 69.12 675 ALA A CA 1
ATOM 5281 C C . ALA A 1 675 ? 11.177 9.709 -10.199 1.00 69.12 675 ALA A C 1
ATOM 5283 O O . ALA A 1 675 ? 10.918 8.540 -9.938 1.00 69.12 675 ALA A O 1
ATOM 5284 N N . ALA A 1 676 ? 12.416 10.204 -10.096 1.00 75.75 676 ALA A N 1
ATOM 5285 C CA . ALA A 1 676 ? 13.556 9.421 -9.615 1.00 75.75 676 ALA A CA 1
ATOM 5286 C C . ALA A 1 676 ? 13.454 9.049 -8.129 1.00 75.75 676 ALA A C 1
ATOM 5288 O O . ALA A 1 676 ? 14.092 8.100 -7.688 1.00 75.75 676 ALA A O 1
ATOM 5289 N N . GLY A 1 677 ? 12.698 9.820 -7.342 1.00 79.31 677 GLY A N 1
ATOM 5290 C CA . GLY A 1 677 ? 12.586 9.613 -5.903 1.00 79.31 677 GLY A CA 1
ATOM 5291 C C . GLY A 1 677 ? 11.824 8.337 -5.555 1.00 79.31 677 GLY A C 1
ATOM 5292 O O . GLY A 1 677 ? 10.703 8.127 -6.025 1.00 79.31 677 GLY A O 1
ATOM 5293 N N . PHE A 1 678 ? 12.402 7.532 -4.670 1.00 82.88 678 PHE A N 1
ATOM 5294 C CA . PHE A 1 678 ? 11.759 6.335 -4.136 1.00 82.88 678 PHE A CA 1
ATOM 5295 C C . PHE A 1 678 ? 11.890 6.250 -2.616 1.00 82.88 678 PHE A C 1
ATOM 5297 O O . PHE A 1 678 ? 12.678 6.959 -1.991 1.00 82.88 678 PHE A O 1
ATOM 5304 N N . GLN A 1 679 ? 11.065 5.398 -2.024 1.00 85.25 679 GLN A N 1
ATOM 5305 C CA . GLN A 1 679 ? 11.068 5.059 -0.613 1.00 85.25 679 GLN A CA 1
ATOM 5306 C C . GLN A 1 679 ? 11.238 3.550 -0.472 1.00 85.25 679 GLN A C 1
ATOM 5308 O O . GLN A 1 679 ? 10.638 2.779 -1.219 1.00 85.25 679 GLN A O 1
ATOM 5313 N N . LEU A 1 680 ? 12.004 3.138 0.529 1.00 87.12 680 LEU A N 1
ATOM 5314 C CA . LEU A 1 680 ? 12.022 1.761 1.003 1.00 87.12 680 LEU A CA 1
ATOM 5315 C C . LEU A 1 680 ? 11.109 1.624 2.212 1.00 87.12 680 LEU A C 1
ATOM 5317 O O . LEU A 1 680 ? 11.107 2.490 3.088 1.00 87.12 680 LEU A O 1
ATOM 5321 N N . MET A 1 681 ? 10.372 0.523 2.285 1.00 85.81 681 MET A N 1
ATOM 5322 C CA . MET A 1 681 ? 9.634 0.131 3.478 1.00 85.81 681 MET A CA 1
ATOM 5323 C C . MET A 1 681 ? 10.028 -1.286 3.855 1.00 85.81 681 MET A C 1
ATOM 5325 O O . MET A 1 681 ? 9.832 -2.218 3.078 1.00 85.81 681 MET A O 1
ATOM 5329 N N . ALA A 1 682 ? 10.539 -1.442 5.068 1.00 82.38 682 ALA A N 1
ATOM 5330 C CA . ALA A 1 682 ? 10.646 -2.744 5.690 1.00 82.38 682 ALA A CA 1
ATOM 5331 C C . ALA A 1 682 ? 9.340 -3.044 6.424 1.00 82.38 682 ALA A C 1
ATOM 5333 O O . ALA A 1 682 ? 8.757 -2.160 7.055 1.00 82.38 682 ALA A O 1
ATOM 5334 N N . ARG A 1 683 ? 8.882 -4.289 6.366 1.00 81.75 683 ARG A N 1
ATOM 5335 C CA . ARG A 1 683 ? 7.738 -4.778 7.130 1.00 81.75 683 ARG A CA 1
ATOM 5336 C C . ARG A 1 683 ? 8.204 -5.883 8.045 1.00 81.75 683 ARG A C 1
ATOM 5338 O O . ARG A 1 683 ? 8.806 -6.840 7.578 1.00 81.75 683 ARG A O 1
ATOM 5345 N N . TYR A 1 684 ? 7.876 -5.761 9.322 1.00 78.06 684 TYR A N 1
ATOM 5346 C CA . TYR A 1 684 ? 8.121 -6.798 10.314 1.00 78.06 684 TYR A CA 1
ATOM 5347 C C . TYR A 1 684 ? 6.805 -7.124 10.996 1.00 78.06 684 TYR A C 1
ATOM 5349 O O . TYR A 1 684 ? 6.229 -6.250 11.639 1.00 78.06 684 TYR A O 1
ATOM 5357 N N . TYR A 1 685 ? 6.350 -8.364 10.874 1.00 77.00 685 TYR A N 1
ATOM 5358 C CA . TYR A 1 685 ? 5.191 -8.918 11.560 1.00 77.00 685 TYR A CA 1
ATOM 5359 C C . TYR A 1 685 ? 5.677 -9.954 12.573 1.00 77.00 685 TYR A C 1
ATOM 5361 O O . TYR A 1 685 ? 6.444 -10.859 12.238 1.00 77.00 685 TYR A O 1
ATOM 5369 N N . TYR A 1 686 ? 5.272 -9.798 13.829 1.00 68.75 686 TYR A N 1
ATOM 5370 C CA . TYR A 1 686 ? 5.864 -10.544 14.939 1.00 68.75 686 TYR A CA 1
ATOM 5371 C C . TYR A 1 686 ? 5.197 -11.926 15.160 1.00 68.75 686 TYR A C 1
ATOM 5373 O O . TYR A 1 686 ? 3.973 -12.016 15.136 1.00 68.75 686 TYR A O 1
ATOM 5381 N N . PRO A 1 687 ? 5.969 -12.996 15.438 1.00 59.47 687 PRO A N 1
ATOM 5382 C CA . PRO A 1 687 ? 5.482 -14.367 15.695 1.00 59.47 687 PRO A CA 1
ATOM 5383 C C . PRO A 1 687 ? 4.706 -14.636 16.995 1.00 59.47 687 PRO A C 1
ATOM 5385 O O . PRO A 1 687 ? 4.561 -13.785 17.867 1.00 59.47 687 PRO A O 1
ATOM 5388 N N . ASN A 1 688 ? 4.271 -15.904 17.075 1.00 46.50 688 ASN A N 1
ATOM 5389 C CA . ASN A 1 688 ? 3.352 -16.608 17.975 1.00 46.50 688 ASN A CA 1
ATOM 5390 C C . ASN A 1 688 ? 3.815 -16.908 19.430 1.00 46.50 688 ASN A C 1
ATOM 5392 O O . ASN A 1 688 ? 4.883 -16.514 19.889 1.00 46.50 688 ASN A O 1
ATOM 5396 N N . GLN A 1 689 ? 2.971 -17.674 20.139 1.00 38.69 689 GLN A N 1
ATOM 5397 C CA . GLN A 1 689 ? 3.143 -18.194 21.506 1.00 38.69 689 GLN A CA 1
ATOM 5398 C C . GLN A 1 689 ? 4.028 -19.468 21.652 1.00 38.69 689 GLN A C 1
ATOM 5400 O O . GLN A 1 689 ? 4.154 -19.969 22.769 1.00 38.69 689 GLN A O 1
ATOM 5405 N N . SER A 1 690 ? 4.626 -20.035 20.592 1.00 33.16 690 SER A N 1
ATOM 5406 C CA . SER A 1 690 ? 5.132 -21.429 20.579 1.00 33.16 690 SER A CA 1
ATOM 5407 C C . SER A 1 690 ? 6.655 -21.643 20.549 1.00 33.16 690 SER A C 1
ATOM 5409 O O . SER A 1 690 ? 7.090 -22.775 20.369 1.00 33.16 690 SER A O 1
ATOM 5411 N N . GLY A 1 691 ? 7.485 -20.633 20.810 1.00 34.75 691 GLY A N 1
ATOM 5412 C CA . GLY A 1 691 ? 8.832 -20.897 21.332 1.00 34.75 691 GLY A CA 1
ATOM 5413 C C . GLY A 1 691 ? 9.893 -21.439 20.367 1.00 34.75 691 GLY A C 1
ATOM 5414 O O . GLY A 1 691 ? 10.638 -22.340 20.754 1.00 34.75 691 GLY A O 1
ATOM 5415 N N . ASP A 1 692 ? 10.121 -20.772 19.233 1.00 31.33 692 ASP A N 1
ATOM 5416 C CA . ASP A 1 692 ? 11.522 -20.577 18.846 1.00 31.33 692 ASP A CA 1
ATOM 5417 C C . ASP A 1 692 ? 12.150 -19.616 19.856 1.00 31.33 692 ASP A C 1
ATOM 5419 O O . ASP A 1 692 ? 11.881 -18.413 19.910 1.00 31.33 692 ASP A O 1
ATOM 5423 N N . LEU A 1 693 ? 12.916 -20.218 20.762 1.00 32.59 693 LEU A N 1
ATOM 5424 C CA . LEU A 1 693 ? 13.588 -19.585 21.881 1.00 32.59 693 LEU A CA 1
ATOM 5425 C C . LEU A 1 693 ? 14.553 -18.493 21.389 1.00 32.59 693 LEU A C 1
ATOM 5427 O O . LEU A 1 693 ? 15.761 -18.711 21.302 1.00 32.59 693 LEU A O 1
ATOM 5431 N N . ILE A 1 694 ? 14.085 -17.245 21.324 1.00 33.84 694 ILE A N 1
ATOM 5432 C CA . ILE A 1 694 ? 14.839 -16.246 22.081 1.00 33.84 694 ILE A CA 1
ATOM 5433 C C . ILE A 1 694 ? 14.771 -16.771 23.514 1.00 33.84 694 ILE A C 1
ATOM 5435 O O . ILE A 1 694 ? 13.691 -16.785 24.104 1.00 33.84 694 ILE A O 1
ATOM 5439 N N . GLN A 1 695 ? 15.880 -17.296 24.051 1.00 29.94 695 GLN A N 1
ATOM 5440 C CA . GLN A 1 695 ? 15.979 -17.634 25.472 1.00 29.94 695 GLN A CA 1
ATOM 5441 C C . GLN A 1 695 ? 15.782 -16.350 26.279 1.00 29.94 695 GLN A C 1
ATOM 5443 O O . GLN A 1 695 ? 16.729 -15.693 26.704 1.00 29.94 695 GLN A O 1
ATOM 5448 N N . HIS A 1 696 ? 14.526 -15.971 26.462 1.00 31.84 696 HIS A N 1
ATOM 5449 C CA . HIS A 1 696 ? 14.119 -14.881 27.303 1.00 31.84 696 HIS A CA 1
ATOM 5450 C C . HIS A 1 696 ? 13.210 -15.485 28.368 1.00 31.84 696 HIS A C 1
ATOM 5452 O O . HIS A 1 696 ? 12.088 -15.906 28.073 1.00 31.84 696 HIS A O 1
ATOM 5458 N N . PRO A 1 697 ? 13.700 -15.619 29.607 1.00 24.00 697 PRO A N 1
ATOM 5459 C CA . PRO A 1 697 ? 12.989 -16.325 30.652 1.00 24.00 697 PRO A CA 1
ATOM 5460 C C . PRO A 1 697 ? 11.837 -15.445 31.135 1.00 24.00 697 PRO A C 1
ATOM 5462 O O . PRO A 1 697 ? 12.037 -14.605 32.011 1.00 24.00 697 PRO A O 1
ATOM 5465 N N . ARG A 1 698 ? 10.666 -15.620 30.506 1.00 27.33 698 ARG A N 1
ATOM 5466 C CA . ARG A 1 698 ? 9.280 -15.393 30.970 1.00 27.33 698 ARG A CA 1
ATOM 5467 C C . ARG A 1 698 ? 8.417 -15.011 29.767 1.00 27.33 698 ARG A C 1
ATOM 5469 O O . ARG A 1 698 ? 8.419 -13.848 29.382 1.00 27.33 698 ARG A O 1
ATOM 5476 N N . TRP A 1 699 ? 7.672 -15.983 29.240 1.00 38.62 699 TRP A N 1
ATOM 5477 C CA . TRP A 1 699 ? 6.463 -15.728 28.455 1.00 38.62 699 TRP A CA 1
ATOM 5478 C C . TRP A 1 699 ? 5.247 -16.395 29.118 1.00 38.62 699 TRP A C 1
ATOM 5480 O O . TRP A 1 699 ? 4.736 -17.417 28.682 1.00 38.62 699 TRP A O 1
ATOM 5490 N N . HIS A 1 700 ? 4.870 -15.820 30.263 1.00 32.75 700 HIS A N 1
ATOM 5491 C CA . HIS A 1 700 ? 3.596 -15.983 30.980 1.00 32.75 700 HIS A CA 1
ATOM 5492 C C . HIS A 1 700 ? 2.948 -14.584 31.080 1.00 32.75 700 HIS A C 1
ATOM 5494 O O . HIS A 1 700 ? 3.559 -13.606 30.636 1.00 32.75 700 HIS A O 1
ATOM 5500 N N . GLU A 1 701 ? 1.745 -14.453 31.652 1.00 32.00 701 GLU A N 1
ATOM 5501 C CA . GLU A 1 701 ? 1.171 -13.150 32.046 1.00 32.00 701 GLU A CA 1
ATOM 5502 C C . GLU A 1 701 ? 2.259 -12.178 32.555 1.00 32.00 701 GLU A C 1
ATOM 5504 O O . GLU A 1 701 ? 3.033 -12.506 33.458 1.00 32.00 701 GLU A O 1
ATOM 5509 N N . GLY A 1 702 ? 2.367 -10.999 31.925 1.00 34.19 702 GLY A N 1
ATOM 5510 C CA . GLY A 1 702 ? 3.380 -9.985 32.259 1.00 34.19 702 GLY A CA 1
ATOM 5511 C C . GLY A 1 702 ? 4.630 -9.934 31.367 1.00 34.19 702 GLY A C 1
ATOM 5512 O O . GLY A 1 702 ? 5.667 -9.426 31.798 1.00 34.19 702 GLY A O 1
ATOM 5513 N N . SER A 1 703 ? 4.561 -10.425 30.131 1.00 34.28 703 SER A N 1
ATOM 5514 C CA . SER A 1 703 ? 5.694 -10.379 29.194 1.00 34.28 703 SER A CA 1
ATOM 5515 C C . SER A 1 703 ? 5.758 -9.061 28.426 1.00 34.28 703 SER A C 1
ATOM 5517 O O . SER A 1 703 ? 4.766 -8.594 27.870 1.00 34.28 703 SER A O 1
ATOM 5519 N N . VAL A 1 704 ? 6.937 -8.445 28.423 1.00 34.69 704 VAL A N 1
ATOM 5520 C CA . VAL A 1 704 ? 7.204 -7.101 27.898 1.00 34.69 704 VAL A CA 1
ATOM 5521 C C . VAL A 1 704 ? 8.102 -7.287 26.668 1.00 34.69 704 VAL A C 1
ATOM 5523 O O . VAL A 1 704 ? 9.187 -7.850 26.820 1.00 34.69 704 VAL A O 1
ATOM 5526 N N . LEU A 1 705 ? 7.680 -6.859 25.461 1.00 38.12 705 LEU A N 1
ATOM 5527 C CA . LEU A 1 705 ? 8.614 -6.757 24.314 1.00 38.12 705 LEU A CA 1
ATOM 5528 C C . LEU A 1 705 ? 9.824 -5.897 24.747 1.00 38.12 705 LEU A C 1
ATOM 5530 O O . LEU A 1 705 ? 9.706 -5.094 25.679 1.00 38.12 705 LEU A O 1
ATOM 5534 N N . PRO A 1 706 ? 11.001 -6.056 24.122 1.00 37.31 706 PRO A N 1
ATOM 5535 C CA . PRO A 1 706 ? 12.168 -5.248 24.461 1.00 37.31 706 PRO A CA 1
ATOM 5536 C C . PRO A 1 706 ? 11.823 -3.752 24.453 1.00 37.31 706 PRO A C 1
ATOM 5538 O O . PRO A 1 706 ? 11.134 -3.313 23.544 1.00 37.31 706 PRO A O 1
ATOM 5541 N N . LYS A 1 707 ? 12.339 -2.991 25.435 1.00 38.38 707 LYS A N 1
ATOM 5542 C CA . LYS A 1 707 ? 12.148 -1.528 25.612 1.00 38.38 707 LYS A CA 1
ATOM 5543 C C . LYS A 1 707 ? 12.602 -0.645 24.429 1.00 38.38 707 LYS A C 1
ATOM 5545 O O . LYS A 1 707 ? 12.519 0.581 24.512 1.00 38.38 707 LYS A O 1
ATOM 5550 N N . ASP A 1 708 ? 13.199 -1.261 23.418 1.00 41.53 708 ASP A N 1
ATOM 5551 C CA . ASP A 1 708 ? 13.667 -0.643 22.188 1.00 41.53 708 ASP A CA 1
ATOM 5552 C C . ASP A 1 708 ? 13.154 -1.545 21.044 1.00 41.53 708 ASP A C 1
ATOM 5554 O O . ASP A 1 708 ? 13.326 -2.768 21.139 1.00 41.53 708 ASP A O 1
ATOM 5558 N N . PRO A 1 709 ? 12.549 -0.999 19.969 1.00 43.50 709 PRO A N 1
ATOM 5559 C CA . PRO A 1 709 ? 12.058 -1.809 18.861 1.00 43.50 709 PRO A CA 1
ATOM 5560 C C . PRO A 1 709 ? 13.208 -2.651 18.306 1.00 43.50 709 PRO A C 1
ATOM 5562 O O . PRO A 1 709 ? 14.279 -2.141 17.976 1.00 43.50 709 PRO A O 1
ATOM 5565 N N . SER A 1 710 ? 12.979 -3.960 18.275 1.00 48.25 710 SER A N 1
ATOM 5566 C CA . SER A 1 710 ? 13.997 -5.000 18.105 1.00 48.25 710 SER A CA 1
ATOM 5567 C C . SER A 1 710 ? 14.470 -5.184 16.665 1.00 48.25 710 SER A C 1
ATOM 5569 O O . SER A 1 710 ? 15.329 -6.025 16.456 1.00 48.25 710 SER A O 1
ATOM 5571 N N . TYR A 1 711 ? 13.942 -4.425 15.700 1.00 58.56 711 TYR A N 1
ATOM 5572 C CA . TYR A 1 711 ? 14.245 -4.582 14.279 1.00 58.56 711 TYR A CA 1
ATOM 5573 C C . TYR A 1 711 ? 14.347 -3.205 13.615 1.00 58.56 711 TYR A C 1
ATOM 5575 O O . TYR A 1 711 ? 13.332 -2.570 13.319 1.00 58.56 711 TYR A O 1
ATOM 5583 N N . LEU A 1 712 ? 15.569 -2.708 13.417 1.00 66.50 712 LEU A N 1
ATOM 5584 C CA . LEU A 1 712 ? 15.830 -1.672 12.421 1.00 66.50 712 LEU A CA 1
ATOM 5585 C C . LEU A 1 712 ? 16.437 -2.335 11.188 1.00 66.50 712 LEU A C 1
ATOM 5587 O O . LEU A 1 712 ? 17.330 -3.173 11.342 1.00 66.50 712 LEU A O 1
ATOM 5591 N N . PRO A 1 713 ? 16.010 -1.942 9.982 1.00 73.75 713 PRO A N 1
ATOM 5592 C CA . PRO A 1 713 ? 16.619 -2.465 8.770 1.00 73.75 713 PRO A CA 1
ATOM 5593 C C . PRO A 1 713 ? 18.089 -2.021 8.644 1.00 73.75 713 PRO A C 1
ATOM 5595 O O . PRO A 1 713 ? 18.509 -1.062 9.315 1.00 73.75 713 PRO A O 1
ATOM 5598 N N . PRO A 1 714 ? 18.886 -2.695 7.790 1.00 77.31 714 PRO A N 1
ATOM 5599 C CA . PRO A 1 714 ? 20.288 -2.349 7.595 1.00 77.31 714 PRO A CA 1
ATOM 5600 C C . PRO A 1 714 ? 20.445 -0.939 7.017 1.00 77.31 714 PRO A C 1
ATOM 5602 O O . PRO A 1 714 ? 19.486 -0.286 6.594 1.00 77.31 714 PRO A O 1
ATOM 5605 N N . ALA A 1 715 ? 21.681 -0.445 7.020 1.00 84.25 715 ALA A N 1
ATOM 5606 C CA . ALA A 1 715 ? 22.004 0.767 6.286 1.00 84.25 715 ALA A CA 1
ATOM 5607 C C . ALA A 1 715 ? 21.631 0.585 4.808 1.00 84.25 715 ALA A C 1
ATOM 5609 O O . ALA A 1 715 ? 21.938 -0.441 4.211 1.00 84.25 715 ALA A O 1
ATOM 5610 N N . VAL A 1 716 ? 20.968 1.589 4.239 1.00 88.56 716 VAL A N 1
ATOM 5611 C CA . VAL A 1 716 ? 20.871 1.715 2.786 1.00 88.56 716 VAL A CA 1
ATOM 5612 C C . VAL A 1 716 ? 22.168 2.372 2.345 1.00 88.56 716 VAL A C 1
ATOM 5614 O O . VAL A 1 716 ? 22.452 3.517 2.731 1.00 88.56 716 VAL A O 1
ATOM 5617 N N . GLU A 1 717 ? 22.989 1.628 1.620 1.00 85.56 717 GLU A N 1
ATOM 5618 C CA . GLU A 1 717 ? 24.295 2.080 1.167 1.00 85.56 717 GLU A CA 1
ATOM 5619 C C . GLU A 1 717 ? 24.162 2.594 -0.259 1.00 85.56 717 GLU A C 1
ATOM 5621 O O . GLU A 1 717 ? 23.737 1.877 -1.157 1.00 85.56 717 GLU A O 1
ATOM 5626 N N . ARG A 1 718 ? 24.457 3.881 -0.461 1.00 85.00 718 ARG A N 1
ATOM 5627 C CA . ARG A 1 718 ? 24.549 4.455 -1.804 1.00 85.00 718 ARG A CA 1
ATOM 5628 C C . ARG A 1 718 ? 25.834 3.955 -2.449 1.00 85.00 718 ARG A C 1
ATOM 5630 O O . ARG A 1 718 ? 26.894 4.147 -1.864 1.00 85.00 718 ARG A O 1
ATOM 5637 N N . GLY A 1 719 ? 25.724 3.378 -3.635 1.00 76.50 719 GLY A N 1
ATOM 5638 C CA . GLY A 1 719 ? 26.847 2.964 -4.465 1.00 76.50 719 GLY A CA 1
ATOM 5639 C C . GLY A 1 719 ? 27.138 3.967 -5.581 1.00 76.50 719 GLY A C 1
ATOM 5640 O O . GLY A 1 719 ? 27.125 5.188 -5.376 1.00 76.50 719 GLY A O 1
ATOM 5641 N N . SER A 1 720 ? 27.407 3.427 -6.767 1.00 71.00 720 SER A N 1
ATOM 5642 C CA . SER A 1 720 ? 27.730 4.169 -7.985 1.00 71.00 720 SER A CA 1
ATOM 5643 C C . SER A 1 720 ? 26.532 4.913 -8.591 1.00 71.00 720 SER A C 1
ATOM 5645 O O . SER A 1 720 ? 25.374 4.681 -8.232 1.00 71.00 720 SER A O 1
ATOM 5647 N N . LEU A 1 721 ? 26.801 5.833 -9.522 1.00 71.88 721 LEU A N 1
ATOM 5648 C CA . LEU A 1 721 ? 25.753 6.371 -10.397 1.00 71.88 721 LEU A CA 1
ATOM 5649 C C . LEU A 1 721 ? 25.216 5.269 -11.323 1.00 71.88 721 LEU A C 1
ATOM 5651 O O . LEU A 1 721 ? 25.980 4.441 -11.815 1.00 71.88 721 LEU A O 1
ATOM 5655 N N . ALA A 1 722 ? 23.919 5.308 -11.629 1.00 65.94 722 ALA A N 1
ATOM 5656 C CA . ALA A 1 722 ? 23.332 4.470 -12.669 1.00 65.94 722 ALA A CA 1
ATOM 5657 C C . ALA A 1 722 ? 23.886 4.905 -14.042 1.00 65.94 722 ALA A C 1
ATOM 5659 O O . ALA A 1 722 ? 23.630 6.022 -14.513 1.00 65.94 722 ALA A O 1
ATOM 5660 N N . ARG A 1 723 ? 24.691 4.036 -14.661 1.00 71.50 723 ARG A N 1
ATOM 5661 C CA . ARG A 1 723 ? 25.420 4.261 -15.922 1.00 71.50 723 ARG A CA 1
ATOM 5662 C C . ARG A 1 723 ? 24.911 3.320 -17.011 1.00 71.50 723 ARG A C 1
ATOM 5664 O O . ARG A 1 723 ? 24.190 2.374 -16.717 1.00 71.50 723 ARG A O 1
ATOM 5671 N N . LEU A 1 724 ? 25.282 3.604 -18.262 1.00 75.38 724 LEU A N 1
ATOM 5672 C CA . LEU A 1 724 ? 25.131 2.612 -19.325 1.00 75.38 724 LEU A CA 1
ATOM 5673 C C . LEU A 1 724 ? 25.994 1.400 -18.960 1.00 75.38 724 LEU A C 1
ATOM 5675 O O . LEU A 1 724 ? 27.141 1.587 -18.546 1.00 75.38 724 LEU A O 1
ATOM 5679 N N . ASN A 1 725 ? 25.453 0.190 -19.080 1.00 73.62 725 ASN A N 1
ATOM 5680 C CA . ASN A 1 725 ? 26.207 -1.032 -18.842 1.00 73.62 725 ASN A CA 1
ATOM 5681 C C . ASN A 1 725 ? 27.188 -1.250 -20.000 1.00 73.62 725 ASN A C 1
ATOM 5683 O O . ASN A 1 725 ? 26.871 -1.884 -20.997 1.00 73.62 725 ASN A O 1
ATOM 5687 N N . THR A 1 726 ? 28.382 -0.681 -19.880 1.00 78.50 726 THR A N 1
ATOM 5688 C CA . THR A 1 726 ? 29.460 -0.868 -20.856 1.00 78.50 726 THR A CA 1
ATOM 5689 C C . THR A 1 726 ? 30.287 -2.120 -20.588 1.00 78.50 726 THR A C 1
ATOM 5691 O O . THR A 1 726 ? 30.951 -2.607 -21.498 1.00 78.50 726 THR A O 1
ATOM 5694 N N . TRP A 1 727 ? 30.266 -2.637 -19.354 1.00 75.69 727 TRP A N 1
ATOM 5695 C CA . TRP A 1 727 ? 31.085 -3.785 -18.963 1.00 75.69 727 TRP A CA 1
ATOM 5696 C C . TRP A 1 727 ? 30.512 -5.115 -19.465 1.00 75.69 727 TRP A C 1
ATOM 5698 O O . TRP A 1 727 ? 31.273 -6.009 -19.812 1.00 75.69 727 TRP A O 1
ATOM 5708 N N . GLY A 1 728 ? 29.184 -5.230 -19.575 1.00 71.69 728 GLY A N 1
ATOM 5709 C CA . GLY A 1 728 ? 28.520 -6.391 -20.181 1.00 71.69 728 GLY A CA 1
ATOM 5710 C C . GLY A 1 728 ? 28.833 -6.577 -21.671 1.00 71.69 728 GLY A C 1
ATOM 5711 O O . GLY A 1 728 ? 28.562 -7.635 -22.224 1.00 71.69 728 GLY A O 1
ATOM 5712 N N . SER A 1 729 ? 29.423 -5.568 -22.316 1.00 78.12 729 SER A N 1
ATOM 5713 C CA . SER A 1 729 ? 29.843 -5.606 -23.720 1.00 78.12 729 SER A CA 1
ATOM 5714 C C . SER A 1 729 ? 31.351 -5.834 -23.906 1.00 78.12 729 SER A C 1
ATOM 5716 O O . SER A 1 729 ? 31.830 -5.705 -25.033 1.00 78.12 729 SER A O 1
ATOM 5718 N N . LEU A 1 730 ? 32.099 -6.114 -22.829 1.00 81.56 730 LEU A N 1
ATOM 5719 C CA . LEU A 1 730 ? 33.539 -6.394 -22.877 1.00 81.56 730 LEU A CA 1
ATOM 5720 C C . LEU A 1 730 ? 33.803 -7.846 -23.279 1.00 81.56 730 LEU A C 1
ATOM 5722 O O . LEU A 1 730 ? 33.085 -8.757 -22.868 1.00 81.56 730 LEU A O 1
ATOM 5726 N N . ASP A 1 731 ? 34.881 -8.068 -24.023 1.00 80.06 731 ASP A N 1
ATOM 5727 C CA . ASP A 1 731 ? 35.431 -9.407 -24.223 1.00 80.06 731 ASP A CA 1
ATOM 5728 C C . ASP A 1 731 ? 36.242 -9.899 -23.003 1.00 80.06 731 ASP A C 1
ATOM 5730 O O . ASP A 1 731 ? 36.523 -9.158 -22.056 1.00 80.06 731 ASP A O 1
ATOM 5734 N N . GLN A 1 732 ? 36.622 -11.181 -23.020 1.00 79.38 732 GLN A N 1
ATOM 5735 C CA . GLN A 1 732 ? 37.374 -11.800 -21.924 1.00 79.38 732 GLN A CA 1
ATOM 5736 C C . GLN A 1 732 ? 38.756 -11.160 -21.712 1.00 79.38 732 GLN A C 1
ATOM 5738 O O . GLN A 1 732 ? 39.206 -11.065 -20.573 1.00 79.38 732 GLN A O 1
ATOM 5743 N N . ASP A 1 733 ? 39.413 -10.693 -22.776 1.00 81.19 733 ASP A N 1
ATOM 5744 C CA . ASP A 1 733 ? 40.744 -10.087 -22.682 1.00 81.19 733 ASP A CA 1
ATOM 5745 C C . ASP A 1 733 ? 40.680 -8.740 -21.935 1.00 81.19 733 ASP A C 1
ATOM 5747 O O . ASP A 1 733 ? 41.570 -8.415 -21.146 1.00 81.19 733 ASP A O 1
ATOM 5751 N N . LEU A 1 734 ? 39.605 -7.969 -22.133 1.00 83.00 734 LEU A N 1
ATOM 5752 C CA . LEU A 1 734 ? 39.325 -6.739 -21.389 1.00 83.00 734 LEU A CA 1
ATOM 5753 C C . LEU A 1 734 ? 38.919 -7.001 -19.937 1.00 83.00 734 LEU A C 1
ATOM 5755 O O . LEU A 1 734 ? 39.343 -6.255 -19.052 1.00 83.00 734 LEU A O 1
ATOM 5759 N N . LEU A 1 735 ? 38.131 -8.051 -19.680 1.00 78.75 735 LEU A N 1
ATOM 5760 C CA . LEU A 1 735 ? 37.776 -8.469 -18.317 1.00 78.75 735 LEU A CA 1
ATOM 5761 C C . LEU A 1 735 ? 39.023 -8.861 -17.509 1.00 78.75 735 LEU A C 1
ATOM 5763 O O . LEU A 1 735 ? 39.166 -8.459 -16.353 1.00 78.75 735 LEU A O 1
ATOM 5767 N N . ASP A 1 736 ? 39.958 -9.575 -18.137 1.00 80.62 736 ASP A N 1
ATOM 5768 C CA . ASP A 1 736 ? 41.229 -9.983 -17.529 1.00 80.62 736 ASP A CA 1
ATOM 5769 C C . ASP A 1 736 ? 42.180 -8.790 -17.284 1.00 80.62 736 ASP A C 1
ATOM 5771 O O . ASP A 1 736 ? 43.083 -8.873 -16.449 1.00 80.62 736 ASP A O 1
ATOM 5775 N N . ALA A 1 737 ? 41.974 -7.667 -17.982 1.00 79.31 737 ALA A N 1
ATOM 5776 C CA . ALA A 1 737 ? 42.764 -6.436 -17.879 1.00 79.31 737 ALA A CA 1
ATOM 5777 C C . ALA A 1 737 ? 42.074 -5.327 -17.051 1.00 79.31 737 ALA A C 1
ATOM 5779 O O . ALA A 1 737 ? 42.340 -4.129 -17.217 1.00 79.31 737 ALA A O 1
ATOM 5780 N N . LYS A 1 738 ? 41.180 -5.714 -16.137 1.00 81.38 738 LYS A N 1
ATOM 5781 C CA . LYS A 1 738 ? 40.500 -4.786 -15.227 1.00 81.38 738 LYS A CA 1
ATOM 5782 C C . LYS A 1 738 ? 41.475 -4.023 -14.318 1.00 81.38 738 LYS A C 1
ATOM 5784 O O . LYS A 1 738 ? 42.526 -4.509 -13.911 1.00 81.38 738 LYS A O 1
ATOM 5789 N N . ASN A 1 739 ? 41.092 -2.804 -13.960 1.00 81.44 739 ASN A N 1
ATOM 5790 C CA . ASN A 1 739 ? 41.807 -1.958 -13.015 1.00 81.44 739 ASN A CA 1
ATOM 5791 C C . ASN A 1 739 ? 41.436 -2.349 -11.580 1.00 81.44 739 ASN A C 1
ATOM 5793 O O . ASN A 1 739 ? 40.411 -1.899 -11.074 1.00 81.44 739 ASN A O 1
ATOM 5797 N N . ASP A 1 740 ? 42.286 -3.117 -10.898 1.00 76.50 740 ASP A N 1
ATOM 5798 C CA . ASP A 1 740 ? 42.027 -3.629 -9.540 1.00 76.50 740 ASP A CA 1
ATOM 5799 C C . ASP A 1 740 ? 41.781 -2.551 -8.466 1.00 76.50 740 ASP A C 1
ATOM 5801 O O . ASP A 1 740 ? 41.253 -2.854 -7.396 1.00 76.50 740 ASP A O 1
ATOM 5805 N N . LEU A 1 741 ? 42.153 -1.289 -8.720 1.00 72.81 741 LEU A N 1
ATOM 5806 C CA . LEU A 1 741 ? 41.865 -0.175 -7.807 1.00 72.81 741 LEU A CA 1
ATOM 5807 C C . LEU A 1 741 ? 40.417 0.312 -7.905 1.00 72.81 741 LEU A C 1
ATOM 5809 O O . LEU A 1 741 ? 39.897 0.872 -6.943 1.00 72.81 741 LEU A O 1
ATOM 5813 N N . VAL A 1 742 ? 39.808 0.159 -9.078 1.00 69.88 742 VAL A N 1
ATOM 5814 C CA . VAL A 1 742 ? 38.440 0.602 -9.371 1.00 69.88 742 VAL A CA 1
ATOM 5815 C C . VAL A 1 742 ? 37.498 -0.600 -9.309 1.00 69.88 742 VAL A C 1
ATOM 5817 O O . VAL A 1 742 ? 36.474 -0.530 -8.640 1.00 69.88 742 VAL A O 1
ATOM 5820 N N . TRP A 1 743 ? 37.922 -1.729 -9.884 1.00 73.25 743 TRP A N 1
ATOM 5821 C CA . TRP A 1 743 ? 37.249 -3.025 -9.922 1.00 73.25 743 TRP A CA 1
ATOM 5822 C C . TRP A 1 743 ? 38.056 -4.100 -9.154 1.00 73.25 743 TRP A C 1
ATOM 5824 O O . TRP A 1 743 ? 38.795 -4.875 -9.771 1.00 73.25 743 TRP A O 1
ATOM 5834 N N . PRO A 1 744 ? 37.943 -4.172 -7.811 1.00 68.94 744 PRO A N 1
ATOM 5835 C CA . PRO A 1 744 ? 38.694 -5.125 -6.988 1.00 68.94 744 PRO A CA 1
ATOM 5836 C C . PRO A 1 744 ? 38.511 -6.587 -7.408 1.00 68.94 744 PRO A C 1
ATOM 5838 O O . PRO A 1 744 ? 37.477 -6.953 -7.954 1.00 68.94 744 PRO A O 1
ATOM 5841 N N . GLU A 1 745 ? 39.509 -7.432 -7.132 1.00 65.31 745 GLU A N 1
ATOM 5842 C CA . GLU A 1 745 ? 39.513 -8.877 -7.444 1.00 65.31 745 GLU A CA 1
ATOM 5843 C C . GLU A 1 745 ? 38.308 -9.632 -6.861 1.00 65.31 745 GLU A C 1
ATOM 5845 O O . GLU A 1 745 ? 37.733 -10.469 -7.546 1.00 65.31 745 GLU A O 1
ATOM 5850 N N . ASP A 1 746 ? 37.863 -9.252 -5.661 1.00 58.56 746 ASP A N 1
ATOM 5851 C CA . ASP A 1 746 ? 36.690 -9.832 -4.992 1.00 58.56 746 ASP A CA 1
ATOM 5852 C C . ASP A 1 746 ? 35.380 -9.091 -5.338 1.00 58.56 746 ASP A C 1
ATOM 5854 O O . ASP A 1 746 ? 34.345 -9.311 -4.706 1.00 58.56 746 ASP A O 1
ATOM 5858 N N . SER A 1 747 ? 35.431 -8.131 -6.270 1.00 54.66 747 SER A N 1
ATOM 5859 C CA . SER A 1 747 ? 34.288 -7.308 -6.644 1.00 54.66 747 SER A CA 1
ATOM 5860 C C . SER A 1 747 ? 33.684 -7.767 -7.959 1.00 54.66 747 SER A C 1
ATOM 5862 O O . SER A 1 747 ? 34.313 -7.796 -9.011 1.00 54.66 747 SER A O 1
ATOM 5864 N N . TYR A 1 748 ? 32.400 -8.049 -7.874 1.00 47.38 748 TYR A N 1
ATOM 5865 C CA . TYR A 1 748 ? 31.550 -8.519 -8.954 1.00 47.38 748 TYR A CA 1
ATOM 5866 C C . TYR A 1 748 ? 31.058 -7.396 -9.889 1.00 47.38 748 TYR A C 1
ATOM 5868 O O . TYR A 1 748 ? 30.386 -7.632 -10.888 1.00 47.38 748 TYR A O 1
ATOM 5876 N N . ALA A 1 749 ? 31.400 -6.140 -9.575 1.00 58.44 749 ALA A N 1
ATOM 5877 C CA . ALA A 1 749 ? 31.092 -4.969 -10.384 1.00 58.44 749 ALA A CA 1
ATOM 5878 C C . ALA A 1 749 ? 32.207 -3.917 -10.258 1.00 58.44 749 ALA A C 1
ATOM 5880 O O . ALA A 1 749 ? 32.826 -3.796 -9.201 1.00 58.44 749 ALA A O 1
ATOM 5881 N N . PRO A 1 750 ? 32.422 -3.076 -11.281 1.00 58.31 750 PRO A N 1
ATOM 5882 C CA . PRO A 1 750 ? 33.535 -2.131 -11.314 1.00 58.31 750 PRO A CA 1
ATOM 5883 C C . PRO A 1 750 ? 33.502 -0.995 -10.285 1.00 58.31 750 PRO A C 1
ATOM 5885 O O . PRO A 1 750 ? 34.378 -0.143 -10.321 1.00 58.31 750 PRO A O 1
ATOM 5888 N N . PHE A 1 751 ? 32.500 -0.917 -9.403 1.00 65.88 751 PHE A N 1
ATOM 5889 C CA . PHE A 1 751 ? 32.343 0.208 -8.476 1.00 65.88 751 PHE A CA 1
ATOM 5890 C C . PHE A 1 751 ? 31.745 -0.222 -7.126 1.00 65.88 751 PHE A C 1
ATOM 5892 O O . PHE A 1 751 ? 30.583 0.085 -6.844 1.00 65.88 751 PHE A O 1
ATOM 5899 N N . PRO A 1 752 ? 32.512 -0.906 -6.259 1.00 54.44 752 PRO A N 1
ATOM 5900 C CA . PRO A 1 752 ? 32.052 -1.235 -4.909 1.00 54.44 752 PRO A CA 1
ATOM 5901 C C . PRO A 1 752 ? 32.058 -0.025 -3.957 1.00 54.44 752 PRO A C 1
ATOM 5903 O O . PRO A 1 752 ? 31.501 -0.097 -2.863 1.00 54.44 752 PRO A O 1
ATOM 5906 N N . GLU A 1 753 ? 32.692 1.091 -4.339 1.00 61.66 753 GLU A N 1
ATOM 5907 C CA . GLU A 1 753 ? 32.792 2.297 -3.513 1.00 61.66 753 GLU A CA 1
ATOM 5908 C C . GLU A 1 753 ? 31.728 3.361 -3.842 1.00 61.66 753 GLU A C 1
ATOM 5910 O O . GLU A 1 753 ? 31.130 3.398 -4.918 1.00 61.66 753 GLU A O 1
ATOM 5915 N N . LYS A 1 754 ? 31.520 4.286 -2.896 1.00 66.31 754 LYS A N 1
ATOM 5916 C CA . LYS A 1 754 ? 30.647 5.457 -3.065 1.00 66.31 754 LYS A CA 1
ATOM 5917 C C . LYS A 1 754 ? 31.150 6.348 -4.198 1.00 66.31 754 LYS A C 1
ATOM 5919 O O . LYS A 1 754 ? 32.291 6.811 -4.162 1.00 66.31 754 LYS A O 1
ATOM 5924 N N . GLU A 1 755 ? 30.265 6.660 -5.144 1.00 65.94 755 GLU A N 1
ATOM 5925 C CA . GLU A 1 755 ? 30.610 7.518 -6.275 1.00 65.94 755 GLU A CA 1
ATOM 5926 C C . GLU A 1 755 ? 31.078 8.906 -5.834 1.00 65.94 755 GLU A C 1
ATOM 5928 O O . GLU A 1 755 ? 30.508 9.541 -4.940 1.00 65.94 755 GLU A O 1
ATOM 5933 N N . LYS A 1 756 ? 32.088 9.412 -6.535 1.00 54.88 756 LYS A N 1
ATOM 5934 C CA . LYS A 1 756 ? 32.706 10.715 -6.276 1.00 54.88 756 LYS A CA 1
ATOM 5935 C C . LYS A 1 756 ? 32.018 11.866 -7.030 1.00 54.88 756 LYS A C 1
ATOM 5937 O O . LYS A 1 756 ? 32.243 13.036 -6.715 1.00 54.88 756 LYS A O 1
ATOM 5942 N N . TYR A 1 757 ? 31.165 11.543 -8.002 1.00 58.38 757 TYR A N 1
ATOM 5943 C CA . TYR A 1 757 ? 30.449 12.487 -8.860 1.00 58.38 757 TYR A CA 1
ATOM 5944 C C . TYR A 1 757 ? 29.125 12.984 -8.241 1.00 58.38 757 TYR A C 1
ATOM 5946 O O . TYR A 1 757 ? 28.473 12.317 -7.435 1.00 58.38 757 TYR A O 1
ATOM 5954 N N . SER A 1 758 ? 28.719 14.199 -8.629 1.00 55.31 758 SER A N 1
ATOM 5955 C CA . SER A 1 758 ? 27.485 14.857 -8.166 1.00 55.31 758 SER A CA 1
ATOM 5956 C C . SER A 1 758 ? 26.218 14.116 -8.615 1.00 55.31 758 SER A C 1
ATOM 5958 O O . SER A 1 758 ? 26.181 13.602 -9.725 1.00 55.31 758 SER A O 1
ATOM 5960 N N . GLU A 1 759 ? 25.130 14.197 -7.834 1.00 52.62 759 GLU A N 1
ATOM 5961 C CA . GLU A 1 759 ? 23.796 13.683 -8.220 1.00 52.62 759 GLU A CA 1
ATOM 5962 C C . GLU A 1 759 ? 23.241 14.282 -9.520 1.00 52.62 759 GLU A C 1
ATOM 5964 O O . GLU A 1 759 ? 22.289 13.762 -10.093 1.00 52.62 759 GLU A O 1
ATOM 5969 N N . ASN A 1 760 ? 23.816 15.399 -9.973 1.00 50.34 760 ASN A N 1
ATOM 5970 C CA . ASN A 1 760 ? 23.450 16.048 -11.227 1.00 50.34 760 ASN A CA 1
ATOM 5971 C C . ASN A 1 760 ? 24.207 15.466 -12.438 1.00 50.34 760 ASN A C 1
ATOM 5973 O O . ASN A 1 760 ? 23.908 15.829 -13.573 1.00 50.34 760 ASN A O 1
ATOM 5977 N N . VAL A 1 761 ? 25.170 14.567 -12.218 1.00 54.19 761 VAL A N 1
ATOM 5978 C CA . VAL A 1 761 ? 25.790 13.746 -13.263 1.00 54.19 761 VAL A CA 1
ATOM 5979 C C . VAL A 1 761 ? 24.865 12.546 -13.482 1.00 54.19 761 VAL A C 1
ATOM 5981 O O . VAL A 1 761 ? 24.954 11.540 -12.794 1.00 54.19 761 VAL A O 1
ATOM 5984 N N . ILE A 1 762 ? 23.887 12.697 -14.374 1.00 51.81 762 ILE A N 1
ATOM 5985 C CA . ILE A 1 762 ? 22.814 11.719 -14.603 1.00 51.81 762 ILE A CA 1
ATOM 5986 C C . ILE A 1 762 ? 23.050 10.985 -15.930 1.00 51.81 762 ILE A C 1
ATOM 5988 O O . ILE A 1 762 ? 23.072 11.654 -16.955 1.00 51.81 762 ILE A O 1
ATOM 5992 N N . GLY A 1 763 ? 23.131 9.644 -15.894 1.00 62.44 763 GLY A N 1
ATOM 5993 C CA . GLY A 1 763 ? 22.776 8.683 -16.963 1.00 62.44 763 GLY A CA 1
ATOM 5994 C C . GLY A 1 763 ? 23.449 8.779 -18.348 1.00 62.44 763 GLY A C 1
ATOM 5995 O O . GLY A 1 763 ? 23.872 9.834 -18.802 1.00 62.44 763 GLY A O 1
ATOM 5996 N N . THR A 1 764 ? 23.510 7.653 -19.076 1.00 69.31 764 THR A N 1
ATOM 5997 C CA . THR A 1 764 ? 24.124 7.500 -20.427 1.00 69.31 764 THR A CA 1
ATOM 5998 C C . THR A 1 764 ? 25.614 7.861 -20.520 1.00 69.31 764 THR A C 1
ATOM 6000 O O . THR A 1 764 ? 26.103 8.294 -21.557 1.00 69.31 764 THR A O 1
ATOM 6003 N N . ILE A 1 765 ? 26.353 7.697 -19.422 1.00 76.38 765 ILE A N 1
ATOM 6004 C CA . ILE A 1 765 ? 27.818 7.781 -19.405 1.00 76.38 765 ILE A CA 1
ATOM 6005 C C . ILE A 1 765 ? 28.411 6.457 -19.872 1.00 76.38 765 ILE A C 1
ATOM 6007 O O . ILE A 1 765 ? 27.952 5.399 -19.447 1.00 76.38 765 ILE A O 1
ATOM 6011 N N . PHE A 1 766 ? 29.463 6.555 -20.678 1.00 84.12 766 PHE A N 1
ATOM 6012 C CA . PHE A 1 766 ? 30.340 5.450 -21.030 1.00 84.12 766 PHE A CA 1
ATOM 6013 C C . PHE A 1 766 ? 31.530 5.519 -20.091 1.00 84.12 766 PHE A C 1
ATOM 6015 O O . PHE A 1 766 ? 32.363 6.420 -20.202 1.00 84.12 766 PHE A O 1
ATOM 6022 N N . ASP A 1 767 ? 31.558 4.624 -19.120 1.00 81.56 767 ASP A N 1
ATOM 6023 C CA . ASP A 1 767 ? 32.636 4.572 -18.151 1.00 81.56 767 ASP A CA 1
ATOM 6024 C C . ASP A 1 767 ? 33.583 3.447 -18.549 1.00 81.56 767 ASP A C 1
ATOM 6026 O O . ASP A 1 767 ? 33.154 2.311 -18.704 1.00 81.56 767 ASP A O 1
ATOM 6030 N N . PHE A 1 768 ? 34.852 3.770 -18.756 1.00 86.75 768 PHE A N 1
ATOM 6031 C CA . PHE A 1 768 ? 35.920 2.800 -18.976 1.00 86.75 768 PHE A CA 1
ATOM 6032 C C . PHE A 1 768 ? 37.022 2.957 -17.925 1.00 86.75 768 PHE A C 1
ATOM 6034 O O . PHE A 1 768 ? 38.103 2.398 -18.082 1.00 86.75 768 PHE A O 1
ATOM 6041 N N . SER A 1 769 ? 36.775 3.705 -16.841 1.00 81.19 769 SER A N 1
ATOM 6042 C CA . SER A 1 769 ? 37.742 3.922 -15.753 1.00 81.19 769 SER A CA 1
ATOM 6043 C C . SER A 1 769 ? 38.106 2.637 -15.001 1.00 81.19 769 SER A C 1
ATOM 6045 O O . SER A 1 769 ? 39.179 2.549 -14.399 1.00 81.19 769 SER A O 1
ATOM 6047 N N . TYR A 1 770 ? 37.244 1.622 -15.082 1.00 79.31 770 TYR A N 1
ATOM 6048 C CA . TYR A 1 770 ? 37.478 0.289 -14.531 1.00 79.31 770 TYR A CA 1
ATOM 6049 C C . TYR A 1 770 ? 38.403 -0.592 -15.371 1.00 79.31 770 TYR A C 1
ATOM 6051 O O . TYR A 1 770 ? 38.733 -1.691 -14.939 1.00 79.31 770 TYR A O 1
ATOM 6059 N N . LEU A 1 771 ? 38.820 -0.144 -16.553 1.00 86.44 771 LEU A N 1
ATOM 6060 C CA . LEU A 1 771 ? 39.839 -0.810 -17.358 1.00 86.44 771 LEU A CA 1
ATOM 6061 C C . LEU A 1 771 ? 41.206 -0.194 -17.058 1.00 86.44 771 LEU A C 1
ATOM 6063 O O . LEU A 1 771 ? 41.309 1.017 -16.833 1.00 86.44 771 LEU A O 1
ATOM 6067 N N . ASP A 1 772 ? 42.263 -1.008 -17.043 1.00 85.81 772 ASP A N 1
ATOM 6068 C CA . ASP A 1 772 ? 43.616 -0.483 -16.867 1.00 85.81 772 ASP A CA 1
ATOM 6069 C C . ASP A 1 772 ? 43.971 0.452 -18.037 1.00 85.81 772 ASP A C 1
ATOM 6071 O O . ASP A 1 772 ? 43.900 0.087 -19.211 1.00 85.81 772 ASP A O 1
ATOM 6075 N N . SER A 1 773 ? 44.392 1.681 -17.722 1.00 85.88 773 SER A N 1
ATOM 6076 C CA . SER A 1 773 ? 44.781 2.686 -18.725 1.00 85.88 773 SER A CA 1
ATOM 6077 C C . SER A 1 773 ? 45.884 2.218 -19.692 1.00 85.88 773 SER A C 1
ATOM 6079 O O . SER A 1 773 ? 46.047 2.790 -20.768 1.00 85.88 773 SER A O 1
ATOM 6081 N N . SER A 1 774 ? 46.651 1.186 -19.327 1.00 86.31 774 SER A N 1
ATOM 6082 C CA . SER A 1 774 ? 47.688 0.579 -20.165 1.00 86.31 774 SER A CA 1
ATOM 6083 C C . SER A 1 774 ? 47.149 -0.212 -21.360 1.00 86.31 774 SER A C 1
ATOM 6085 O O . SER A 1 774 ? 47.913 -0.427 -22.302 1.00 86.31 774 SER A O 1
ATOM 6087 N N . ILE A 1 775 ? 45.859 -0.577 -21.367 1.00 88.62 775 ILE A N 1
ATOM 6088 C CA . ILE A 1 775 ? 45.172 -1.166 -22.529 1.00 88.62 775 ILE A CA 1
ATOM 6089 C C . ILE A 1 775 ? 45.209 -0.201 -23.724 1.00 88.62 775 ILE A C 1
ATOM 6091 O O . ILE A 1 775 ? 45.364 -0.628 -24.866 1.00 88.62 775 ILE A O 1
ATOM 6095 N N . GLY A 1 776 ? 45.140 1.108 -23.462 1.00 90.56 776 GLY A N 1
ATOM 6096 C CA . GLY A 1 776 ? 45.138 2.133 -24.499 1.00 90.56 776 GLY A CA 1
ATOM 6097 C C . GLY A 1 776 ? 43.776 2.264 -25.177 1.00 90.56 776 GLY A C 1
ATOM 6098 O O . GLY A 1 776 ? 42.782 2.555 -24.514 1.00 90.56 776 GLY A O 1
ATOM 6099 N N . ASP A 1 777 ? 43.745 2.109 -26.497 1.00 93.44 777 ASP A N 1
ATOM 6100 C CA . ASP A 1 777 ? 42.573 2.402 -27.321 1.00 93.44 777 ASP A CA 1
ATOM 6101 C C . ASP A 1 777 ? 41.560 1.238 -27.324 1.00 93.44 777 ASP A C 1
ATOM 6103 O O . ASP A 1 777 ? 41.912 0.068 -27.480 1.00 93.44 777 ASP A O 1
ATOM 6107 N N . LEU A 1 778 ? 40.282 1.584 -27.194 1.00 92.69 778 LEU A N 1
ATOM 6108 C CA . LEU A 1 778 ? 39.112 0.714 -27.213 1.00 92.69 778 LEU A CA 1
ATOM 6109 C C . LEU A 1 778 ? 38.283 0.994 -28.463 1.00 92.69 778 LEU A C 1
ATOM 6111 O O . LEU A 1 778 ? 37.873 2.131 -28.714 1.00 92.69 778 LEU A O 1
ATOM 6115 N N . ASN A 1 779 ? 37.970 -0.054 -29.210 1.00 92.38 779 ASN A N 1
ATOM 6116 C CA . ASN A 1 779 ? 37.027 -0.023 -30.312 1.00 92.38 779 ASN A CA 1
ATOM 6117 C C . ASN A 1 779 ? 35.609 -0.252 -29.785 1.00 92.38 779 ASN A C 1
ATOM 6119 O O . ASN A 1 779 ? 35.225 -1.370 -29.457 1.00 92.38 779 ASN A O 1
ATOM 6123 N N . VAL A 1 780 ? 34.817 0.819 -29.732 1.00 93.12 780 VAL A N 1
ATOM 6124 C CA . VAL A 1 780 ? 33.429 0.779 -29.263 1.00 93.12 780 VAL A CA 1
ATOM 6125 C C . VAL A 1 780 ? 32.488 0.753 -30.458 1.00 93.12 780 VAL A C 1
ATOM 6127 O O . VAL A 1 780 ? 32.400 1.726 -31.214 1.00 93.12 780 VAL A O 1
ATOM 6130 N N . THR A 1 781 ? 31.776 -0.359 -30.620 1.00 93.25 781 THR A N 1
ATOM 6131 C CA . THR A 1 781 ? 30.780 -0.568 -31.675 1.00 93.25 781 THR A CA 1
ATOM 6132 C C . THR A 1 781 ? 29.389 -0.283 -31.132 1.00 93.25 781 THR A C 1
ATOM 6134 O O . THR A 1 781 ? 29.018 -0.768 -30.067 1.00 93.25 781 THR A O 1
ATOM 6137 N N . PHE A 1 782 ? 28.596 0.489 -31.869 1.00 92.44 782 PHE A N 1
ATOM 6138 C CA . PHE A 1 782 ? 27.247 0.869 -31.459 1.00 92.44 782 PHE A CA 1
ATOM 6139 C C . PHE A 1 782 ? 26.327 1.089 -32.660 1.00 92.44 782 PHE A C 1
ATOM 6141 O O . PHE A 1 782 ? 26.782 1.302 -33.784 1.00 92.44 782 PHE A O 1
ATOM 6148 N N . GLU A 1 783 ? 25.024 1.080 -32.424 1.00 91.38 783 GLU A N 1
ATOM 6149 C CA . GLU A 1 783 ? 23.993 1.408 -33.402 1.00 91.38 783 GLU A CA 1
ATOM 6150 C C . GLU A 1 783 ? 23.294 2.709 -33.031 1.00 91.38 783 GLU A C 1
ATOM 6152 O O . GLU A 1 783 ? 23.065 2.999 -31.856 1.00 91.38 783 GLU A O 1
ATOM 6157 N N . ILE A 1 784 ? 22.948 3.502 -34.047 1.00 88.25 784 ILE A N 1
ATOM 6158 C CA . ILE A 1 784 ? 22.056 4.648 -33.875 1.00 88.25 784 ILE A CA 1
ATOM 6159 C C . ILE A 1 784 ? 20.971 4.602 -34.938 1.00 88.25 784 ILE A C 1
ATOM 6161 O O . ILE A 1 784 ? 21.263 4.510 -36.133 1.00 88.25 784 ILE A O 1
ATOM 6165 N N . VAL A 1 785 ? 19.726 4.746 -34.499 1.00 84.81 785 VAL A N 1
ATOM 6166 C CA . VAL A 1 785 ? 18.558 4.858 -35.369 1.00 84.81 785 VAL A CA 1
ATOM 6167 C C . VAL A 1 785 ? 17.676 6.018 -34.924 1.00 84.81 785 VAL A C 1
ATOM 6169 O O . VAL A 1 785 ? 17.639 6.397 -33.758 1.00 84.81 785 VAL A O 1
ATOM 6172 N N . SER A 1 786 ? 16.995 6.637 -35.877 1.00 82.75 786 SER A N 1
ATOM 6173 C CA . SER A 1 786 ? 15.995 7.665 -35.647 1.00 82.75 786 SER A CA 1
ATOM 6174 C C . SER A 1 786 ? 14.614 7.084 -35.867 1.00 82.75 786 SER A C 1
ATOM 6176 O O . SER A 1 786 ? 14.266 6.729 -36.992 1.00 82.75 786 SER A O 1
ATOM 6178 N N . GLU A 1 787 ? 13.799 7.080 -34.822 1.00 68.88 787 GLU A N 1
ATOM 6179 C CA . GLU A 1 787 ? 12.397 6.653 -34.902 1.00 68.88 787 GLU A CA 1
ATOM 6180 C C . GLU A 1 787 ? 11.518 7.713 -35.598 1.00 68.88 787 GLU A C 1
ATOM 6182 O O . GLU A 1 787 ? 10.398 7.464 -36.044 1.00 68.88 787 GLU A O 1
ATOM 6187 N N . SER A 1 788 ? 12.062 8.921 -35.778 1.00 64.62 788 SER A N 1
ATOM 6188 C CA . SER A 1 788 ? 11.381 10.091 -36.317 1.00 64.62 788 SER A CA 1
ATOM 6189 C C . SER A 1 788 ? 12.015 10.5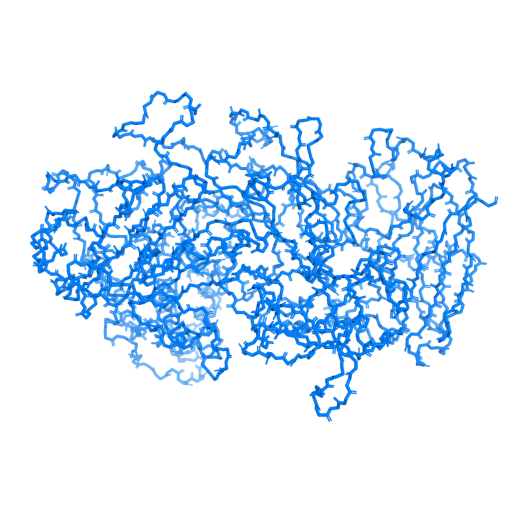74 -37.624 1.00 64.62 788 SER A C 1
ATOM 6191 O O . SER A 1 788 ? 13.116 11.127 -37.672 1.00 64.62 788 SER A O 1
ATOM 6193 N N . SER A 1 789 ? 11.246 10.550 -38.719 1.00 57.66 789 SER A N 1
ATOM 6194 C CA . SER A 1 789 ? 11.665 11.206 -39.975 1.00 57.66 789 SER A CA 1
ATOM 6195 C C . SER A 1 789 ? 11.943 12.715 -39.814 1.00 57.66 789 SER A C 1
ATOM 6197 O O . SER A 1 789 ? 12.601 13.317 -40.669 1.00 57.66 789 SER A O 1
ATOM 6199 N N . ARG A 1 790 ? 11.477 13.348 -38.721 1.00 52.69 790 ARG A N 1
ATOM 6200 C CA . ARG A 1 790 ? 11.731 14.763 -38.401 1.00 52.69 790 ARG A CA 1
ATOM 6201 C C . ARG A 1 790 ? 13.095 14.989 -37.743 1.00 52.69 790 ARG A C 1
ATOM 6203 O O . ARG A 1 790 ? 13.688 16.035 -38.014 1.00 52.69 790 ARG A O 1
ATOM 6210 N N . ALA A 1 791 ? 13.596 14.034 -36.960 1.00 53.31 791 ALA A N 1
ATOM 6211 C CA . ALA A 1 791 ? 14.926 14.071 -36.350 1.00 53.31 791 ALA A CA 1
ATOM 6212 C C . ALA A 1 791 ? 16.056 13.842 -37.379 1.00 53.31 791 ALA A C 1
ATOM 6214 O O . ALA A 1 791 ? 17.169 14.327 -37.214 1.00 53.31 791 ALA A O 1
ATOM 6215 N N . SER A 1 792 ? 15.754 13.247 -38.538 1.00 54.59 792 SER A N 1
ATOM 6216 C CA . SER A 1 792 ? 16.731 12.967 -39.612 1.00 54.59 792 SER A CA 1
ATOM 6217 C C . SER A 1 792 ? 17.384 14.187 -40.307 1.00 54.59 792 SER A C 1
ATOM 6219 O O . SER A 1 792 ? 18.278 14.027 -41.147 1.00 54.59 792 SER A O 1
ATOM 6221 N N . ARG A 1 793 ? 16.975 15.433 -40.012 1.00 60.34 793 ARG A N 1
ATOM 6222 C CA . ARG A 1 793 ? 17.526 16.630 -40.681 1.00 60.34 793 ARG A CA 1
ATOM 6223 C C . ARG A 1 793 ? 18.662 17.263 -39.872 1.00 60.34 793 ARG A C 1
ATOM 6225 O O . ARG A 1 793 ? 18.438 18.192 -39.103 1.00 60.34 793 ARG A O 1
ATOM 6232 N N . ASN A 1 794 ? 19.892 16.830 -40.161 1.00 74.50 794 ASN A N 1
ATOM 6233 C CA . ASN A 1 794 ? 21.157 17.376 -39.634 1.00 74.50 794 ASN A CA 1
ATOM 6234 C C . ASN A 1 794 ? 21.367 17.169 -38.123 1.00 74.50 794 ASN A C 1
ATOM 6236 O O . ASN A 1 794 ? 21.814 18.090 -37.428 1.00 74.50 794 ASN A O 1
ATOM 6240 N N . VAL A 1 795 ? 21.045 15.970 -37.636 1.00 83.50 795 VAL A N 1
ATOM 6241 C CA . VAL A 1 795 ? 21.405 15.522 -36.290 1.00 83.50 795 VAL A CA 1
ATOM 6242 C C . VAL A 1 795 ? 22.686 14.688 -36.358 1.00 83.50 795 VAL A C 1
ATOM 6244 O O . VAL A 1 795 ? 22.805 13.759 -37.158 1.00 83.50 795 VAL A O 1
ATOM 6247 N N . GLU A 1 796 ? 23.659 15.069 -35.541 1.00 86.94 796 GLU A N 1
ATOM 6248 C CA . GLU A 1 796 ? 24.934 14.381 -35.354 1.00 86.94 796 GLU A CA 1
ATOM 6249 C C . GLU A 1 796 ? 25.029 13.887 -33.915 1.00 86.94 796 GLU A C 1
ATOM 6251 O O . GLU A 1 796 ? 24.672 14.602 -32.981 1.00 86.94 796 GLU A O 1
ATOM 6256 N N . PHE A 1 797 ? 25.587 12.704 -33.740 1.00 87.81 797 PHE A N 1
ATOM 6257 C CA . PHE A 1 797 ? 25.951 12.138 -32.459 1.00 87.81 797 PHE A CA 1
ATOM 6258 C C . PHE A 1 797 ? 27.473 12.187 -32.302 1.00 87.81 797 PHE A C 1
ATOM 6260 O O . PHE A 1 797 ? 28.214 11.970 -33.264 1.00 87.81 797 PHE A O 1
ATOM 6267 N N . ARG A 1 798 ? 27.957 12.545 -31.116 1.00 89.50 798 ARG A N 1
ATOM 6268 C CA . ARG A 1 798 ? 29.385 12.707 -30.801 1.00 89.50 798 ARG A CA 1
ATOM 6269 C C . ARG A 1 798 ? 29.669 12.191 -29.401 1.00 89.50 798 ARG A C 1
ATOM 6271 O O . ARG A 1 798 ? 28.751 12.100 -28.597 1.00 89.50 798 ARG A O 1
ATOM 6278 N N . PHE A 1 799 ? 30.939 11.956 -29.101 1.00 90.06 799 PHE A N 1
ATOM 6279 C CA . PHE A 1 799 ? 31.403 11.664 -27.749 1.00 90.06 799 PHE A CA 1
ATOM 6280 C C . PHE A 1 799 ? 32.292 12.795 -27.243 1.00 90.06 799 PHE A C 1
ATOM 6282 O O . PHE A 1 799 ? 32.981 13.458 -28.026 1.00 90.06 799 PHE A O 1
ATOM 6289 N N . ALA A 1 800 ? 32.271 13.020 -25.937 1.00 88.31 800 ALA A N 1
ATOM 6290 C CA . ALA A 1 800 ? 33.211 13.890 -25.252 1.00 88.31 800 ALA A CA 1
ATOM 6291 C C . ALA A 1 800 ? 33.796 13.154 -24.050 1.00 88.31 800 ALA A C 1
ATOM 6293 O O . ALA A 1 800 ? 33.045 12.540 -23.297 1.00 88.31 800 ALA A O 1
ATOM 6294 N N . GLU A 1 801 ? 35.109 13.225 -23.873 1.00 88.31 801 GLU A N 1
ATOM 6295 C CA . GLU A 1 801 ? 35.777 12.801 -22.639 1.00 88.31 801 GLU A CA 1
ATOM 6296 C C . GLU A 1 801 ? 35.421 13.809 -21.542 1.00 88.31 801 GLU A C 1
ATOM 6298 O O . GLU A 1 801 ? 35.427 15.009 -21.809 1.00 88.31 801 GLU A O 1
ATOM 6303 N N . ILE A 1 802 ? 35.028 13.350 -20.353 1.00 79.38 802 ILE A N 1
ATOM 6304 C CA . ILE A 1 802 ? 34.506 14.230 -19.291 1.00 79.38 802 ILE A CA 1
ATOM 6305 C C . ILE A 1 802 ? 35.252 14.128 -17.966 1.00 79.38 802 ILE A C 1
ATOM 6307 O O . ILE A 1 802 ? 35.087 15.008 -17.118 1.00 79.38 802 ILE A O 1
ATOM 6311 N N . ASP A 1 803 ? 36.064 13.094 -17.782 1.00 74.06 803 ASP A N 1
ATOM 6312 C CA . ASP A 1 803 ? 36.809 12.857 -16.551 1.00 74.06 803 ASP A CA 1
ATOM 6313 C C . ASP A 1 803 ? 37.773 14.021 -16.248 1.00 74.06 803 ASP A C 1
ATOM 6315 O O . ASP A 1 803 ? 37.816 14.547 -15.133 1.00 74.06 803 ASP A O 1
ATOM 6319 N N . SER A 1 804 ? 38.427 14.558 -17.283 1.00 71.56 804 SER A N 1
ATOM 6320 C CA . SER A 1 804 ? 39.412 15.642 -17.183 1.00 71.56 804 SER A CA 1
ATOM 6321 C C . SER A 1 804 ? 38.882 16.977 -16.638 1.00 71.56 804 SER A C 1
ATOM 6323 O O . SER A 1 804 ? 39.675 17.812 -16.192 1.00 71.56 804 SER A O 1
ATOM 6325 N N . PHE A 1 805 ? 37.563 17.217 -16.660 1.00 67.00 805 PHE A N 1
ATOM 6326 C CA . PHE A 1 805 ? 36.976 18.490 -16.210 1.00 67.00 805 PHE A CA 1
ATOM 6327 C C . PHE A 1 805 ? 35.735 18.368 -15.315 1.00 67.00 805 PHE A C 1
ATOM 6329 O O . PHE A 1 805 ? 35.360 19.367 -14.689 1.00 67.00 805 PHE A O 1
ATOM 6336 N N . LEU A 1 806 ? 35.111 17.189 -15.224 1.00 62.09 806 LEU A N 1
ATOM 6337 C CA . LEU A 1 806 ? 34.203 16.854 -14.121 1.00 62.09 806 LEU A CA 1
ATOM 6338 C C . LEU A 1 806 ? 35.004 16.479 -12.860 1.00 62.09 806 LEU A C 1
ATOM 6340 O O . LEU A 1 806 ? 34.596 16.862 -11.763 1.00 62.09 806 LEU A O 1
ATOM 6344 N N . GLY A 1 807 ? 36.185 15.870 -13.038 1.00 52.59 807 GLY A N 1
ATOM 6345 C CA . GLY A 1 807 ? 37.236 15.685 -12.037 1.00 52.59 807 GLY A CA 1
ATOM 6346 C C . GLY A 1 807 ? 37.396 14.252 -11.514 1.00 52.59 807 GLY A C 1
ATOM 6347 O O . GLY A 1 807 ? 36.415 13.618 -11.136 1.00 52.59 807 GLY A O 1
ATOM 6348 N N . VAL A 1 808 ? 38.659 13.831 -11.368 1.00 41.56 808 VAL A N 1
ATOM 6349 C CA . VAL A 1 808 ? 39.128 12.797 -10.427 1.00 41.56 808 VAL A CA 1
ATOM 6350 C C . VAL A 1 808 ? 39.494 13.459 -9.094 1.00 41.56 808 VAL A C 1
ATOM 6352 O O . VAL A 1 808 ? 40.053 14.558 -9.052 1.00 41.56 808 VAL A O 1
ATOM 6355 N N . ILE A 1 809 ? 39.182 12.769 -7.993 1.00 40.75 809 ILE A N 1
ATOM 6356 C CA . ILE A 1 809 ? 39.590 13.118 -6.629 1.00 40.75 809 ILE A CA 1
ATOM 6357 C C . ILE A 1 809 ? 41.090 12.882 -6.461 1.00 40.75 809 ILE A C 1
ATOM 6359 O O . ILE A 1 809 ? 41.513 11.775 -6.157 1.00 40.75 809 ILE A O 1
ATOM 6363 N N . ASP A 1 810 ? 41.856 13.956 -6.565 1.00 35.12 810 ASP A N 1
ATOM 6364 C CA . ASP A 1 810 ? 42.834 14.288 -5.535 1.00 35.12 810 ASP A CA 1
ATOM 6365 C C . ASP A 1 810 ? 42.533 15.733 -5.105 1.00 35.12 810 ASP A C 1
ATOM 6367 O O . ASP A 1 810 ? 42.311 16.612 -5.936 1.00 35.12 810 ASP A O 1
ATOM 6371 N N . ASP A 1 811 ? 42.406 15.955 -3.797 1.00 35.12 811 ASP A N 1
ATOM 6372 C CA . ASP A 1 811 ? 42.044 17.224 -3.132 1.00 35.12 811 ASP A CA 1
ATOM 6373 C C . ASP A 1 811 ? 40.568 17.693 -3.190 1.00 35.12 811 ASP A C 1
ATOM 6375 O O . ASP A 1 811 ? 40.231 18.748 -2.647 1.00 35.12 811 ASP A O 1
ATOM 6379 N N . GLY A 1 812 ? 39.646 16.895 -3.743 1.00 37.22 812 GLY A N 1
ATOM 6380 C CA . GLY A 1 812 ? 38.202 17.031 -3.472 1.00 37.22 812 GLY A CA 1
ATOM 6381 C C . GLY A 1 812 ? 37.494 18.272 -4.045 1.00 37.22 812 GLY A C 1
ATOM 6382 O O . GLY A 1 812 ? 36.468 18.690 -3.504 1.00 37.22 812 GLY A O 1
ATOM 6383 N N . LEU A 1 813 ? 38.000 18.869 -5.129 1.00 41.50 813 LEU A N 1
ATOM 6384 C CA . LEU A 1 813 ? 37.355 19.998 -5.813 1.00 41.50 813 LEU A CA 1
ATOM 6385 C C . LEU A 1 813 ? 36.892 19.612 -7.228 1.00 41.50 813 LEU A C 1
ATOM 6387 O O . LEU A 1 813 ? 37.696 19.525 -8.152 1.00 41.50 813 LEU A O 1
ATOM 6391 N N . ILE A 1 814 ? 35.575 19.453 -7.403 1.00 51.09 814 ILE A N 1
ATOM 6392 C CA . ILE A 1 814 ? 34.920 19.384 -8.722 1.00 51.09 814 ILE A CA 1
ATOM 6393 C C . ILE A 1 814 ? 35.165 20.711 -9.457 1.00 51.09 814 ILE A C 1
ATOM 6395 O O . ILE A 1 814 ? 34.893 21.778 -8.903 1.00 51.09 814 ILE A O 1
ATOM 6399 N N . GLN A 1 815 ? 35.672 20.667 -10.695 1.00 55.22 815 GLN A N 1
ATOM 6400 C CA . GLN A 1 815 ? 36.079 21.886 -11.407 1.00 55.22 815 GLN A CA 1
ATOM 6401 C C . GLN A 1 815 ? 34.922 22.617 -12.104 1.00 55.22 815 GLN A C 1
ATOM 6403 O O . GLN A 1 815 ? 34.918 23.852 -12.086 1.00 55.22 815 GLN A O 1
ATOM 6408 N N . ARG A 1 816 ? 33.977 21.905 -12.748 1.00 61.44 816 ARG A N 1
ATOM 6409 C CA . ARG A 1 816 ? 32.828 22.499 -13.471 1.00 61.44 816 ARG A CA 1
ATOM 6410 C C . ARG A 1 816 ? 31.628 21.552 -13.533 1.00 61.44 816 ARG A C 1
ATOM 6412 O O . ARG A 1 816 ? 31.723 20.488 -14.133 1.00 61.44 816 ARG A O 1
ATOM 6419 N N . LEU A 1 817 ? 30.484 21.969 -13.003 1.00 57.53 817 LEU A N 1
ATOM 6420 C CA . LEU A 1 817 ? 29.209 21.258 -13.112 1.00 57.53 817 LEU A CA 1
ATOM 6421 C C . LEU A 1 817 ? 28.437 21.664 -14.380 1.00 57.53 817 LEU A C 1
ATOM 6423 O O . LEU A 1 817 ? 28.654 22.754 -14.927 1.00 57.53 817 LEU A O 1
ATOM 6427 N N . PRO A 1 818 ? 27.494 20.833 -14.853 1.00 52.84 818 PRO A N 1
ATOM 6428 C CA . PRO A 1 818 ? 26.496 21.285 -15.814 1.00 52.84 818 PRO A CA 1
ATOM 6429 C C . PRO A 1 818 ? 25.784 22.545 -15.299 1.00 52.84 818 PRO A C 1
ATOM 6431 O O . PRO A 1 818 ? 25.447 22.638 -14.126 1.00 52.84 818 PRO A O 1
ATOM 6434 N N . GLY A 1 819 ? 25.622 23.550 -16.164 1.00 54.12 819 GLY A N 1
ATOM 6435 C CA . GLY A 1 819 ? 25.097 24.870 -15.781 1.00 54.12 819 GLY A CA 1
ATOM 6436 C C . GLY A 1 819 ? 26.162 25.892 -15.355 1.00 54.12 819 GLY A C 1
ATOM 6437 O O . GLY A 1 819 ? 25.915 27.098 -15.470 1.00 54.12 819 GLY A O 1
ATOM 6438 N N . ASP A 1 820 ? 27.372 25.457 -14.984 1.00 59.50 820 ASP A N 1
ATOM 6439 C CA . ASP A 1 820 ? 28.463 26.372 -14.647 1.00 59.50 820 ASP A CA 1
ATOM 6440 C C . ASP A 1 820 ? 28.993 27.121 -15.875 1.00 59.50 820 ASP A C 1
ATOM 6442 O O . ASP A 1 820 ? 29.066 26.621 -17.009 1.00 59.50 820 ASP A O 1
ATOM 6446 N N . ALA A 1 821 ? 29.428 28.360 -15.641 1.00 65.31 821 ALA A N 1
ATOM 6447 C CA . ALA A 1 821 ? 30.057 29.172 -16.670 1.00 65.31 821 ALA A CA 1
ATOM 6448 C C . ALA A 1 821 ? 31.298 28.456 -17.237 1.00 65.31 821 ALA A C 1
ATOM 6450 O O . ALA A 1 821 ? 32.244 28.138 -16.523 1.00 65.31 821 ALA A O 1
ATOM 6451 N N . GLY A 1 822 ? 31.305 28.224 -18.553 1.00 69.62 822 GLY A N 1
ATOM 6452 C CA . GLY A 1 822 ? 32.417 27.565 -19.242 1.00 69.62 822 GLY A CA 1
ATOM 6453 C C . GLY A 1 822 ? 32.336 26.035 -19.308 1.00 69.62 822 GLY A C 1
ATOM 6454 O O . GLY A 1 822 ? 33.210 25.442 -19.940 1.00 69.62 822 GLY A O 1
ATOM 6455 N N . TYR A 1 823 ? 31.301 25.393 -18.753 1.00 71.88 823 TYR A N 1
ATOM 6456 C CA . TYR A 1 823 ? 31.072 23.946 -18.896 1.00 71.88 823 TYR A CA 1
ATOM 6457 C C . TYR A 1 823 ? 30.945 23.524 -20.371 1.00 71.88 823 TYR A C 1
ATOM 6459 O O . TYR A 1 823 ? 31.737 22.732 -20.873 1.00 71.88 823 TYR A O 1
ATOM 6467 N N . LYS A 1 824 ? 30.041 24.168 -21.128 1.00 73.56 824 LYS A N 1
ATOM 6468 C CA . LYS A 1 824 ? 29.847 23.890 -22.569 1.00 73.56 824 LYS A CA 1
ATOM 6469 C C . LYS A 1 824 ? 31.097 24.152 -23.415 1.00 73.56 824 LYS A C 1
ATOM 6471 O O . LYS A 1 824 ? 31.208 23.620 -24.515 1.00 73.56 824 LYS A O 1
ATOM 6476 N N . GLN A 1 825 ? 32.011 25.002 -22.944 1.00 78.94 825 GLN A N 1
ATOM 6477 C CA . GLN A 1 825 ? 33.283 25.247 -23.620 1.00 78.94 825 GLN A CA 1
ATOM 6478 C C . GLN A 1 825 ? 34.289 24.129 -23.335 1.00 78.94 825 GLN A C 1
ATOM 6480 O O . GLN A 1 825 ? 34.912 23.664 -24.281 1.00 78.94 825 GLN A O 1
ATOM 6485 N N . ALA A 1 826 ? 34.410 23.690 -22.078 1.00 77.62 826 ALA A N 1
ATOM 6486 C CA . ALA A 1 826 ? 35.263 22.563 -21.696 1.00 77.62 826 ALA A CA 1
ATOM 6487 C C . ALA A 1 826 ? 34.822 21.272 -22.401 1.00 77.62 826 ALA A C 1
ATOM 6489 O O . ALA A 1 826 ? 35.635 20.602 -23.021 1.00 77.62 826 ALA A O 1
ATOM 6490 N N . LEU A 1 827 ? 33.515 21.002 -22.443 1.00 78.19 827 LEU A N 1
ATOM 6491 C CA . LEU A 1 827 ? 32.972 19.857 -23.172 1.00 78.19 827 LEU A CA 1
ATOM 6492 C C . LEU A 1 827 ? 33.356 19.876 -24.664 1.00 78.19 827 LEU A C 1
ATOM 6494 O O . LEU A 1 827 ? 33.809 18.876 -25.203 1.00 78.19 827 LEU A O 1
ATOM 6498 N N . LYS A 1 828 ? 33.214 21.029 -25.334 1.00 82.00 828 LYS A N 1
ATOM 6499 C CA . LYS A 1 828 ? 33.602 21.186 -26.748 1.00 82.00 828 LYS A CA 1
ATOM 6500 C C . LYS A 1 828 ? 35.101 21.006 -26.989 1.00 82.00 828 LYS A C 1
ATOM 6502 O O . LYS A 1 828 ? 35.483 20.678 -28.105 1.00 82.00 828 LYS A O 1
ATOM 6507 N N . GLN A 1 829 ? 35.937 21.301 -25.993 1.00 85.38 829 GLN A N 1
ATOM 6508 C CA . GLN A 1 829 ? 37.389 21.134 -26.083 1.00 85.38 829 GLN A CA 1
ATOM 6509 C C . GLN A 1 829 ? 37.812 19.667 -25.975 1.00 85.38 829 GLN A C 1
ATOM 6511 O O . GLN A 1 829 ? 38.867 19.329 -26.494 1.00 85.38 829 GLN A O 1
ATOM 6516 N N . ASN A 1 830 ? 36.976 18.823 -25.367 1.00 87.50 830 ASN A N 1
ATOM 6517 C CA . ASN A 1 830 ? 37.234 17.400 -25.148 1.00 87.50 830 ASN A CA 1
ATOM 6518 C C . ASN A 1 830 ? 36.378 16.494 -26.051 1.00 87.50 830 ASN A C 1
ATOM 6520 O O . ASN A 1 830 ? 36.097 15.348 -25.707 1.00 87.50 830 ASN A O 1
ATOM 6524 N N . TYR A 1 831 ? 35.920 17.002 -27.200 1.00 89.81 831 TYR A N 1
ATOM 6525 C CA . TYR A 1 831 ? 35.258 16.162 -28.197 1.00 89.81 831 TYR A CA 1
ATOM 6526 C C . TYR A 1 831 ? 36.220 15.139 -28.780 1.00 89.81 831 TYR A C 1
ATOM 6528 O O . TYR A 1 831 ? 37.345 15.468 -29.148 1.00 89.81 831 TYR A O 1
ATOM 6536 N N . ILE A 1 832 ? 35.712 13.924 -28.944 1.00 90.81 832 ILE A N 1
ATOM 6537 C CA . ILE A 1 832 ? 36.340 12.921 -29.791 1.00 90.81 832 ILE A CA 1
ATOM 6538 C C . ILE A 1 832 ? 36.137 13.352 -31.239 1.00 90.81 832 ILE A C 1
ATOM 6540 O O . ILE A 1 832 ? 35.056 13.818 -31.615 1.00 90.81 832 ILE A O 1
ATOM 6544 N N . ASP A 1 833 ? 37.196 13.242 -32.041 1.00 78.19 833 ASP A N 1
ATOM 6545 C CA . ASP A 1 833 ? 37.296 13.798 -33.397 1.00 78.19 833 ASP A CA 1
ATOM 6546 C C . ASP A 1 833 ? 36.523 12.941 -34.425 1.00 78.19 833 ASP A C 1
ATOM 6548 O O . ASP A 1 833 ? 37.016 12.528 -35.472 1.00 78.19 833 ASP A O 1
ATOM 6552 N N . SER A 1 834 ? 35.273 12.616 -34.093 1.00 83.94 834 SER A N 1
ATOM 6553 C CA . SER A 1 834 ? 34.340 11.807 -34.872 1.00 83.94 834 SER A CA 1
ATOM 6554 C C . SER A 1 834 ? 32.907 12.281 -34.636 1.00 83.94 834 SER A C 1
ATOM 6556 O O . SER A 1 834 ? 32.531 12.715 -33.546 1.00 83.94 834 SER A O 1
ATOM 6558 N N . SER A 1 835 ? 32.089 12.237 -35.687 1.00 88.06 835 SER A N 1
ATOM 6559 C CA . SER A 1 835 ? 30.661 12.541 -35.603 1.00 88.06 835 SER A CA 1
ATOM 6560 C C . SER A 1 835 ? 29.867 11.561 -36.441 1.00 88.06 835 SER A C 1
ATOM 6562 O O . SER A 1 835 ? 30.183 11.354 -37.613 1.00 88.06 835 SER A O 1
ATOM 6564 N N . PHE A 1 836 ? 28.806 11.029 -35.857 1.00 89.94 836 PHE A N 1
ATOM 6565 C CA . PHE A 1 836 ? 27.991 9.970 -36.428 1.00 89.94 836 PHE A CA 1
ATOM 6566 C C . PHE A 1 836 ? 26.648 10.550 -36.837 1.00 89.94 836 PHE A C 1
ATOM 6568 O O . PHE A 1 836 ? 26.022 11.297 -36.086 1.00 89.94 836 PHE A O 1
ATOM 6575 N N . LYS A 1 837 ? 26.228 10.290 -38.071 1.00 86.00 837 LYS A N 1
ATOM 6576 C CA . LYS A 1 837 ? 24.982 10.850 -38.585 1.00 86.00 837 LYS A CA 1
ATOM 6577 C C . LYS A 1 837 ? 23.817 10.002 -38.094 1.00 86.00 837 LYS A C 1
ATOM 6579 O O . LYS A 1 837 ? 23.796 8.806 -38.338 1.00 86.00 837 LYS A O 1
ATOM 6584 N N . VAL A 1 838 ? 22.818 10.652 -37.512 1.00 83.31 838 VAL A N 1
ATOM 6585 C CA . VAL A 1 838 ? 21.574 9.988 -37.122 1.00 83.31 838 VAL A CA 1
ATOM 6586 C C . VAL A 1 838 ? 20.678 9.826 -38.355 1.00 83.31 838 VAL A C 1
ATOM 6588 O O . VAL A 1 838 ? 20.464 10.777 -39.117 1.00 83.31 838 VAL A O 1
ATOM 6591 N N . SER A 1 839 ? 20.206 8.603 -38.590 1.00 79.06 839 SER A N 1
ATOM 6592 C CA . SER A 1 839 ? 19.497 8.173 -39.800 1.00 79.06 839 SER A CA 1
ATOM 6593 C C . SER A 1 839 ? 18.248 7.372 -39.429 1.00 79.06 839 SER A C 1
ATOM 6595 O O . SER A 1 839 ? 18.171 6.860 -38.323 1.00 79.06 839 SER A O 1
ATOM 6597 N N . THR A 1 840 ? 17.261 7.280 -40.323 1.00 80.19 840 THR A N 1
ATOM 6598 C CA . THR A 1 840 ? 16.070 6.434 -40.103 1.00 80.19 840 THR A CA 1
ATOM 6599 C C . THR A 1 840 ? 16.352 4.945 -40.286 1.00 80.19 840 THR A C 1
ATOM 6601 O O . THR A 1 840 ? 15.542 4.127 -39.877 1.00 80.19 840 THR A O 1
ATOM 6604 N N . ASP A 1 841 ? 17.477 4.602 -40.910 1.00 80.56 841 ASP A N 1
ATOM 6605 C CA . ASP A 1 841 ? 17.964 3.231 -40.996 1.00 80.56 841 ASP A CA 1
ATOM 6606 C C . ASP A 1 841 ? 18.868 2.954 -39.789 1.00 80.56 841 ASP A C 1
ATOM 6608 O O . ASP A 1 841 ? 19.648 3.831 -39.394 1.00 80.56 841 ASP A O 1
ATOM 6612 N N . THR A 1 842 ? 18.797 1.741 -39.239 1.00 80.94 842 THR A N 1
ATOM 6613 C CA . THR A 1 842 ? 19.744 1.263 -38.226 1.00 80.94 842 THR A CA 1
ATOM 6614 C C . THR A 1 842 ? 21.124 1.135 -38.854 1.00 80.94 842 THR A C 1
ATOM 6616 O O . THR A 1 842 ? 21.337 0.336 -39.769 1.00 80.94 842 THR A O 1
ATOM 6619 N N . VAL A 1 843 ? 22.072 1.948 -38.387 1.00 81.81 843 VAL A N 1
ATOM 6620 C CA . VAL A 1 843 ? 23.447 1.946 -38.890 1.00 81.81 843 VAL A CA 1
ATOM 6621 C C . VAL A 1 843 ? 24.406 1.634 -37.751 1.00 81.81 843 VAL A C 1
ATOM 6623 O O . VAL A 1 843 ? 24.434 2.338 -36.742 1.00 81.81 843 VAL A O 1
ATOM 6626 N N . LYS A 1 844 ? 25.232 0.602 -37.956 1.00 90.69 844 LYS A N 1
ATOM 6627 C CA . LYS A 1 844 ? 26.378 0.301 -37.097 1.00 90.69 844 LYS A CA 1
ATOM 6628 C C . LYS A 1 844 ? 27.486 1.325 -37.314 1.00 90.69 844 LYS A C 1
ATOM 6630 O O . LYS A 1 844 ? 27.889 1.620 -38.443 1.00 90.69 844 LYS A O 1
ATOM 6635 N N . HIS A 1 845 ? 27.994 1.837 -36.212 1.00 93.50 845 HIS A N 1
ATOM 6636 C CA . HIS A 1 845 ? 29.081 2.788 -36.126 1.00 93.50 845 HIS A CA 1
ATOM 6637 C C . HIS A 1 845 ? 30.154 2.255 -35.181 1.00 93.50 845 HIS A C 1
ATOM 6639 O O . HIS A 1 845 ? 29.906 1.374 -34.362 1.00 93.50 845 HIS A O 1
ATOM 6645 N N . GLN A 1 846 ? 31.353 2.811 -35.309 1.00 92.69 846 GLN A N 1
ATOM 6646 C CA . GLN A 1 846 ? 32.473 2.498 -34.440 1.00 92.69 846 GLN A CA 1
ATOM 6647 C C . GLN A 1 846 ? 33.169 3.797 -34.046 1.00 92.69 846 GLN A C 1
ATOM 6649 O O . GLN A 1 846 ? 33.328 4.698 -34.878 1.00 92.69 846 GLN A O 1
ATOM 6654 N N . VAL A 1 847 ? 33.566 3.900 -32.783 1.00 94.12 847 VAL A N 1
ATOM 6655 C CA . VAL A 1 847 ? 34.375 4.998 -32.255 1.00 94.12 847 VAL A CA 1
ATOM 6656 C C . VAL A 1 847 ? 35.539 4.424 -31.463 1.00 94.12 847 VAL A C 1
ATOM 6658 O O . VAL A 1 847 ? 35.369 3.456 -30.727 1.00 94.12 847 VAL A O 1
ATOM 6661 N N . THR A 1 848 ? 36.711 5.033 -31.603 1.00 94.38 848 THR A N 1
ATOM 6662 C CA . THR A 1 848 ? 37.862 4.717 -30.759 1.00 94.38 848 THR A CA 1
ATOM 6663 C C . THR A 1 848 ? 37.838 5.619 -29.529 1.00 94.38 848 THR A C 1
ATOM 6665 O O . THR A 1 848 ? 37.838 6.847 -29.664 1.00 94.38 848 THR A O 1
ATOM 6668 N N . LEU A 1 849 ? 37.775 5.014 -28.346 1.00 93.31 849 LEU A N 1
ATOM 6669 C CA . LEU A 1 849 ? 37.856 5.667 -27.033 1.00 93.31 849 LEU A CA 1
ATOM 6670 C C . LEU A 1 849 ? 39.074 5.116 -26.281 1.00 93.31 849 LEU A C 1
ATOM 6672 O O . LEU A 1 849 ? 39.707 4.195 -26.766 1.00 93.31 849 LEU A O 1
ATOM 6676 N N . GLU A 1 850 ? 39.438 5.662 -25.126 1.00 92.06 850 GLU A N 1
ATOM 6677 C CA . GLU A 1 850 ? 40.587 5.181 -24.344 1.00 92.06 850 GLU A CA 1
ATOM 6678 C C . GLU A 1 850 ? 40.112 4.499 -23.056 1.00 92.06 850 GLU A C 1
ATOM 6680 O O . GLU A 1 850 ? 39.210 4.992 -22.369 1.00 92.06 850 GLU A O 1
ATOM 6685 N N . ALA A 1 851 ? 40.757 3.387 -22.705 1.00 90.50 851 ALA A N 1
ATOM 6686 C CA . ALA A 1 851 ? 40.616 2.743 -21.407 1.00 90.50 851 ALA A CA 1
ATOM 6687 C C . ALA A 1 851 ? 41.063 3.678 -20.271 1.00 90.50 851 ALA A C 1
ATOM 6689 O O . ALA A 1 851 ? 41.915 4.554 -20.441 1.00 90.50 851 ALA A O 1
ATOM 6690 N N . GLY A 1 852 ? 40.488 3.500 -19.084 1.00 86.12 852 GLY A N 1
ATOM 6691 C CA . GLY A 1 852 ? 40.795 4.319 -17.914 1.00 86.12 852 GLY A CA 1
ATOM 6692 C C . GLY A 1 852 ? 40.110 5.693 -17.894 1.00 86.12 852 GLY A C 1
ATOM 6693 O O . GLY A 1 852 ? 40.415 6.492 -17.012 1.00 86.12 852 GLY A O 1
ATOM 6694 N N . LYS A 1 853 ? 39.204 5.996 -18.837 1.00 87.06 853 LYS A N 1
ATOM 6695 C CA . LYS A 1 853 ? 38.536 7.306 -18.959 1.00 87.06 853 LYS A CA 1
ATOM 6696 C C . LYS A 1 853 ? 37.013 7.206 -18.965 1.00 87.06 853 LYS A C 1
ATOM 6698 O O . LYS A 1 853 ? 36.436 6.137 -19.141 1.00 87.06 853 LYS A O 1
ATOM 6703 N N . ILE A 1 854 ? 36.358 8.356 -18.807 1.00 84.12 854 ILE A N 1
ATOM 6704 C CA . ILE A 1 854 ? 34.898 8.483 -18.821 1.00 84.12 854 ILE A CA 1
ATOM 6705 C C . ILE A 1 854 ? 34.460 9.388 -19.969 1.00 84.12 854 ILE A C 1
ATOM 6707 O O . ILE A 1 854 ? 35.015 10.472 -20.174 1.00 84.12 854 ILE A O 1
ATOM 6711 N N . TYR A 1 855 ? 33.415 8.971 -20.679 1.00 86.88 855 TYR A N 1
ATOM 6712 C CA . TYR A 1 855 ? 32.867 9.667 -21.834 1.00 86.88 855 TYR A CA 1
ATOM 6713 C C . TYR A 1 855 ? 31.363 9.904 -21.713 1.00 86.88 855 TYR A C 1
ATOM 6715 O O . TYR A 1 855 ? 30.624 9.172 -21.056 1.00 86.88 855 TYR A O 1
ATOM 6723 N N . THR A 1 856 ? 30.889 10.937 -22.402 1.00 82.44 856 THR A N 1
ATOM 6724 C CA . THR A 1 856 ? 29.465 11.236 -22.552 1.00 82.44 856 THR A CA 1
ATOM 6725 C C . THR A 1 856 ? 29.078 11.375 -24.020 1.00 82.44 856 THR A C 1
ATOM 6727 O O . THR A 1 856 ? 29.851 11.943 -24.804 1.00 82.44 856 THR A O 1
ATOM 6730 N N . PRO A 1 857 ? 27.880 10.918 -24.407 1.00 85.00 857 PRO A N 1
ATOM 6731 C CA . PRO A 1 857 ? 27.314 11.211 -25.706 1.00 85.00 857 PRO A CA 1
ATOM 6732 C C . PRO A 1 857 ? 26.841 12.667 -25.790 1.00 85.00 857 PRO A C 1
ATOM 6734 O O . PRO A 1 857 ? 26.454 13.303 -24.812 1.00 85.00 857 PRO A O 1
ATOM 6737 N N . VAL A 1 858 ? 26.853 13.216 -26.999 1.00 84.69 858 VAL A N 1
ATOM 6738 C CA . VAL A 1 858 ? 26.435 14.581 -27.312 1.00 84.69 858 VAL A CA 1
ATOM 6739 C C . VAL A 1 858 ? 25.623 14.549 -28.595 1.00 84.69 858 VAL A C 1
ATOM 6741 O O . VAL A 1 858 ? 26.153 14.258 -29.669 1.00 84.69 858 VAL A O 1
ATOM 6744 N N . VAL A 1 859 ? 24.346 14.916 -28.502 1.00 83.81 859 VAL A N 1
ATOM 6745 C CA . VAL A 1 859 ? 23.466 15.037 -29.669 1.00 83.81 859 VAL A CA 1
ATOM 6746 C C . VAL A 1 859 ? 23.490 16.482 -30.144 1.00 83.81 859 VAL A C 1
ATOM 6748 O O . VAL A 1 859 ? 23.188 17.418 -29.407 1.00 83.81 859 VAL A O 1
ATOM 6751 N N . LYS A 1 860 ? 23.850 16.697 -31.401 1.00 83.62 860 LYS A N 1
ATOM 6752 C CA . LYS A 1 860 ? 23.932 18.012 -32.025 1.00 83.62 860 LYS A CA 1
ATOM 6753 C C . LYS A 1 860 ? 22.898 18.119 -33.134 1.00 83.62 860 LYS A C 1
ATOM 6755 O O . LYS A 1 860 ? 23.021 17.449 -34.149 1.00 83.62 860 LYS A O 1
ATOM 6760 N N . ALA A 1 861 ? 21.930 19.020 -32.982 1.00 80.75 861 ALA A N 1
ATOM 6761 C CA . ALA A 1 861 ? 20.951 19.337 -34.022 1.00 80.75 861 ALA A CA 1
ATOM 6762 C C . ALA A 1 861 ? 21.158 20.775 -34.517 1.00 80.75 861 ALA A C 1
ATOM 6764 O O . ALA A 1 861 ? 20.824 21.753 -33.834 1.00 80.75 861 ALA A O 1
ATOM 6765 N N . GLY A 1 862 ? 21.738 20.926 -35.710 1.00 78.88 862 GLY A N 1
ATOM 6766 C CA . GLY A 1 862 ? 22.153 22.236 -36.222 1.00 78.88 862 GLY A CA 1
ATOM 6767 C C . GLY A 1 862 ? 23.227 22.892 -35.339 1.00 78.88 862 GLY A C 1
ATOM 6768 O O . GLY A 1 862 ? 24.301 22.330 -35.139 1.00 78.88 862 GLY A O 1
ATOM 6769 N N . GLU A 1 863 ? 22.956 24.093 -34.812 1.00 74.19 863 GLU A N 1
ATOM 6770 C CA . GLU A 1 863 ? 23.866 24.803 -33.886 1.00 74.19 863 GLU A CA 1
ATOM 6771 C C . GLU A 1 863 ? 23.654 24.438 -32.406 1.00 74.19 863 GLU A C 1
ATOM 6773 O O . GLU A 1 863 ? 24.384 24.916 -31.533 1.00 74.19 863 GLU A O 1
ATOM 6778 N N . ARG A 1 864 ? 22.640 23.621 -32.099 1.00 74.25 864 ARG A N 1
ATOM 6779 C CA . ARG A 1 864 ? 22.312 23.240 -30.723 1.00 74.25 864 ARG A CA 1
ATOM 6780 C C . ARG A 1 864 ? 23.018 21.962 -30.318 1.00 74.25 864 ARG A C 1
ATOM 6782 O O . ARG A 1 864 ? 23.231 21.081 -31.141 1.00 74.25 864 ARG A O 1
ATOM 6789 N N . LEU A 1 865 ? 23.326 21.887 -29.031 1.00 75.69 865 LEU A N 1
ATOM 6790 C CA . LEU A 1 865 ? 23.884 20.721 -28.366 1.00 75.69 865 LEU A CA 1
ATOM 6791 C C . LEU A 1 865 ? 22.908 20.298 -27.277 1.00 75.69 865 LEU A C 1
ATOM 6793 O O . LEU A 1 865 ? 22.487 21.149 -26.492 1.00 75.69 865 LEU A O 1
ATOM 6797 N N . TYR A 1 866 ? 22.587 19.016 -27.254 1.00 75.38 866 TYR A N 1
ATOM 6798 C CA . TYR A 1 866 ? 21.830 18.347 -26.215 1.00 75.38 866 TYR A CA 1
ATOM 6799 C C . TYR A 1 866 ? 22.768 17.364 -25.530 1.00 75.38 866 TYR A C 1
ATOM 6801 O O . TYR A 1 866 ? 23.490 16.611 -26.188 1.00 75.38 866 TYR A O 1
ATOM 6809 N N . LEU A 1 867 ? 22.789 17.441 -24.207 1.00 70.88 867 LEU A N 1
ATOM 6810 C CA . LEU A 1 867 ? 23.707 16.710 -23.349 1.00 70.88 867 LEU A CA 1
ATOM 6811 C C . LEU A 1 867 ? 22.899 15.854 -22.377 1.00 70.88 867 LEU A C 1
ATOM 6813 O O . LEU A 1 867 ? 21.850 16.327 -21.929 1.00 70.88 867 LEU A O 1
ATOM 6817 N N . PRO A 1 868 ? 23.402 14.672 -21.989 1.00 63.09 868 PRO A N 1
ATOM 6818 C CA . PRO A 1 868 ? 22.820 13.872 -20.913 1.00 63.09 868 PRO A CA 1
ATOM 6819 C C . PRO A 1 868 ? 22.649 14.650 -19.608 1.00 63.09 868 PRO A C 1
ATOM 6821 O O . PRO A 1 868 ? 21.708 14.415 -18.858 1.00 63.09 868 PRO A O 1
ATOM 6824 N N . PHE A 1 869 ? 23.515 15.645 -19.391 1.00 57.16 869 PHE A N 1
ATOM 6825 C CA . PHE A 1 869 ? 23.589 16.426 -18.159 1.00 57.16 869 PHE A CA 1
ATOM 6826 C C . PHE A 1 869 ? 23.048 17.855 -18.267 1.00 57.16 869 PHE A C 1
ATOM 6828 O O . PHE A 1 869 ? 23.267 18.635 -17.344 1.00 57.16 869 PHE A O 1
ATOM 6835 N N . ASP A 1 870 ? 22.441 18.269 -19.390 1.00 53.66 870 ASP A N 1
ATOM 6836 C CA . ASP A 1 870 ? 22.040 19.675 -19.537 1.00 53.66 870 ASP A CA 1
ATOM 6837 C C . ASP A 1 870 ? 20.990 20.030 -18.466 1.00 53.66 870 ASP A C 1
ATOM 6839 O O . ASP A 1 870 ? 19.923 19.422 -18.369 1.00 53.66 870 ASP A O 1
ATOM 6843 N N . ASP A 1 871 ? 21.360 20.999 -17.629 1.00 43.84 871 ASP A N 1
ATOM 6844 C CA . ASP A 1 871 ? 20.700 21.317 -16.371 1.00 43.84 871 ASP A CA 1
ATOM 6845 C C . ASP A 1 871 ? 19.219 21.647 -16.610 1.00 43.84 871 ASP A C 1
ATOM 6847 O O . ASP A 1 871 ? 18.865 22.565 -17.362 1.00 43.84 871 ASP A O 1
ATOM 6851 N N . PHE A 1 872 ? 18.365 20.855 -15.965 1.00 47.25 872 PHE A N 1
ATOM 6852 C CA . PHE A 1 872 ? 16.920 21.004 -15.879 1.00 47.25 872 PHE A CA 1
ATOM 6853 C C . PHE A 1 872 ? 16.553 22.484 -15.748 1.00 47.25 872 PHE A C 1
ATOM 6855 O O . PHE A 1 872 ? 16.757 23.086 -14.696 1.00 47.25 872 PHE A O 1
ATOM 6862 N N . ASN A 1 873 ? 16.001 23.106 -16.794 1.00 38.78 873 ASN A N 1
ATOM 6863 C CA . ASN A 1 873 ? 15.511 24.470 -16.655 1.00 38.78 873 ASN A CA 1
ATOM 6864 C C . ASN A 1 873 ? 14.271 24.438 -15.742 1.00 38.78 873 ASN A C 1
ATOM 6866 O O . ASN A 1 873 ? 13.214 23.987 -16.185 1.00 38.78 873 ASN A O 1
ATOM 6870 N N . PRO A 1 874 ? 14.316 24.985 -14.511 1.00 35.88 874 PRO A N 1
ATOM 6871 C CA . PRO A 1 874 ? 13.206 24.877 -13.562 1.00 35.88 874 PRO A CA 1
ATOM 6872 C C . PRO A 1 874 ? 11.925 25.590 -14.029 1.00 35.88 874 PRO A C 1
ATOM 6874 O O . PRO A 1 874 ? 10.862 25.411 -13.432 1.00 35.88 874 PRO A O 1
ATOM 6877 N N . SER A 1 875 ? 11.999 26.402 -15.092 1.00 36.78 875 SER A N 1
ATOM 6878 C CA . SER A 1 875 ? 10.836 27.047 -15.710 1.00 36.78 875 SER A CA 1
ATOM 6879 C C . SER A 1 875 ? 10.121 26.197 -16.776 1.00 36.78 875 SER A C 1
ATOM 6881 O O . SER A 1 875 ? 8.983 26.517 -17.122 1.00 36.78 875 SER A O 1
ATOM 6883 N N . HIS A 1 876 ? 10.709 25.082 -17.226 1.00 41.22 876 HIS A N 1
ATOM 6884 C CA . HIS A 1 876 ? 10.091 24.120 -18.144 1.00 41.22 876 HIS A CA 1
ATOM 6885 C C . HIS A 1 876 ? 10.023 22.738 -17.477 1.00 41.22 876 HIS A C 1
ATOM 6887 O O . HIS A 1 876 ? 11.032 22.096 -17.233 1.00 41.22 876 HIS A O 1
ATOM 6893 N N . ARG A 1 877 ? 8.809 22.283 -17.142 1.00 43.53 877 ARG A N 1
ATOM 6894 C CA . ARG A 1 877 ? 8.559 21.123 -16.262 1.00 43.53 877 ARG A CA 1
ATOM 6895 C C . ARG A 1 877 ? 8.921 19.741 -16.850 1.00 43.53 877 ARG A C 1
ATOM 6897 O O . ARG A 1 877 ? 8.687 18.753 -16.163 1.00 43.53 877 ARG A O 1
ATOM 6904 N N . THR A 1 878 ? 9.452 19.649 -18.073 1.00 48.69 878 THR A N 1
ATOM 6905 C CA . THR A 1 878 ? 9.639 18.387 -18.820 1.00 48.69 878 THR A CA 1
ATOM 6906 C C . THR A 1 878 ? 10.783 18.503 -19.846 1.00 48.69 878 THR A C 1
ATOM 6908 O O . THR A 1 878 ? 10.522 18.748 -21.020 1.00 48.69 878 THR A O 1
ATOM 6911 N N . ASP A 1 879 ? 12.048 18.395 -19.431 1.00 50.09 879 ASP A N 1
ATOM 6912 C CA . ASP A 1 879 ? 13.193 18.409 -20.366 1.00 50.09 879 ASP A CA 1
ATOM 6913 C C . ASP A 1 879 ? 14.100 17.194 -20.116 1.00 50.09 879 ASP A C 1
ATOM 6915 O O . ASP A 1 879 ? 15.130 17.313 -19.458 1.00 50.09 879 ASP A O 1
ATOM 6919 N N . ARG A 1 880 ? 13.667 15.998 -20.558 1.00 55.78 880 ARG A N 1
ATOM 6920 C CA . ARG A 1 880 ? 14.526 14.803 -20.600 1.00 55.78 880 ARG A CA 1
ATOM 6921 C C . ARG A 1 880 ? 15.031 14.640 -22.028 1.00 55.78 880 ARG A C 1
ATOM 6923 O O . ARG A 1 880 ? 14.244 14.500 -22.956 1.00 55.78 880 ARG A O 1
ATOM 6930 N N . ARG A 1 881 ? 16.352 14.697 -22.195 1.00 66.88 881 ARG A N 1
ATOM 6931 C CA . ARG A 1 881 ? 17.015 14.560 -23.500 1.00 66.88 881 ARG A CA 1
ATOM 6932 C C . ARG A 1 881 ? 17.533 13.163 -23.780 1.00 66.88 881 ARG A C 1
ATOM 6934 O O . ARG A 1 881 ? 17.768 12.864 -24.938 1.00 66.88 881 ARG A O 1
ATOM 6941 N N . PHE A 1 882 ? 17.722 12.365 -22.734 1.00 68.12 882 PHE A N 1
ATOM 6942 C CA . PHE A 1 882 ? 18.289 11.023 -22.784 1.00 68.12 882 PHE A CA 1
ATOM 6943 C C . PHE A 1 882 ? 17.568 10.127 -21.773 1.00 68.12 882 PHE A C 1
ATOM 6945 O O . PHE A 1 882 ? 17.282 10.577 -20.655 1.00 68.12 882 PHE A O 1
ATOM 6952 N N . ALA A 1 883 ? 17.268 8.884 -22.144 1.00 64.25 883 ALA A N 1
ATOM 6953 C CA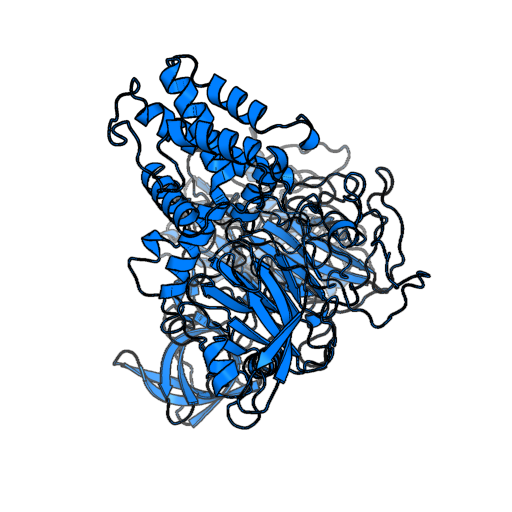 . ALA A 1 883 ? 16.583 7.914 -21.297 1.00 64.25 883 ALA A CA 1
ATOM 6954 C C . ALA A 1 883 ? 17.078 6.488 -21.525 1.00 64.25 883 ALA A C 1
ATOM 6956 O O . ALA A 1 883 ? 17.147 6.087 -22.669 1.00 64.25 883 ALA A O 1
ATOM 6957 N N . PHE A 1 884 ? 17.356 5.710 -20.473 1.00 65.69 884 PHE A N 1
ATOM 6958 C CA . PHE A 1 884 ? 17.577 4.262 -20.626 1.00 65.69 884 PHE A CA 1
ATOM 6959 C C . PHE A 1 884 ? 16.390 3.601 -21.338 1.00 65.69 884 PHE A C 1
ATOM 6961 O O . PHE A 1 884 ? 15.253 4.007 -21.087 1.00 65.69 884 PHE A O 1
ATOM 6968 N N . GLU A 1 885 ? 16.654 2.613 -22.188 1.00 62.62 885 GLU A N 1
ATOM 6969 C CA . GLU A 1 885 ? 15.623 1.722 -22.734 1.00 62.62 885 GLU A CA 1
ATOM 6970 C C . GLU A 1 885 ? 15.234 0.711 -21.636 1.00 62.62 885 GLU A C 1
ATOM 6972 O O . GLU A 1 885 ? 16.080 0.288 -20.853 1.00 62.62 885 GLU A O 1
ATOM 6977 N N . SER A 1 886 ? 13.942 0.413 -21.466 1.00 50.69 886 SER A N 1
ATOM 6978 C CA . SER A 1 886 ? 13.447 -0.331 -20.293 1.00 50.69 886 SER A CA 1
ATOM 6979 C C . SER A 1 886 ? 13.820 -1.814 -20.276 1.00 50.69 886 SER A C 1
ATOM 6981 O O . SER A 1 886 ? 13.721 -2.415 -19.213 1.00 50.69 886 SER A O 1
ATOM 6983 N N . SER A 1 887 ? 14.219 -2.387 -21.411 1.00 50.34 887 SER A N 1
ATOM 6984 C CA . SER A 1 887 ? 14.601 -3.796 -21.559 1.00 50.34 887 SER A CA 1
ATOM 6985 C C . SER A 1 887 ? 16.112 -4.018 -21.689 1.00 50.34 887 SER A C 1
ATOM 6987 O O . SER A 1 887 ? 16.542 -5.160 -21.605 1.00 50.34 887 SER A O 1
ATOM 6989 N N . ASP A 1 888 ? 16.914 -2.959 -21.869 1.00 61.00 888 ASP A N 1
ATOM 6990 C CA . ASP A 1 888 ? 18.334 -3.084 -22.211 1.00 61.00 888 ASP A CA 1
ATOM 6991 C C . ASP A 1 888 ? 19.198 -1.997 -21.539 1.00 61.00 888 ASP A C 1
ATOM 6993 O O . ASP A 1 888 ? 19.161 -0.811 -21.886 1.00 61.00 888 ASP A O 1
ATOM 6997 N N . ALA A 1 889 ? 20.035 -2.417 -20.583 1.00 64.69 889 ALA A N 1
ATOM 6998 C CA . ALA A 1 889 ? 20.979 -1.550 -19.874 1.00 64.69 889 ALA A CA 1
ATOM 6999 C C . ALA A 1 889 ? 22.141 -1.036 -20.742 1.00 64.69 889 ALA A C 1
ATOM 7001 O O . ALA A 1 889 ? 22.910 -0.182 -20.288 1.00 64.69 889 ALA A O 1
ATOM 7002 N N . THR A 1 890 ? 22.289 -1.541 -21.965 1.00 74.12 890 THR A N 1
ATOM 7003 C CA . THR A 1 890 ? 23.302 -1.132 -22.946 1.00 74.12 890 THR A CA 1
ATOM 7004 C C . THR A 1 890 ? 22.767 -0.091 -23.941 1.00 74.12 890 THR A C 1
ATOM 7006 O O . THR A 1 890 ? 23.525 0.459 -24.750 1.00 74.12 890 THR A O 1
ATOM 7009 N N . SER A 1 891 ? 21.486 0.276 -23.815 1.00 78.06 891 SER A N 1
ATOM 7010 C CA . SER A 1 891 ? 20.782 1.141 -24.759 1.00 78.06 891 SER A CA 1
ATOM 7011 C C . SER A 1 891 ? 20.120 2.355 -24.106 1.00 78.06 891 SER A C 1
ATOM 7013 O O . SER A 1 891 ? 19.774 2.388 -22.919 1.00 78.06 891 SER A O 1
ATOM 7015 N N . PHE A 1 892 ? 19.967 3.422 -24.893 1.00 76.94 892 PHE A N 1
ATOM 7016 C CA . PHE A 1 892 ? 19.248 4.615 -24.468 1.00 76.94 892 PHE A CA 1
ATOM 7017 C C . PHE A 1 892 ? 18.616 5.385 -25.625 1.00 76.94 892 PHE A C 1
ATOM 7019 O O . PHE A 1 892 ? 19.187 5.568 -26.698 1.00 76.94 892 PHE A O 1
ATOM 7026 N N . LEU A 1 893 ? 17.451 5.945 -25.350 1.00 76.56 893 LEU A N 1
ATOM 7027 C CA . LEU A 1 893 ? 16.733 6.871 -26.201 1.00 76.56 893 LEU A CA 1
ATOM 7028 C C . LEU A 1 893 ? 17.249 8.308 -26.045 1.00 76.56 893 LEU A C 1
ATOM 7030 O O . LEU A 1 893 ? 17.699 8.704 -24.963 1.00 76.56 893 LEU A O 1
ATOM 7034 N N . PHE A 1 894 ? 17.142 9.125 -27.096 1.00 77.88 894 PHE A N 1
ATOM 7035 C CA . PHE A 1 894 ? 17.534 10.536 -27.083 1.00 77.88 894 PHE A CA 1
ATOM 7036 C C . PHE A 1 894 ? 16.592 11.467 -27.867 1.00 77.88 894 PHE A C 1
ATOM 7038 O O . PHE A 1 894 ? 15.921 11.081 -28.818 1.00 77.88 894 PHE A O 1
ATOM 7045 N N . GLU A 1 895 ? 16.571 12.742 -27.469 1.00 76.69 895 GLU A N 1
ATOM 7046 C CA . GLU A 1 895 ? 15.759 13.810 -28.060 1.00 76.69 895 GLU A CA 1
ATOM 7047 C C . GLU A 1 895 ? 16.640 14.823 -28.804 1.00 76.69 895 GLU A C 1
ATOM 7049 O O . GLU A 1 895 ? 17.592 15.388 -28.256 1.00 76.69 895 GLU A O 1
ATOM 7054 N N . SER A 1 896 ? 16.257 15.154 -30.034 1.00 74.56 896 SER A N 1
ATOM 7055 C CA . SER A 1 896 ? 16.956 16.090 -30.920 1.00 74.56 896 SER A CA 1
ATOM 7056 C C . SER A 1 896 ? 16.146 17.363 -31.241 1.00 74.56 896 SER A C 1
ATOM 7058 O O . SER A 1 896 ? 16.668 18.311 -31.850 1.00 74.56 896 SER A O 1
ATOM 7060 N N . SER A 1 897 ? 14.883 17.453 -30.809 1.00 69.50 897 SER A N 1
ATOM 7061 C CA . SER A 1 897 ? 13.992 18.566 -31.145 1.00 69.50 897 SER A CA 1
ATOM 7062 C C . SER A 1 897 ? 14.114 19.780 -30.207 1.00 69.50 897 SER A C 1
ATOM 7064 O O . SER A 1 897 ? 14.767 19.769 -29.172 1.00 69.50 897 SER A O 1
ATOM 7066 N N . ARG A 1 898 ? 13.495 20.918 -30.552 1.00 62.00 898 ARG A N 1
ATOM 7067 C CA . ARG A 1 898 ? 13.538 22.121 -29.689 1.00 62.00 898 ARG A CA 1
ATOM 7068 C C . ARG A 1 898 ? 12.722 21.959 -28.406 1.00 62.00 898 ARG A C 1
ATOM 7070 O O . ARG A 1 898 ? 13.038 22.615 -27.416 1.00 62.00 898 ARG A O 1
ATOM 7077 N N . VAL A 1 899 ? 11.641 21.191 -28.468 1.00 60.34 899 VAL A N 1
ATOM 7078 C CA . VAL A 1 899 ? 10.668 21.062 -27.387 1.00 60.34 899 VAL A CA 1
ATOM 7079 C C . VAL A 1 899 ? 10.891 19.692 -26.801 1.00 60.34 899 VAL A C 1
ATOM 7081 O O . VAL A 1 899 ? 10.529 18.709 -27.424 1.00 60.34 899 VAL A O 1
ATOM 7084 N N . ALA A 1 900 ? 11.517 19.641 -25.637 1.00 54.81 900 ALA A N 1
ATOM 7085 C CA . ALA A 1 900 ? 11.751 18.364 -25.010 1.00 54.81 900 ALA A CA 1
ATOM 7086 C C . ALA A 1 900 ? 10.434 17.680 -24.649 1.00 54.81 900 ALA A C 1
ATOM 7088 O O . ALA A 1 900 ? 9.486 18.310 -24.160 1.00 54.81 900 ALA A O 1
ATOM 7089 N N . SER A 1 901 ? 10.398 16.394 -24.952 1.00 53.75 901 SER A N 1
ATOM 7090 C CA . SER A 1 901 ? 9.332 15.475 -24.611 1.00 53.75 901 SER A CA 1
ATOM 7091 C C . SER A 1 901 ? 9.588 14.880 -23.216 1.00 53.75 901 SER A C 1
ATOM 7093 O O . SER A 1 901 ? 10.625 15.093 -22.583 1.00 53.75 901 SER A O 1
ATOM 7095 N N . LEU A 1 902 ? 8.587 14.178 -22.686 1.00 51.66 902 LEU A N 1
ATOM 7096 C CA . LEU A 1 902 ? 8.750 13.359 -21.479 1.00 51.66 902 LEU A CA 1
ATOM 7097 C C . LEU A 1 902 ? 9.368 11.991 -21.791 1.00 51.66 902 LEU A C 1
ATOM 7099 O O . LEU A 1 902 ? 9.939 11.380 -20.891 1.00 51.66 902 LEU A O 1
ATOM 7103 N N . ASN A 1 903 ? 9.229 11.538 -23.037 1.00 58.72 903 ASN A N 1
ATOM 7104 C CA . ASN A 1 903 ? 9.809 10.313 -23.552 1.00 58.72 903 ASN A CA 1
ATOM 7105 C C . ASN A 1 903 ? 10.642 10.687 -24.784 1.00 58.72 903 ASN A C 1
ATOM 7107 O O . ASN A 1 903 ? 10.024 11.017 -25.795 1.00 58.72 903 ASN A O 1
ATOM 7111 N N . PRO A 1 904 ? 11.981 10.746 -24.683 1.00 64.00 904 PRO A N 1
ATOM 7112 C CA . PRO A 1 904 ? 12.811 11.059 -25.837 1.00 64.00 904 PRO A CA 1
ATOM 7113 C C . PRO A 1 904 ? 12.583 9.971 -26.895 1.00 64.00 904 PRO A C 1
ATOM 7115 O O . PRO A 1 904 ? 12.941 8.835 -26.657 1.00 64.00 904 PRO A O 1
ATOM 7118 N N . ASP A 1 905 ? 11.948 10.294 -28.019 1.00 66.12 905 ASP A N 1
ATOM 7119 C CA . ASP A 1 905 ? 11.546 9.334 -29.066 1.00 66.12 905 ASP A CA 1
ATOM 7120 C C . ASP A 1 905 ? 12.069 9.752 -30.454 1.00 66.12 905 ASP A C 1
ATOM 7122 O O . ASP A 1 905 ? 11.612 9.298 -31.502 1.00 66.12 905 ASP A O 1
ATOM 7126 N N . ASP A 1 906 ? 13.045 10.664 -30.494 1.00 74.88 906 ASP A N 1
ATOM 7127 C CA . ASP A 1 906 ? 13.644 11.100 -31.756 1.00 74.88 906 ASP A CA 1
ATOM 7128 C C . ASP A 1 906 ? 14.658 10.078 -32.297 1.00 74.88 906 ASP A C 1
ATOM 7130 O O . ASP A 1 906 ? 14.887 10.016 -33.515 1.00 74.88 906 ASP A O 1
ATOM 7134 N N . GLY A 1 907 ? 15.276 9.293 -31.413 1.00 79.50 907 GLY A N 1
ATOM 7135 C CA . GLY A 1 907 ? 16.180 8.216 -31.784 1.00 79.50 907 GLY A CA 1
ATOM 7136 C C . GLY A 1 907 ? 16.653 7.361 -30.615 1.00 79.50 907 GLY A C 1
ATOM 7137 O O . GLY A 1 907 ? 16.512 7.729 -29.451 1.00 79.50 907 GLY A O 1
ATOM 7138 N N . LEU A 1 908 ? 17.251 6.232 -30.974 1.00 83.00 908 LEU A N 1
ATOM 7139 C CA . LEU A 1 908 ? 17.742 5.185 -30.096 1.00 83.00 908 LEU A CA 1
ATOM 7140 C C . LEU A 1 908 ? 19.230 4.949 -30.359 1.00 83.00 908 LEU A C 1
ATOM 7142 O O . LEU A 1 908 ? 19.677 4.927 -31.510 1.00 83.00 908 LEU A O 1
ATOM 7146 N N . PHE A 1 909 ? 19.990 4.802 -29.282 1.00 88.19 909 PHE A N 1
ATOM 7147 C CA . PHE A 1 909 ? 21.374 4.353 -29.271 1.00 88.19 909 PHE A CA 1
ATOM 7148 C C . PHE A 1 909 ? 21.430 2.962 -28.637 1.00 88.19 909 PHE A C 1
ATOM 7150 O O . PHE A 1 909 ? 20.864 2.787 -27.560 1.00 88.19 909 PHE A O 1
ATOM 7157 N N . ARG A 1 910 ? 22.172 2.029 -29.245 1.00 85.94 910 ARG A N 1
ATOM 7158 C CA . ARG A 1 910 ? 22.468 0.709 -28.663 1.00 85.94 910 ARG A CA 1
ATOM 7159 C C . ARG A 1 910 ? 23.961 0.420 -28.671 1.00 85.94 910 ARG A C 1
ATOM 7161 O O . ARG A 1 910 ? 24.594 0.542 -29.721 1.00 85.94 910 ARG A O 1
ATOM 7168 N N . LEU A 1 911 ? 24.541 0.058 -27.531 1.00 88.12 911 LEU A N 1
ATOM 7169 C CA . LEU A 1 911 ? 25.921 -0.427 -27.477 1.00 88.12 911 LEU A CA 1
ATOM 7170 C C . LEU A 1 911 ? 25.962 -1.888 -27.953 1.00 88.12 911 LEU A C 1
ATOM 7172 O O . LEU A 1 911 ? 25.136 -2.690 -27.550 1.00 88.12 911 LEU A O 1
ATOM 7176 N N . ILE A 1 912 ? 26.913 -2.227 -28.827 1.00 88.62 912 ILE A N 1
ATOM 7177 C CA . ILE A 1 912 ? 27.022 -3.571 -29.419 1.00 88.62 912 ILE A CA 1
ATOM 7178 C C . ILE A 1 912 ? 28.218 -4.336 -28.854 1.00 88.62 912 ILE A C 1
ATOM 7180 O O . ILE A 1 912 ? 28.074 -5.484 -28.452 1.00 88.62 912 ILE A O 1
ATOM 7184 N N . SER A 1 913 ? 29.405 -3.728 -28.857 1.00 88.12 913 SER A N 1
ATOM 7185 C CA . SER A 1 913 ? 30.620 -4.353 -28.323 1.00 88.12 913 SER A CA 1
ATOM 7186 C C . SER A 1 913 ? 31.661 -3.315 -27.926 1.00 88.12 913 SER A C 1
ATOM 7188 O O . SER A 1 913 ? 31.658 -2.180 -28.422 1.00 88.12 913 SER A O 1
ATOM 7190 N N . VAL A 1 914 ? 32.559 -3.718 -27.033 1.00 89.75 914 VAL A N 1
ATOM 7191 C CA . VAL A 1 914 ? 33.768 -2.988 -26.657 1.00 89.75 914 VAL A CA 1
ATOM 7192 C C . VAL A 1 914 ? 34.932 -3.970 -26.757 1.00 89.75 914 VAL A C 1
ATOM 7194 O O . VAL A 1 914 ? 34.949 -4.977 -26.060 1.00 89.75 914 VAL A O 1
ATOM 7197 N N . GLU A 1 915 ? 35.886 -3.676 -27.635 1.00 88.25 915 GLU A N 1
ATOM 7198 C CA . GLU A 1 915 ? 37.020 -4.553 -27.960 1.00 88.25 915 GLU A CA 1
ATOM 7199 C C . GLU A 1 915 ? 38.338 -3.767 -27.875 1.00 88.25 915 GLU A C 1
ATOM 7201 O O . GLU A 1 915 ? 38.351 -2.543 -28.047 1.00 88.25 915 GLU A O 1
ATOM 7206 N N . ILE A 1 916 ? 39.464 -4.446 -27.644 1.00 85.06 916 ILE A N 1
ATOM 7207 C CA . ILE A 1 916 ? 40.796 -3.817 -27.727 1.00 85.06 916 ILE A CA 1
ATOM 7208 C C . ILE A 1 916 ? 41.084 -3.420 -29.183 1.00 85.06 916 ILE A C 1
ATOM 7210 O O . ILE A 1 916 ? 40.793 -4.184 -30.109 1.00 85.06 916 ILE A O 1
ATOM 7214 N N . SER A 1 917 ? 41.631 -2.215 -29.397 1.00 77.75 917 SER A N 1
ATOM 7215 C CA . SER A 1 917 ? 41.894 -1.698 -30.748 1.00 77.75 917 SER A CA 1
ATOM 7216 C C . SER A 1 917 ? 43.008 -2.390 -31.528 1.00 77.75 917 SER A C 1
ATOM 7218 O O . SER A 1 917 ? 44.021 -2.829 -30.942 1.00 77.75 917 SER A O 1
#

Radius of gyration: 29.8 Å; chains: 1; bounding box: 78×70×80 Å